Protein 5XA6 (pdb70)

Solvent-accessible surface area: 3453 Å² total; per-residue (Å²): 18,92,0,6,120,159,71,79,22,97,7,59,145,109,11,117,97,96,212,78,151,24,14,169,30,70,43,169,132,166,128,150,13,75,22,174,101,228

Radius of gyration: 8.79 Å; Cα contacts (8 Å, |Δi|>4): 79; chains: 1; bounding box: 15×24×13 Å

Structure (mmCIF, N/CA/C/O backbone):
data_5XA6
#
_entry.id   5XA6
#
loop_
_atom_site.group_PDB
_atom_site.id
_atom_site.type_symbol
_atom_site.label_atom_id
_atom_site.label_alt_id
_atom_site.label_comp_id
_atom_site.label_asym_id
_atom_site.label_entity_id
_atom_site.label_seq_id
_atom_site.pdbx_PDB_ins_code
_atom_site.Cartn_x
_atom_site.Cartn_y
_atom_site.Cartn_z
_atom_site.occupancy
_atom_site.B_iso_or_equiv
_atom_site.auth_seq_id
_atom_site.auth_comp_id
_atom_site.auth_asym_id
_atom_site.auth_atom_id
_atom_site.pdbx_PDB_model_num
ATOM 1 N N . GLY A 1 1 ? 19.633 18.721 -4.836 1.00 0.00 1 GLY A N 1
ATOM 2 C CA . GLY A 1 1 ? 20.300 18.449 -6.104 1.00 0.00 1 GLY A CA 1
ATOM 3 C C . GLY A 1 1 ? 19.602 17.322 -6.857 1.00 0.00 1 GLY A C 1
ATOM 4 O O . GLY A 1 1 ? 18.380 17.187 -6.799 1.00 0.00 1 GLY A O 1
ATOM 8 N N . PHE A 1 2 ? 20.387 16.514 -7.564 1.00 0.00 2 PHE A N 1
ATOM 9 C CA . PHE A 1 2 ? 19.834 15.399 -8.326 1.00 0.00 2 PHE A CA 1
ATOM 10 C C . PHE A 1 2 ? 18.569 14.872 -7.661 1.00 0.00 2 PHE A C 1
ATOM 11 O O . PHE A 1 2 ? 17.657 14.389 -8.332 1.00 0.00 2 PHE A O 1
ATOM 28 N N . GLY A 1 3 ? 18.522 14.970 -6.338 1.00 0.00 3 GLY A N 1
ATOM 29 C CA . GLY A 1 3 ? 17.366 14.502 -5.586 1.00 0.00 3 GLY A CA 1
ATOM 30 C C . GLY A 1 3 ? 17.197 15.308 -4.307 1.00 0.00 3 GLY A C 1
ATOM 31 O O . GLY A 1 3 ? 17.385 16.525 -4.298 1.00 0.00 3 GLY A O 1
ATOM 35 N N . CYS A 1 4 ? 16.846 14.622 -3.228 1.00 0.00 4 CYS A N 1
ATOM 36 C CA . CYS A 1 4 ? 16.660 15.281 -1.942 1.00 0.00 4 CYS A CA 1
ATOM 37 C C . CYS A 1 4 ? 17.581 16.492 -1.827 1.00 0.00 4 CYS A C 1
ATOM 38 O O . CYS A 1 4 ? 1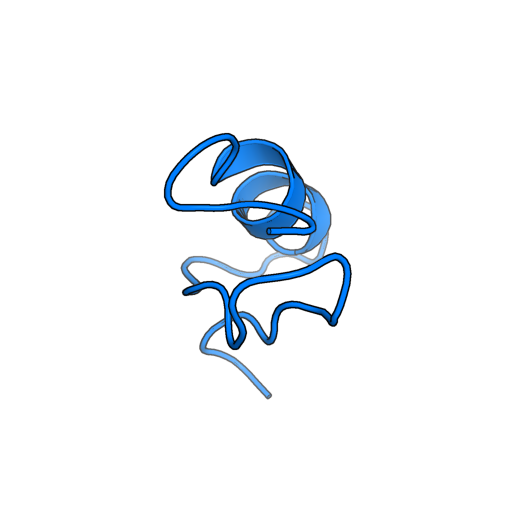8.626 16.553 -2.475 1.00 0.00 4 CYS A O 1
ATOM 45 N N . PRO A 1 5 ? 17.214 17.447 -1.016 1.00 0.00 5 PRO A N 1
ATOM 46 C CA . PRO A 1 5 ? 15.957 17.402 -0.220 1.00 0.00 5 PRO A CA 1
ATOM 47 C C . PRO A 1 5 ? 14.744 17.862 -1.027 1.00 0.00 5 PRO A C 1
ATOM 48 O O . PRO A 1 5 ? 13.704 18.199 -0.462 1.00 0.00 5 PRO A O 1
ATOM 59 N N . PHE A 1 6 ? 14.888 17.876 -2.348 1.00 0.00 6 PHE A N 1
ATOM 60 C CA . PHE A 1 6 ? 13.798 18.302 -3.219 1.00 0.00 6 PHE A CA 1
ATOM 61 C C . PHE A 1 6 ? 13.020 17.098 -3.741 1.00 0.00 6 PHE A C 1
ATOM 62 O O . PHE A 1 6 ? 11.790 17.106 -3.765 1.00 0.00 6 PHE A O 1
ATOM 79 N N . ASN A 1 7 ? 13.745 16.065 -4.161 1.00 0.00 7 ASN A N 1
ATOM 80 C CA . ASN A 1 7 ? 13.107 14.862 -4.681 1.00 0.00 7 ASN A CA 1
ATOM 81 C C . ASN A 1 7 ? 13.779 13.613 -4.118 1.00 0.00 7 ASN A C 1
ATOM 82 O O . ASN A 1 7 ? 14.510 12.917 -4.822 1.00 0.00 7 ASN A O 1
ATOM 93 N N . GLN A 1 8 ? 13.521 13.337 -2.844 1.00 0.00 8 GLN A N 1
ATOM 94 C CA . GLN A 1 8 ? 14.102 12.170 -2.188 1.00 0.00 8 GLN A CA 1
ATOM 95 C C . GLN A 1 8 ? 13.705 10.890 -2.914 1.00 0.00 8 GLN A C 1
ATOM 96 O O . GLN A 1 8 ? 14.514 9.975 -3.067 1.00 0.00 8 GLN A O 1
ATOM 110 N N . GLY A 1 9 ? 12.454 10.831 -3.355 1.00 0.00 9 GLY A N 1
ATOM 111 C CA . GLY A 1 9 ? 11.955 9.657 -4.061 1.00 0.00 9 GLY A CA 1
ATOM 112 C C . GLY A 1 9 ? 12.844 9.306 -5.247 1.00 0.00 9 GLY A C 1
ATOM 113 O O . GLY A 1 9 ? 13.131 8.138 -5.491 1.00 0.00 9 GLY A O 1
ATOM 117 N N . LYS A 1 10 ? 13.277 10.320 -5.984 1.00 0.00 10 LYS A N 1
ATOM 118 C CA . LYS A 1 10 ? 14.131 10.090 -7.143 1.00 0.00 10 LYS A CA 1
ATOM 119 C C . LYS A 1 10 ? 15.369 9.296 -6.743 1.00 0.00 10 LYS A C 1
ATOM 120 O O . LYS A 1 10 ? 15.904 8.520 -7.535 1.00 0.00 10 LYS A O 1
ATOM 139 N N . CYS A 1 11 ? 15.814 9.491 -5.507 1.00 0.00 11 CYS A N 1
ATOM 140 C CA . CYS A 1 11 ? 16.988 8.785 -5.010 1.00 0.00 11 CYS A CA 1
ATOM 141 C C . CYS A 1 11 ? 16.584 7.752 -3.963 1.00 0.00 11 CYS A C 1
ATOM 142 O O . CYS A 1 11 ? 17.367 6.866 -3.622 1.00 0.00 11 CYS A O 1
ATOM 149 N N . HIS A 1 12 ? 15.358 7.865 -3.458 1.00 0.00 12 HIS A N 1
ATOM 150 C CA . HIS A 1 12 ? 14.880 6.922 -2.456 1.00 0.00 12 HIS A CA 1
ATOM 151 C C . HIS A 1 12 ? 13.997 5.865 -3.106 1.00 0.00 12 HIS A C 1
ATOM 152 O O . HIS A 1 12 ? 13.742 4.812 -2.522 1.00 0.00 12 HIS A O 1
ATOM 167 N N . ARG A 1 13 ? 13.539 6.149 -4.321 1.00 0.00 13 ARG A N 1
ATOM 168 C CA . ARG A 1 13 ? 12.694 5.209 -5.043 1.00 0.00 13 ARG A CA 1
ATOM 169 C C . ARG A 1 13 ? 13.538 4.384 -6.007 1.00 0.00 13 ARG A C 1
ATOM 170 O O . ARG A 1 13 ? 13.285 3.196 -6.209 1.00 0.00 13 ARG A O 1
ATOM 191 N N . HIS A 1 14 ? 14.549 5.020 -6.593 1.00 0.00 14 HIS A N 1
ATOM 192 C CA . HIS A 1 14 ? 15.431 4.331 -7.526 1.00 0.00 14 HIS A CA 1
ATOM 193 C C . HIS A 1 14 ? 16.137 3.175 -6.825 1.00 0.00 14 HIS A C 1
ATOM 194 O O . HIS A 1 14 ? 16.145 2.049 -7.321 1.00 0.00 14 HIS A O 1
ATOM 209 N N . CYS A 1 15 ? 16.719 3.456 -5.662 1.00 0.00 15 CYS A N 1
ATOM 210 C CA . CYS A 1 15 ? 17.411 2.421 -4.903 1.00 0.00 15 CYS A CA 1
ATOM 211 C C . CYS A 1 15 ? 16.402 1.450 -4.299 1.00 0.00 15 CYS A C 1
ATOM 212 O O . CYS A 1 15 ? 16.566 0.234 -4.391 1.00 0.00 15 CYS A O 1
ATOM 219 N N . ARG A 1 16 ? 15.350 1.993 -3.692 1.00 0.00 16 ARG A N 1
ATOM 220 C CA . ARG A 1 16 ? 14.319 1.157 -3.088 1.00 0.00 16 ARG A CA 1
ATOM 221 C C . ARG A 1 16 ? 13.980 -0.009 -4.010 1.00 0.00 16 ARG A C 1
ATOM 222 O O . ARG A 1 16 ? 13.882 -1.154 -3.569 1.00 0.00 16 ARG A O 1
ATOM 243 N N . SER A 1 17 ? 13.807 0.290 -5.294 1.00 0.00 17 SER A N 1
ATOM 244 C CA . SER A 1 17 ? 13.486 -0.745 -6.269 1.00 0.00 17 SER A CA 1
ATOM 245 C C . SER A 1 17 ? 14.532 -1.852 -6.218 1.00 0.00 17 SER A C 1
ATOM 246 O O . SER A 1 17 ? 14.232 -3.019 -6.470 1.00 0.00 17 SER A O 1
ATOM 254 N N . ILE A 1 18 ? 15.761 -1.474 -5.882 1.00 0.00 18 ILE A N 1
ATOM 255 C CA . ILE A 1 18 ? 16.851 -2.436 -5.787 1.00 0.00 18 ILE A CA 1
ATOM 256 C C . ILE A 1 18 ? 16.773 -3.189 -4.463 1.00 0.00 18 ILE A C 1
ATOM 257 O O . ILE A 1 18 ? 17.757 -3.770 -4.006 1.00 0.00 18 ILE A O 1
ATOM 273 N N . ARG A 1 19 ? 15.593 -3.168 -3.851 1.00 0.00 19 ARG A N 1
ATOM 274 C CA . ARG A 1 19 ? 15.388 -3.845 -2.576 1.00 0.00 19 ARG A CA 1
ATOM 275 C C . ARG A 1 19 ? 16.003 -3.036 -1.439 1.00 0.00 19 ARG A C 1
ATOM 276 O O . ARG A 1 19 ? 15.985 -3.459 -0.283 1.00 0.00 19 ARG A O 1
ATOM 297 N N . ARG A 1 20 ? 16.544 -1.869 -1.776 1.00 0.00 20 ARG A N 1
ATOM 298 C CA . ARG A 1 20 ? 17.159 -1.006 -0.774 1.00 0.00 20 ARG A CA 1
ATOM 299 C C . ARG A 1 20 ? 16.101 -0.490 0.198 1.00 0.00 20 ARG A C 1
ATOM 300 O O . ARG A 1 20 ? 14.934 -0.871 0.110 1.00 0.00 20 ARG A O 1
ATOM 321 N N . ARG A 1 21 ? 16.509 0.371 1.128 1.00 0.00 21 ARG A N 1
ATOM 322 C CA . ARG A 1 21 ? 15.572 0.912 2.107 1.00 0.00 21 ARG A CA 1
ATOM 323 C C . ARG A 1 21 ? 16.189 2.078 2.871 1.00 0.00 21 ARG A C 1
ATOM 324 O O . ARG A 1 21 ? 16.575 1.937 4.032 1.00 0.00 21 ARG A O 1
ATOM 345 N N . GLY A 1 22 ? 16.271 3.232 2.219 1.00 0.00 22 GLY A N 1
ATOM 346 C CA . GLY A 1 22 ? 16.832 4.417 2.858 1.00 0.00 22 GLY A CA 1
ATOM 347 C C . GLY A 1 22 ? 17.944 5.029 2.016 1.00 0.00 22 GLY A C 1
ATOM 348 O O . GLY A 1 22 ? 18.569 4.349 1.202 1.00 0.00 22 GLY A O 1
ATOM 352 N N . GLY A 1 23 ? 18.186 6.320 2.221 1.00 0.00 23 GLY A N 1
ATOM 353 C CA . GLY A 1 23 ? 19.227 7.021 1.478 1.00 0.00 23 GLY A CA 1
ATOM 354 C C . GLY A 1 23 ? 19.241 8.504 1.825 1.00 0.00 23 GLY A C 1
ATOM 355 O O . GLY A 1 23 ? 18.388 8.987 2.570 1.00 0.00 23 GLY A O 1
ATOM 359 N N . TYR A 1 24 ? 20.216 9.221 1.280 1.00 0.00 24 TYR A N 1
ATOM 360 C CA . TYR A 1 24 ? 20.336 10.651 1.539 1.00 0.00 24 TYR A CA 1
ATOM 361 C C . TYR A 1 24 ? 21.219 11.315 0.488 1.00 0.00 24 TYR A C 1
ATOM 362 O O . TYR A 1 24 ? 22.400 10.993 0.361 1.00 0.00 24 TYR A O 1
ATOM 380 N N . CYS A 1 25 ? 20.637 12.243 -0.263 1.00 0.00 25 CYS A N 1
ATOM 381 C CA . CYS A 1 25 ? 21.379 12.948 -1.301 1.00 0.00 25 CYS A CA 1
ATOM 382 C C . CYS A 1 25 ? 22.762 13.345 -0.795 1.00 0.00 25 CYS A C 1
ATOM 383 O O . CYS A 1 25 ? 22.952 13.586 0.398 1.00 0.00 25 CYS A O 1
ATOM 390 N N . ASP A 1 26 ? 23.726 13.409 -1.708 1.00 0.00 26 ASP A N 1
ATOM 391 C CA . ASP A 1 26 ? 25.088 13.775 -1.339 1.00 0.00 26 ASP A CA 1
ATOM 392 C C . ASP A 1 26 ? 25.629 14.845 -2.281 1.00 0.00 26 ASP A C 1
ATOM 393 O O . ASP A 1 26 ? 26.455 14.563 -3.148 1.00 0.00 26 ASP A O 1
ATOM 402 N N . GLY A 1 27 ? 25.156 16.073 -2.104 1.00 0.00 27 GLY A N 1
ATOM 403 C CA . GLY A 1 27 ? 25.598 17.179 -2.944 1.00 0.00 27 GLY A CA 1
ATOM 404 C C . GLY A 1 27 ? 24.514 18.246 -3.051 1.00 0.00 27 GLY A C 1
ATOM 405 O O . GLY A 1 27 ? 23.384 18.043 -2.607 1.00 0.00 27 GLY A O 1
ATOM 409 N N . PHE A 1 28 ? 24.866 19.382 -3.642 1.00 0.00 28 PHE A N 1
ATOM 410 C CA . PHE A 1 28 ? 23.915 20.475 -3.802 1.00 0.00 28 PHE A CA 1
ATOM 411 C C . PHE A 1 28 ? 23.355 20.495 -5.222 1.00 0.00 28 PHE A C 1
ATOM 412 O O . PHE A 1 28 ? 22.165 20.738 -5.427 1.00 0.00 28 PHE A O 1
ATOM 429 N N . LEU A 1 29 ? 24.219 20.240 -6.198 1.00 0.00 29 LEU A N 1
ATOM 430 C CA . LEU A 1 29 ? 23.800 20.231 -7.595 1.00 0.00 29 LEU A CA 1
ATOM 431 C C . LEU A 1 29 ? 23.518 18.807 -8.062 1.00 0.00 29 LEU A C 1
ATOM 432 O O . LEU A 1 29 ? 23.484 17.875 -7.258 1.00 0.00 29 LEU A O 1
ATOM 448 N N . LYS A 1 30 ? 23.323 18.645 -9.366 1.00 0.00 30 LYS A N 1
ATOM 449 C CA . LYS A 1 30 ? 23.052 17.328 -9.927 1.00 0.00 30 LYS A CA 1
ATOM 450 C C . LYS A 1 30 ? 24.272 16.427 -9.770 1.00 0.00 30 LYS A C 1
ATOM 451 O O . LYS A 1 30 ? 24.892 16.028 -10.756 1.00 0.00 30 LYS A O 1
ATOM 470 N N . GLN A 1 31 ? 24.610 16.109 -8.524 1.00 0.00 31 GLN A N 1
ATOM 471 C CA . GLN A 1 31 ? 25.758 15.254 -8.251 1.00 0.00 31 GLN A CA 1
ATOM 472 C C . GLN A 1 31 ? 25.355 13.786 -8.332 1.00 0.00 31 GLN A C 1
ATOM 473 O O . GLN A 1 31 ? 25.513 13.145 -9.370 1.00 0.00 31 GLN A O 1
ATOM 487 N N . ARG A 1 32 ? 24.831 13.262 -7.229 1.00 0.00 32 ARG A N 1
ATOM 488 C CA . ARG A 1 32 ? 24.406 11.868 -7.184 1.00 0.00 32 ARG A CA 1
ATOM 489 C C . ARG A 1 32 ? 24.083 11.457 -5.753 1.00 0.00 32 ARG A C 1
ATOM 490 O O . ARG A 1 32 ? 24.564 12.068 -4.797 1.00 0.00 32 ARG A O 1
ATOM 511 N N . CYS A 1 33 ? 23.270 10.417 -5.612 1.00 0.00 33 CYS A N 1
ATOM 512 C CA . CYS A 1 33 ? 22.893 9.931 -4.291 1.00 0.00 33 CYS A CA 1
ATOM 513 C C . CYS A 1 33 ? 23.504 8.559 -4.032 1.00 0.00 33 CYS A C 1
ATOM 514 O O . CYS A 1 33 ? 23.859 7.837 -4.965 1.00 0.00 33 CYS A O 1
ATOM 521 N N . VAL A 1 34 ? 23.620 8.206 -2.758 1.00 0.00 34 VAL A N 1
ATOM 522 C CA . VAL A 1 34 ? 24.188 6.919 -2.378 1.00 0.00 34 VAL A CA 1
ATOM 523 C C . VAL A 1 34 ? 23.358 6.284 -1.269 1.00 0.00 34 VAL A C 1
ATOM 524 O O . VAL A 1 34 ? 23.699 6.389 -0.091 1.00 0.00 34 VAL A O 1
ATOM 537 N N . CYS A 1 35 ? 22.264 5.632 -1.647 1.00 0.00 35 CYS A N 1
ATOM 538 C CA . CYS A 1 35 ? 21.400 4.998 -0.665 1.00 0.00 35 CYS A CA 1
ATOM 539 C C . CYS A 1 35 ? 22.225 4.332 0.430 1.00 0.00 35 CYS A C 1
ATOM 540 O O . CYS A 1 35 ? 23.253 3.711 0.160 1.00 0.00 35 CYS A O 1
ATOM 547 N N . TYR A 1 36 ? 21.766 4.476 1.667 1.00 0.00 36 TYR A N 1
ATOM 548 C CA . TYR A 1 36 ? 22.461 3.897 2.810 1.00 0.00 36 TYR A CA 1
ATOM 549 C C . TYR A 1 36 ? 23.287 2.681 2.397 1.00 0.00 36 TYR A C 1
ATOM 550 O O . TYR A 1 36 ? 24.516 2.742 2.350 1.00 0.00 36 TYR A O 1
ATOM 568 N N . ARG A 1 37 ? 22.608 1.575 2.107 1.00 0.00 37 ARG A N 1
ATOM 569 C CA . ARG A 1 37 ? 23.295 0.351 1.711 1.00 0.00 37 ARG A CA 1
ATOM 570 C C . ARG A 1 37 ? 24.275 0.621 0.573 1.00 0.00 37 ARG A C 1
ATOM 571 O O . ARG A 1 37 ? 23.922 1.239 -0.431 1.00 0.00 37 ARG A O 1
ATOM 592 N N . LYS A 1 38 ? 25.507 0.151 0.740 1.00 0.00 38 LYS A N 1
ATOM 593 C CA . LYS A 1 38 ? 26.534 0.344 -0.277 1.00 0.00 38 LYS A CA 1
ATOM 594 C C . LYS A 1 38 ? 26.986 -0.999 -0.842 1.00 0.00 38 LYS A C 1
ATOM 595 O O . LYS A 1 38 ? 26.500 -1.441 -1.883 1.00 0.00 38 LYS A O 1
ATOM 614 N N . GLY A 1 1 ? 19.936 18.743 -4.550 1.00 0.00 1 GLY A N 2
ATOM 615 C CA . GLY A 1 1 ? 20.794 18.364 -5.668 1.00 0.00 1 GLY A CA 2
ATOM 616 C C . GLY A 1 1 ? 20.072 17.404 -6.606 1.00 0.00 1 GLY A C 2
ATOM 617 O O . GLY A 1 1 ? 18.843 17.382 -6.661 1.00 0.00 1 GLY A O 2
ATOM 621 N N . PHE A 1 2 ? 20.843 16.611 -7.342 1.00 0.00 2 PHE A N 2
ATOM 622 C CA . PHE A 1 2 ? 20.262 15.652 -8.274 1.00 0.00 2 PHE A CA 2
ATOM 623 C C . PHE A 1 2 ? 18.946 15.115 -7.734 1.00 0.00 2 PHE A C 2
ATOM 624 O O . PHE A 1 2 ? 17.997 14.891 -8.487 1.00 0.00 2 PHE A O 2
ATOM 641 N N . GLY A 1 3 ? 18.896 14.908 -6.425 1.00 0.00 3 GLY A N 2
ATOM 642 C CA . GLY A 1 3 ? 17.693 14.396 -5.790 1.00 0.00 3 GLY A CA 2
ATOM 643 C C . GLY A 1 3 ? 17.485 15.036 -4.424 1.00 0.00 3 GLY A C 2
ATOM 644 O O . GLY A 1 3 ? 17.746 16.224 -4.235 1.00 0.00 3 GLY A O 2
ATOM 648 N N . CYS A 1 4 ? 17.012 14.238 -3.476 1.00 0.00 4 CYS A N 2
ATOM 649 C CA . CYS A 1 4 ? 16.768 14.729 -2.127 1.00 0.00 4 CYS A CA 2
ATOM 650 C C . CYS A 1 4 ? 17.734 15.863 -1.788 1.00 0.00 4 CYS A C 2
ATOM 651 O O . CYS A 1 4 ? 18.856 15.905 -2.294 1.00 0.00 4 CYS A O 2
ATOM 658 N N . PRO A 1 5 ? 17.324 16.775 -0.942 1.00 0.00 5 PRO A N 2
ATOM 659 C CA . PRO A 1 5 ? 15.975 16.755 -0.312 1.00 0.00 5 PRO A CA 2
ATOM 660 C C . PRO A 1 5 ? 14.896 17.276 -1.257 1.00 0.00 5 PRO A C 2
ATOM 661 O O . PRO A 1 5 ? 13.766 17.539 -0.842 1.00 0.00 5 PRO A O 2
ATOM 672 N N . PHE A 1 6 ? 15.253 17.426 -2.528 1.00 0.00 6 PHE A N 2
ATOM 673 C CA . PHE A 1 6 ? 14.311 17.920 -3.523 1.00 0.00 6 PHE A CA 2
ATOM 674 C C . PHE A 1 6 ? 13.388 16.798 -3.991 1.00 0.00 6 PHE A C 2
ATOM 675 O O . PHE A 1 6 ? 12.261 16.668 -3.511 1.00 0.00 6 PHE A O 2
ATOM 692 N N . ASN A 1 7 ? 13.870 15.992 -4.932 1.00 0.00 7 ASN A N 2
ATOM 693 C CA . ASN A 1 7 ? 13.076 14.887 -5.458 1.00 0.00 7 ASN A CA 2
ATOM 694 C C . ASN A 1 7 ? 13.514 13.562 -4.841 1.00 0.00 7 ASN A C 2
ATOM 695 O O . ASN A 1 7 ? 14.018 12.679 -5.536 1.00 0.00 7 ASN A O 2
ATOM 706 N N . GLN A 1 8 ? 13.315 13.429 -3.535 1.00 0.00 8 GLN A N 2
ATOM 707 C CA . GLN A 1 8 ? 13.691 12.205 -2.836 1.00 0.00 8 GLN A CA 2
ATOM 708 C C . GLN A 1 8 ? 13.194 10.979 -3.596 1.00 0.00 8 GLN A C 2
ATOM 709 O O . GLN A 1 8 ? 13.856 9.942 -3.620 1.00 0.00 8 GLN A O 2
ATOM 723 N N . GLY A 1 9 ? 12.024 11.105 -4.213 1.00 0.00 9 GLY A N 2
ATOM 724 C CA . GLY A 1 9 ? 11.446 10.000 -4.971 1.00 0.00 9 GLY A CA 2
ATOM 725 C C . GLY A 1 9 ? 12.407 9.508 -6.046 1.00 0.00 9 GLY A C 2
ATOM 726 O O . GLY A 1 9 ? 12.558 8.307 -6.253 1.00 0.00 9 GLY A O 2
ATOM 730 N N . LYS A 1 10 ? 13.058 10.440 -6.728 1.00 0.00 10 LYS A N 2
ATOM 731 C CA . LYS A 1 10 ? 14.002 10.072 -7.775 1.00 0.00 10 LYS A CA 2
ATOM 732 C C . LYS A 1 10 ? 15.139 9.255 -7.181 1.00 0.00 10 LYS A C 2
ATOM 733 O O . LYS A 1 10 ? 15.774 8.454 -7.868 1.00 0.00 10 LYS A O 2
ATOM 752 N N . CYS A 1 11 ? 15.385 9.464 -5.896 1.00 0.00 11 CYS A N 2
ATOM 753 C CA . CYS A 1 11 ? 16.444 8.744 -5.203 1.00 0.00 11 CYS A CA 2
ATOM 754 C C . CYS A 1 11 ? 15.853 7.702 -4.262 1.00 0.00 11 CYS A C 2
ATOM 755 O O . CYS A 1 11 ? 16.557 6.810 -3.788 1.00 0.00 11 CYS A O 2
ATOM 762 N N . HIS A 1 12 ? 14.557 7.821 -3.990 1.00 0.00 12 HIS A N 2
ATOM 763 C CA . HIS A 1 12 ? 13.892 6.881 -3.098 1.00 0.00 12 HIS A CA 2
ATOM 764 C C . HIS A 1 12 ? 13.130 5.823 -3.890 1.00 0.00 12 HIS A C 2
ATOM 765 O O . HIS A 1 12 ? 13.059 4.666 -3.482 1.00 0.00 12 HIS A O 2
ATOM 780 N N . ARG A 1 13 ? 12.561 6.225 -5.021 1.00 0.00 13 ARG A N 2
ATOM 781 C CA . ARG A 1 13 ? 11.804 5.297 -5.856 1.00 0.00 13 ARG A CA 2
ATOM 782 C C . ARG A 1 13 ? 12.745 4.371 -6.621 1.00 0.00 13 ARG A C 2
ATOM 783 O O . ARG A 1 13 ? 12.444 3.195 -6.823 1.00 0.00 13 ARG A O 2
ATOM 804 N N . HIS A 1 14 ? 13.882 4.911 -7.046 1.00 0.00 14 HIS A N 2
ATOM 805 C CA . HIS A 1 14 ? 14.859 4.122 -7.790 1.00 0.00 14 HIS A CA 2
ATOM 806 C C . HIS A 1 14 ? 15.457 3.030 -6.911 1.00 0.00 14 HIS A C 2
ATOM 807 O O . HIS A 1 14 ? 15.388 1.847 -7.245 1.00 0.00 14 HIS A O 2
ATOM 822 N N . CYS A 1 15 ? 16.050 3.430 -5.793 1.00 0.00 15 CYS A N 2
ATOM 823 C CA . CYS A 1 15 ? 16.661 2.468 -4.886 1.00 0.00 15 CYS A CA 2
ATOM 824 C C . CYS A 1 15 ? 15.602 1.605 -4.212 1.00 0.00 15 CYS A C 2
ATOM 825 O O . CYS A 1 15 ? 15.773 0.393 -4.083 1.00 0.00 15 CYS A O 2
ATOM 832 N N . ARG A 1 16 ? 14.509 2.226 -3.783 1.00 0.00 16 ARG A N 2
ATOM 833 C CA . ARG A 1 16 ? 13.442 1.479 -3.127 1.00 0.00 16 ARG A CA 2
ATOM 834 C C . ARG A 1 16 ? 13.185 0.179 -3.874 1.00 0.00 16 ARG A C 2
ATOM 835 O O . ARG A 1 16 ? 12.996 -0.873 -3.263 1.00 0.00 16 ARG A O 2
ATOM 856 N N . SER A 1 17 ? 13.188 0.258 -5.201 1.00 0.00 17 SER A N 2
ATOM 857 C CA . SER A 1 17 ? 12.960 -0.923 -6.020 1.00 0.00 17 SER A CA 2
ATOM 858 C C . SER A 1 17 ? 14.098 -1.916 -5.829 1.00 0.00 17 SER A C 2
ATOM 859 O O . SER A 1 17 ? 13.918 -3.124 -5.986 1.00 0.00 17 SER A O 2
ATOM 867 N N . ILE A 1 18 ? 15.271 -1.396 -5.482 1.00 0.00 18 ILE A N 2
ATOM 868 C CA . ILE A 1 18 ? 16.437 -2.242 -5.260 1.00 0.00 18 ILE A CA 2
ATOM 869 C C . ILE A 1 18 ? 16.427 -2.792 -3.837 1.00 0.00 18 ILE A C 2
ATOM 870 O O . ILE A 1 18 ? 17.443 -2.767 -3.145 1.00 0.00 18 ILE A O 2
ATOM 886 N N . ARG A 1 19 ? 15.266 -3.285 -3.410 1.00 0.00 19 ARG A N 2
ATOM 887 C CA . ARG A 1 19 ? 15.118 -3.839 -2.067 1.00 0.00 19 ARG A CA 2
ATOM 888 C C . ARG A 1 19 ? 15.792 -2.947 -1.029 1.00 0.00 19 ARG A C 2
ATOM 889 O O . ARG A 1 19 ? 16.118 -3.395 0.070 1.00 0.00 19 ARG A O 2
ATOM 910 N N . ARG A 1 20 ? 16.001 -1.684 -1.384 1.00 0.00 20 ARG A N 2
ATOM 911 C CA . ARG A 1 20 ? 16.638 -0.742 -0.473 1.00 0.00 20 ARG A CA 2
ATOM 912 C C . ARG A 1 20 ? 15.594 -0.045 0.397 1.00 0.00 20 ARG A C 2
ATOM 913 O O . ARG A 1 20 ? 14.486 0.241 -0.054 1.00 0.00 20 ARG A O 2
ATOM 934 N N . ARG A 1 21 ? 15.956 0.215 1.651 1.00 0.00 21 ARG A N 2
ATOM 935 C CA . ARG A 1 21 ? 15.044 0.868 2.583 1.00 0.00 21 ARG A CA 2
ATOM 936 C C . ARG A 1 21 ? 15.459 2.314 2.834 1.00 0.00 21 ARG A C 2
ATOM 937 O O . ARG A 1 21 ? 15.032 3.227 2.128 1.00 0.00 21 ARG A O 2
ATOM 958 N N . GLY A 1 22 ? 16.290 2.512 3.853 1.00 0.00 22 GLY A N 2
ATOM 959 C CA . GLY A 1 22 ? 16.755 3.851 4.201 1.00 0.00 22 GLY A CA 2
ATOM 960 C C . GLY A 1 22 ? 17.709 4.394 3.146 1.00 0.00 22 GLY A C 2
ATOM 961 O O . GLY A 1 22 ? 18.395 3.631 2.465 1.00 0.00 22 GLY A O 2
ATOM 965 N N . GLY A 1 23 ? 17.749 5.717 3.014 1.00 0.00 23 GLY A N 2
ATOM 966 C CA . GLY A 1 23 ? 18.627 6.344 2.034 1.00 0.00 23 GLY A CA 2
ATOM 967 C C . GLY A 1 23 ? 18.527 7.866 2.086 1.00 0.00 23 GLY A C 2
ATOM 968 O O . GLY A 1 23 ? 17.747 8.421 2.860 1.00 0.00 23 GLY A O 2
ATOM 972 N N . TYR A 1 24 ? 19.323 8.536 1.255 1.00 0.00 24 TYR A N 2
ATOM 973 C CA . TYR A 1 24 ? 19.315 9.994 1.213 1.00 0.00 24 TYR A CA 2
ATOM 974 C C . TYR A 1 24 ? 20.425 10.510 0.303 1.00 0.00 24 TYR A C 2
ATOM 975 O O . TYR A 1 24 ? 21.462 9.867 0.143 1.00 0.00 24 TYR A O 2
ATOM 993 N N . CYS A 1 25 ? 20.198 11.676 -0.292 1.00 0.00 25 CYS A N 2
ATOM 994 C CA . CYS A 1 25 ? 21.182 12.276 -1.187 1.00 0.00 25 CYS A CA 2
ATOM 995 C C . CYS A 1 25 ? 22.486 12.552 -0.444 1.00 0.00 25 CYS A C 2
ATOM 996 O O . CYS A 1 25 ? 22.552 12.427 0.778 1.00 0.00 25 CYS A O 2
ATOM 1003 N N . ASP A 1 26 ? 23.522 12.929 -1.189 1.00 0.00 26 ASP A N 2
ATOM 1004 C CA . ASP A 1 26 ? 24.816 13.221 -0.583 1.00 0.00 26 ASP A CA 2
ATOM 1005 C C . ASP A 1 26 ? 25.550 14.294 -1.377 1.00 0.00 26 ASP A C 2
ATOM 1006 O O . ASP A 1 26 ? 26.151 14.013 -2.414 1.00 0.00 26 ASP A O 2
ATOM 1015 N N . GLY A 1 27 ? 25.494 15.526 -0.883 1.00 0.00 27 GLY A N 2
ATOM 1016 C CA . GLY A 1 27 ? 26.156 16.640 -1.553 1.00 0.00 27 GLY A CA 2
ATOM 1017 C C . GLY A 1 27 ? 25.316 17.909 -1.455 1.00 0.00 27 GLY A C 2
ATOM 1018 O O . GLY A 1 27 ? 24.654 18.152 -0.446 1.00 0.00 27 GLY A O 2
ATOM 1022 N N . PHE A 1 28 ? 25.349 18.714 -2.511 1.00 0.00 28 PHE A N 2
ATOM 1023 C CA . PHE A 1 28 ? 24.588 19.958 -2.535 1.00 0.00 28 PHE A CA 2
ATOM 1024 C C . PHE A 1 28 ? 24.002 20.201 -3.923 1.00 0.00 28 PHE A C 2
ATOM 1025 O O . PHE A 1 28 ? 22.872 20.672 -4.056 1.00 0.00 28 PHE A O 2
ATOM 1042 N N . LEU A 1 29 ? 24.776 19.877 -4.953 1.00 0.00 29 LEU A N 2
ATOM 1043 C CA . LEU A 1 29 ? 24.321 20.065 -6.325 1.00 0.00 29 LEU A CA 2
ATOM 1044 C C . LEU A 1 29 ? 24.053 18.718 -6.993 1.00 0.00 29 LEU A C 2
ATOM 1045 O O . LEU A 1 29 ? 23.920 17.697 -6.320 1.00 0.00 29 LEU A O 2
ATOM 1061 N N . LYS A 1 30 ? 23.974 18.727 -8.319 1.00 0.00 30 LYS A N 2
ATOM 1062 C CA . LYS A 1 30 ? 23.719 17.501 -9.066 1.00 0.00 30 LYS A CA 2
ATOM 1063 C C . LYS A 1 30 ? 24.885 16.529 -8.918 1.00 0.00 30 LYS A C 2
ATOM 1064 O O . LYS A 1 30 ? 25.663 16.331 -9.852 1.00 0.00 30 LYS A O 2
ATOM 1083 N N . GLN A 1 31 ? 24.997 15.923 -7.740 1.00 0.00 31 GLN A N 2
ATOM 1084 C CA . GLN A 1 31 ? 26.068 14.969 -7.481 1.00 0.00 31 GLN A CA 2
ATOM 1085 C C . GLN A 1 31 ? 25.584 13.550 -7.752 1.00 0.00 31 GLN A C 2
ATOM 1086 O O . GLN A 1 31 ? 25.716 13.040 -8.865 1.00 0.00 31 GLN A O 2
ATOM 1100 N N . ARG A 1 32 ? 25.020 12.921 -6.727 1.00 0.00 32 ARG A N 2
ATOM 1101 C CA . ARG A 1 32 ? 24.514 11.559 -6.856 1.00 0.00 32 ARG A CA 2
ATOM 1102 C C . ARG A 1 32 ? 23.929 11.086 -5.531 1.00 0.00 32 ARG A C 2
ATOM 1103 O O . ARG A 1 32 ? 24.276 11.603 -4.468 1.00 0.00 32 ARG A O 2
ATOM 1124 N N . CYS A 1 33 ? 23.040 10.104 -5.598 1.00 0.00 33 CYS A N 2
ATOM 1125 C CA . CYS A 1 33 ? 22.418 9.574 -4.393 1.00 0.00 33 CYS A CA 2
ATOM 1126 C C . CYS A 1 33 ? 23.074 8.261 -3.985 1.00 0.00 33 CYS A C 2
ATOM 1127 O O . CYS A 1 33 ? 23.617 7.539 -4.821 1.00 0.00 33 CYS A O 2
ATOM 1134 N N . VAL A 1 34 ? 23.026 7.963 -2.692 1.00 0.00 34 VAL A N 2
ATOM 1135 C CA . VAL A 1 34 ? 23.625 6.738 -2.180 1.00 0.00 34 VAL A CA 2
ATOM 1136 C C . VAL A 1 34 ? 22.748 6.143 -1.089 1.00 0.00 34 VAL A C 2
ATOM 1137 O O . VAL A 1 34 ? 23.086 6.195 0.093 1.00 0.00 34 VAL A O 2
ATOM 1150 N N . CYS A 1 35 ? 21.615 5.584 -1.494 1.00 0.00 35 CYS A N 2
ATOM 1151 C CA . CYS A 1 35 ? 20.691 4.989 -0.541 1.00 0.00 35 CYS A CA 2
ATOM 1152 C C . CYS A 1 35 ? 21.433 4.102 0.448 1.00 0.00 35 CYS A C 2
ATOM 1153 O O . CYS A 1 35 ? 21.825 2.984 0.120 1.00 0.00 35 CYS A O 2
ATOM 1160 N N . TYR A 1 36 ? 21.610 4.618 1.658 1.00 0.00 36 TYR A N 2
ATOM 1161 C CA . TYR A 1 36 ? 22.300 3.886 2.717 1.00 0.00 36 TYR A CA 2
ATOM 1162 C C . TYR A 1 36 ? 23.113 2.722 2.155 1.00 0.00 36 TYR A C 2
ATOM 1163 O O . TYR A 1 36 ? 24.335 2.813 2.028 1.00 0.00 36 TYR A O 2
ATOM 1181 N N . ARG A 1 37 ? 22.431 1.631 1.820 1.00 0.00 37 ARG A N 2
ATOM 1182 C CA . ARG A 1 37 ? 23.104 0.458 1.274 1.00 0.00 37 ARG A CA 2
ATOM 1183 C C . ARG A 1 37 ? 23.795 0.799 -0.042 1.00 0.00 37 ARG A C 2
ATOM 1184 O O . ARG A 1 37 ? 23.330 1.653 -0.796 1.00 0.00 37 ARG A O 2
ATOM 1205 N N . LYS A 1 38 ? 24.908 0.125 -0.312 1.00 0.00 38 LYS A N 2
ATOM 1206 C CA . LYS A 1 38 ? 25.653 0.366 -1.543 1.00 0.00 38 LYS A CA 2
ATOM 1207 C C . LYS A 1 38 ? 25.157 -0.550 -2.657 1.00 0.00 38 LYS A C 2
ATOM 1208 O O . LYS A 1 38 ? 24.812 -0.087 -3.745 1.00 0.00 38 LYS A O 2
ATOM 1227 N N . GLY A 1 1 ? 19.959 18.927 -5.399 1.00 0.00 1 GLY A N 3
ATOM 1228 C CA . GLY A 1 1 ? 20.920 18.222 -6.240 1.00 0.00 1 GLY A CA 3
ATOM 1229 C C . GLY A 1 1 ? 20.226 17.161 -7.087 1.00 0.00 1 GLY A C 3
ATOM 1230 O O . GLY A 1 1 ? 19.058 17.306 -7.446 1.00 0.00 1 GLY A O 3
ATOM 1234 N N . PHE A 1 2 ? 20.954 16.095 -7.400 1.00 0.00 2 PHE A N 3
ATOM 1235 C CA . PHE A 1 2 ? 20.396 15.016 -8.205 1.00 0.00 2 PHE A CA 3
ATOM 1236 C C . PHE A 1 2 ? 19.038 14.593 -7.659 1.00 0.00 2 PHE A C 3
ATOM 1237 O O . PHE A 1 2 ? 18.142 14.215 -8.414 1.00 0.00 2 PHE A O 3
ATOM 1254 N N . GLY A 1 3 ? 18.897 14.659 -6.341 1.00 0.00 3 GLY A N 3
ATOM 1255 C CA . GLY A 1 3 ? 17.649 14.280 -5.694 1.00 0.00 3 GLY A CA 3
ATOM 1256 C C . GLY A 1 3 ? 17.428 15.092 -4.427 1.00 0.00 3 GLY A C 3
ATOM 1257 O O . GLY A 1 3 ? 17.586 16.314 -4.423 1.00 0.00 3 GLY A O 3
ATOM 1261 N N . CYS A 1 4 ? 17.062 14.404 -3.358 1.00 0.00 4 CYS A N 3
ATOM 1262 C CA . CYS A 1 4 ? 16.820 15.060 -2.079 1.00 0.00 4 CYS A CA 3
ATOM 1263 C C . CYS A 1 4 ? 17.668 16.325 -1.957 1.00 0.00 4 CYS A C 3
ATOM 1264 O O . CYS A 1 4 ? 18.740 16.422 -2.555 1.00 0.00 4 CYS A O 3
ATOM 1271 N N . PRO A 1 5 ? 17.211 17.286 -1.197 1.00 0.00 5 PRO A N 3
ATOM 1272 C CA . PRO A 1 5 ? 15.921 17.202 -0.459 1.00 0.00 5 PRO A CA 3
ATOM 1273 C C . PRO A 1 5 ? 14.728 17.571 -1.338 1.00 0.00 5 PRO A C 3
ATOM 1274 O O . PRO A 1 5 ? 13.625 17.794 -0.840 1.00 0.00 5 PRO A O 3
ATOM 1285 N N . PHE A 1 6 ? 14.959 17.639 -2.643 1.00 0.00 6 PHE A N 3
ATOM 1286 C CA . PHE A 1 6 ? 13.899 17.990 -3.580 1.00 0.00 6 PHE A CA 3
ATOM 1287 C C . PHE A 1 6 ? 13.062 16.764 -3.936 1.00 0.00 6 PHE A C 3
ATOM 1288 O O . PHE A 1 6 ? 11.915 16.640 -3.506 1.00 0.00 6 PHE A O 3
ATOM 1305 N N . ASN A 1 7 ? 13.639 15.865 -4.726 1.00 0.00 7 ASN A N 3
ATOM 1306 C CA . ASN A 1 7 ? 12.930 14.658 -5.133 1.00 0.00 7 ASN A CA 3
ATOM 1307 C C . ASN A 1 7 ? 13.542 13.424 -4.479 1.00 0.00 7 ASN A C 3
ATOM 1308 O O . ASN A 1 7 ? 14.266 12.663 -5.122 1.00 0.00 7 ASN A O 3
ATOM 1319 N N . GLN A 1 8 ? 13.243 13.230 -3.200 1.00 0.00 8 GLN A N 3
ATOM 1320 C CA . GLN A 1 8 ? 13.766 12.081 -2.470 1.00 0.00 8 GLN A CA 3
ATOM 1321 C C . GLN A 1 8 ? 13.171 10.789 -3.015 1.00 0.00 8 GLN A C 3
ATOM 1322 O O . GLN A 1 8 ? 13.892 9.829 -3.290 1.00 0.00 8 GLN A O 3
ATOM 1336 N N . GLY A 1 9 ? 11.851 10.772 -3.174 1.00 0.00 9 GLY A N 3
ATOM 1337 C CA . GLY A 1 9 ? 11.171 9.592 -3.692 1.00 0.00 9 GLY A CA 3
ATOM 1338 C C . GLY A 1 9 ? 11.862 9.080 -4.947 1.00 0.00 9 GLY A C 3
ATOM 1339 O O . GLY A 1 9 ? 12.008 7.874 -5.140 1.00 0.00 9 GLY A O 3
ATOM 1343 N N . LYS A 1 10 ? 12.294 10.001 -5.801 1.00 0.00 10 LYS A N 3
ATOM 1344 C CA . LYS A 1 10 ? 12.977 9.617 -7.028 1.00 0.00 10 LYS A CA 3
ATOM 1345 C C . LYS A 1 10 ? 14.277 8.903 -6.685 1.00 0.00 10 LYS A C 3
ATOM 1346 O O . LYS A 1 10 ? 14.785 8.097 -7.466 1.00 0.00 10 LYS A O 3
ATOM 1365 N N . CYS A 1 11 ? 14.800 9.199 -5.501 1.00 0.00 11 CYS A N 3
ATOM 1366 C CA . CYS A 1 11 ? 16.032 8.577 -5.038 1.00 0.00 11 CYS A CA 3
ATOM 1367 C C . CYS A 1 11 ? 15.713 7.493 -4.016 1.00 0.00 11 CYS A C 3
ATOM 1368 O O . CYS A 1 11 ? 16.530 6.609 -3.757 1.00 0.00 11 CYS A O 3
ATOM 1375 N N . HIS A 1 12 ? 14.515 7.567 -3.441 1.00 0.00 12 HIS A N 3
ATOM 1376 C CA . HIS A 1 12 ? 14.097 6.583 -2.451 1.00 0.00 12 HIS A CA 3
ATOM 1377 C C . HIS A 1 12 ? 13.378 5.421 -3.127 1.00 0.00 12 HIS A C 3
ATOM 1378 O O . HIS A 1 12 ? 13.646 4.257 -2.834 1.00 0.00 12 HIS A O 3
ATOM 1393 N N . ARG A 1 13 ? 12.466 5.746 -4.039 1.00 0.00 13 ARG A N 3
ATOM 1394 C CA . ARG A 1 13 ? 11.716 4.721 -4.756 1.00 0.00 13 ARG A CA 3
ATOM 1395 C C . ARG A 1 13 ? 12.632 3.952 -5.702 1.00 0.00 13 ARG A C 3
ATOM 1396 O O . ARG A 1 13 ? 12.417 2.768 -5.965 1.00 0.00 13 ARG A O 3
ATOM 1417 N N . HIS A 1 14 ? 13.654 4.632 -6.212 1.00 0.00 14 HIS A N 3
ATOM 1418 C CA . HIS A 1 14 ? 14.597 4.000 -7.128 1.00 0.00 14 HIS A CA 3
ATOM 1419 C C . HIS A 1 14 ? 15.370 2.895 -6.423 1.00 0.00 14 HIS A C 3
ATOM 1420 O O . HIS A 1 14 ? 15.290 1.728 -6.808 1.00 0.00 14 HIS A O 3
ATOM 1435 N N . CYS A 1 15 ? 16.119 3.259 -5.386 1.00 0.00 15 CYS A N 3
ATOM 1436 C CA . CYS A 1 15 ? 16.892 2.273 -4.650 1.00 0.00 15 CYS A CA 3
ATOM 1437 C C . CYS A 1 15 ? 15.968 1.330 -3.892 1.00 0.00 15 CYS A C 3
ATOM 1438 O O . CYS A 1 15 ? 16.162 0.115 -3.907 1.00 0.00 15 CYS A O 3
ATOM 1445 N N . ARG A 1 16 ? 14.955 1.891 -3.238 1.00 0.00 16 ARG A N 3
ATOM 1446 C CA . ARG A 1 16 ? 14.010 1.070 -2.494 1.00 0.00 16 ARG A CA 3
ATOM 1447 C C . ARG A 1 16 ? 13.629 -0.149 -3.321 1.00 0.00 16 ARG A C 3
ATOM 1448 O O . ARG A 1 16 ? 13.487 -1.252 -2.795 1.00 0.00 16 ARG A O 3
ATOM 1469 N N . SER A 1 17 ? 13.482 0.058 -4.627 1.00 0.00 17 SER A N 3
ATOM 1470 C CA . SER A 1 17 ? 13.134 -1.031 -5.526 1.00 0.00 17 SER A CA 3
ATOM 1471 C C . SER A 1 17 ? 14.169 -2.143 -5.407 1.00 0.00 17 SER A C 3
ATOM 1472 O O . SER A 1 17 ? 13.832 -3.327 -5.426 1.00 0.00 17 SER A O 3
ATOM 1480 N N . ILE A 1 18 ? 15.431 -1.747 -5.274 1.00 0.00 18 ILE A N 3
ATOM 1481 C CA . ILE A 1 18 ? 16.516 -2.713 -5.139 1.00 0.00 18 ILE A CA 3
ATOM 1482 C C . ILE A 1 18 ? 16.559 -3.268 -3.717 1.00 0.00 18 ILE A C 3
ATOM 1483 O O . ILE A 1 18 ? 17.626 -3.605 -3.206 1.00 0.00 18 ILE A O 3
ATOM 1499 N N . ARG A 1 19 ? 15.389 -3.360 -3.089 1.00 0.00 19 ARG A N 3
ATOM 1500 C CA . ARG A 1 19 ? 15.295 -3.874 -1.727 1.00 0.00 19 ARG A CA 3
ATOM 1501 C C . ARG A 1 19 ? 15.830 -2.853 -0.727 1.00 0.00 19 ARG A C 3
ATOM 1502 O O . ARG A 1 19 ? 15.472 -2.877 0.451 1.00 0.00 19 ARG A O 3
ATOM 1523 N N . ARG A 1 20 ? 16.688 -1.957 -1.203 1.00 0.00 20 ARG A N 3
ATOM 1524 C CA . ARG A 1 20 ? 17.268 -0.932 -0.342 1.00 0.00 20 ARG A CA 3
ATOM 1525 C C . ARG A 1 20 ? 16.199 -0.322 0.561 1.00 0.00 20 ARG A C 3
ATOM 1526 O O . ARG A 1 20 ? 15.010 -0.364 0.245 1.00 0.00 20 ARG A O 3
ATOM 1547 N N . ARG A 1 21 ? 16.626 0.241 1.689 1.00 0.00 21 ARG A N 3
ATOM 1548 C CA . ARG A 1 21 ? 15.686 0.850 2.624 1.00 0.00 21 ARG A CA 3
ATOM 1549 C C . ARG A 1 21 ? 16.340 2.006 3.376 1.00 0.00 21 ARG A C 3
ATOM 1550 O O . ARG A 1 21 ? 16.524 1.941 4.591 1.00 0.00 21 ARG A O 3
ATOM 1571 N N . GLY A 1 22 ? 16.685 3.063 2.648 1.00 0.00 22 GLY A N 3
ATOM 1572 C CA . GLY A 1 22 ? 17.313 4.227 3.264 1.00 0.00 22 GLY A CA 3
ATOM 1573 C C . GLY A 1 22 ? 18.168 4.985 2.254 1.00 0.00 22 GLY A C 3
ATOM 1574 O O . GLY A 1 22 ? 18.465 4.476 1.173 1.00 0.00 22 GLY A O 3
ATOM 1578 N N . GLY A 1 23 ? 18.563 6.205 2.610 1.00 0.00 23 GLY A N 3
ATOM 1579 C CA . GLY A 1 23 ? 19.383 7.015 1.719 1.00 0.00 23 GLY A CA 3
ATOM 1580 C C . GLY A 1 23 ? 19.458 8.461 2.193 1.00 0.00 23 GLY A C 3
ATOM 1581 O O . GLY A 1 23 ? 18.861 8.826 3.204 1.00 0.00 23 GLY A O 3
ATOM 1585 N N . TYR A 1 24 ? 20.200 9.277 1.450 1.00 0.00 24 TYR A N 3
ATOM 1586 C CA . TYR A 1 24 ? 20.353 10.684 1.797 1.00 0.00 24 TYR A CA 3
ATOM 1587 C C . TYR A 1 24 ? 21.233 11.390 0.770 1.00 0.00 24 TYR A C 3
ATOM 1588 O O . TYR A 1 24 ? 22.459 11.396 0.888 1.00 0.00 24 TYR A O 3
ATOM 1606 N N . CYS A 1 25 ? 20.599 11.977 -0.239 1.00 0.00 25 CYS A N 3
ATOM 1607 C CA . CYS A 1 25 ? 21.329 12.678 -1.289 1.00 0.00 25 CYS A CA 3
ATOM 1608 C C . CYS A 1 25 ? 22.604 13.303 -0.739 1.00 0.00 25 CYS A C 3
ATOM 1609 O O . CYS A 1 25 ? 22.666 13.693 0.428 1.00 0.00 25 CYS A O 3
ATOM 1616 N N . ASP A 1 26 ? 23.619 13.397 -1.592 1.00 0.00 26 ASP A N 3
ATOM 1617 C CA . ASP A 1 26 ? 24.895 13.977 -1.191 1.00 0.00 26 ASP A CA 3
ATOM 1618 C C . ASP A 1 26 ? 24.920 15.473 -1.485 1.00 0.00 26 ASP A C 3
ATOM 1619 O O . ASP A 1 26 ? 23.903 16.156 -1.363 1.00 0.00 26 ASP A O 3
ATOM 1628 N N . GLY A 1 27 ? 26.087 15.975 -1.871 1.00 0.00 27 GLY A N 3
ATOM 1629 C CA . GLY A 1 27 ? 26.235 17.392 -2.180 1.00 0.00 27 GLY A CA 3
ATOM 1630 C C . GLY A 1 27 ? 24.916 17.985 -2.664 1.00 0.00 27 GLY A C 3
ATOM 1631 O O . GLY A 1 27 ? 24.117 17.303 -3.305 1.00 0.00 27 GLY A O 3
ATOM 1635 N N . PHE A 1 28 ? 24.695 19.258 -2.353 1.00 0.00 28 PHE A N 3
ATOM 1636 C CA . PHE A 1 28 ? 23.468 19.931 -2.764 1.00 0.00 28 PHE A CA 3
ATOM 1637 C C . PHE A 1 28 ? 23.369 19.987 -4.286 1.00 0.00 28 PHE A C 3
ATOM 1638 O O . PHE A 1 28 ? 22.279 19.904 -4.850 1.00 0.00 28 PHE A O 3
ATOM 1655 N N . LEU A 1 29 ? 24.515 20.130 -4.944 1.00 0.00 29 LEU A N 3
ATOM 1656 C CA . LEU A 1 29 ? 24.543 20.199 -6.401 1.00 0.00 29 LEU A CA 3
ATOM 1657 C C . LEU A 1 29 ? 24.108 18.873 -7.013 1.00 0.00 29 LEU A C 3
ATOM 1658 O O . LEU A 1 29 ? 24.069 17.846 -6.335 1.00 0.00 29 LEU A O 3
ATOM 1674 N N . LYS A 1 30 ? 23.783 18.904 -8.301 1.00 0.00 30 LYS A N 3
ATOM 1675 C CA . LYS A 1 30 ? 23.354 17.699 -9.000 1.00 0.00 30 LYS A CA 3
ATOM 1676 C C . LYS A 1 30 ? 24.442 16.632 -8.941 1.00 0.00 30 LYS A C 3
ATOM 1677 O O . LYS A 1 30 ? 25.057 16.303 -9.955 1.00 0.00 30 LYS A O 3
ATOM 1696 N N . GLN A 1 31 ? 24.674 16.094 -7.749 1.00 0.00 31 GLN A N 3
ATOM 1697 C CA . GLN A 1 31 ? 25.690 15.066 -7.573 1.00 0.00 31 GLN A CA 3
ATOM 1698 C C . GLN A 1 31 ? 25.121 13.691 -7.904 1.00 0.00 31 GLN A C 3
ATOM 1699 O O . GLN A 1 31 ? 25.271 13.199 -9.023 1.00 0.00 31 GLN A O 3
ATOM 1713 N N . ARG A 1 32 ? 24.465 13.080 -6.924 1.00 0.00 32 ARG A N 3
ATOM 1714 C CA . ARG A 1 32 ? 23.874 11.760 -7.118 1.00 0.00 32 ARG A CA 3
ATOM 1715 C C . ARG A 1 32 ? 23.253 11.255 -5.821 1.00 0.00 32 ARG A C 3
ATOM 1716 O O . ARG A 1 32 ? 23.319 11.920 -4.787 1.00 0.00 32 ARG A O 3
ATOM 1737 N N . CYS A 1 33 ? 22.655 10.070 -5.885 1.00 0.00 33 CYS A N 3
ATOM 1738 C CA . CYS A 1 33 ? 22.029 9.474 -4.712 1.00 0.00 33 CYS A CA 3
ATOM 1739 C C . CYS A 1 33 ? 22.690 8.139 -4.388 1.00 0.00 33 CYS A C 3
ATOM 1740 O O . CYS A 1 33 ? 22.871 7.298 -5.269 1.00 0.00 33 CYS A O 3
ATOM 1747 N N . VAL A 1 34 ? 23.054 7.949 -3.124 1.00 0.00 34 VAL A N 3
ATOM 1748 C CA . VAL A 1 34 ? 23.699 6.707 -2.712 1.00 0.00 34 VAL A CA 3
ATOM 1749 C C . VAL A 1 34 ? 22.969 6.087 -1.527 1.00 0.00 34 VAL A C 3
ATOM 1750 O O . VAL A 1 34 ? 23.479 6.074 -0.406 1.00 0.00 34 VAL A O 3
ATOM 1763 N N . CYS A 1 35 ? 21.777 5.572 -1.787 1.00 0.00 35 CYS A N 3
ATOM 1764 C CA . CYS A 1 35 ? 20.981 4.946 -0.741 1.00 0.00 35 CYS A CA 3
ATOM 1765 C C . CYS A 1 35 ? 21.879 4.343 0.333 1.00 0.00 35 CYS A C 3
ATOM 1766 O O . CYS A 1 35 ? 22.989 3.894 0.047 1.00 0.00 35 CYS A O 3
ATOM 1773 N N . TYR A 1 36 ? 21.392 4.334 1.570 1.00 0.00 36 TYR A N 3
ATOM 1774 C CA . TYR A 1 36 ? 22.162 3.778 2.677 1.00 0.00 36 TYR A CA 3
ATOM 1775 C C . TYR A 1 36 ? 22.960 2.565 2.208 1.00 0.00 36 TYR A C 3
ATOM 1776 O O . TYR A 1 36 ? 24.183 2.622 2.091 1.00 0.00 36 TYR A O 3
ATOM 1794 N N . ARG A 1 37 ? 22.255 1.472 1.935 1.00 0.00 37 ARG A N 3
ATOM 1795 C CA . ARG A 1 37 ? 22.906 0.253 1.471 1.00 0.00 37 ARG A CA 3
ATOM 1796 C C . ARG A 1 37 ? 23.072 0.285 -0.045 1.00 0.00 37 ARG A C 3
ATOM 1797 O O . ARG A 1 37 ? 22.146 0.641 -0.773 1.00 0.00 37 ARG A O 3
ATOM 1818 N N . LYS A 1 38 ? 24.259 -0.087 -0.514 1.00 0.00 38 LYS A N 3
ATOM 1819 C CA . LYS A 1 38 ? 24.531 -0.094 -1.947 1.00 0.00 38 LYS A CA 3
ATOM 1820 C C . LYS A 1 38 ? 23.503 -0.948 -2.683 1.00 0.00 38 LYS A C 3
ATOM 1821 O O . LYS A 1 38 ? 23.321 -0.812 -3.892 1.00 0.00 38 LYS A O 3
ATOM 1840 N N . GLY A 1 1 ? 22.041 16.396 -3.042 1.00 0.00 1 GLY A N 4
ATOM 1841 C CA . GLY A 1 1 ? 22.166 16.690 -4.465 1.00 0.00 1 GLY A CA 4
ATOM 1842 C C . GLY A 1 1 ? 21.549 15.580 -5.305 1.00 0.00 1 GLY A C 4
ATOM 1843 O O . GLY A 1 1 ? 21.419 14.444 -4.848 1.00 0.00 1 GLY A O 4
ATOM 1847 N N . PHE A 1 2 ? 21.171 15.916 -6.534 1.00 0.00 2 PHE A N 4
ATOM 1848 C CA . PHE A 1 2 ? 20.567 14.940 -7.436 1.00 0.00 2 PHE A CA 4
ATOM 1849 C C . PHE A 1 2 ? 19.236 14.444 -6.892 1.00 0.00 2 PHE A C 4
ATOM 1850 O O . PHE A 1 2 ? 18.338 14.088 -7.655 1.00 0.00 2 PHE A O 4
ATOM 1867 N N . GLY A 1 3 ? 19.114 14.416 -5.573 1.00 0.00 3 GLY A N 4
ATOM 1868 C CA . GLY A 1 3 ? 17.886 13.954 -4.948 1.00 0.00 3 GLY A CA 4
ATOM 1869 C C . GLY A 1 3 ? 17.489 14.850 -3.780 1.00 0.00 3 GLY A C 4
ATOM 1870 O O . GLY A 1 3 ? 17.641 16.070 -3.836 1.00 0.00 3 GLY A O 4
ATOM 1874 N N . CYS A 1 4 ? 16.970 14.230 -2.727 1.00 0.00 4 CYS A N 4
ATOM 1875 C CA . CYS A 1 4 ? 16.540 14.972 -1.546 1.00 0.00 4 CYS A CA 4
ATOM 1876 C C . CYS A 1 4 ? 17.450 16.168 -1.291 1.00 0.00 4 CYS A C 4
ATOM 1877 O O . CYS A 1 4 ? 18.575 16.228 -1.788 1.00 0.00 4 CYS A O 4
ATOM 1884 N N . PRO A 1 5 ? 16.975 17.115 -0.528 1.00 0.00 5 PRO A N 4
ATOM 1885 C CA . PRO A 1 5 ? 15.618 17.054 0.078 1.00 0.00 5 PRO A CA 4
ATOM 1886 C C . PRO A 1 5 ? 14.538 17.434 -0.929 1.00 0.00 5 PRO A C 4
ATOM 1887 O O . PRO A 1 5 ? 13.394 17.699 -0.562 1.00 0.00 5 PRO A O 4
ATOM 1898 N N . PHE A 1 6 ? 14.916 17.455 -2.203 1.00 0.00 6 PHE A N 4
ATOM 1899 C CA . PHE A 1 6 ? 13.981 17.801 -3.264 1.00 0.00 6 PHE A CA 4
ATOM 1900 C C . PHE A 1 6 ? 13.372 16.542 -3.873 1.00 0.00 6 PHE A C 4
ATOM 1901 O O . PHE A 1 6 ? 12.237 16.178 -3.566 1.00 0.00 6 PHE A O 4
ATOM 1918 N N . ASN A 1 7 ? 14.136 15.878 -4.735 1.00 0.00 7 ASN A N 4
ATOM 1919 C CA . ASN A 1 7 ? 13.662 14.658 -5.380 1.00 0.00 7 ASN A CA 4
ATOM 1920 C C . ASN A 1 7 ? 14.178 13.426 -4.639 1.00 0.00 7 ASN A C 4
ATOM 1921 O O . ASN A 1 7 ? 15.072 12.728 -5.118 1.00 0.00 7 ASN A O 4
ATOM 1932 N N . GLN A 1 8 ? 13.609 13.169 -3.466 1.00 0.00 8 GLN A N 4
ATOM 1933 C CA . GLN A 1 8 ? 14.015 12.023 -2.660 1.00 0.00 8 GLN A CA 4
ATOM 1934 C C . GLN A 1 8 ? 13.605 10.716 -3.329 1.00 0.00 8 GLN A C 4
ATOM 1935 O O . GLN A 1 8 ? 14.324 9.719 -3.259 1.00 0.00 8 GLN A O 4
ATOM 1949 N N . GLY A 1 9 ? 12.441 10.723 -3.967 1.00 0.00 9 GLY A N 4
ATOM 1950 C CA . GLY A 1 9 ? 11.941 9.528 -4.636 1.00 0.00 9 GLY A CA 4
ATOM 1951 C C . GLY A 1 9 ? 12.908 9.041 -5.709 1.00 0.00 9 GLY A C 4
ATOM 1952 O O . GLY A 1 9 ? 13.198 7.852 -5.795 1.00 0.00 9 GLY A O 4
ATOM 1956 N N . LYS A 1 10 ? 13.396 9.955 -6.536 1.00 0.00 10 LYS A N 4
ATOM 1957 C CA . LYS A 1 10 ? 14.318 9.574 -7.600 1.00 0.00 10 LYS A CA 4
ATOM 1958 C C . LYS A 1 10 ? 15.449 8.716 -7.045 1.00 0.00 10 LYS A C 4
ATOM 1959 O O . LYS A 1 10 ? 16.003 7.872 -7.751 1.00 0.00 10 LYS A O 4
ATOM 1978 N N . CYS A 1 11 ? 15.785 8.930 -5.779 1.00 0.00 11 CYS A N 4
ATOM 1979 C CA . CYS A 1 11 ? 16.849 8.163 -5.146 1.00 0.00 11 CYS A CA 4
ATOM 1980 C C . CYS A 1 11 ? 16.278 7.216 -4.095 1.00 0.00 11 CYS A C 4
ATOM 1981 O O . CYS A 1 11 ? 16.924 6.241 -3.713 1.00 0.00 11 CYS A O 4
ATOM 1988 N N . HIS A 1 12 ? 15.065 7.506 -3.630 1.00 0.00 12 HIS A N 4
ATOM 1989 C CA . HIS A 1 12 ? 14.430 6.663 -2.622 1.00 0.00 12 HIS A CA 4
ATOM 1990 C C . HIS A 1 12 ? 13.368 5.766 -3.251 1.00 0.00 12 HIS A C 4
ATOM 1991 O O . HIS A 1 12 ? 12.798 4.906 -2.582 1.00 0.00 12 HIS A O 4
ATOM 2006 N N . ARG A 1 13 ? 13.107 5.967 -4.539 1.00 0.00 13 ARG A N 4
ATOM 2007 C CA . ARG A 1 13 ? 12.112 5.163 -5.237 1.00 0.00 13 ARG A CA 4
ATOM 2008 C C . ARG A 1 13 ? 12.790 4.086 -6.077 1.00 0.00 13 ARG A C 4
ATOM 2009 O O . ARG A 1 13 ? 12.351 2.936 -6.101 1.00 0.00 13 ARG A O 4
ATOM 2030 N N . HIS A 1 14 ? 13.866 4.463 -6.761 1.00 0.00 14 HIS A N 4
ATOM 2031 C CA . HIS A 1 14 ? 14.595 3.512 -7.592 1.00 0.00 14 HIS A CA 4
ATOM 2032 C C . HIS A 1 14 ? 15.293 2.477 -6.716 1.00 0.00 14 HIS A C 4
ATOM 2033 O O . HIS A 1 14 ? 15.289 1.286 -7.025 1.00 0.00 14 HIS A O 4
ATOM 2048 N N . CYS A 1 15 ? 15.882 2.938 -5.616 1.00 0.00 15 CYS A N 4
ATOM 2049 C CA . CYS A 1 15 ? 16.566 2.034 -4.699 1.00 0.00 15 CYS A CA 4
ATOM 2050 C C . CYS A 1 15 ? 15.545 1.194 -3.940 1.00 0.00 15 CYS A C 4
ATOM 2051 O O . CYS A 1 15 ? 15.714 -0.015 -3.784 1.00 0.00 15 CYS A O 4
ATOM 2058 N N . ARG A 1 16 ? 14.477 1.841 -3.483 1.00 0.00 16 ARG A N 4
ATOM 2059 C CA . ARG A 1 16 ? 13.427 1.141 -2.752 1.00 0.00 16 ARG A CA 4
ATOM 2060 C C . ARG A 1 16 ? 13.111 -0.192 -3.424 1.00 0.00 16 ARG A C 4
ATOM 2061 O O . ARG A 1 16 ? 12.925 -1.208 -2.755 1.00 0.00 16 ARG A O 4
ATOM 2082 N N . SER A 1 17 ? 13.053 -0.176 -4.752 1.00 0.00 17 SER A N 4
ATOM 2083 C CA . SER A 1 17 ? 12.758 -1.388 -5.510 1.00 0.00 17 SER A CA 4
ATOM 2084 C C . SER A 1 17 ? 13.816 -2.457 -5.247 1.00 0.00 17 SER A C 4
ATOM 2085 O O . SER A 1 17 ? 13.502 -3.645 -5.170 1.00 0.00 17 SER A O 4
ATOM 2093 N N . ILE A 1 18 ? 15.066 -2.028 -5.111 1.00 0.00 18 ILE A N 4
ATOM 2094 C CA . ILE A 1 18 ? 16.159 -2.962 -4.858 1.00 0.00 18 ILE A CA 4
ATOM 2095 C C . ILE A 1 18 ? 16.122 -3.450 -3.413 1.00 0.00 18 ILE A C 4
ATOM 2096 O O . ILE A 1 18 ? 17.155 -3.791 -2.836 1.00 0.00 18 ILE A O 4
ATOM 2112 N N . ARG A 1 19 ? 14.925 -3.485 -2.837 1.00 0.00 19 ARG A N 4
ATOM 2113 C CA . ARG A 1 19 ? 14.760 -3.940 -1.463 1.00 0.00 19 ARG A CA 4
ATOM 2114 C C . ARG A 1 19 ? 15.382 -2.951 -0.479 1.00 0.00 19 ARG A C 4
ATOM 2115 O O . ARG A 1 19 ? 15.420 -3.203 0.725 1.00 0.00 19 ARG A O 4
ATOM 2136 N N . ARG A 1 20 ? 15.864 -1.826 -0.996 1.00 0.00 20 ARG A N 4
ATOM 2137 C CA . ARG A 1 20 ? 16.475 -0.812 -0.145 1.00 0.00 20 ARG A CA 4
ATOM 2138 C C . ARG A 1 20 ? 15.403 -0.082 0.660 1.00 0.00 20 ARG A C 4
ATOM 2139 O O . ARG A 1 20 ? 14.209 -0.265 0.423 1.00 0.00 20 ARG A O 4
ATOM 2160 N N . ARG A 1 21 ? 15.830 0.737 1.618 1.00 0.00 21 ARG A N 4
ATOM 2161 C CA . ARG A 1 21 ? 14.886 1.476 2.449 1.00 0.00 21 ARG A CA 4
ATOM 2162 C C . ARG A 1 21 ? 15.215 2.966 2.455 1.00 0.00 21 ARG A C 4
ATOM 2163 O 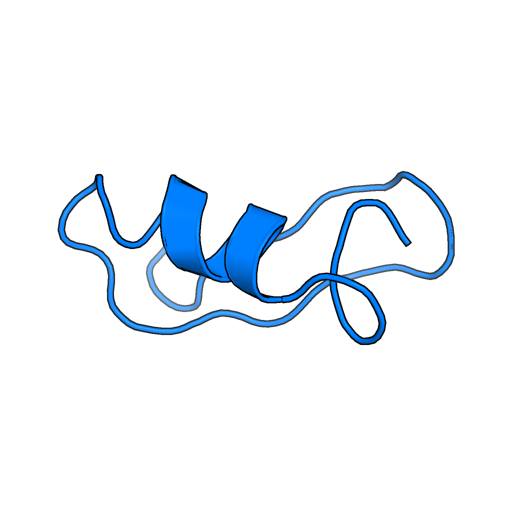O . ARG A 1 21 ? 14.759 3.717 1.592 1.00 0.00 21 ARG A O 4
ATOM 2184 N N . GLY A 1 22 ? 16.008 3.387 3.434 1.00 0.00 22 GLY A N 4
ATOM 2185 C CA . GLY A 1 22 ? 16.391 4.791 3.546 1.00 0.00 22 GLY A CA 4
ATOM 2186 C C . GLY A 1 22 ? 17.585 5.098 2.653 1.00 0.00 22 GLY A C 4
ATOM 2187 O O . GLY A 1 22 ? 18.077 4.224 1.937 1.00 0.00 22 GLY A O 4
ATOM 2191 N N . GLY A 1 23 ? 18.051 6.342 2.695 1.00 0.00 23 GLY A N 4
ATOM 2192 C CA . GLY A 1 23 ? 19.189 6.738 1.879 1.00 0.00 23 GLY A CA 4
ATOM 2193 C C . GLY A 1 23 ? 19.654 8.150 2.216 1.00 0.00 23 GLY A C 4
ATOM 2194 O O . GLY A 1 23 ? 19.058 8.827 3.055 1.00 0.00 23 GLY A O 4
ATOM 2198 N N . TYR A 1 24 ? 20.721 8.588 1.551 1.00 0.00 24 TYR A N 4
ATOM 2199 C CA . TYR A 1 24 ? 21.258 9.924 1.781 1.00 0.00 24 TYR A CA 4
ATOM 2200 C C . TYR A 1 24 ? 21.146 10.769 0.519 1.00 0.00 24 TYR A C 4
ATOM 2201 O O . TYR A 1 24 ? 20.584 10.330 -0.486 1.00 0.00 24 TYR A O 4
ATOM 2219 N N . CYS A 1 25 ? 21.673 11.987 0.579 1.00 0.00 25 CYS A N 4
ATOM 2220 C CA . CYS A 1 25 ? 21.617 12.890 -0.565 1.00 0.00 25 CYS A CA 4
ATOM 2221 C C . CYS A 1 25 ? 22.725 13.935 -0.484 1.00 0.00 25 CYS A C 4
ATOM 2222 O O . CYS A 1 25 ? 22.889 14.604 0.535 1.00 0.00 25 CYS A O 4
ATOM 2229 N N . ASP A 1 26 ? 23.485 14.064 -1.566 1.00 0.00 26 ASP A N 4
ATOM 2230 C CA . ASP A 1 26 ? 24.579 15.026 -1.611 1.00 0.00 26 ASP A CA 4
ATOM 2231 C C . ASP A 1 26 ? 24.086 16.425 -1.258 1.00 0.00 26 ASP A C 4
ATOM 2232 O O . ASP A 1 26 ? 22.994 16.592 -0.713 1.00 0.00 26 ASP A O 4
ATOM 2241 N N . GLY A 1 27 ? 24.902 17.426 -1.573 1.00 0.00 27 GLY A N 4
ATOM 2242 C CA . GLY A 1 27 ? 24.546 18.811 -1.287 1.00 0.00 27 GLY A CA 4
ATOM 2243 C C . GLY A 1 27 ? 23.494 19.319 -2.265 1.00 0.00 27 GLY A C 4
ATOM 2244 O O . GLY A 1 27 ? 22.759 18.535 -2.865 1.00 0.00 27 GLY A O 4
ATOM 2248 N N . PHE A 1 28 ? 23.425 20.637 -2.422 1.00 0.00 28 PHE A N 4
ATOM 2249 C CA . PHE A 1 28 ? 22.455 21.239 -3.330 1.00 0.00 28 PHE A CA 4
ATOM 2250 C C . PHE A 1 28 ? 22.779 20.876 -4.775 1.00 0.00 28 PHE A C 4
ATOM 2251 O O . PHE A 1 28 ? 21.899 20.474 -5.537 1.00 0.00 28 PHE A O 4
ATOM 2268 N N . LEU A 1 29 ? 24.045 21.025 -5.145 1.00 0.00 29 LEU A N 4
ATOM 2269 C CA . LEU A 1 29 ? 24.480 20.714 -6.503 1.00 0.00 29 LEU A CA 4
ATOM 2270 C C . LEU A 1 29 ? 24.160 19.265 -6.855 1.00 0.00 29 LEU A C 4
ATOM 2271 O O . LEU A 1 29 ? 24.297 18.369 -6.023 1.00 0.00 29 LEU A O 4
ATOM 2287 N N . LYS A 1 30 ? 23.742 19.041 -8.098 1.00 0.00 30 LYS A N 4
ATOM 2288 C CA . LYS A 1 30 ? 23.415 17.695 -8.551 1.00 0.00 30 LYS A CA 4
ATOM 2289 C C . LYS A 1 30 ? 24.674 16.837 -8.597 1.00 0.00 30 LYS A C 4
ATOM 2290 O O . LYS A 1 30 ? 25.155 16.478 -9.673 1.00 0.00 30 LYS A O 4
ATOM 2309 N N . GLN A 1 31 ? 25.207 16.519 -7.422 1.00 0.00 31 GLN A N 4
ATOM 2310 C CA . GLN A 1 31 ? 26.416 15.711 -7.334 1.00 0.00 31 GLN A CA 4
ATOM 2311 C C . GLN A 1 31 ? 26.098 14.232 -7.533 1.00 0.00 31 GLN A C 4
ATOM 2312 O O . GLN A 1 31 ? 26.349 13.674 -8.601 1.00 0.00 31 GLN A O 4
ATOM 2326 N N . ARG A 1 32 ? 25.547 13.604 -6.501 1.00 0.00 32 ARG A N 4
ATOM 2327 C CA . ARG A 1 32 ? 25.204 12.188 -6.581 1.00 0.00 32 ARG A CA 4
ATOM 2328 C C . ARG A 1 32 ? 24.492 11.733 -5.312 1.00 0.00 32 ARG A C 4
ATOM 2329 O O . ARG A 1 32 ? 24.671 12.317 -4.243 1.00 0.00 32 ARG A O 4
ATOM 2350 N N . CYS A 1 33 ? 23.688 10.684 -5.439 1.00 0.00 33 CYS A N 4
ATOM 2351 C CA . CYS A 1 33 ? 22.958 10.151 -4.296 1.00 0.00 33 CYS A CA 4
ATOM 2352 C C . CYS A 1 33 ? 23.223 8.657 -4.147 1.00 0.00 33 CYS A C 4
ATOM 2353 O O . CYS A 1 33 ? 23.296 7.928 -5.137 1.00 0.00 33 CYS A O 4
ATOM 2360 N N . VAL A 1 34 ? 23.365 8.206 -2.906 1.00 0.00 34 VAL A N 4
ATOM 2361 C CA . VAL A 1 34 ? 23.619 6.796 -2.642 1.00 0.00 34 VAL A CA 4
ATOM 2362 C C . VAL A 1 34 ? 22.737 6.307 -1.501 1.00 0.00 34 VAL A C 4
ATOM 2363 O O . VAL A 1 34 ? 22.895 6.735 -0.358 1.00 0.00 34 VAL A O 4
ATOM 2376 N N . CYS A 1 35 ? 21.801 5.416 -1.815 1.00 0.00 35 CYS A N 4
ATOM 2377 C CA . CYS A 1 35 ? 20.901 4.895 -0.797 1.00 0.00 35 CYS A CA 4
ATOM 2378 C C . CYS A 1 35 ? 21.651 4.015 0.198 1.00 0.00 35 CYS A C 4
ATOM 2379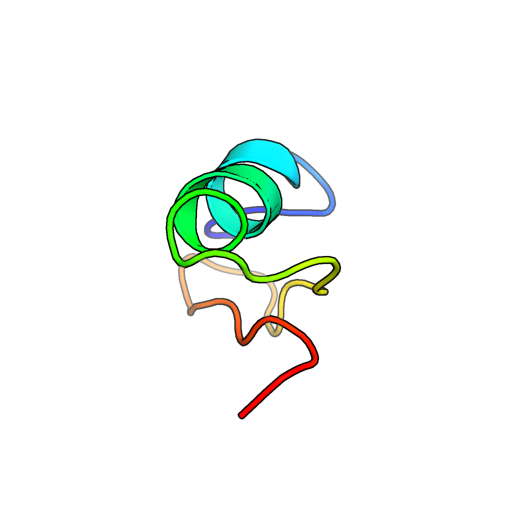 O O . CYS A 1 35 ? 21.988 2.870 -0.099 1.00 0.00 35 CYS A O 4
ATOM 2386 N N . TYR A 1 36 ? 21.899 4.574 1.380 1.00 0.00 36 TYR A N 4
ATOM 2387 C CA . TYR A 1 36 ? 22.605 3.866 2.449 1.00 0.00 36 TYR A CA 4
ATOM 2388 C C . TYR A 1 36 ? 23.278 2.596 1.935 1.00 0.00 36 TYR A C 4
ATOM 2389 O O . TYR A 1 36 ? 24.490 2.566 1.727 1.00 0.00 36 TYR A O 4
ATOM 2407 N N . ARG A 1 37 ? 22.484 1.548 1.739 1.00 0.00 37 ARG A N 4
ATOM 2408 C CA . ARG A 1 37 ? 23.014 0.279 1.256 1.00 0.00 37 ARG A CA 4
ATOM 2409 C C . ARG A 1 37 ? 23.883 0.492 0.019 1.00 0.00 37 ARG A C 4
ATOM 2410 O O . ARG A 1 37 ? 23.373 0.707 -1.080 1.00 0.00 37 ARG A O 4
ATOM 2431 N N . LYS A 1 38 ? 25.199 0.431 0.208 1.00 0.00 38 LYS A N 4
ATOM 2432 C CA . LYS A 1 38 ? 26.131 0.620 -0.900 1.00 0.00 38 LYS A CA 4
ATOM 2433 C C . LYS A 1 38 ? 26.507 -0.722 -1.518 1.00 0.00 38 LYS A C 4
ATOM 2434 O O . LYS A 1 38 ? 25.646 -1.569 -1.759 1.00 0.00 38 LYS A O 4
ATOM 2453 N N . GLY A 1 1 ? 22.978 16.301 -4.434 1.00 0.00 1 GLY A N 5
ATOM 2454 C CA . GLY A 1 1 ? 22.066 16.782 -5.465 1.00 0.00 1 GLY A CA 5
ATOM 2455 C C . GLY A 1 1 ? 21.480 15.621 -6.263 1.00 0.00 1 GLY A C 5
ATOM 2456 O O . GLY A 1 1 ? 21.557 14.466 -5.843 1.00 0.00 1 GLY A O 5
ATOM 2460 N N . PHE A 1 2 ? 20.896 15.939 -7.414 1.00 0.00 2 PHE A N 5
ATOM 2461 C CA . PHE A 1 2 ? 20.298 14.922 -8.273 1.00 0.00 2 PHE A CA 5
ATOM 2462 C C . PHE A 1 2 ? 19.086 14.291 -7.605 1.00 0.00 2 PHE A C 5
ATOM 2463 O O . PHE A 1 2 ? 18.184 13.792 -8.278 1.00 0.00 2 PHE A O 5
ATOM 2480 N N . GLY A 1 3 ? 19.068 14.316 -6.281 1.00 0.00 3 GLY A N 5
ATOM 2481 C CA . GLY A 1 3 ? 17.958 13.739 -5.541 1.00 0.00 3 GLY A CA 5
ATOM 2482 C C . GLY A 1 3 ? 17.657 14.552 -4.290 1.00 0.00 3 GLY A C 5
ATOM 2483 O O . GLY A 1 3 ? 17.743 15.780 -4.296 1.00 0.00 3 GLY A O 5
ATOM 2487 N N . CYS A 1 4 ? 17.304 13.854 -3.221 1.00 0.00 4 CYS A N 5
ATOM 2488 C CA . CYS A 1 4 ? 16.990 14.510 -1.961 1.00 0.00 4 CYS A CA 5
ATOM 2489 C C . CYS A 1 4 ? 17.818 15.783 -1.797 1.00 0.00 4 CYS A C 5
ATOM 2490 O O . CYS A 1 4 ? 18.941 15.868 -2.294 1.00 0.00 4 CYS A O 5
ATOM 2497 N N . PRO A 1 5 ? 17.294 16.764 -1.107 1.00 0.00 5 PRO A N 5
ATOM 2498 C CA . PRO A 1 5 ? 15.941 16.702 -0.489 1.00 0.00 5 PRO A CA 5
ATOM 2499 C C . PRO A 1 5 ? 14.844 17.022 -1.501 1.00 0.00 5 PRO A C 5
ATOM 2500 O O . PRO A 1 5 ? 13.655 16.920 -1.202 1.00 0.00 5 PRO A O 5
ATOM 2511 N N . PHE A 1 6 ? 15.262 17.417 -2.700 1.00 0.00 6 PHE A N 5
ATOM 2512 C CA . PHE A 1 6 ? 14.323 17.763 -3.761 1.00 0.00 6 PHE A CA 5
ATOM 2513 C C . PHE A 1 6 ? 13.317 16.640 -3.991 1.00 0.00 6 PHE A C 5
ATOM 2514 O O . PHE A 1 6 ? 12.250 16.614 -3.380 1.00 0.00 6 PHE A O 5
ATOM 2531 N N . ASN A 1 7 ? 13.661 15.719 -4.886 1.00 0.00 7 ASN A N 5
ATOM 2532 C CA . ASN A 1 7 ? 12.775 14.604 -5.198 1.00 0.00 7 ASN A CA 5
ATOM 2533 C C . ASN A 1 7 ? 13.252 13.326 -4.520 1.00 0.00 7 ASN A C 5
ATOM 2534 O O . ASN A 1 7 ? 13.480 12.310 -5.177 1.00 0.00 7 ASN A O 5
ATOM 2545 N N . GLN A 1 8 ? 13.394 13.385 -3.203 1.00 0.00 8 GLN A N 5
ATOM 2546 C CA . GLN A 1 8 ? 13.835 12.225 -2.441 1.00 0.00 8 GLN A CA 5
ATOM 2547 C C . GLN A 1 8 ? 13.288 10.944 -3.061 1.00 0.00 8 GLN A C 5
ATOM 2548 O O . GLN A 1 8 ? 13.919 9.889 -2.991 1.00 0.00 8 GLN A O 5
ATOM 2562 N N . GLY A 1 9 ? 12.108 11.045 -3.666 1.00 0.00 9 GLY A N 5
ATOM 2563 C CA . GLY A 1 9 ? 11.476 9.890 -4.295 1.00 0.00 9 GLY A CA 5
ATOM 2564 C C . GLY A 1 9 ? 12.312 9.363 -5.454 1.00 0.00 9 GLY A C 5
ATOM 2565 O O . GLY A 1 9 ? 12.548 8.163 -5.560 1.00 0.00 9 GLY A O 5
ATOM 2569 N N . LYS A 1 10 ? 12.755 10.257 -6.328 1.00 0.00 10 LYS A N 5
ATOM 2570 C CA . LYS A 1 10 ? 13.560 9.840 -7.469 1.00 0.00 10 LYS A CA 5
ATOM 2571 C C . LYS A 1 10 ? 14.695 8.936 -7.007 1.00 0.00 10 LYS A C 5
ATOM 2572 O O . LYS A 1 10 ? 15.193 8.109 -7.771 1.00 0.00 10 LYS A O 5
ATOM 2591 N N . CYS A 1 11 ? 15.094 9.091 -5.748 1.00 0.00 11 CYS A N 5
ATOM 2592 C CA . CYS A 1 11 ? 16.167 8.272 -5.196 1.00 0.00 11 CYS A CA 5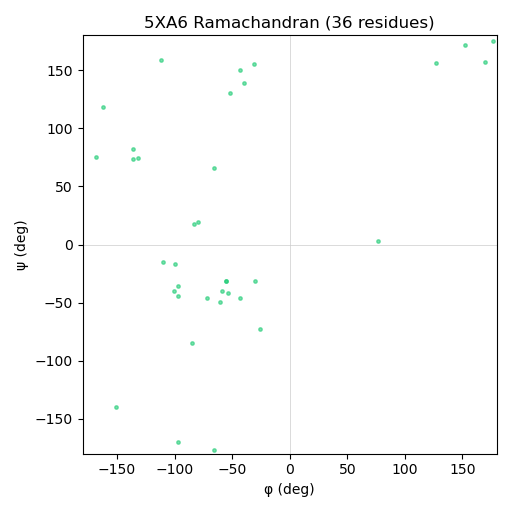
ATOM 2593 C C . CYS A 1 11 ? 15.625 7.326 -4.127 1.00 0.00 11 CYS A C 5
ATOM 2594 O O . CYS A 1 11 ? 16.227 6.292 -3.839 1.00 0.00 11 CYS A O 5
ATOM 2601 N N . HIS A 1 12 ? 14.483 7.681 -3.542 1.00 0.00 12 HIS A N 5
ATOM 2602 C CA . HIS A 1 12 ? 13.878 6.845 -2.510 1.00 0.00 12 HIS A CA 5
ATOM 2603 C C . HIS A 1 12 ? 12.764 5.984 -3.097 1.00 0.00 12 HIS A C 5
ATOM 2604 O O . HIS A 1 12 ? 12.219 5.113 -2.421 1.00 0.00 12 HIS A O 5
ATOM 2619 N N . ARG A 1 13 ? 12.437 6.228 -4.362 1.00 0.00 13 ARG A N 5
ATOM 2620 C CA . ARG A 1 13 ? 11.394 5.460 -5.030 1.00 0.00 13 ARG A CA 5
ATOM 2621 C C . ARG A 1 13 ? 12.023 4.387 -5.912 1.00 0.00 13 ARG A C 5
ATOM 2622 O O . ARG A 1 13 ? 11.537 3.257 -5.976 1.00 0.00 13 ARG A O 5
ATOM 2643 N N . HIS A 1 14 ? 13.112 4.748 -6.583 1.00 0.00 14 HIS A N 5
ATOM 2644 C CA . HIS A 1 14 ? 13.811 3.807 -7.452 1.00 0.00 14 HIS A CA 5
ATOM 2645 C C . HIS A 1 14 ? 14.506 2.736 -6.620 1.00 0.00 14 HIS A C 5
ATOM 2646 O O . HIS A 1 14 ? 14.535 1.565 -6.997 1.00 0.00 14 HIS A O 5
ATOM 2661 N N . CYS A 1 15 ? 15.061 3.145 -5.484 1.00 0.00 15 CYS A N 5
ATOM 2662 C CA . CYS A 1 15 ? 15.749 2.210 -4.604 1.00 0.00 15 CYS A CA 5
ATOM 2663 C C . CYS A 1 15 ? 14.740 1.417 -3.780 1.00 0.00 15 CYS A C 5
ATOM 2664 O O . CYS A 1 15 ? 14.912 0.220 -3.556 1.00 0.00 15 CYS A O 5
ATOM 2671 N N . ARG A 1 16 ? 13.684 2.092 -3.336 1.00 0.00 16 ARG A N 5
ATOM 2672 C CA . ARG A 1 16 ? 12.653 1.435 -2.544 1.00 0.00 16 ARG A CA 5
ATOM 2673 C C . ARG A 1 16 ? 12.257 0.111 -3.189 1.00 0.00 16 ARG A C 5
ATOM 2674 O O . ARG A 1 16 ? 11.837 -0.823 -2.507 1.00 0.00 16 ARG A O 5
ATOM 2695 N N . SER A 1 17 ? 12.401 0.039 -4.509 1.00 0.00 17 SER A N 5
ATOM 2696 C CA . SER A 1 17 ? 12.064 -1.178 -5.238 1.00 0.00 17 SER A CA 5
ATOM 2697 C C . SER A 1 17 ? 13.218 -2.170 -5.162 1.00 0.00 17 SER A C 5
ATOM 2698 O O . SER A 1 17 ? 13.020 -3.381 -5.268 1.00 0.00 17 SER A O 5
ATOM 2706 N N . ILE A 1 18 ? 14.423 -1.644 -4.975 1.00 0.00 18 ILE A N 5
ATOM 2707 C CA . ILE A 1 18 ? 15.611 -2.483 -4.882 1.00 0.00 18 ILE A CA 5
ATOM 2708 C C . ILE A 1 18 ? 15.777 -3.008 -3.460 1.00 0.00 18 ILE A C 5
ATOM 2709 O O . ILE A 1 18 ? 16.848 -2.895 -2.864 1.00 0.00 18 ILE A O 5
ATOM 2725 N N . ARG A 1 19 ? 14.703 -3.578 -2.927 1.00 0.00 19 ARG A N 5
ATOM 2726 C CA . ARG A 1 19 ? 14.717 -4.124 -1.573 1.00 0.00 19 ARG A CA 5
ATOM 2727 C C . ARG A 1 19 ? 15.392 -3.158 -0.603 1.00 0.00 19 ARG A C 5
ATOM 2728 O O . ARG A 1 19 ? 15.659 -3.508 0.547 1.00 0.00 19 ARG A O 5
ATOM 2749 N N . ARG A 1 20 ? 15.661 -1.944 -1.069 1.00 0.00 20 ARG A N 5
ATOM 2750 C CA . ARG A 1 20 ? 16.301 -0.941 -0.224 1.00 0.00 20 ARG A CA 5
ATOM 2751 C C . ARG A 1 20 ? 15.285 -0.334 0.740 1.00 0.00 20 ARG A C 5
ATOM 2752 O O . ARG A 1 20 ? 14.078 -0.398 0.503 1.00 0.00 20 ARG A O 5
ATOM 2773 N N . ARG A 1 21 ? 15.777 0.256 1.824 1.00 0.00 21 ARG A N 5
ATOM 2774 C CA . ARG A 1 21 ? 14.893 0.872 2.809 1.00 0.00 21 ARG A CA 5
ATOM 2775 C C . ARG A 1 21 ? 14.936 2.391 2.689 1.00 0.00 21 ARG A C 5
ATOM 2776 O O . ARG A 1 21 ? 14.153 2.988 1.950 1.00 0.00 21 ARG A O 5
ATOM 2797 N N . GLY A 1 22 ? 15.855 3.011 3.422 1.00 0.00 22 GLY A N 5
ATOM 2798 C CA . GLY A 1 22 ? 15.992 4.462 3.392 1.00 0.00 22 GLY A CA 5
ATOM 2799 C C . GLY A 1 22 ? 17.088 4.887 2.420 1.00 0.00 22 GLY A C 5
ATOM 2800 O O . GLY A 1 22 ? 17.536 4.093 1.592 1.00 0.00 22 GLY A O 5
ATOM 2804 N N . GLY A 1 23 ? 17.516 6.140 2.528 1.00 0.00 23 GLY A N 5
ATOM 2805 C CA . GLY A 1 23 ? 18.561 6.657 1.652 1.00 0.00 23 GLY A CA 5
ATOM 2806 C C . GLY A 1 23 ? 18.822 8.133 1.929 1.00 0.00 23 GLY A C 5
ATOM 2807 O O . GLY A 1 23 ? 18.170 8.737 2.782 1.00 0.00 23 GLY A O 5
ATOM 2811 N N . TYR A 1 24 ? 19.776 8.713 1.206 1.00 0.00 24 TYR A N 5
ATOM 2812 C CA . TYR A 1 24 ? 20.101 10.120 1.396 1.00 0.00 24 TYR A CA 5
ATOM 2813 C C . TYR A 1 24 ? 20.923 10.643 0.225 1.00 0.00 24 TYR A C 5
ATOM 2814 O O . TYR A 1 24 ? 21.443 9.869 -0.579 1.00 0.00 24 TYR A O 5
ATOM 2832 N N . CYS A 1 25 ? 21.033 11.963 0.131 1.00 0.00 25 CYS A N 5
ATOM 2833 C CA . CYS A 1 25 ? 21.787 12.579 -0.952 1.00 0.00 25 CYS A CA 5
ATOM 2834 C C . CYS A 1 25 ? 23.156 13.044 -0.466 1.00 0.00 25 CYS A C 5
ATOM 2835 O O . CYS A 1 25 ? 23.360 13.276 0.725 1.00 0.00 25 CYS A O 5
ATOM 2842 N N . ASP A 1 26 ? 24.086 13.181 -1.404 1.00 0.00 26 ASP A N 5
ATOM 2843 C CA . ASP A 1 26 ? 25.435 13.623 -1.074 1.00 0.00 26 ASP A CA 5
ATOM 2844 C C . ASP A 1 26 ? 25.917 14.651 -2.092 1.00 0.00 26 ASP A C 5
ATOM 2845 O O . ASP A 1 26 ? 26.286 14.303 -3.214 1.00 0.00 26 ASP A O 5
ATOM 2854 N N . GLY A 1 27 ? 25.902 15.918 -1.694 1.00 0.00 27 GLY A N 5
ATOM 2855 C CA . GLY A 1 27 ? 26.333 16.993 -2.580 1.00 0.00 27 GLY A CA 5
ATOM 2856 C C . GLY A 1 27 ? 25.373 18.174 -2.495 1.00 0.00 27 GLY A C 5
ATOM 2857 O O . GLY A 1 27 ? 24.844 18.480 -1.428 1.00 0.00 27 GLY A O 5
ATOM 2861 N N . PHE A 1 28 ? 25.150 18.830 -3.627 1.00 0.00 28 PHE A N 5
ATOM 2862 C CA . PHE A 1 28 ? 24.248 19.976 -3.669 1.00 0.00 28 PHE A CA 5
ATOM 2863 C C . PHE A 1 28 ? 23.848 20.293 -5.106 1.00 0.00 28 PHE A C 5
ATOM 2864 O O . PHE A 1 28 ? 22.691 20.605 -5.383 1.00 0.00 28 PHE A O 5
ATOM 2881 N N . LEU A 1 29 ? 24.813 20.211 -6.014 1.00 0.00 29 LEU A N 5
ATOM 2882 C CA . LEU A 1 29 ? 24.550 20.493 -7.421 1.00 0.00 29 LEU A CA 5
ATOM 2883 C C . LEU A 1 29 ? 24.566 19.206 -8.238 1.00 0.00 29 LEU A C 5
ATOM 2884 O O . LEU A 1 29 ? 25.620 18.772 -8.706 1.00 0.00 29 LEU A O 5
ATOM 2900 N N . LYS A 1 30 ? 23.395 18.601 -8.409 1.00 0.00 30 LYS A N 5
ATOM 2901 C CA . LYS A 1 30 ? 23.291 17.363 -9.174 1.00 0.00 30 LYS A CA 5
ATOM 2902 C C . LYS A 1 30 ? 24.593 16.576 -9.090 1.00 0.00 30 LYS A C 5
ATOM 2903 O O . LYS A 1 30 ? 25.303 16.423 -10.085 1.00 0.00 30 LYS A O 5
ATOM 2922 N N . GLN A 1 31 ? 24.905 16.083 -7.897 1.00 0.00 31 GLN A N 5
ATOM 2923 C CA . GLN A 1 31 ? 26.130 15.319 -7.696 1.00 0.00 31 GLN A CA 5
ATOM 2924 C C . GLN A 1 31 ? 25.873 13.827 -7.889 1.00 0.00 31 GLN A C 5
ATOM 2925 O O . GLN A 1 31 ? 26.106 13.286 -8.969 1.00 0.00 31 GLN A O 5
ATOM 2939 N N . ARG A 1 32 ? 25.397 13.165 -6.839 1.00 0.00 32 ARG A N 5
ATOM 2940 C CA . ARG A 1 32 ? 25.120 11.734 -6.920 1.00 0.00 32 ARG A CA 5
ATOM 2941 C C . ARG A 1 32 ? 24.379 11.250 -5.678 1.00 0.00 32 ARG A C 5
ATOM 2942 O O . ARG A 1 32 ? 24.750 11.580 -4.551 1.00 0.00 32 ARG A O 5
ATOM 2963 N N . CYS A 1 33 ? 23.336 10.455 -5.894 1.00 0.00 33 CYS A N 5
ATOM 2964 C CA . CYS A 1 33 ? 22.554 9.914 -4.789 1.00 0.00 33 CYS A CA 5
ATOM 2965 C C . CYS A 1 33 ? 22.896 8.444 -4.584 1.00 0.00 33 CYS A C 5
ATOM 2966 O O . CYS A 1 33 ? 23.279 7.751 -5.528 1.00 0.00 33 CYS A O 5
ATOM 2973 N N . VAL A 1 34 ? 22.763 7.970 -3.352 1.00 0.00 34 VAL A N 5
ATOM 2974 C CA . VAL A 1 34 ? 23.071 6.580 -3.051 1.00 0.00 34 VAL A CA 5
ATOM 2975 C C . VAL A 1 34 ? 22.300 6.119 -1.822 1.00 0.00 34 VAL A C 5
ATOM 2976 O O . VAL A 1 34 ? 22.689 6.401 -0.688 1.00 0.00 34 VAL A O 5
ATOM 2989 N N . CYS A 1 35 ? 21.198 5.416 -2.057 1.00 0.00 35 CYS A N 5
ATOM 2990 C CA . CYS A 1 35 ? 20.369 4.929 -0.964 1.00 0.00 35 CYS A CA 5
ATOM 2991 C C . CYS A 1 35 ? 21.182 4.079 0.004 1.00 0.00 35 CYS A C 5
ATOM 2992 O O . CYS A 1 35 ? 21.580 2.961 -0.321 1.00 0.00 35 CYS A O 5
ATOM 2999 N N . TYR A 1 36 ? 21.416 4.626 1.197 1.00 0.00 36 TYR A N 5
ATOM 3000 C CA . TYR A 1 36 ? 22.177 3.927 2.234 1.00 0.00 36 TYR A CA 5
ATOM 3001 C C . TYR A 1 36 ? 22.954 2.749 1.650 1.00 0.00 36 TYR A C 5
ATOM 3002 O O . TYR A 1 36 ? 24.158 2.842 1.414 1.00 0.00 36 TYR A O 5
ATOM 3020 N N . ARG A 1 37 ? 22.255 1.641 1.417 1.00 0.00 37 ARG A N 5
ATOM 3021 C CA . ARG A 1 37 ? 22.890 0.453 0.859 1.00 0.00 37 ARG A CA 5
ATOM 3022 C C . ARG A 1 37 ? 23.546 0.772 -0.480 1.00 0.00 37 ARG A C 5
ATOM 3023 O O . ARG A 1 37 ? 22.864 1.055 -1.464 1.00 0.00 37 ARG A O 5
ATOM 3044 N N . LYS A 1 38 ? 24.873 0.724 -0.509 1.00 0.00 38 LYS A N 5
ATOM 3045 C CA . LYS A 1 38 ? 25.610 1.009 -1.735 1.00 0.00 38 LYS A CA 5
ATOM 3046 C C . LYS A 1 38 ? 25.404 -0.107 -2.753 1.00 0.00 38 LYS A C 5
ATOM 3047 O O . LYS A 1 38 ? 25.556 0.101 -3.957 1.00 0.00 38 LYS A O 5
ATOM 3066 N N . GLY A 1 1 ? 21.083 18.288 -4.109 1.00 0.00 1 GLY A N 6
ATOM 3067 C CA . GLY A 1 1 ? 21.206 18.329 -5.562 1.00 0.00 1 GLY A CA 6
ATOM 3068 C C . GLY A 1 1 ? 20.820 16.989 -6.180 1.00 0.00 1 GLY A C 6
ATOM 3069 O O . GLY A 1 1 ? 20.746 15.974 -5.488 1.00 0.00 1 GLY A O 6
ATOM 3073 N N . PHE A 1 2 ? 20.574 16.993 -7.487 1.00 0.00 2 PHE A N 6
ATOM 3074 C CA . PHE A 1 2 ? 20.194 15.772 -8.189 1.00 0.00 2 PHE A CA 6
ATOM 3075 C C . PHE A 1 2 ? 18.915 15.194 -7.605 1.00 0.00 2 PHE A C 6
A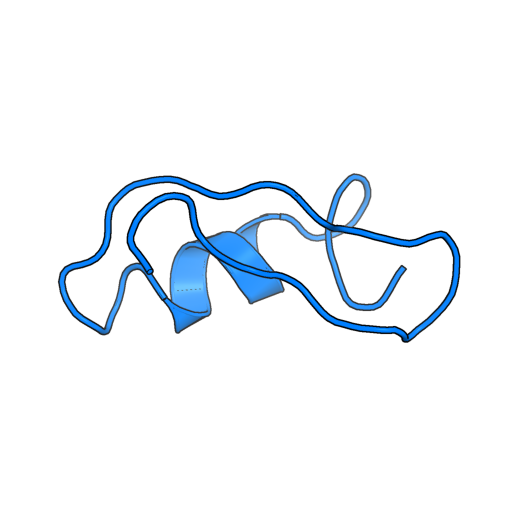TOM 3076 O O . PHE A 1 2 ? 17.870 15.188 -8.255 1.00 0.00 2 PHE A O 6
ATOM 3093 N N . GLY A 1 3 ? 19.005 14.709 -6.377 1.00 0.00 3 GLY A N 6
ATOM 3094 C CA . GLY A 1 3 ? 17.849 14.130 -5.715 1.00 0.00 3 GLY A CA 6
ATOM 3095 C C . GLY A 1 3 ? 17.554 14.852 -4.408 1.00 0.00 3 GLY A C 6
ATOM 3096 O O . GLY A 1 3 ? 17.695 16.072 -4.315 1.00 0.00 3 GLY A O 6
ATOM 3100 N N . CYS A 1 4 ? 17.143 14.093 -3.401 1.00 0.00 4 CYS A N 6
ATOM 3101 C CA . CYS A 1 4 ? 16.829 14.673 -2.101 1.00 0.00 4 CYS A CA 6
ATOM 3102 C C . CYS A 1 4 ? 17.704 15.897 -1.838 1.00 0.00 4 CYS A C 6
ATOM 3103 O O . CYS A 1 4 ? 18.829 15.983 -2.333 1.00 0.00 4 CYS A O 6
ATOM 3110 N N . PRO A 1 5 ? 17.215 16.838 -1.073 1.00 0.00 5 PRO A N 6
ATOM 3111 C CA . PRO A 1 5 ? 15.861 16.772 -0.456 1.00 0.00 5 PRO A CA 6
ATOM 3112 C C . PRO A 1 5 ? 14.768 17.210 -1.428 1.00 0.00 5 PRO A C 6
ATOM 3113 O O . PRO A 1 5 ? 13.612 17.382 -1.044 1.00 0.00 5 PRO A O 6
ATOM 3124 N N . PHE A 1 6 ? 15.149 17.395 -2.688 1.00 0.00 6 PHE A N 6
ATOM 3125 C CA . PHE A 1 6 ? 14.201 17.820 -3.712 1.00 0.00 6 PHE A CA 6
ATOM 3126 C C . PHE A 1 6 ? 13.508 16.614 -4.340 1.00 0.00 6 PHE A C 6
ATOM 3127 O O . PHE A 1 6 ? 12.328 16.366 -4.093 1.00 0.00 6 PHE A O 6
ATOM 3144 N N . ASN A 1 7 ? 14.249 15.872 -5.157 1.00 0.00 7 ASN A N 6
ATOM 3145 C CA . ASN A 1 7 ? 13.693 14.697 -5.819 1.00 0.00 7 ASN A CA 6
ATOM 3146 C C . ASN A 1 7 ? 14.119 13.420 -5.098 1.00 0.00 7 ASN A C 6
ATOM 3147 O O . ASN A 1 7 ? 14.849 12.595 -5.646 1.00 0.00 7 ASN A O 6
ATOM 3158 N N . GLN A 1 8 ? 13.652 13.263 -3.864 1.00 0.00 8 GLN A N 6
ATOM 3159 C CA . GLN A 1 8 ? 13.984 12.081 -3.074 1.00 0.00 8 GLN A CA 6
ATOM 3160 C C . GLN A 1 8 ? 13.496 10.819 -3.774 1.00 0.00 8 GLN A C 6
ATOM 3161 O O . GLN A 1 8 ? 14.126 9.766 -3.687 1.00 0.00 8 GLN A O 6
ATOM 3175 N N . GLY A 1 9 ? 12.370 10.935 -4.467 1.00 0.00 9 GLY A N 6
ATOM 3176 C CA . GLY A 1 9 ? 11.804 9.798 -5.179 1.00 0.00 9 GLY A CA 6
ATOM 3177 C C . GLY A 1 9 ? 12.798 9.233 -6.185 1.00 0.00 9 GLY A C 6
ATOM 3178 O O . GLY A 1 9 ? 12.960 8.021 -6.296 1.00 0.00 9 GLY A O 6
ATOM 3182 N N . LYS A 1 10 ? 13.462 10.114 -6.921 1.00 0.00 10 LYS A N 6
ATOM 3183 C CA . LYS A 1 10 ? 14.432 9.674 -7.915 1.00 0.00 10 LYS A CA 6
ATOM 3184 C C . LYS A 1 10 ? 15.513 8.821 -7.262 1.00 0.00 10 LYS A C 6
ATOM 3185 O O . LYS A 1 10 ? 16.117 7.965 -7.907 1.00 0.00 10 LYS A O 6
ATOM 3204 N N . CYS A 1 11 ? 15.747 9.058 -5.977 1.00 0.00 11 CYS A N 6
ATOM 3205 C CA . CYS A 1 11 ? 16.754 8.300 -5.247 1.00 0.00 11 CYS A CA 6
ATOM 3206 C C . CYS A 1 11 ? 16.097 7.380 -4.225 1.00 0.00 11 CYS A C 6
ATOM 3207 O O . CYS A 1 11 ? 16.747 6.493 -3.673 1.00 0.00 11 CYS A O 6
ATOM 3214 N N . HIS A 1 12 ? 14.808 7.593 -3.972 1.00 0.00 12 HIS A N 6
ATOM 3215 C CA . HIS A 1 12 ? 14.096 6.765 -3.006 1.00 0.00 12 HIS A CA 6
ATOM 3216 C C . HIS A 1 12 ? 13.229 5.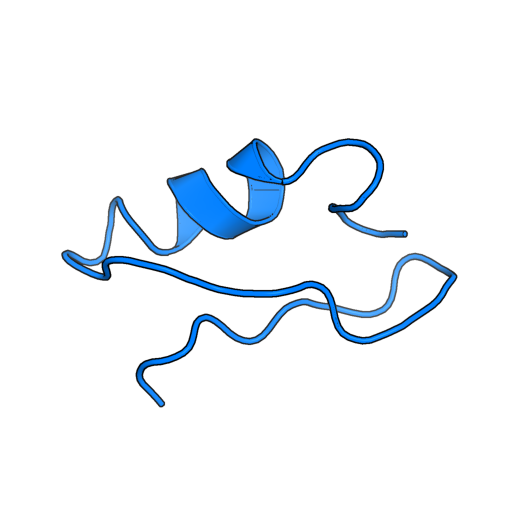722 -3.707 1.00 0.00 12 HIS A C 6
ATOM 3217 O O . HIS A 1 12 ? 12.946 4.667 -3.143 1.00 0.00 12 HIS A O 6
ATOM 3232 N N . ARG A 1 13 ? 12.807 6.017 -4.932 1.00 0.00 13 ARG A N 6
ATOM 3233 C CA . ARG A 1 13 ? 11.972 5.079 -5.678 1.00 0.00 13 ARG A CA 6
ATOM 3234 C C . ARG A 1 13 ? 12.833 4.078 -6.438 1.00 0.00 13 ARG A C 6
ATOM 3235 O O . ARG A 1 13 ? 12.481 2.906 -6.557 1.00 0.00 13 ARG A O 6
ATOM 3256 N N . HIS A 1 14 ? 13.957 4.554 -6.962 1.00 0.00 14 HIS A N 6
ATOM 3257 C CA . HIS A 1 14 ? 14.856 3.693 -7.721 1.00 0.00 14 HIS A CA 6
ATOM 3258 C C . HIS A 1 14 ? 15.433 2.586 -6.849 1.00 0.00 14 HIS A C 6
ATOM 3259 O O . HIS A 1 14 ? 15.383 1.412 -7.216 1.00 0.00 14 HIS A O 6
ATOM 3274 N N . CYS A 1 15 ? 15.990 2.954 -5.700 1.00 0.00 15 CYS A N 6
ATOM 3275 C CA . CYS A 1 15 ? 16.571 1.952 -4.817 1.00 0.00 15 CYS A CA 6
ATOM 3276 C C . CYS A 1 15 ? 15.487 1.190 -4.067 1.00 0.00 15 CYS A C 6
ATOM 3277 O O . CYS A 1 15 ? 15.578 -0.028 -3.909 1.00 0.00 15 CYS A O 6
ATOM 3284 N N . ARG A 1 16 ? 14.456 1.896 -3.615 1.00 0.00 16 ARG A N 6
ATOM 3285 C CA . ARG A 1 16 ? 13.375 1.233 -2.899 1.00 0.00 16 ARG A CA 6
ATOM 3286 C C . ARG A 1 16 ? 12.962 -0.023 -3.653 1.00 0.00 16 ARG A C 6
ATOM 3287 O O . ARG A 1 16 ? 12.522 -1.005 -3.055 1.00 0.00 16 ARG A O 6
ATOM 3308 N N . SER A 1 17 ? 13.128 0.013 -4.974 1.00 0.00 17 SER A N 6
ATOM 3309 C CA . SER A 1 17 ? 12.787 -1.132 -5.805 1.00 0.00 17 SER A CA 6
ATOM 3310 C C . SER A 1 17 ? 13.786 -2.257 -5.564 1.00 0.00 17 SER A C 6
ATOM 3311 O O . SER A 1 17 ? 13.433 -3.435 -5.596 1.00 0.00 17 SER A O 6
ATOM 3319 N N . ILE A 1 18 ? 15.037 -1.878 -5.315 1.00 0.00 18 ILE A N 6
ATOM 3320 C CA . ILE A 1 18 ? 16.087 -2.856 -5.060 1.00 0.00 18 ILE A CA 6
ATOM 3321 C C . ILE A 1 18 ? 16.034 -3.330 -3.610 1.00 0.00 18 ILE A C 6
ATOM 3322 O O . ILE A 1 18 ? 17.056 -3.388 -2.927 1.00 0.00 18 ILE A O 6
ATOM 3338 N N . ARG A 1 19 ? 14.834 -3.668 -3.151 1.00 0.00 19 ARG A N 6
ATOM 3339 C CA . ARG A 1 19 ? 14.648 -4.139 -1.783 1.00 0.00 19 ARG A CA 6
ATOM 3340 C C . ARG A 1 19 ? 15.442 -3.288 -0.795 1.00 0.00 19 ARG A C 6
ATOM 3341 O O . ARG A 1 19 ? 15.743 -3.728 0.315 1.00 0.00 19 ARG A O 6
ATOM 3362 N N . ARG A 1 20 ? 15.777 -2.068 -1.202 1.00 0.00 20 ARG A N 6
ATOM 3363 C CA . ARG A 1 20 ? 16.531 -1.167 -0.338 1.00 0.00 20 ARG A CA 6
ATOM 3364 C C . ARG A 1 20 ? 15.599 -0.476 0.654 1.00 0.00 20 ARG A C 6
ATOM 3365 O O . ARG A 1 20 ? 14.388 -0.420 0.440 1.00 0.00 20 ARG A O 6
ATOM 3386 N N . ARG A 1 21 ? 16.164 0.039 1.743 1.00 0.00 21 ARG A N 6
ATOM 3387 C CA . ARG A 1 21 ? 15.356 0.709 2.757 1.00 0.00 21 ARG A CA 6
ATOM 3388 C C . ARG A 1 21 ? 16.131 1.841 3.426 1.00 0.00 21 ARG A C 6
ATOM 3389 O O . ARG A 1 21 ? 16.398 1.791 4.627 1.00 0.00 21 ARG A O 6
ATOM 3410 N N . GLY A 1 22 ? 16.483 2.862 2.655 1.00 0.00 22 GLY A N 6
ATOM 3411 C CA . GLY A 1 22 ? 17.216 3.997 3.207 1.00 0.00 22 GLY A CA 6
ATOM 3412 C C . GLY A 1 22 ? 18.020 4.719 2.132 1.00 0.00 22 GLY A C 6
ATOM 3413 O O . GLY A 1 22 ? 18.221 4.197 1.035 1.00 0.00 22 GLY A O 6
ATOM 3417 N N . GLY A 1 23 ? 18.480 5.924 2.458 1.00 0.00 23 GLY A N 6
ATOM 3418 C CA . GLY A 1 23 ? 19.264 6.712 1.515 1.00 0.00 23 GLY A CA 6
ATOM 3419 C C . GLY A 1 23 ? 19.448 8.142 2.010 1.00 0.00 23 GLY A C 6
ATOM 3420 O O . GLY A 1 23 ? 18.922 8.522 3.056 1.00 0.00 23 GLY A O 6
ATOM 3424 N N . TYR A 1 24 ? 20.199 8.930 1.248 1.00 0.00 24 TYR A N 6
ATOM 3425 C CA . TYR A 1 24 ? 20.449 10.320 1.612 1.00 0.00 24 TYR A CA 6
ATOM 3426 C C . TYR A 1 24 ? 21.309 11.004 0.553 1.00 0.00 24 TYR A C 6
ATOM 3427 O O . TYR A 1 24 ? 22.375 10.507 0.188 1.00 0.00 24 TYR A O 6
ATOM 3445 N N . CYS A 1 25 ? 20.836 12.144 0.061 1.00 0.00 25 CYS A N 6
ATOM 3446 C CA . CYS A 1 25 ? 21.562 12.890 -0.961 1.00 0.00 25 CYS A CA 6
ATOM 3447 C C . CYS A 1 25 ? 22.842 13.493 -0.388 1.00 0.00 25 CYS A C 6
ATOM 3448 O O . CYS A 1 25 ? 22.892 13.871 0.782 1.00 0.00 25 CYS A O 6
ATOM 3455 N N . ASP A 1 26 ? 23.875 13.585 -1.221 1.00 0.00 26 ASP A N 6
ATOM 3456 C CA . ASP A 1 26 ? 25.147 14.150 -0.784 1.00 0.00 26 ASP A CA 6
ATOM 3457 C C . ASP A 1 26 ? 25.498 15.379 -1.616 1.00 0.00 26 ASP A C 6
ATOM 3458 O O . ASP A 1 26 ? 25.818 15.269 -2.799 1.00 0.00 26 ASP A O 6
ATOM 3467 N N . GLY A 1 27 ? 25.435 16.548 -0.989 1.00 0.00 27 GLY A N 6
ATOM 3468 C CA . GLY A 1 27 ? 25.745 17.793 -1.680 1.00 0.00 27 GLY A CA 6
ATOM 3469 C C . GLY A 1 27 ? 24.510 18.684 -1.772 1.00 0.00 27 GLY A C 6
ATOM 3470 O O . GLY A 1 27 ? 23.492 18.416 -1.135 1.00 0.00 27 GLY A O 6
ATOM 3474 N N . PHE A 1 28 ? 24.607 19.743 -2.566 1.00 0.00 28 PHE A N 6
ATOM 3475 C CA . PHE A 1 28 ? 23.490 20.666 -2.731 1.00 0.00 28 PHE A CA 6
ATOM 3476 C C . PHE A 1 28 ? 23.167 20.867 -4.208 1.00 0.00 28 PHE A C 6
ATOM 3477 O O . PHE A 1 28 ? 22.048 21.239 -4.563 1.00 0.00 28 PHE A O 6
ATOM 3494 N N . LEU A 1 29 ? 24.153 20.623 -5.066 1.00 0.00 29 LEU A N 6
ATOM 3495 C CA . LEU A 1 29 ? 23.958 20.785 -6.502 1.00 0.00 29 LEU A CA 6
ATOM 3496 C C . LEU A 1 29 ? 24.044 19.438 -7.214 1.00 0.00 29 LEU A C 6
ATOM 3497 O O . LEU A 1 29 ? 24.784 18.548 -6.794 1.00 0.00 29 LEU A O 6
ATOM 3513 N N . LYS A 1 30 ? 23.280 19.303 -8.293 1.00 0.00 30 LYS A N 6
ATOM 3514 C CA . LYS A 1 30 ? 23.263 18.068 -9.070 1.00 0.00 30 LYS A CA 6
ATOM 3515 C C . LYS A 1 30 ? 24.556 17.283 -8.882 1.00 0.00 30 LYS A C 6
ATOM 3516 O O . LYS A 1 30 ? 25.493 17.411 -9.672 1.00 0.00 30 LYS A O 6
ATOM 3535 N N . GLN A 1 31 ? 24.598 16.465 -7.836 1.00 0.00 31 GLN A N 6
ATOM 3536 C CA . GLN A 1 31 ? 25.781 15.655 -7.557 1.00 0.00 31 GLN A CA 6
ATOM 3537 C C . GLN A 1 31 ? 25.496 14.184 -7.840 1.00 0.00 31 GLN A C 6
ATOM 3538 O O . GLN A 1 31 ? 25.746 13.694 -8.940 1.00 0.00 31 GLN A O 6
ATOM 3552 N N . ARG A 1 32 ? 24.970 13.484 -6.838 1.00 0.00 32 ARG A N 6
ATOM 3553 C CA . ARG A 1 32 ? 24.655 12.069 -6.992 1.00 0.00 32 ARG A CA 6
ATOM 3554 C C . ARG A 1 32 ? 24.113 11.502 -5.684 1.00 0.00 32 ARG A C 6
ATOM 3555 O O . ARG A 1 32 ? 24.588 11.849 -4.602 1.00 0.00 32 ARG A O 6
ATOM 3576 N N . CYS A 1 33 ? 23.114 10.633 -5.789 1.00 0.00 33 CYS A N 6
ATOM 3577 C CA . CYS A 1 33 ? 22.511 10.028 -4.607 1.00 0.00 33 CYS A CA 6
ATOM 3578 C C . CYS A 1 33 ? 22.701 8.515 -4.626 1.00 0.00 33 CYS A C 6
ATOM 3579 O O . CYS A 1 33 ? 22.699 7.893 -5.688 1.00 0.00 33 CYS A O 6
ATOM 3586 N N . VAL A 1 34 ? 22.867 7.929 -3.446 1.00 0.00 34 VAL A N 6
ATOM 3587 C CA . VAL A 1 34 ? 23.057 6.489 -3.344 1.00 0.00 34 VAL A CA 6
ATOM 3588 C C . VAL A 1 34 ? 22.433 5.953 -2.062 1.00 0.00 34 VAL A C 6
ATOM 3589 O O . VAL A 1 34 ? 22.934 6.197 -0.964 1.00 0.00 34 VAL A O 6
ATOM 3602 N N . CYS A 1 35 ? 21.334 5.224 -2.212 1.00 0.00 35 CYS A N 6
ATOM 3603 C CA . CYS A 1 35 ? 20.639 4.657 -1.063 1.00 0.00 35 CYS A CA 6
ATOM 3604 C C . CYS A 1 35 ? 21.632 4.145 -0.024 1.00 0.00 35 CYS A C 6
ATOM 3605 O O . CYS A 1 35 ? 22.788 3.866 -0.340 1.00 0.00 35 CYS A O 6
ATOM 3612 N N . TYR A 1 36 ? 21.168 4.020 1.214 1.00 0.00 36 TYR A N 6
ATOM 3613 C CA . TYR A 1 36 ? 22.021 3.536 2.291 1.00 0.00 36 TYR A CA 6
ATOM 3614 C C . TYR A 1 36 ? 22.825 2.326 1.825 1.00 0.00 36 TYR A C 6
ATOM 3615 O O . TYR A 1 36 ? 24.004 2.444 1.492 1.00 0.00 36 TYR A O 6
ATOM 3633 N N . ARG A 1 37 ? 22.178 1.165 1.797 1.00 0.00 37 ARG A N 6
ATOM 3634 C CA . ARG A 1 37 ? 22.844 -0.056 1.364 1.00 0.00 37 ARG A CA 6
ATOM 3635 C C . ARG A 1 37 ? 23.421 0.120 -0.037 1.00 0.00 37 ARG A C 6
ATOM 3636 O O . ARG A 1 37 ? 22.949 0.955 -0.809 1.00 0.00 37 ARG A O 6
ATOM 3657 N N . LYS A 1 38 ? 24.440 -0.668 -0.360 1.00 0.00 38 LYS A N 6
ATOM 3658 C CA . LYS A 1 38 ? 25.067 -0.584 -1.674 1.00 0.00 38 LYS A CA 6
ATOM 3659 C C . LYS A 1 38 ? 24.600 -1.731 -2.565 1.00 0.00 38 LYS A C 6
ATOM 3660 O O . LYS A 1 38 ? 24.676 -2.898 -2.182 1.00 0.00 38 LYS A O 6
ATOM 3679 N N . GLY A 1 1 ? 22.508 17.227 -3.700 1.00 0.00 1 GLY A N 7
ATOM 3680 C CA . GLY A 1 1 ? 22.154 17.440 -5.099 1.00 0.00 1 GLY A CA 7
ATOM 3681 C C . GLY A 1 1 ? 21.327 16.279 -5.635 1.00 0.00 1 GLY A C 7
ATOM 3682 O O . GLY A 1 1 ? 20.805 15.470 -4.868 1.00 0.00 1 GLY A O 7
ATOM 3686 N N . PHE A 1 2 ? 21.208 16.203 -6.959 1.00 0.00 2 PHE A N 7
ATOM 3687 C CA . PHE A 1 2 ? 20.437 15.136 -7.584 1.00 0.00 2 PHE A CA 7
ATOM 3688 C C . PHE A 1 2 ? 18.950 15.341 -7.321 1.00 0.00 2 PHE A C 7
ATOM 3689 O O . PHE A 1 2 ? 18.171 15.569 -8.245 1.00 0.00 2 PHE A O 7
ATOM 3706 N N . GLY A 1 3 ? 18.567 15.264 -6.052 1.00 0.00 3 GLY A N 7
ATOM 3707 C CA . GLY A 1 3 ? 17.177 15.448 -5.668 1.00 0.00 3 GLY A CA 7
ATOM 3708 C C . GLY A 1 3 ? 17.076 15.759 -4.181 1.00 0.00 3 GLY A C 7
ATOM 3709 O O . GLY A 1 3 ? 17.951 16.415 -3.616 1.00 0.00 3 GLY A O 7
ATOM 3713 N N . CYS A 1 4 ? 16.012 15.281 -3.552 1.00 0.00 4 CYS A N 7
ATOM 3714 C CA . CYS A 1 4 ? 15.815 15.515 -2.126 1.00 0.00 4 CYS A CA 7
ATOM 3715 C C . CYS A 1 4 ? 15.875 17.012 -1.831 1.00 0.00 4 CYS A C 7
ATOM 3716 O O . CYS A 1 4 ? 16.559 17.758 -2.529 1.00 0.00 4 CYS A O 7
ATOM 3723 N N . PRO A 1 5 ? 15.163 17.467 -0.832 1.00 0.00 5 PRO A N 7
ATOM 3724 C CA . PRO A 1 5 ? 14.317 16.605 0.044 1.00 0.00 5 PRO A CA 7
ATOM 3725 C C . PRO A 1 5 ? 12.966 16.266 -0.584 1.00 0.00 5 PRO A C 7
ATOM 3726 O O . PRO A 1 5 ? 12.437 15.173 -0.387 1.00 0.00 5 PRO A O 7
ATOM 3737 N N . PHE A 1 6 ? 12.405 17.211 -1.330 1.00 0.00 6 PHE A N 7
ATOM 3738 C CA . PHE A 1 6 ? 11.110 16.993 -1.965 1.00 0.00 6 PHE A CA 7
ATOM 3739 C C . PHE A 1 6 ? 11.170 15.809 -2.925 1.00 0.00 6 PHE A C 7
ATOM 3740 O O . PHE A 1 6 ? 10.553 14.770 -2.683 1.00 0.00 6 PHE A O 7
ATOM 3757 N N . ASN A 1 7 ? 11.911 15.973 -4.015 1.00 0.00 7 ASN A N 7
ATOM 3758 C CA . ASN A 1 7 ? 12.038 14.910 -5.004 1.00 0.00 7 ASN A CA 7
ATOM 3759 C C . ASN A 1 7 ? 13.041 13.861 -4.539 1.00 0.00 7 ASN A C 7
ATOM 3760 O O . ASN A 1 7 ? 13.919 13.447 -5.297 1.00 0.00 7 ASN A O 7
ATOM 3771 N N . GLN A 1 8 ? 12.899 13.427 -3.292 1.00 0.00 8 GLN A N 7
ATOM 3772 C CA . GLN A 1 8 ? 13.794 12.418 -2.742 1.00 0.00 8 GLN A CA 7
ATOM 3773 C C . GLN A 1 8 ? 13.393 11.037 -3.239 1.00 0.00 8 GLN A C 7
ATOM 3774 O O . GLN A 1 8 ? 14.235 10.155 -3.396 1.00 0.00 8 GLN A O 7
ATOM 3788 N N . GLY A 1 9 ? 12.099 10.862 -3.490 1.00 0.00 9 GLY A N 7
ATOM 3789 C CA . GLY A 1 9 ? 11.591 9.586 -3.976 1.00 0.00 9 GLY A CA 7
ATOM 3790 C C . GLY A 1 9 ? 12.401 9.104 -5.172 1.00 0.00 9 GLY A C 7
ATOM 3791 O O . GLY A 1 9 ? 12.714 7.922 -5.284 1.00 0.00 9 GLY A O 7
ATOM 3795 N N . LYS A 1 10 ? 12.741 10.024 -6.063 1.00 0.00 10 LYS A N 7
ATOM 3796 C CA . LYS A 1 10 ? 13.519 9.668 -7.240 1.00 0.00 10 LYS A CA 7
ATOM 3797 C C . LYS A 1 10 ? 14.803 8.966 -6.819 1.00 0.00 10 LYS A C 7
ATOM 3798 O O . LYS A 1 10 ? 15.361 8.163 -7.565 1.00 0.00 10 LYS A O 7
ATOM 3817 N N . CYS A 1 11 ? 15.259 9.274 -5.609 1.00 0.00 11 CYS A N 7
ATOM 3818 C CA . CYS A 1 11 ? 16.475 8.668 -5.085 1.00 0.00 11 CYS A CA 7
ATOM 3819 C C . CYS A 1 11 ? 16.149 7.717 -3.939 1.00 0.00 11 CYS A C 7
ATOM 3820 O O . CYS A 1 11 ? 16.938 6.830 -3.617 1.00 0.00 11 CYS A O 7
ATOM 3827 N N . HIS A 1 12 ? 14.985 7.909 -3.322 1.00 0.00 12 HIS A N 7
ATOM 3828 C CA . HIS A 1 12 ? 14.580 7.059 -2.209 1.00 0.00 12 HIS A CA 7
ATOM 3829 C C . HIS A 1 12 ? 13.648 5.946 -2.677 1.00 0.00 12 HIS A C 7
ATOM 3830 O O . HIS A 1 12 ? 13.415 4.980 -1.951 1.00 0.00 12 HIS A O 7
ATOM 3845 N N . ARG A 1 13 ? 13.124 6.076 -3.891 1.00 0.00 13 ARG A N 7
ATOM 3846 C CA . ARG A 1 13 ? 12.231 5.058 -4.433 1.00 0.00 13 ARG A CA 7
ATOM 3847 C C . ARG A 1 13 ? 12.954 4.248 -5.501 1.00 0.00 13 ARG A C 7
ATOM 3848 O O . ARG A 1 13 ? 12.604 3.098 -5.768 1.00 0.00 13 ARG A O 7
ATOM 3869 N N . HIS A 1 14 ? 13.970 4.857 -6.103 1.00 0.00 14 HIS A N 7
ATOM 3870 C CA . HIS A 1 14 ? 14.747 4.187 -7.135 1.00 0.00 14 HIS A CA 7
ATOM 3871 C C . HIS A 1 14 ? 15.604 3.087 -6.518 1.00 0.00 14 HIS A C 7
ATOM 3872 O O . HIS A 1 14 ? 15.677 1.977 -7.044 1.00 0.00 14 HIS A O 7
ATOM 3887 N N . CYS A 1 15 ? 16.241 3.399 -5.393 1.00 0.00 15 CYS A N 7
ATOM 3888 C CA . CYS A 1 15 ? 17.080 2.423 -4.709 1.00 0.00 15 CYS A CA 7
ATOM 3889 C C . CYS A 1 15 ? 16.216 1.498 -3.860 1.00 0.00 15 CYS A C 7
ATOM 3890 O O . CYS A 1 15 ? 16.700 0.516 -3.301 1.00 0.00 15 CYS A O 7
ATOM 3897 N N . ARG A 1 16 ? 14.929 1.823 -3.772 1.00 0.00 16 ARG A N 7
ATOM 3898 C CA . ARG A 1 16 ? 13.999 1.020 -2.988 1.00 0.00 16 ARG A CA 7
ATOM 3899 C C . ARG A 1 16 ? 13.568 -0.222 -3.761 1.00 0.00 16 ARG A C 7
ATOM 3900 O O . ARG A 1 16 ? 13.283 -1.265 -3.171 1.00 0.00 16 ARG A O 7
ATOM 3921 N N . SER A 1 17 ? 13.516 -0.105 -5.085 1.00 0.00 17 SER A N 7
ATOM 3922 C CA . SER A 1 17 ? 13.112 -1.226 -5.925 1.00 0.00 17 SER A CA 7
ATOM 3923 C C . SER A 1 17 ? 14.241 -2.244 -6.057 1.00 0.00 17 SER A C 7
ATOM 3924 O O . SER A 1 17 ? 13.997 -3.429 -6.282 1.00 0.00 17 SER A O 7
ATOM 3932 N N . ILE A 1 18 ? 15.478 -1.777 -5.918 1.00 0.00 18 ILE A N 7
ATOM 3933 C CA . ILE A 1 18 ? 16.630 -2.664 -6.028 1.00 0.00 18 ILE A CA 7
ATOM 3934 C C . ILE A 1 18 ? 17.086 -3.129 -4.649 1.00 0.00 18 ILE A C 7
ATOM 3935 O O . ILE A 1 18 ? 18.266 -3.038 -4.310 1.00 0.00 18 ILE A O 7
ATOM 3951 N N . ARG A 1 19 ? 16.144 -3.632 -3.859 1.00 0.00 19 ARG A N 7
ATOM 3952 C CA . ARG A 1 19 ? 16.458 -4.115 -2.518 1.00 0.00 19 ARG A CA 7
ATOM 3953 C C . ARG A 1 19 ? 16.719 -2.950 -1.570 1.00 0.00 19 ARG A C 7
ATOM 3954 O O . ARG A 1 19 ? 16.058 -2.817 -0.540 1.00 0.00 19 ARG A O 7
ATOM 3975 N N . ARG A 1 20 ? 17.690 -2.113 -1.923 1.00 0.00 20 ARG A N 7
ATOM 3976 C CA . ARG A 1 20 ? 18.036 -0.960 -1.097 1.00 0.00 20 ARG A CA 7
ATOM 3977 C C . ARG A 1 20 ? 16.781 -0.342 -0.487 1.00 0.00 20 ARG A C 7
ATOM 3978 O O . ARG A 1 20 ? 15.662 -0.680 -0.870 1.00 0.00 20 ARG A O 7
ATOM 3999 N N . ARG A 1 21 ? 16.976 0.565 0.462 1.00 0.00 21 ARG A N 7
ATOM 4000 C CA . ARG A 1 21 ? 15.853 1.224 1.117 1.00 0.00 21 ARG A CA 7
ATOM 4001 C C . ARG A 1 21 ? 16.349 2.328 2.045 1.00 0.00 21 ARG A C 7
ATOM 4002 O O . ARG A 1 21 ? 16.400 2.156 3.262 1.00 0.00 21 ARG A O 7
ATOM 4023 N N . GLY A 1 22 ? 16.715 3.460 1.458 1.00 0.00 22 GLY A N 7
ATOM 4024 C CA . GLY A 1 22 ? 17.209 4.590 2.234 1.00 0.00 22 GLY A CA 7
ATOM 4025 C C . GLY A 1 22 ? 18.048 5.514 1.361 1.00 0.00 22 GLY A C 7
ATOM 4026 O O . GLY A 1 22 ? 18.277 5.226 0.186 1.00 0.00 22 GLY A O 7
ATOM 4030 N N . GLY A 1 23 ? 18.506 6.620 1.936 1.00 0.00 23 GLY A N 7
ATOM 4031 C CA . GLY A 1 23 ? 19.321 7.570 1.188 1.00 0.00 23 GLY A CA 7
ATOM 4032 C C . GLY A 1 23 ? 19.147 8.988 1.719 1.00 0.00 23 GLY A C 7
ATOM 4033 O O . GLY A 1 23 ? 18.429 9.218 2.693 1.00 0.00 23 GLY A O 7
ATOM 4037 N N . TYR A 1 24 ? 19.813 9.936 1.067 1.00 0.00 24 TYR A N 7
ATOM 4038 C CA . TYR A 1 24 ? 19.737 11.336 1.467 1.00 0.00 24 TYR A CA 7
ATOM 4039 C C . TYR A 1 24 ? 20.638 12.175 0.573 1.00 0.00 24 TYR A C 7
ATOM 4040 O O . TYR A 1 24 ? 21.465 12.950 1.055 1.00 0.00 24 TYR A O 7
ATOM 4058 N N . CYS A 1 25 ? 20.473 12.002 -0.732 1.00 0.00 25 CYS A N 7
ATOM 4059 C CA . CYS A 1 25 ? 21.278 12.731 -1.705 1.00 0.00 25 CYS A CA 7
ATOM 4060 C C . CYS A 1 25 ? 22.747 12.720 -1.289 1.00 0.00 25 CYS A C 7
ATOM 4061 O O . CYS A 1 25 ? 23.096 12.201 -0.227 1.00 0.00 25 CYS A O 7
ATOM 4068 N N . ASP A 1 26 ? 23.607 13.285 -2.129 1.00 0.00 26 ASP A N 7
ATOM 4069 C CA . ASP A 1 26 ? 25.035 13.321 -1.829 1.00 0.00 26 ASP A CA 7
ATOM 4070 C C . ASP A 1 26 ? 25.739 14.362 -2.693 1.00 0.00 26 ASP A C 7
ATOM 4071 O O . ASP A 1 26 ? 25.896 14.180 -3.901 1.00 0.00 26 ASP A O 7
ATOM 4080 N N . GLY A 1 27 ? 26.160 15.455 -2.064 1.00 0.00 27 GLY A N 7
ATOM 4081 C CA . GLY A 1 27 ? 26.846 16.520 -2.783 1.00 0.00 27 GLY A CA 7
ATOM 4082 C C . GLY A 1 27 ? 25.927 17.717 -2.989 1.00 0.00 27 GLY A C 7
ATOM 4083 O O . GLY A 1 27 ? 24.726 17.560 -3.211 1.00 0.00 27 GLY A O 7
ATOM 4087 N N . PHE A 1 28 ? 26.498 18.914 -2.915 1.00 0.00 28 PHE A N 7
ATOM 4088 C CA . PHE A 1 28 ? 25.721 20.133 -3.098 1.00 0.00 28 PHE A CA 7
ATOM 4089 C C . PHE A 1 28 ? 25.207 20.223 -4.532 1.00 0.00 28 PHE A C 7
ATOM 4090 O O . PHE A 1 28 ? 24.159 20.812 -4.792 1.00 0.00 28 PHE A O 7
ATOM 4107 N N . LEU A 1 29 ? 25.954 19.627 -5.457 1.00 0.00 29 LEU A N 7
ATOM 4108 C CA . LEU A 1 29 ? 25.569 19.637 -6.864 1.00 0.00 29 LEU A CA 7
ATOM 4109 C C . LEU A 1 29 ? 25.047 18.266 -7.282 1.00 0.00 29 LEU A C 7
ATOM 4110 O O . LEU A 1 29 ? 25.117 17.305 -6.516 1.00 0.00 29 LEU A O 7
ATOM 4126 N N . LYS A 1 30 ? 24.525 18.183 -8.502 1.00 0.00 30 LYS A N 7
ATOM 4127 C CA . LYS A 1 30 ? 23.996 16.924 -9.011 1.00 0.00 30 LYS A CA 7
ATOM 4128 C C . LYS A 1 30 ? 25.103 15.879 -9.121 1.00 0.00 30 LYS A C 7
ATOM 4129 O O . LYS A 1 30 ? 25.642 15.643 -10.202 1.00 0.00 30 LYS A O 7
ATOM 4148 N N . GLN A 1 31 ? 25.437 15.256 -7.996 1.00 0.00 31 GLN A N 7
ATOM 4149 C CA . GLN A 1 31 ? 26.478 14.234 -7.979 1.00 0.00 31 GLN A CA 7
ATOM 4150 C C . GLN A 1 31 ? 25.868 12.856 -8.207 1.00 0.00 31 GLN A C 7
ATOM 4151 O O . GLN A 1 31 ? 25.870 12.342 -9.326 1.00 0.00 31 GLN A O 7
ATOM 4165 N N . ARG A 1 32 ? 25.341 12.266 -7.139 1.00 0.00 32 ARG A N 7
ATOM 4166 C CA . ARG A 1 32 ? 24.724 10.950 -7.233 1.00 0.00 32 ARG A CA 7
ATOM 4167 C C . ARG A 1 32 ? 24.120 10.550 -5.894 1.00 0.00 32 ARG A C 7
ATOM 4168 O O . ARG A 1 32 ? 24.773 10.630 -4.855 1.00 0.00 32 ARG A O 7
ATOM 4189 N N . CYS A 1 33 ? 22.865 10.120 -5.930 1.00 0.00 33 CYS A N 7
ATOM 4190 C CA . CYS A 1 33 ? 22.173 9.707 -4.717 1.00 0.00 33 CYS A CA 7
ATOM 4191 C C . CYS A 1 33 ? 22.751 8.400 -4.190 1.00 0.00 33 CYS A C 7
ATOM 4192 O O . CYS A 1 33 ? 22.843 7.412 -4.919 1.00 0.00 33 CYS A O 7
ATOM 4199 N N . VAL A 1 34 ? 23.145 8.401 -2.922 1.00 0.00 34 VAL A N 7
ATOM 4200 C CA . VAL A 1 34 ? 23.719 7.209 -2.310 1.00 0.00 34 VAL A CA 7
ATOM 4201 C C . VAL A 1 34 ? 22.774 6.635 -1.263 1.00 0.00 34 VAL A C 7
ATOM 4202 O O . VAL A 1 34 ? 22.806 7.036 -0.100 1.00 0.00 34 VAL A O 7
ATOM 4215 N N . CYS A 1 35 ? 21.928 5.695 -1.679 1.00 0.00 35 CYS A N 7
ATOM 4216 C CA . CYS A 1 35 ? 20.981 5.084 -0.763 1.00 0.00 35 CYS A CA 7
ATOM 4217 C C . CYS A 1 35 ? 21.704 4.494 0.445 1.00 0.00 35 CYS A C 7
ATOM 4218 O O . CYS A 1 35 ? 22.706 3.791 0.300 1.00 0.00 35 CYS A O 7
ATOM 4225 N N . TYR A 1 36 ? 21.187 4.799 1.632 1.00 0.00 36 TYR A N 7
ATOM 4226 C CA . TYR A 1 36 ? 21.774 4.313 2.879 1.00 0.00 36 TYR A CA 7
ATOM 4227 C C . TYR A 1 36 ? 22.668 3.098 2.636 1.00 0.00 36 TYR A C 7
ATOM 4228 O O . TYR A 1 36 ? 23.853 3.116 2.967 1.00 0.00 36 TYR A O 7
ATOM 4246 N N . ARG A 1 37 ? 22.098 2.045 2.060 1.00 0.00 37 ARG A N 7
ATOM 4247 C CA . ARG A 1 37 ? 22.867 0.833 1.787 1.00 0.00 37 ARG A CA 7
ATOM 4248 C C . ARG A 1 37 ? 23.368 0.823 0.346 1.00 0.00 37 ARG A C 7
ATOM 4249 O O . ARG A 1 37 ? 22.606 0.555 -0.583 1.00 0.00 37 ARG A O 7
ATOM 4270 N N . LYS A 1 38 ? 24.653 1.110 0.168 1.00 0.00 38 LYS A N 7
ATOM 4271 C CA . LYS A 1 38 ? 25.244 1.124 -1.166 1.00 0.00 38 LYS A CA 7
ATOM 4272 C C . LYS A 1 38 ? 26.217 -0.039 -1.332 1.00 0.00 38 LYS A C 7
ATOM 4273 O O . LYS A 1 38 ? 26.602 -0.683 -0.357 1.00 0.00 38 LYS A O 7
ATOM 4292 N N . GLY A 1 1 ? 22.778 15.800 -3.836 1.00 0.00 1 GLY A N 8
ATOM 4293 C CA . GLY A 1 1 ? 23.178 15.541 -5.214 1.00 0.00 1 GLY A CA 8
ATOM 4294 C C . GLY A 1 1 ? 21.980 15.117 -6.056 1.00 0.00 1 GLY A C 8
ATOM 4295 O O . GLY A 1 1 ? 20.856 15.544 -5.801 1.00 0.00 1 GLY A O 8
ATOM 4299 N N . PHE A 1 2 ? 22.240 14.272 -7.056 1.00 0.00 2 PHE A N 8
ATOM 4300 C CA . PHE A 1 2 ? 21.190 13.776 -7.949 1.00 0.00 2 PHE A CA 8
ATOM 4301 C C . PHE A 1 2 ? 19.883 14.536 -7.751 1.00 0.00 2 PHE A C 8
ATOM 4302 O O . PHE A 1 2 ? 19.496 15.354 -8.585 1.00 0.00 2 PHE A O 8
ATOM 4319 N N . GLY A 1 3 ? 19.207 14.258 -6.642 1.00 0.00 3 GLY A N 8
ATOM 4320 C CA . GLY A 1 3 ? 17.942 14.920 -6.349 1.00 0.00 3 GLY A CA 8
ATOM 4321 C C . GLY A 1 3 ? 17.874 15.363 -4.893 1.00 0.00 3 GLY A C 8
ATOM 4322 O O . GLY A 1 3 ? 18.862 15.832 -4.326 1.00 0.00 3 GLY A O 8
ATOM 4326 N N . CYS A 1 4 ? 16.695 15.215 -4.301 1.00 0.00 4 CYS A N 8
ATOM 4327 C CA . CYS A 1 4 ? 16.480 15.601 -2.910 1.00 0.00 4 CYS A CA 8
ATOM 4328 C C . CYS A 1 4 ? 16.949 17.032 -2.659 1.00 0.00 4 CYS A C 8
ATOM 4329 O O . CYS A 1 4 ? 17.866 17.521 -3.319 1.00 0.00 4 CYS A O 8
ATOM 4336 N N . PRO A 1 5 ? 16.348 17.700 -1.708 1.00 0.00 5 PRO A N 8
ATOM 4337 C CA . PRO A 1 5 ? 15.235 17.136 -0.893 1.00 0.00 5 PRO A CA 8
ATOM 4338 C C . PRO A 1 5 ? 13.909 17.199 -1.642 1.00 0.00 5 PRO A C 8
ATOM 4339 O O . PRO A 1 5 ? 13.022 16.370 -1.436 1.00 0.00 5 PRO A O 8
ATOM 4350 N N . PHE A 1 6 ? 13.791 18.191 -2.518 1.00 0.00 6 PHE A N 8
ATOM 4351 C CA . PHE A 1 6 ? 12.579 18.371 -3.306 1.00 0.00 6 PHE A CA 8
ATOM 4352 C C . PHE A 1 6 ? 12.125 17.043 -3.907 1.00 0.00 6 PHE A C 8
ATOM 4353 O O . PHE A 1 6 ? 11.016 16.578 -3.642 1.00 0.00 6 PHE A O 8
ATOM 4370 N N . ASN A 1 7 ? 12.987 16.440 -4.719 1.00 0.00 7 ASN A N 8
ATOM 4371 C CA . ASN A 1 7 ? 12.665 15.166 -5.356 1.00 0.00 7 ASN A CA 8
ATOM 4372 C C . ASN A 1 7 ? 13.437 14.027 -4.699 1.00 0.00 7 ASN A C 8
ATOM 4373 O O . ASN A 1 7 ? 14.115 13.252 -5.372 1.00 0.00 7 ASN A O 8
ATOM 4384 N N . GLN A 1 8 ? 13.323 13.932 -3.380 1.00 0.00 8 GLN A N 8
ATOM 4385 C CA . GLN A 1 8 ? 14.008 12.885 -2.632 1.00 0.00 8 GLN A CA 8
ATOM 4386 C C . GLN A 1 8 ? 13.564 11.507 -3.104 1.00 0.00 8 GLN A C 8
ATOM 4387 O O . GLN A 1 8 ? 14.358 10.568 -3.145 1.00 0.00 8 GLN A O 8
ATOM 4401 N N . GLY A 1 9 ? 12.289 11.393 -3.454 1.00 0.00 9 GLY A N 8
ATOM 4402 C CA . GLY A 1 9 ? 11.748 10.123 -3.916 1.00 0.00 9 GLY A CA 8
ATOM 4403 C C . GLY A 1 9 ? 12.507 9.604 -5.130 1.00 0.00 9 GLY A C 8
ATOM 4404 O O . GLY A 1 9 ? 12.777 8.412 -5.232 1.00 0.00 9 GLY A O 8
ATOM 4408 N N . LYS A 1 10 ? 12.847 10.499 -6.050 1.00 0.00 10 LYS A N 8
ATOM 4409 C CA . LYS A 1 10 ? 13.572 10.088 -7.246 1.00 0.00 10 LYS A CA 8
ATOM 4410 C C . LYS A 1 10 ? 14.773 9.235 -6.862 1.00 0.00 10 LYS A C 8
ATOM 4411 O O . LYS A 1 10 ? 15.155 8.317 -7.588 1.00 0.00 10 LYS A O 8
ATOM 4430 N N . CYS A 1 11 ? 15.361 9.541 -5.713 1.00 0.00 11 CYS A N 8
ATOM 4431 C CA . CYS A 1 11 ? 16.515 8.791 -5.238 1.00 0.00 11 CYS A CA 8
ATOM 4432 C C . CYS A 1 11 ? 16.123 7.891 -4.073 1.00 0.00 11 CYS A C 8
ATOM 4433 O O . CYS A 1 11 ? 16.786 6.890 -3.803 1.00 0.00 11 CYS A O 8
ATOM 4440 N N . HIS A 1 12 ? 15.040 8.244 -3.387 1.00 0.00 12 HIS A N 8
ATOM 4441 C CA . HIS A 1 12 ? 14.581 7.443 -2.259 1.00 0.00 12 HIS A CA 8
ATOM 4442 C C . HIS A 1 12 ? 13.538 6.429 -2.712 1.00 0.00 12 HIS A C 8
ATOM 4443 O O . HIS A 1 12 ? 13.151 5.542 -1.951 1.00 0.00 12 HIS A O 8
ATOM 4458 N N . ARG A 1 13 ? 13.089 6.558 -3.956 1.00 0.00 13 ARG A N 8
ATOM 4459 C CA . ARG A 1 13 ? 12.098 5.640 -4.496 1.00 0.00 13 ARG A CA 8
ATOM 4460 C C . ARG A 1 13 ? 12.755 4.669 -5.472 1.00 0.00 13 ARG A C 8
ATOM 4461 O O . ARG A 1 13 ? 12.353 3.511 -5.577 1.00 0.00 13 ARG A O 8
ATOM 4482 N N . HIS A 1 14 ? 13.771 5.152 -6.184 1.00 0.00 14 HIS A N 8
ATOM 4483 C CA . HIS A 1 14 ? 14.479 4.317 -7.149 1.00 0.00 14 HIS A CA 8
ATOM 4484 C C . HIS A 1 14 ? 15.230 3.195 -6.441 1.00 0.00 14 HIS A C 8
ATOM 4485 O O . HIS A 1 14 ? 15.194 2.044 -6.877 1.00 0.00 14 HIS A O 8
ATOM 4500 N N . CYS A 1 15 ? 15.904 3.527 -5.345 1.00 0.00 15 CYS A N 8
ATOM 4501 C CA . CYS A 1 15 ? 16.643 2.519 -4.599 1.00 0.00 15 CYS A CA 8
ATOM 4502 C C . CYS A 1 15 ? 15.681 1.691 -3.755 1.00 0.00 15 CYS A C 8
ATOM 4503 O O . CYS A 1 15 ? 15.765 0.464 -3.729 1.00 0.00 15 CYS A O 8
ATOM 4510 N N . ARG A 1 16 ? 14.756 2.367 -3.080 1.00 0.00 16 ARG A N 8
ATOM 4511 C CA . ARG A 1 16 ? 13.777 1.671 -2.256 1.00 0.00 16 ARG A CA 8
ATOM 4512 C C . ARG A 1 16 ? 13.275 0.432 -2.988 1.00 0.00 16 ARG A C 8
ATOM 4513 O O . ARG A 1 16 ? 12.865 -0.548 -2.365 1.00 0.00 16 ARG A O 8
ATOM 4534 N N . SER A 1 17 ? 13.320 0.483 -4.316 1.00 0.00 17 SER A N 8
ATOM 4535 C CA . SER A 1 17 ? 12.877 -0.641 -5.131 1.00 0.00 17 SER A CA 8
ATOM 4536 C C . SER A 1 17 ? 13.884 -1.782 -5.050 1.00 0.00 17 SER A C 8
ATOM 4537 O O . SER A 1 17 ? 13.509 -2.943 -4.888 1.00 0.00 17 SER A O 8
ATOM 4545 N N . ILE A 1 18 ? 15.164 -1.441 -5.157 1.00 0.00 18 ILE A N 8
ATOM 4546 C CA . ILE A 1 18 ? 16.219 -2.445 -5.089 1.00 0.00 18 ILE A CA 8
ATOM 4547 C C . ILE A 1 18 ? 16.304 -3.029 -3.681 1.00 0.00 18 ILE A C 8
ATOM 4548 O O . ILE A 1 18 ? 17.394 -3.285 -3.169 1.00 0.00 18 ILE A O 8
ATOM 4564 N N . ARG A 1 19 ? 15.146 -3.234 -3.063 1.00 0.00 19 ARG A N 8
ATOM 4565 C CA . ARG A 1 19 ? 15.094 -3.785 -1.714 1.00 0.00 19 ARG A CA 8
ATOM 4566 C C . ARG A 1 19 ? 15.711 -2.812 -0.715 1.00 0.00 19 ARG A C 8
ATOM 4567 O O . ARG A 1 19 ? 15.544 -2.962 0.496 1.00 0.00 19 ARG A O 8
ATOM 4588 N N . ARG A 1 20 ? 16.424 -1.813 -1.227 1.00 0.00 20 ARG A N 8
ATOM 4589 C CA . ARG A 1 20 ? 17.056 -0.822 -0.361 1.00 0.00 20 ARG A CA 8
ATOM 4590 C C . ARG A 1 20 ? 16.025 -0.228 0.595 1.00 0.00 20 ARG A C 8
ATOM 4591 O O . ARG A 1 20 ? 14.847 -0.121 0.259 1.00 0.00 20 ARG A O 8
ATOM 4612 N N . ARG A 1 21 ? 16.472 0.146 1.792 1.00 0.00 21 ARG A N 8
ATOM 4613 C CA . ARG A 1 21 ? 15.565 0.715 2.783 1.00 0.00 21 ARG A CA 8
ATOM 4614 C C . ARG A 1 21 ? 16.198 1.911 3.486 1.00 0.00 21 ARG A C 8
ATOM 4615 O O . ARG A 1 21 ? 16.355 1.913 4.707 1.00 0.00 21 ARG A O 8
ATOM 4636 N N . GLY A 1 22 ? 16.553 2.931 2.711 1.00 0.00 22 GLY A N 8
ATOM 4637 C CA . GLY A 1 22 ? 17.160 4.131 3.279 1.00 0.00 22 GLY A CA 8
ATOM 4638 C C . GLY A 1 22 ? 18.032 4.841 2.250 1.00 0.00 22 GLY A C 8
ATOM 4639 O O . GLY A 1 22 ? 18.339 4.286 1.195 1.00 0.00 22 GLY A O 8
ATOM 4643 N N . GLY A 1 23 ? 18.429 6.071 2.563 1.00 0.00 23 GLY A N 8
ATOM 4644 C CA . GLY A 1 23 ? 19.268 6.842 1.654 1.00 0.00 23 GLY A CA 8
ATOM 4645 C C . GLY A 1 23 ? 19.340 8.305 2.074 1.00 0.00 23 GLY A C 8
ATOM 4646 O O . GLY A 1 23 ? 18.700 8.714 3.042 1.00 0.00 23 GLY A O 8
ATOM 4650 N N . TYR A 1 24 ? 20.125 9.091 1.340 1.00 0.00 24 TYR A N 8
ATOM 4651 C CA . TYR A 1 24 ? 20.266 10.506 1.654 1.00 0.00 24 TYR A CA 8
ATOM 4652 C C . TYR A 1 24 ? 21.179 11.200 0.649 1.00 0.00 24 TYR A C 8
ATOM 4653 O O . TYR A 1 24 ? 22.398 11.017 0.670 1.00 0.00 24 TYR A O 8
ATOM 4671 N N . CYS A 1 25 ? 20.581 12.001 -0.221 1.00 0.00 25 CYS A N 8
ATOM 4672 C CA . CYS A 1 25 ? 21.339 12.733 -1.228 1.00 0.00 25 CYS A CA 8
ATOM 4673 C C . CYS A 1 25 ? 22.707 13.132 -0.681 1.00 0.00 25 CYS A C 8
ATOM 4674 O O . CYS A 1 25 ? 22.860 13.365 0.517 1.00 0.00 25 CYS A O 8
ATOM 4681 N N . ASP A 1 26 ? 23.696 13.213 -1.565 1.00 0.00 26 ASP A N 8
ATOM 4682 C CA . ASP A 1 26 ? 25.041 13.590 -1.149 1.00 0.00 26 ASP A CA 8
ATOM 4683 C C . ASP A 1 26 ? 25.519 14.813 -1.925 1.00 0.00 26 ASP A C 8
ATOM 4684 O O . ASP A 1 26 ? 26.462 14.733 -2.712 1.00 0.00 26 ASP A O 8
ATOM 4693 N N . GLY A 1 27 ? 24.858 15.942 -1.697 1.00 0.00 27 GLY A N 8
ATOM 4694 C CA . GLY A 1 27 ? 25.217 17.180 -2.377 1.00 0.00 27 GLY A CA 8
ATOM 4695 C C . GLY A 1 27 ? 24.046 18.157 -2.367 1.00 0.00 27 GLY A C 8
ATOM 4696 O O . GLY A 1 27 ? 23.066 17.954 -1.651 1.00 0.00 27 GLY A O 8
ATOM 4700 N N . PHE A 1 28 ? 24.152 19.214 -3.163 1.00 0.00 28 PHE A N 8
ATOM 4701 C CA . PHE A 1 28 ? 23.090 20.212 -3.231 1.00 0.00 28 PHE A CA 8
ATOM 4702 C C . PHE A 1 28 ? 22.460 20.231 -4.620 1.00 0.00 28 PHE A C 8
ATOM 4703 O O . PHE A 1 28 ? 21.272 20.516 -4.771 1.00 0.00 28 PHE A O 8
ATOM 4720 N N . LEU A 1 29 ? 23.264 19.925 -5.632 1.00 0.00 29 LEU A N 8
ATOM 4721 C CA . LEU A 1 29 ? 22.776 19.909 -7.005 1.00 0.00 29 LEU A CA 8
ATOM 4722 C C . LEU A 1 29 ? 22.493 18.481 -7.455 1.00 0.00 29 LEU A C 8
ATOM 4723 O O . LEU A 1 29 ? 21.793 17.732 -6.773 1.00 0.00 29 LEU A O 8
ATOM 4739 N N . LYS A 1 30 ? 23.046 18.109 -8.603 1.00 0.00 30 LYS A N 8
ATOM 4740 C CA . LYS A 1 30 ? 22.850 16.766 -9.133 1.00 0.00 30 LYS A CA 8
ATOM 4741 C C . LYS A 1 30 ? 24.169 16.003 -9.148 1.00 0.00 30 LYS A C 8
ATOM 4742 O O . LYS A 1 30 ? 24.583 15.480 -10.181 1.00 0.00 30 LYS A O 8
ATOM 4761 N N . GLN A 1 31 ? 24.826 15.947 -7.994 1.00 0.00 31 GLN A N 8
ATOM 4762 C CA . GLN A 1 31 ? 26.101 15.249 -7.886 1.00 0.00 31 GLN A CA 8
ATOM 4763 C C . GLN A 1 31 ? 25.894 13.741 -8.003 1.00 0.00 31 GLN A C 8
ATOM 4764 O O . GLN A 1 31 ? 26.195 13.147 -9.038 1.00 0.00 31 GLN A O 8
ATOM 4778 N N . ARG A 1 32 ? 25.380 13.129 -6.941 1.00 0.00 32 ARG A N 8
ATOM 4779 C CA . ARG A 1 32 ? 25.140 11.691 -6.949 1.00 0.00 32 ARG A CA 8
ATOM 4780 C C . ARG A 1 32 ? 24.622 11.217 -5.596 1.00 0.00 32 ARG A C 8
ATOM 4781 O O . ARG A 1 32 ? 25.343 11.245 -4.598 1.00 0.00 32 ARG A O 8
ATOM 4802 N N . CYS A 1 33 ? 23.372 10.771 -5.574 1.00 0.00 33 CYS A N 8
ATOM 4803 C CA . CYS A 1 33 ? 22.768 10.279 -4.345 1.00 0.00 33 CYS A CA 8
ATOM 4804 C C . CYS A 1 33 ? 23.099 8.805 -4.162 1.00 0.00 33 CYS A C 8
ATOM 4805 O O . CYS A 1 33 ? 23.137 8.045 -5.131 1.00 0.00 33 CYS A O 8
ATOM 4812 N N . VAL A 1 34 ? 23.338 8.400 -2.922 1.00 0.00 34 VAL A N 8
ATOM 4813 C CA . VAL A 1 34 ? 23.665 7.010 -2.644 1.00 0.00 34 VAL A CA 8
ATOM 4814 C C . VAL A 1 34 ? 22.795 6.472 -1.519 1.00 0.00 34 VAL A C 8
ATOM 4815 O O . VAL A 1 34 ? 22.942 6.873 -0.363 1.00 0.00 34 VAL A O 8
ATOM 4828 N N . CYS A 1 35 ? 21.883 5.565 -1.856 1.00 0.00 35 CYS A N 8
ATOM 4829 C CA . CYS A 1 35 ? 21.000 4.995 -0.857 1.00 0.00 35 CYS A CA 8
ATOM 4830 C C . CYS A 1 35 ? 21.799 4.275 0.224 1.00 0.00 35 CYS A C 8
ATOM 4831 O O . CYS A 1 35 ? 22.901 3.785 -0.026 1.00 0.00 35 CYS A O 8
ATOM 4838 N N . TYR A 1 36 ? 21.234 4.218 1.425 1.00 0.00 36 TYR A N 8
ATOM 4839 C CA . TYR A 1 36 ? 21.899 3.559 2.543 1.00 0.00 36 TYR A CA 8
ATOM 4840 C C . TYR A 1 36 ? 22.773 2.410 2.052 1.00 0.00 36 TYR A C 8
ATOM 4841 O O . TYR A 1 36 ? 23.997 2.527 1.996 1.00 0.00 36 TYR A O 8
ATOM 4859 N N . ARG A 1 37 ? 22.137 1.296 1.698 1.00 0.00 37 ARG A N 8
ATOM 4860 C CA . ARG A 1 37 ? 22.869 0.131 1.215 1.00 0.00 37 ARG A CA 8
ATOM 4861 C C . ARG A 1 37 ? 23.161 0.261 -0.276 1.00 0.00 37 ARG A C 8
ATOM 4862 O O . ARG A 1 37 ? 22.503 1.025 -0.983 1.00 0.00 37 ARG A O 8
ATOM 4883 N N . LYS A 1 38 ? 24.151 -0.491 -0.746 1.00 0.00 38 LYS A N 8
ATOM 4884 C CA . LYS A 1 38 ? 24.524 -0.456 -2.154 1.00 0.00 38 LYS A CA 8
ATOM 4885 C C . LYS A 1 38 ? 23.301 -0.676 -3.038 1.00 0.00 38 LYS A C 8
ATOM 4886 O O . LYS A 1 38 ? 23.158 -0.042 -4.084 1.00 0.00 38 LYS A O 8
ATOM 4905 N N . GLY A 1 1 ? 19.545 18.558 -5.018 1.00 0.00 1 GLY A N 9
ATOM 4906 C CA . GLY A 1 1 ? 20.586 18.147 -5.953 1.00 0.00 1 GLY A CA 9
ATOM 4907 C C . GLY A 1 1 ? 20.071 17.075 -6.905 1.00 0.00 1 GLY A C 9
ATOM 4908 O O . GLY A 1 1 ? 18.884 17.038 -7.231 1.00 0.00 1 GLY A O 9
ATOM 4912 N N . PHE A 1 2 ? 20.971 16.203 -7.350 1.00 0.00 2 PHE A N 9
ATOM 4913 C CA . PHE A 1 2 ? 20.598 15.131 -8.267 1.00 0.00 2 PHE A CA 9
ATOM 4914 C C . PHE A 1 2 ? 19.274 14.509 -7.853 1.00 0.00 2 PHE A C 9
ATOM 4915 O O . PHE A 1 2 ? 18.505 14.043 -8.694 1.00 0.00 2 PHE A O 9
ATOM 4932 N N . GLY A 1 3 ? 19.015 14.502 -6.554 1.00 0.00 3 GLY A N 9
ATOM 4933 C CA . GLY A 1 3 ? 17.781 13.932 -6.040 1.00 0.00 3 GLY A CA 9
ATOM 4934 C C . GLY A 1 3 ? 17.232 14.765 -4.890 1.00 0.00 3 GLY A C 9
ATOM 4935 O O . GLY A 1 3 ? 17.299 15.994 -4.911 1.00 0.00 3 GLY A O 9
ATOM 4939 N N . CYS A 1 4 ? 16.687 14.086 -3.889 1.00 0.00 4 CYS A N 9
ATOM 4940 C CA . CYS A 1 4 ? 16.125 14.771 -2.732 1.00 0.00 4 CYS A CA 9
ATOM 4941 C C . CYS A 1 4 ? 16.935 16.025 -2.411 1.00 0.00 4 CYS A C 9
ATOM 4942 O O . CYS A 1 4 ? 18.081 16.163 -2.839 1.00 0.00 4 CYS A O 9
ATOM 4949 N N . PRO A 1 5 ? 16.355 16.933 -1.675 1.00 0.00 5 PRO A N 9
ATOM 4950 C CA . PRO A 1 5 ? 14.972 16.782 -1.1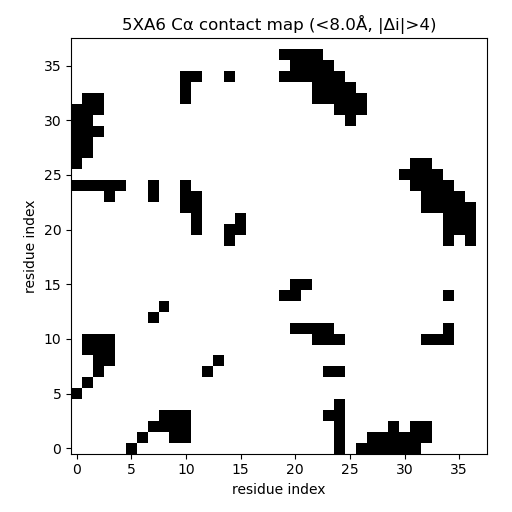50 1.00 0.00 5 PRO A CA 9
ATOM 4951 C C . PRO A 1 5 ? 13.918 17.074 -2.213 1.00 0.00 5 PRO A C 9
ATOM 4952 O O . PRO A 1 5 ? 12.745 16.744 -2.045 1.00 0.00 5 PRO A O 9
ATOM 4963 N N . PHE A 1 6 ? 14.344 17.698 -3.306 1.00 0.00 6 PHE A N 9
ATOM 4964 C CA . PHE A 1 6 ? 13.424 18.033 -4.385 1.00 0.00 6 PHE A CA 9
ATOM 4965 C C . PHE A 1 6 ? 12.618 16.804 -4.798 1.00 0.00 6 PHE A C 9
ATOM 4966 O O . PHE A 1 6 ? 11.413 16.732 -4.557 1.00 0.00 6 PHE A O 9
ATOM 4983 N N . ASN A 1 7 ? 13.292 15.838 -5.416 1.00 0.00 7 ASN A N 9
ATOM 4984 C CA . ASN A 1 7 ? 12.628 14.614 -5.852 1.00 0.00 7 ASN A CA 9
ATOM 4985 C C . ASN A 1 7 ? 13.170 13.414 -5.083 1.00 0.00 7 ASN A C 9
ATOM 4986 O O . ASN A 1 7 ? 13.925 12.606 -5.623 1.00 0.00 7 ASN A O 9
ATOM 4997 N N . GLN A 1 8 ? 12.780 13.307 -3.817 1.00 0.00 8 GLN A N 9
ATOM 4998 C CA . GLN A 1 8 ? 13.234 12.207 -2.975 1.00 0.00 8 GLN A CA 9
ATOM 4999 C C . GLN A 1 8 ? 12.777 10.866 -3.541 1.00 0.00 8 GLN A C 9
ATOM 5000 O O . GLN A 1 8 ? 13.498 9.870 -3.461 1.00 0.00 8 GLN A O 9
ATOM 5014 N N . GLY A 1 9 ? 11.576 10.845 -4.109 1.00 0.00 9 GLY A N 9
ATOM 5015 C CA . GLY A 1 9 ? 11.035 9.617 -4.680 1.00 0.00 9 GLY A CA 9
ATOM 5016 C C . GLY A 1 9 ? 11.955 9.060 -5.759 1.00 0.00 9 GLY A C 9
ATOM 5017 O O . GLY A 1 9 ? 12.214 7.860 -5.806 1.00 0.00 9 GLY A O 9
ATOM 5021 N N . LYS A 1 10 ? 12.446 9.935 -6.627 1.00 0.00 10 LYS A N 9
ATOM 5022 C CA . LYS A 1 10 ? 13.338 9.504 -7.697 1.00 0.00 10 LYS A CA 9
ATOM 5023 C C . LYS A 1 10 ? 14.549 8.785 -7.118 1.00 0.00 10 LYS A C 9
ATOM 5024 O O . LYS A 1 10 ? 15.123 7.901 -7.755 1.00 0.00 10 LYS A O 9
ATOM 5043 N N . CYS A 1 11 ? 14.929 9.169 -5.905 1.00 0.00 11 CYS A N 9
ATOM 5044 C CA . CYS A 1 11 ? 16.071 8.555 -5.244 1.00 0.00 11 CYS A CA 9
ATOM 5045 C C . CYS A 1 11 ? 15.608 7.608 -4.143 1.00 0.00 11 CYS A C 9
ATOM 5046 O O . CYS A 1 11 ? 16.372 6.760 -3.683 1.00 0.00 11 CYS A O 9
ATOM 5053 N N . HIS A 1 12 ? 14.355 7.752 -3.723 1.00 0.00 12 HIS A N 9
ATOM 5054 C CA . HIS A 1 12 ? 13.821 6.891 -2.676 1.00 0.00 12 HIS A CA 9
ATOM 5055 C C . HIS A 1 12 ? 13.107 5.692 -3.286 1.00 0.00 12 HIS A C 9
ATOM 5056 O O . HIS A 1 12 ? 13.054 4.620 -2.687 1.00 0.00 12 HIS A O 9
ATOM 5071 N N . ARG A 1 13 ? 12.569 5.878 -4.483 1.00 0.00 13 ARG A N 9
ATOM 5072 C CA . ARG A 1 13 ? 11.869 4.800 -5.169 1.00 0.00 13 ARG A CA 9
ATOM 5073 C C . ARG A 1 13 ? 12.857 3.957 -5.968 1.00 0.00 13 ARG A C 9
ATOM 5074 O O . ARG A 1 13 ? 12.669 2.752 -6.137 1.00 0.00 13 ARG A O 9
ATOM 5095 N N . HIS A 1 14 ? 13.909 4.603 -6.457 1.00 0.00 14 HIS A N 9
ATOM 5096 C CA . HIS A 1 14 ? 14.924 3.910 -7.241 1.00 0.00 14 HIS A CA 9
ATOM 5097 C C . HIS A 1 14 ? 15.593 2.808 -6.427 1.00 0.00 14 HIS A C 9
ATOM 5098 O O . HIS A 1 14 ? 15.607 1.649 -6.841 1.00 0.00 14 HIS A O 9
ATOM 5113 N N . CYS A 1 15 ? 16.148 3.162 -5.269 1.00 0.00 15 CYS A N 9
ATOM 5114 C CA . CYS A 1 15 ? 16.808 2.159 -4.439 1.00 0.00 15 CYS A CA 9
ATOM 5115 C C . CYS A 1 15 ? 15.782 1.311 -3.704 1.00 0.00 15 CYS A C 9
ATOM 5116 O O . CYS A 1 15 ? 15.935 0.093 -3.598 1.00 0.00 15 CYS A O 9
ATOM 5123 N N . ARG A 1 16 ? 14.737 1.951 -3.192 1.00 0.00 16 ARG A N 9
ATOM 5124 C CA . ARG A 1 16 ? 13.710 1.216 -2.468 1.00 0.00 16 ARG A CA 9
ATOM 5125 C C . ARG A 1 16 ? 13.219 0.047 -3.308 1.00 0.00 16 ARG A C 9
ATOM 5126 O O . ARG A 1 16 ? 12.728 -0.950 -2.777 1.00 0.00 16 ARG A O 9
ATOM 5147 N N . SER A 1 17 ? 13.364 0.175 -4.622 1.00 0.00 17 SER A N 9
ATOM 5148 C CA . SER A 1 17 ? 12.941 -0.880 -5.531 1.00 0.00 17 SER A CA 9
ATOM 5149 C C . SER A 1 17 ? 13.881 -2.073 -5.418 1.00 0.00 17 SER A C 9
ATOM 5150 O O . SER A 1 17 ? 13.462 -3.223 -5.546 1.00 0.00 17 SER A O 9
ATOM 5158 N N . ILE A 1 18 ? 15.156 -1.786 -5.179 1.00 0.00 18 ILE A N 9
ATOM 5159 C CA . ILE A 1 18 ? 16.155 -2.839 -5.051 1.00 0.00 18 ILE A CA 9
ATOM 5160 C C . ILE A 1 18 ? 16.269 -3.313 -3.602 1.00 0.00 18 ILE A C 9
ATOM 5161 O O . ILE A 1 18 ? 17.370 -3.460 -3.073 1.00 0.00 18 ILE A O 9
ATOM 5177 N N . ARG A 1 19 ? 15.123 -3.563 -2.971 1.00 0.00 19 ARG A N 9
ATOM 5178 C CA . ARG A 1 19 ? 15.105 -4.034 -1.588 1.00 0.00 19 ARG A CA 9
ATOM 5179 C C . ARG A 1 19 ? 15.538 -2.934 -0.624 1.00 0.00 19 ARG A C 9
ATOM 5180 O O . ARG A 1 19 ? 14.978 -2.790 0.463 1.00 0.00 19 ARG A O 9
ATOM 5201 N N . ARG A 1 20 ? 16.543 -2.169 -1.027 1.00 0.00 20 ARG A N 9
ATOM 5202 C CA . ARG A 1 20 ? 17.060 -1.090 -0.196 1.00 0.00 20 ARG A CA 9
ATOM 5203 C C . ARG A 1 20 ? 15.922 -0.302 0.452 1.00 0.00 20 ARG A C 9
ATOM 5204 O O . ARG A 1 20 ? 14.757 -0.468 0.096 1.00 0.00 20 ARG A O 9
ATOM 5225 N N . ARG A 1 21 ? 16.273 0.553 1.413 1.00 0.00 21 ARG A N 9
ATOM 5226 C CA . ARG A 1 21 ? 15.275 1.361 2.110 1.00 0.00 21 ARG A CA 9
ATOM 5227 C C . ARG A 1 21 ? 15.784 2.782 2.336 1.00 0.00 21 ARG A C 9
ATOM 5228 O O . ARG A 1 21 ? 15.595 3.662 1.497 1.00 0.00 21 ARG A O 9
ATOM 5249 N N . GLY A 1 22 ? 16.427 2.998 3.482 1.00 0.00 22 GLY A N 9
ATOM 5250 C CA . GLY A 1 22 ? 16.957 4.315 3.820 1.00 0.00 22 GLY A CA 9
ATOM 5251 C C . GLY A 1 22 ? 17.900 4.820 2.735 1.00 0.00 22 GLY A C 9
ATOM 5252 O O . GLY A 1 22 ? 18.210 4.100 1.786 1.00 0.00 22 GLY A O 9
ATOM 5256 N N . GLY A 1 23 ? 18.352 6.061 2.878 1.00 0.00 23 GLY A N 9
ATOM 5257 C CA . GLY A 1 23 ? 19.256 6.640 1.895 1.00 0.00 23 GLY A CA 9
ATOM 5258 C C . GLY A 1 23 ? 19.470 8.127 2.139 1.00 0.00 23 GLY A C 9
ATOM 5259 O O . GLY A 1 23 ? 18.841 8.723 3.014 1.00 0.00 23 GLY A O 9
ATOM 5263 N N . TYR A 1 24 ? 20.357 8.720 1.348 1.00 0.00 24 TYR A N 9
ATOM 5264 C CA . TYR A 1 24 ? 20.649 10.144 1.468 1.00 0.00 24 TYR A CA 9
ATOM 5265 C C . TYR A 1 24 ? 20.749 10.771 0.083 1.00 0.00 24 TYR A C 9
ATOM 5266 O O . TYR A 1 24 ? 20.550 10.097 -0.928 1.00 0.00 24 TYR A O 9
ATOM 5284 N N . CYS A 1 25 ? 21.055 12.062 0.040 1.00 0.00 25 CYS A N 9
ATOM 5285 C CA . CYS A 1 25 ? 21.172 12.760 -1.234 1.00 0.00 25 CYS A CA 9
ATOM 5286 C C . CYS A 1 25 ? 21.961 14.052 -1.070 1.00 0.00 25 CYS A C 9
ATOM 5287 O O . CYS A 1 25 ? 21.759 14.798 -0.111 1.00 0.00 25 CYS A O 9
ATOM 5294 N N . ASP A 1 26 ? 22.859 14.315 -2.014 1.00 0.00 26 ASP A N 9
ATOM 5295 C CA . ASP A 1 26 ? 23.671 15.524 -1.962 1.00 0.00 26 ASP A CA 9
ATOM 5296 C C . ASP A 1 26 ? 22.882 16.717 -2.491 1.00 0.00 26 ASP A C 9
ATOM 5297 O O . ASP A 1 26 ? 23.177 17.240 -3.564 1.00 0.00 26 ASP A O 9
ATOM 5306 N N . GLY A 1 27 ? 21.880 17.140 -1.728 1.00 0.00 27 GLY A N 9
ATOM 5307 C CA . GLY A 1 27 ? 21.056 18.273 -2.131 1.00 0.00 27 GLY A CA 9
ATOM 5308 C C . GLY A 1 27 ? 21.922 19.495 -2.422 1.00 0.00 27 GLY A C 9
ATOM 5309 O O . GLY A 1 27 ? 23.074 19.564 -1.995 1.00 0.00 27 GLY A O 9
ATOM 5313 N N . PHE A 1 28 ? 21.359 20.454 -3.150 1.00 0.00 28 PHE A N 9
ATOM 5314 C CA . PHE A 1 28 ? 22.092 21.667 -3.491 1.00 0.00 28 PHE A CA 9
ATOM 5315 C C . PHE A 1 28 ? 23.174 21.367 -4.524 1.00 0.00 28 PHE A C 9
ATOM 5316 O O . PHE A 1 28 ? 23.628 22.259 -5.239 1.00 0.00 28 PHE A O 9
ATOM 5333 N N . LEU A 1 29 ? 23.582 20.104 -4.594 1.00 0.00 29 LEU A N 9
ATOM 5334 C CA . LEU A 1 29 ? 24.614 19.695 -5.542 1.00 0.00 29 LEU A CA 9
ATOM 5335 C C . LEU A 1 29 ? 24.098 18.587 -6.456 1.00 0.00 29 LEU A C 9
ATOM 5336 O O . LEU A 1 29 ? 23.812 17.478 -6.003 1.00 0.00 29 LEU A O 9
ATOM 5352 N N . LYS A 1 30 ? 23.986 18.896 -7.744 1.00 0.00 30 LYS A N 9
ATOM 5353 C CA . LYS A 1 30 ? 23.508 17.918 -8.715 1.00 0.00 30 LYS A CA 9
ATOM 5354 C C . LYS A 1 30 ? 24.557 16.836 -8.945 1.00 0.00 30 LYS A C 9
ATOM 5355 O O . LYS A 1 30 ? 25.085 16.693 -10.048 1.00 0.00 30 LYS A O 9
ATOM 5374 N N . GLN A 1 31 ? 24.857 16.078 -7.895 1.00 0.00 31 GLN A N 9
ATOM 5375 C CA . GLN A 1 31 ? 25.847 15.012 -7.992 1.00 0.00 31 GLN A CA 9
ATOM 5376 C C . GLN A 1 31 ? 25.171 13.666 -8.224 1.00 0.00 31 GLN A C 9
ATOM 5377 O O . GLN A 1 31 ? 25.012 13.230 -9.365 1.00 0.00 31 GLN A O 9
ATOM 5391 N N . ARG A 1 32 ? 24.779 13.009 -7.137 1.00 0.00 32 ARG A N 9
ATOM 5392 C CA . ARG A 1 32 ? 24.126 11.708 -7.242 1.00 0.00 32 ARG A CA 9
ATOM 5393 C C . ARG A 1 32 ? 23.787 11.160 -5.859 1.00 0.00 32 ARG A C 9
ATOM 5394 O O . ARG A 1 32 ? 24.559 11.316 -4.914 1.00 0.00 32 ARG A O 9
ATOM 5415 N N . CYS A 1 33 ? 22.634 10.510 -5.752 1.00 0.00 33 CYS A N 9
ATOM 5416 C CA . CYS A 1 33 ? 22.209 9.931 -4.481 1.00 0.00 33 CYS A CA 9
ATOM 5417 C C . CYS A 1 33 ? 22.567 8.449 -4.439 1.00 0.00 33 CYS A C 9
ATOM 5418 O O . CYS A 1 33 ? 22.493 7.757 -5.453 1.00 0.00 33 CYS A O 9
ATOM 5425 N N . VAL A 1 34 ? 22.959 7.970 -3.263 1.00 0.00 34 VAL A N 9
ATOM 5426 C CA . VAL A 1 34 ? 23.332 6.566 -3.108 1.00 0.00 34 VAL A CA 9
ATOM 5427 C C . VAL A 1 34 ? 22.798 6.016 -1.794 1.00 0.00 34 VAL A C 9
ATOM 5428 O O . VAL A 1 34 ? 23.430 6.152 -0.747 1.00 0.00 34 VAL A O 9
ATOM 5441 N N . CYS A 1 35 ? 21.628 5.399 -1.859 1.00 0.00 35 CYS A N 9
ATOM 5442 C CA . CYS A 1 35 ? 21.008 4.833 -0.673 1.00 0.00 35 CYS A CA 9
ATOM 5443 C C . CYS A 1 35 ? 22.063 4.297 0.286 1.00 0.00 35 CYS A C 9
ATOM 5444 O O . CYS A 1 35 ? 23.190 3.998 -0.115 1.00 0.00 35 CYS A O 9
ATOM 5451 N N . TYR A 1 36 ? 21.690 4.176 1.555 1.00 0.00 36 TYR A N 9
ATOM 5452 C CA . TYR A 1 36 ? 22.609 3.673 2.567 1.00 0.00 36 TYR A CA 9
ATOM 5453 C C . TYR A 1 36 ? 23.275 2.389 2.086 1.00 0.00 36 TYR A C 9
ATOM 5454 O O . TYR A 1 36 ? 24.448 2.388 1.714 1.00 0.00 36 TYR A O 9
ATOM 5472 N N . ARG A 1 37 ? 22.517 1.299 2.090 1.00 0.00 37 ARG A N 9
ATOM 5473 C CA . ARG A 1 37 ? 23.040 0.014 1.646 1.00 0.00 37 ARG A CA 9
ATOM 5474 C C . ARG A 1 37 ? 23.734 0.164 0.296 1.00 0.00 37 ARG A C 9
ATOM 5475 O O . ARG A 1 37 ? 23.121 0.584 -0.684 1.00 0.00 37 ARG A O 9
ATOM 5496 N N . LYS A 1 38 ? 25.016 -0.181 0.253 1.00 0.00 38 LYS A N 9
ATOM 5497 C CA . LYS A 1 38 ? 25.781 -0.077 -0.984 1.00 0.00 38 LYS A CA 9
ATOM 5498 C C . LYS A 1 38 ? 25.325 -1.130 -1.988 1.00 0.00 38 LYS A C 9
ATOM 5499 O O . LYS A 1 38 ? 25.924 -2.200 -2.096 1.00 0.00 38 LYS A O 9
ATOM 5518 N N . GLY A 1 1 ? 21.595 18.409 -4.848 1.00 0.00 1 GLY A N 10
ATOM 5519 C CA . GLY A 1 1 ? 20.723 18.323 -6.013 1.00 0.00 1 GLY A CA 10
ATOM 5520 C C . GLY A 1 1 ? 20.553 16.876 -6.461 1.00 0.00 1 GLY A C 10
ATOM 5521 O O . GLY A 1 1 ? 20.789 15.945 -5.690 1.00 0.00 1 GLY A O 10
ATOM 5525 N N . PHE A 1 2 ? 20.143 16.694 -7.710 1.00 0.00 2 PHE A N 10
ATOM 5526 C CA . PHE A 1 2 ? 19.946 15.354 -8.251 1.00 0.00 2 PHE A CA 10
ATOM 5527 C C . PHE A 1 2 ? 18.784 14.663 -7.548 1.00 0.00 2 PHE A C 10
ATOM 5528 O O . PHE A 1 2 ? 18.036 13.902 -8.163 1.00 0.00 2 PHE A O 10
ATOM 5545 N N . GLY A 1 3 ? 18.642 14.928 -6.256 1.00 0.00 3 GLY A N 10
ATOM 5546 C CA . GLY A 1 3 ? 17.571 14.324 -5.475 1.00 0.00 3 GLY A CA 10
ATOM 5547 C C . GLY A 1 3 ? 17.254 15.158 -4.243 1.00 0.00 3 GLY A C 10
ATOM 5548 O O . GLY A 1 3 ? 17.204 16.386 -4.304 1.00 0.00 3 GLY A O 10
ATOM 5552 N N . CYS A 1 4 ? 17.037 14.477 -3.127 1.00 0.00 4 CYS A N 10
ATOM 5553 C CA . CYS A 1 4 ? 16.720 15.154 -1.875 1.00 0.00 4 CYS A CA 10
ATOM 5554 C C . CYS A 1 4 ? 17.388 16.527 -1.821 1.00 0.00 4 CYS A C 10
ATOM 5555 O O . CYS A 1 4 ? 18.402 16.761 -2.476 1.00 0.00 4 CYS A O 10
ATOM 5562 N N . PRO A 1 5 ? 16.832 17.435 -1.064 1.00 0.00 5 PRO A N 10
ATOM 5563 C CA . PRO A 1 5 ? 15.604 17.189 -0.264 1.00 0.00 5 PRO A CA 10
ATOM 5564 C C . PRO A 1 5 ? 14.343 17.416 -1.093 1.00 0.00 5 PRO A C 10
ATOM 5565 O O . PRO A 1 5 ? 13.225 17.318 -0.587 1.00 0.00 5 PRO A O 10
ATOM 5576 N N . PHE A 1 6 ? 14.541 17.728 -2.371 1.00 0.00 6 PHE A N 10
ATOM 5577 C CA . PHE A 1 6 ? 13.424 17.981 -3.276 1.00 0.00 6 PHE A CA 10
ATOM 5578 C C . PHE A 1 6 ? 12.775 16.673 -3.723 1.00 0.00 6 PHE A C 10
ATOM 5579 O O . PHE A 1 6 ? 11.765 16.247 -3.163 1.00 0.00 6 PHE A O 10
ATOM 5596 N N . ASN A 1 7 ? 13.357 16.043 -4.740 1.00 0.00 7 ASN A N 10
ATOM 5597 C CA . ASN A 1 7 ? 12.821 14.789 -5.257 1.00 0.00 7 ASN A CA 10
ATOM 5598 C C . ASN A 1 7 ? 13.496 13.596 -4.592 1.00 0.00 7 ASN A C 10
ATOM 5599 O O . ASN A 1 7 ? 14.175 12.808 -5.249 1.00 0.00 7 ASN A O 10
ATOM 5610 N N . GLN A 1 8 ? 13.303 13.472 -3.285 1.00 0.00 8 GLN A N 10
ATOM 5611 C CA . GLN A 1 8 ? 13.896 12.372 -2.536 1.00 0.00 8 GLN A CA 10
ATOM 5612 C C . GLN A 1 8 ? 13.485 11.029 -3.133 1.00 0.00 8 GLN A C 10
ATOM 5613 O O . GLN A 1 8 ? 14.232 10.055 -3.061 1.00 0.00 8 GLN A O 10
ATOM 5627 N N . GLY A 1 9 ? 12.293 10.984 -3.719 1.00 0.00 9 GLY A N 10
ATOM 5628 C CA . GLY A 1 9 ? 11.796 9.752 -4.323 1.00 0.00 9 GLY A CA 10
ATOM 5629 C C . GLY A 1 9 ? 12.720 9.270 -5.432 1.00 0.00 9 GLY A C 10
ATOM 5630 O O . GLY A 1 9 ? 13.010 8.081 -5.537 1.00 0.00 9 GLY A O 10
ATOM 5634 N N . LYS A 1 10 ? 13.181 10.198 -6.261 1.00 0.00 10 LYS A N 10
ATOM 5635 C CA . LYS A 1 10 ? 14.076 9.846 -7.354 1.00 0.00 10 LYS A CA 10
ATOM 5636 C C . LYS A 1 10 ? 15.308 9.139 -6.810 1.00 0.00 10 LYS A C 10
ATOM 5637 O O . LYS A 1 10 ? 15.986 8.402 -7.527 1.00 0.00 10 LYS A O 10
ATOM 5656 N N . CYS A 1 11 ? 15.590 9.373 -5.536 1.00 0.00 11 CYS A N 10
ATOM 5657 C CA . CYS A 1 11 ? 16.744 8.757 -4.893 1.00 0.00 11 CYS A CA 10
ATOM 5658 C C . CYS A 1 11 ? 16.301 7.718 -3.867 1.00 0.00 11 CYS A C 10
ATOM 5659 O O . CYS A 1 11 ? 17.048 6.794 -3.548 1.00 0.00 11 CYS A O 10
ATOM 5666 N N . HIS A 1 12 ? 15.082 7.870 -3.355 1.00 0.00 12 HIS A N 10
ATOM 5667 C CA . HIS A 1 12 ? 14.564 6.928 -2.370 1.00 0.00 12 HIS A CA 10
ATOM 5668 C C . HIS A 1 12 ? 13.801 5.808 -3.068 1.00 0.00 12 HIS A C 10
ATOM 5669 O O . HIS A 1 12 ? 13.618 4.725 -2.514 1.00 0.00 12 HIS A O 10
ATOM 5684 N N . ARG A 1 13 ? 13.371 6.080 -4.296 1.00 0.00 13 ARG A N 10
ATOM 5685 C CA . ARG A 1 13 ? 12.641 5.091 -5.078 1.00 0.00 13 ARG A CA 10
ATOM 5686 C C . ARG A 1 13 ? 13.608 4.299 -5.950 1.00 0.00 13 ARG A C 10
ATOM 5687 O O . ARG A 1 13 ? 13.383 3.122 -6.236 1.00 0.00 13 ARG A O 10
ATOM 5708 N N . HIS A 1 14 ? 14.687 4.955 -6.363 1.00 0.00 14 HIS A N 10
ATOM 5709 C CA . HIS A 1 14 ? 15.692 4.309 -7.198 1.00 0.00 14 HIS A CA 10
ATOM 5710 C C . HIS A 1 14 ? 16.339 3.153 -6.448 1.00 0.00 14 HIS A C 10
ATOM 5711 O O . HIS A 1 14 ? 16.360 2.021 -6.933 1.00 0.00 14 HIS A O 10
ATOM 5726 N N . CYS A 1 15 ? 16.865 3.438 -5.260 1.00 0.00 15 CYS A N 10
ATOM 5727 C CA . CYS A 1 15 ? 17.504 2.402 -4.463 1.00 0.00 15 CYS A CA 10
ATOM 5728 C C . CYS A 1 15 ? 16.463 1.415 -3.955 1.00 0.00 15 CYS A C 10
ATOM 5729 O O . CYS A 1 15 ? 16.690 0.205 -3.950 1.00 0.00 15 CYS A O 10
ATOM 5736 N N . ARG A 1 16 ? 15.314 1.935 -3.540 1.00 0.00 16 ARG A N 10
ATOM 5737 C CA . ARG A 1 16 ? 14.246 1.080 -3.046 1.00 0.00 16 ARG A CA 10
ATOM 5738 C C . ARG A 1 16 ? 14.085 -0.131 -3.957 1.00 0.00 16 ARG A C 10
ATOM 5739 O O . ARG A 1 16 ? 13.838 -1.243 -3.492 1.00 0.00 16 ARG A O 10
ATOM 5760 N N . SER A 1 17 ? 14.235 0.096 -5.259 1.00 0.00 17 SER A N 10
ATOM 5761 C CA . SER A 1 17 ? 14.114 -0.983 -6.230 1.00 0.00 17 SER A CA 10
ATOM 5762 C C . SER A 1 17 ? 15.169 -2.050 -5.963 1.00 0.00 17 SER A C 10
ATOM 5763 O O . SER A 1 17 ? 14.874 -3.245 -5.960 1.00 0.00 17 SER A O 10
ATOM 5771 N N . ILE A 1 18 ? 16.400 -1.607 -5.732 1.00 0.00 18 ILE A N 10
ATOM 5772 C CA . ILE A 1 18 ? 17.493 -2.530 -5.456 1.00 0.00 18 ILE A CA 10
ATOM 5773 C C . ILE A 1 18 ? 17.288 -3.206 -4.104 1.00 0.00 18 ILE A C 10
ATOM 5774 O O . ILE A 1 18 ? 18.206 -3.816 -3.557 1.00 0.00 18 ILE A O 10
ATOM 5790 N N . ARG A 1 19 ? 16.074 -3.092 -3.573 1.00 0.00 19 ARG A N 10
ATOM 5791 C CA . ARG A 1 19 ? 15.754 -3.695 -2.286 1.00 0.00 19 ARG A CA 10
ATOM 5792 C C . ARG A 1 19 ? 16.328 -2.864 -1.140 1.00 0.00 19 ARG A C 10
ATOM 5793 O O . ARG A 1 19 ? 16.573 -3.380 -0.050 1.00 0.00 19 ARG A O 10
ATOM 5814 N N . ARG A 1 20 ? 16.533 -1.573 -1.391 1.00 0.00 20 ARG A N 10
ATOM 5815 C CA . ARG A 1 20 ? 17.072 -0.679 -0.369 1.00 0.00 20 ARG A CA 10
ATOM 5816 C C . ARG A 1 20 ? 15.935 0.038 0.356 1.00 0.00 20 ARG A C 10
ATOM 5817 O O . ARG A 1 20 ? 14.770 -0.098 -0.019 1.00 0.00 20 ARG A O 10
ATOM 5838 N N . ARG A 1 21 ? 16.274 0.795 1.396 1.00 0.00 21 ARG A N 10
ATOM 5839 C CA . ARG A 1 21 ? 15.259 1.516 2.159 1.00 0.00 21 ARG A CA 10
ATOM 5840 C C . ARG A 1 21 ? 15.667 2.969 2.384 1.00 0.00 21 ARG A C 10
ATOM 5841 O O . ARG A 1 21 ? 15.372 3.842 1.567 1.00 0.00 21 ARG A O 10
ATOM 5862 N N . GLY A 1 22 ? 16.335 3.220 3.505 1.00 0.00 22 GLY A N 10
ATOM 5863 C CA . GLY A 1 22 ? 16.772 4.571 3.843 1.00 0.00 22 GLY A CA 10
ATOM 5864 C C . GLY A 1 22 ? 17.718 5.132 2.787 1.00 0.00 22 GLY A C 10
ATOM 5865 O O . GLY A 1 22 ? 18.251 4.392 1.961 1.00 0.00 22 GLY A O 10
ATOM 5869 N N . GLY A 1 23 ? 17.921 6.447 2.824 1.00 0.00 23 GLY A N 10
ATOM 5870 C CA . GLY A 1 23 ? 18.807 7.104 1.869 1.00 0.00 23 GLY A CA 10
ATOM 5871 C C . GLY A 1 23 ? 18.703 8.622 1.974 1.00 0.00 23 GLY A C 10
ATOM 5872 O O . GLY A 1 23 ? 17.874 9.149 2.716 1.00 0.00 23 GLY A O 10
ATOM 5876 N N . TYR A 1 24 ? 19.551 9.319 1.224 1.00 0.00 24 TYR A N 10
ATOM 5877 C CA . TYR A 1 24 ? 19.552 10.779 1.235 1.00 0.00 24 TYR A CA 10
ATOM 5878 C C . TYR A 1 24 ? 20.410 11.317 0.097 1.00 0.00 24 TYR A C 10
ATOM 5879 O O . TYR A 1 24 ? 21.352 10.661 -0.346 1.00 0.00 24 TYR A O 10
ATOM 5897 N N . CYS A 1 25 ? 20.084 12.516 -0.376 1.00 0.00 25 CYS A N 10
ATOM 5898 C CA . CYS A 1 25 ? 20.845 13.118 -1.462 1.00 0.00 25 CYS A CA 10
ATOM 5899 C C . CYS A 1 25 ? 22.191 13.616 -0.946 1.00 0.00 25 CYS A C 10
ATOM 5900 O O . CYS A 1 25 ? 22.319 13.988 0.221 1.00 0.00 25 CYS A O 10
ATOM 5907 N N . ASP A 1 26 ? 23.199 13.611 -1.815 1.00 0.00 26 ASP A N 10
ATOM 5908 C CA . ASP A 1 26 ? 24.530 14.054 -1.421 1.00 0.00 26 ASP A CA 10
ATOM 5909 C C . ASP A 1 26 ? 25.073 15.076 -2.411 1.00 0.00 26 ASP A C 10
ATOM 5910 O O . ASP A 1 26 ? 25.679 14.717 -3.422 1.00 0.00 26 ASP A O 10
ATOM 5919 N N . GLY A 1 27 ? 24.851 16.349 -2.111 1.00 0.00 27 GLY A N 10
ATOM 5920 C CA . GLY A 1 27 ? 25.320 17.422 -2.978 1.00 0.00 27 GLY A CA 10
ATOM 5921 C C . GLY A 1 27 ? 24.226 18.460 -3.194 1.00 0.00 27 GLY A C 10
ATOM 5922 O O . GLY A 1 27 ? 23.038 18.161 -3.064 1.00 0.00 27 GLY A O 10
ATOM 5926 N N . PHE A 1 28 ? 24.632 19.679 -3.525 1.00 0.00 28 PHE A N 10
ATOM 5927 C CA . PHE A 1 28 ? 23.675 20.754 -3.756 1.00 0.00 28 PHE A CA 10
ATOM 5928 C C . PHE A 1 28 ? 23.396 20.898 -5.248 1.00 0.00 28 PHE A C 10
ATOM 5929 O O . PHE A 1 28 ? 22.364 21.438 -5.649 1.00 0.00 28 PHE A O 10
ATOM 5946 N N . LEU A 1 29 ? 24.322 20.406 -6.063 1.00 0.00 29 LEU A N 10
ATOM 5947 C CA . LEU A 1 29 ? 24.172 20.475 -7.511 1.00 0.00 29 LEU A CA 10
ATOM 5948 C C . LEU A 1 29 ? 23.959 19.081 -8.090 1.00 0.00 29 LEU A C 10
ATOM 5949 O O . LEU A 1 29 ? 24.672 18.142 -7.737 1.00 0.00 29 LEU A O 10
ATOM 5965 N N . LYS A 1 30 ? 22.976 18.956 -8.976 1.00 0.00 30 LYS A N 10
ATOM 5966 C CA . LYS A 1 30 ? 22.674 17.670 -9.601 1.00 0.00 30 LYS A CA 10
ATOM 5967 C C . LYS A 1 30 ? 23.905 16.769 -9.611 1.00 0.00 30 LYS A C 10
ATOM 5968 O O . LYS A 1 30 ? 24.621 16.692 -10.609 1.00 0.00 30 LYS A O 10
ATOM 5987 N N . GLN A 1 31 ? 24.145 16.092 -8.492 1.00 0.00 31 GLN A N 10
ATOM 5988 C CA . GLN A 1 31 ? 25.295 15.200 -8.381 1.00 0.00 31 GLN A CA 10
ATOM 5989 C C . GLN A 1 31 ? 24.856 13.744 -8.473 1.00 0.00 31 GLN A C 10
ATOM 5990 O O . GLN A 1 31 ? 24.849 13.153 -9.553 1.00 0.00 31 GLN A O 10
ATOM 6004 N N . ARG A 1 32 ? 24.492 13.171 -7.331 1.00 0.00 32 ARG A N 10
ATOM 6005 C CA . ARG A 1 32 ? 24.056 11.783 -7.289 1.00 0.00 32 ARG A CA 10
ATOM 6006 C C . ARG A 1 32 ? 23.487 11.457 -5.915 1.00 0.00 32 ARG A C 10
ATOM 6007 O O . ARG A 1 32 ? 23.380 12.330 -5.055 1.00 0.00 32 ARG A O 10
ATOM 6028 N N . CYS A 1 33 ? 23.120 10.198 -5.715 1.00 0.00 33 CYS A N 10
ATOM 6029 C CA . CYS A 1 33 ? 22.560 9.780 -4.438 1.00 0.00 33 CYS A CA 10
ATOM 6030 C C . CYS A 1 33 ? 23.204 8.485 -3.958 1.00 0.00 33 CYS A C 10
ATOM 6031 O O . CYS A 1 33 ? 23.652 7.666 -4.761 1.00 0.00 33 CYS A O 10
ATOM 6038 N N . VAL A 1 34 ? 23.243 8.309 -2.643 1.00 0.00 34 VAL A N 10
ATOM 6039 C CA . VAL A 1 34 ? 23.833 7.110 -2.060 1.00 0.00 34 VAL A CA 10
ATOM 6040 C C . VAL A 1 34 ? 22.981 6.609 -0.899 1.00 0.00 34 VAL A C 10
ATOM 6041 O O . VAL A 1 34 ? 23.209 6.976 0.254 1.00 0.00 34 VAL A O 10
ATOM 6054 N N . CYS A 1 35 ? 21.999 5.771 -1.213 1.00 0.00 35 CYS A N 10
ATOM 6055 C CA . CYS A 1 35 ? 21.119 5.227 -0.190 1.00 0.00 35 CYS A CA 10
ATOM 6056 C C . CYS A 1 35 ? 21.925 4.761 1.017 1.00 0.00 35 CYS A C 10
ATOM 6057 O O . CYS A 1 35 ? 23.090 4.381 0.890 1.00 0.00 35 CYS A O 10
ATOM 6064 N N . TYR A 1 36 ? 21.300 4.793 2.189 1.00 0.00 36 TYR A N 10
ATOM 6065 C CA . TYR A 1 36 ? 21.972 4.373 3.412 1.00 0.00 36 TYR A CA 10
ATOM 6066 C C . TYR A 1 36 ? 22.939 3.227 3.129 1.00 0.00 36 TYR A C 10
ATOM 6067 O O . TYR A 1 36 ? 24.147 3.361 3.320 1.00 0.00 36 TYR A O 10
ATOM 6085 N N . ARG A 1 37 ? 22.399 2.102 2.674 1.00 0.00 37 ARG A N 10
ATOM 6086 C CA . ARG A 1 37 ? 23.223 0.938 2.370 1.00 0.00 37 ARG A CA 10
ATOM 6087 C C . ARG A 1 37 ? 24.264 1.276 1.307 1.00 0.00 37 ARG A C 10
ATOM 6088 O O . ARG A 1 37 ? 25.241 1.973 1.582 1.00 0.00 37 ARG A O 10
ATOM 6109 N N . LYS A 1 38 ? 24.049 0.778 0.094 1.00 0.00 38 LYS A N 10
ATOM 6110 C CA . LYS A 1 38 ? 24.978 1.034 -1.001 1.00 0.00 38 LYS A CA 10
ATOM 6111 C C . LYS A 1 38 ? 24.876 2.484 -1.461 1.00 0.00 38 LYS A C 10
ATOM 6112 O O . LYS A 1 38 ? 23.852 3.138 -1.264 1.00 0.00 38 LYS A O 10
ATOM 6131 N N . GLY A 1 1 ? 22.124 16.938 -4.017 1.00 0.00 1 GLY A N 11
ATOM 6132 C CA . GLY A 1 1 ? 22.133 17.332 -5.420 1.00 0.00 1 GLY A CA 11
ATOM 6133 C C . GLY A 1 1 ? 21.190 16.458 -6.239 1.00 0.00 1 GLY A C 11
ATOM 6134 O O . GLY A 1 1 ? 20.567 15.536 -5.713 1.00 0.00 1 GLY A O 11
ATOM 6138 N N . PHE A 1 2 ? 21.090 16.754 -7.531 1.00 0.00 2 PHE A N 11
ATOM 6139 C CA . PHE A 1 2 ? 20.221 15.989 -8.414 1.00 0.00 2 PHE A CA 11
ATOM 6140 C C . PHE A 1 2 ? 18.774 16.124 -7.971 1.00 0.00 2 PHE A C 11
ATOM 6141 O O . PHE A 1 2 ? 17.957 16.733 -8.660 1.00 0.00 2 PHE A O 11
ATOM 6158 N N . GLY A 1 3 ? 18.465 15.555 -6.815 1.00 0.00 3 GLY A N 11
ATOM 6159 C CA . GLY A 1 3 ? 17.117 15.620 -6.287 1.00 0.00 3 GLY A CA 11
ATOM 6160 C C . GLY A 1 3 ? 17.135 16.002 -4.817 1.00 0.00 3 GLY A C 11
ATOM 6161 O O . GLY A 1 3 ? 18.006 16.749 -4.371 1.00 0.00 3 GLY A O 11
ATOM 6165 N N . CYS A 1 4 ? 16.171 15.479 -4.072 1.00 0.00 4 CYS A N 11
ATOM 6166 C CA . CYS A 1 4 ? 16.065 15.759 -2.642 1.00 0.00 4 CYS A CA 11
ATOM 6167 C C . CYS A 1 4 ? 16.123 17.267 -2.371 1.00 0.00 4 CYS A C 11
ATOM 6168 O O . CYS A 1 4 ? 16.794 18.009 -3.086 1.00 0.00 4 CYS A O 11
ATOM 6175 N N . PRO A 1 5 ? 15.448 17.728 -1.348 1.00 0.00 5 PRO A N 11
ATOM 6176 C CA . PRO A 1 5 ? 14.623 16.874 -0.451 1.00 0.00 5 PRO A CA 11
ATOM 6177 C C . PRO A 1 5 ? 13.260 16.576 -1.067 1.00 0.00 5 PRO A C 11
ATOM 6178 O O . PRO A 1 5 ? 12.668 15.525 -0.824 1.00 0.00 5 PRO A O 11
ATOM 6189 N N . PHE A 1 6 ? 12.774 17.518 -1.871 1.00 0.00 6 PHE A N 11
ATOM 6190 C CA . PHE A 1 6 ? 11.485 17.367 -2.531 1.00 0.00 6 PHE A CA 11
ATOM 6191 C C . PHE A 1 6 ? 11.485 16.139 -3.434 1.00 0.00 6 PHE A C 11
ATOM 6192 O O . PHE A 1 6 ? 10.590 15.298 -3.358 1.00 0.00 6 PHE A O 11
ATOM 6209 N N . ASN A 1 7 ? 12.495 16.047 -4.294 1.00 0.00 7 ASN A N 11
ATOM 6210 C CA . ASN A 1 7 ? 12.602 14.923 -5.215 1.00 0.00 7 ASN A CA 11
ATOM 6211 C C . ASN A 1 7 ? 13.392 13.780 -4.588 1.00 0.00 7 ASN A C 11
ATOM 6212 O O . ASN A 1 7 ? 14.156 13.092 -5.265 1.00 0.00 7 ASN A O 11
ATOM 6223 N N . GLN A 1 8 ? 13.192 13.578 -3.292 1.00 0.00 8 GLN A N 11
ATOM 6224 C CA . GLN A 1 8 ? 13.880 12.509 -2.577 1.00 0.00 8 GLN A CA 11
ATOM 6225 C C . GLN A 1 8 ? 13.430 11.155 -3.100 1.00 0.00 8 GLN A C 11
ATOM 6226 O O . GLN A 1 8 ? 14.235 10.236 -3.248 1.00 0.00 8 GLN A O 11
ATOM 6240 N N . GLY A 1 9 ? 12.139 11.041 -3.382 1.00 0.00 9 GLY A N 11
ATOM 6241 C CA . GLY A 1 9 ? 11.588 9.795 -3.894 1.00 0.00 9 GLY A CA 11
ATOM 6242 C C . GLY A 1 9 ? 12.341 9.338 -5.134 1.00 0.00 9 GLY A C 11
ATOM 6243 O O . GLY A 1 9 ? 12.500 8.142 -5.367 1.00 0.00 9 GLY A O 11
ATOM 6247 N N . LYS A 1 10 ? 12.801 10.296 -5.932 1.00 0.00 10 LYS A N 11
ATOM 6248 C CA . LYS A 1 10 ? 13.532 9.967 -7.149 1.00 0.00 10 LYS A CA 11
ATOM 6249 C C . LYS A 1 10 ? 14.798 9.200 -6.810 1.00 0.00 10 LYS A C 11
ATOM 6250 O O . LYS A 1 10 ? 15.211 8.308 -7.547 1.00 0.00 10 LYS A O 11
ATOM 6269 N N . CYS A 1 11 ? 15.406 9.549 -5.689 1.00 0.00 11 CYS A N 11
ATOM 6270 C CA . CYS A 1 11 ? 16.619 8.877 -5.266 1.00 0.00 11 CYS A CA 11
ATOM 6271 C C . CYS A 1 11 ? 16.336 7.998 -4.057 1.00 0.00 11 CYS A C 11
ATOM 6272 O O . CYS A 1 11 ? 17.192 7.223 -3.628 1.00 0.00 11 CYS A O 11
ATOM 6279 N N . HIS A 1 12 ? 15.124 8.107 -3.515 1.00 0.00 12 HIS A N 11
ATOM 6280 C CA . HIS A 1 12 ? 14.755 7.295 -2.366 1.00 0.00 12 HIS A CA 11
ATOM 6281 C C . HIS A 1 12 ? 13.862 6.135 -2.797 1.00 0.00 12 HIS A C 11
ATOM 6282 O O . HIS A 1 12 ? 13.851 5.084 -2.159 1.00 0.00 12 HIS A O 11
ATOM 6297 N N . ARG A 1 13 ? 13.120 6.325 -3.887 1.00 0.00 13 ARG A N 11
ATOM 6298 C CA . ARG A 1 13 ? 12.247 5.272 -4.385 1.00 0.00 13 ARG A CA 11
ATOM 6299 C C . ARG A 1 13 ? 13.023 4.359 -5.327 1.00 0.00 13 ARG A C 11
ATOM 6300 O O . ARG A 1 13 ? 12.778 3.154 -5.388 1.00 0.00 13 ARG A O 11
ATOM 6321 N N . HIS A 1 14 ? 13.966 4.946 -6.057 1.00 0.00 14 HIS A N 11
ATOM 6322 C CA . HIS A 1 14 ? 14.783 4.186 -6.992 1.00 0.00 14 HIS A CA 11
ATOM 6323 C C . HIS A 1 14 ? 15.540 3.079 -6.268 1.00 0.00 14 HIS A C 11
ATOM 6324 O O . HIS A 1 14 ? 15.420 1.905 -6.618 1.00 0.00 14 HIS A O 11
ATOM 6339 N N . CYS A 1 15 ? 16.318 3.454 -5.258 1.00 0.00 15 CYS A N 11
ATOM 6340 C CA . CYS A 1 15 ? 17.080 2.469 -4.501 1.00 0.00 15 CYS A CA 11
ATOM 6341 C C . CYS A 1 15 ? 16.135 1.513 -3.780 1.00 0.00 15 CYS A C 11
ATOM 6342 O O . CYS A 1 15 ? 16.286 0.294 -3.869 1.00 0.00 15 CYS A O 11
ATOM 6349 N N . ARG A 1 16 ? 15.153 2.072 -3.077 1.00 0.00 16 ARG A N 11
ATOM 6350 C CA . ARG A 1 16 ? 14.188 1.254 -2.352 1.00 0.00 16 ARG A CA 11
ATOM 6351 C C . ARG A 1 16 ? 13.895 -0.030 -3.121 1.00 0.00 16 ARG A C 11
ATOM 6352 O O . ARG A 1 16 ? 13.866 -1.117 -2.544 1.00 0.00 16 ARG A O 11
ATOM 6373 N N . SER A 1 17 ? 13.682 0.103 -4.427 1.00 0.00 17 SER A N 11
ATOM 6374 C CA . SER A 1 17 ? 13.397 -1.055 -5.263 1.00 0.00 17 SER A CA 11
ATOM 6375 C C . SER A 1 17 ? 14.529 -2.073 -5.162 1.00 0.00 17 SER A C 11
ATOM 6376 O O . SER A 1 17 ? 14.290 -3.274 -5.041 1.00 0.00 17 SER A O 11
ATOM 6384 N N . ILE A 1 18 ? 15.763 -1.581 -5.210 1.00 0.00 18 ILE A N 11
ATOM 6385 C CA . ILE A 1 18 ? 16.928 -2.453 -5.121 1.00 0.00 18 ILE A CA 11
ATOM 6386 C C . ILE A 1 18 ? 17.041 -3.053 -3.723 1.00 0.00 18 ILE A C 11
ATOM 6387 O O . ILE A 1 18 ? 18.140 -3.207 -3.190 1.00 0.00 18 ILE A O 11
ATOM 6403 N N . ARG A 1 19 ? 15.898 -3.391 -3.135 1.00 0.00 19 ARG A N 11
ATOM 6404 C CA . ARG A 1 19 ? 15.878 -3.976 -1.800 1.00 0.00 19 ARG A CA 11
ATOM 6405 C C . ARG A 1 19 ? 16.504 -3.025 -0.782 1.00 0.00 19 ARG A C 11
ATOM 6406 O O . ARG A 1 19 ? 16.953 -3.451 0.282 1.00 0.00 19 ARG A O 11
ATOM 6427 N N . ARG A 1 20 ? 16.528 -1.737 -1.113 1.00 0.00 20 ARG A N 11
ATOM 6428 C CA . ARG A 1 20 ? 17.098 -0.739 -0.215 1.00 0.00 20 ARG A CA 11
ATOM 6429 C C . ARG A 1 20 ? 16.009 -0.133 0.665 1.00 0.00 20 ARG A C 11
ATOM 6430 O O . ARG A 1 20 ? 14.820 -0.305 0.399 1.00 0.00 20 ARG A O 11
ATOM 6451 N N . ARG A 1 21 ? 16.420 0.572 1.716 1.00 0.00 21 ARG A N 11
ATOM 6452 C CA . ARG A 1 21 ? 15.459 1.189 2.626 1.00 0.00 21 ARG A CA 11
ATOM 6453 C C . ARG A 1 21 ? 16.084 2.374 3.357 1.00 0.00 21 ARG A C 11
ATOM 6454 O O . ARG A 1 21 ? 16.310 2.320 4.566 1.00 0.00 21 ARG A O 11
ATOM 6475 N N . GLY A 1 22 ? 16.355 3.444 2.617 1.00 0.00 22 GLY A N 11
ATOM 6476 C CA . GLY A 1 22 ? 16.948 4.638 3.210 1.00 0.00 22 GLY A CA 11
ATOM 6477 C C . GLY A 1 22 ? 17.973 5.263 2.273 1.00 0.00 22 GLY A C 11
ATOM 6478 O O . GLY A 1 22 ? 18.589 4.571 1.463 1.00 0.00 22 GLY A O 11
ATOM 6482 N N . GLY A 1 23 ? 18.153 6.577 2.386 1.00 0.00 23 GLY A N 11
ATOM 6483 C CA . GLY A 1 23 ? 19.110 7.279 1.540 1.00 0.00 23 GLY A CA 11
ATOM 6484 C C . GLY A 1 23 ? 19.031 8.785 1.745 1.00 0.00 23 GLY A C 11
ATOM 6485 O O . GLY A 1 23 ? 18.186 9.276 2.494 1.00 0.00 23 GLY A O 11
ATOM 6489 N N . TYR A 1 24 ? 19.915 9.517 1.071 1.00 0.00 24 TYR A N 11
ATOM 6490 C CA . TYR A 1 24 ? 19.933 10.969 1.189 1.00 0.00 24 TYR A CA 11
ATOM 6491 C C . TYR A 1 24 ? 20.864 11.580 0.147 1.00 0.00 24 TYR A C 11
ATOM 6492 O O . TYR A 1 24 ? 21.925 11.030 -0.151 1.00 0.00 24 TYR A O 11
ATOM 6510 N N . CYS A 1 25 ? 20.461 12.721 -0.400 1.00 0.00 25 CYS A N 11
ATOM 6511 C CA . CYS A 1 25 ? 21.269 13.401 -1.404 1.00 0.00 25 CYS A CA 11
ATOM 6512 C C . CYS A 1 25 ? 22.665 13.680 -0.860 1.00 0.00 25 CYS A C 11
ATOM 6513 O O . CYS A 1 25 ? 22.826 14.054 0.302 1.00 0.00 25 CYS A O 11
ATOM 6520 N N . ASP A 1 26 ? 23.672 13.495 -1.704 1.00 0.00 26 ASP A N 11
ATOM 6521 C CA . ASP A 1 26 ? 25.048 13.731 -1.293 1.00 0.00 26 ASP A CA 11
ATOM 6522 C C . ASP A 1 26 ? 25.729 14.705 -2.245 1.00 0.00 26 ASP A C 11
ATOM 6523 O O . ASP A 1 26 ? 26.328 14.300 -3.241 1.00 0.00 26 ASP A O 11
ATOM 6532 N N . GLY A 1 27 ? 25.630 15.993 -1.933 1.00 0.00 27 GLY A N 11
ATOM 6533 C CA . GLY A 1 27 ? 26.237 17.020 -2.768 1.00 0.00 27 GLY A CA 11
ATOM 6534 C C . GLY A 1 27 ? 25.273 18.178 -2.995 1.00 0.00 27 GLY A C 11
ATOM 6535 O O . GLY A 1 27 ? 24.175 18.203 -2.439 1.00 0.00 27 GLY A O 11
ATOM 6539 N N . PHE A 1 28 ? 25.692 19.135 -3.815 1.00 0.00 28 PHE A N 11
ATOM 6540 C CA . PHE A 1 28 ? 24.857 20.294 -4.109 1.00 0.00 28 PHE A CA 11
ATOM 6541 C C . PHE A 1 28 ? 24.686 20.462 -5.615 1.00 0.00 28 PHE A C 11
ATOM 6542 O O . PHE A 1 28 ? 23.624 20.871 -6.085 1.00 0.00 28 PHE A O 11
ATOM 6559 N N . LEU A 1 29 ? 25.736 20.144 -6.366 1.00 0.00 29 LEU A N 11
ATOM 6560 C CA . LEU A 1 29 ? 25.684 20.268 -7.819 1.00 0.00 29 LEU A CA 11
ATOM 6561 C C . LEU A 1 29 ? 25.471 18.908 -8.473 1.00 0.00 29 LEU A C 11
ATOM 6562 O O . LEU A 1 29 ? 26.408 18.301 -8.991 1.00 0.00 29 LEU A O 11
ATOM 6578 N N . LYS A 1 30 ? 24.228 18.442 -8.450 1.00 0.00 30 LYS A N 11
ATOM 6579 C CA . LYS A 1 30 ? 23.889 17.157 -9.049 1.00 0.00 30 LYS A CA 11
ATOM 6580 C C . LYS A 1 30 ? 25.086 16.218 -9.053 1.00 0.00 30 LYS A C 11
ATOM 6581 O O . LYS A 1 30 ? 25.675 15.949 -10.099 1.00 0.00 30 LYS A O 11
ATOM 6600 N N . GLN A 1 31 ? 25.432 15.714 -7.877 1.00 0.00 31 GLN A N 11
ATOM 6601 C CA . GLN A 1 31 ? 26.554 14.792 -7.753 1.00 0.00 31 GLN A CA 11
ATOM 6602 C C . GLN A 1 31 ? 26.087 13.353 -7.965 1.00 0.00 31 GLN A C 11
ATOM 6603 O O . GLN A 1 31 ? 26.349 12.753 -9.008 1.00 0.00 31 GLN A O 11
ATOM 6617 N N . ARG A 1 32 ? 25.394 12.810 -6.967 1.00 0.00 32 ARG A N 11
ATOM 6618 C CA . ARG A 1 32 ? 24.890 11.444 -7.042 1.00 0.00 32 ARG A CA 11
ATOM 6619 C C . ARG A 1 32 ? 24.357 11.003 -5.684 1.00 0.00 32 ARG A C 11
ATOM 6620 O O . ARG A 1 32 ? 25.096 10.968 -4.699 1.00 0.00 32 ARG A O 11
ATOM 6641 N N . CYS A 1 33 ? 23.075 10.660 -5.634 1.00 0.00 33 CYS A N 11
ATOM 6642 C CA . CYS A 1 33 ? 22.471 10.215 -4.385 1.00 0.00 33 CYS A CA 11
ATOM 6643 C C . CYS A 1 33 ? 22.962 8.814 -4.044 1.00 0.00 33 CYS A C 11
ATOM 6644 O O . CYS A 1 33 ? 22.972 7.925 -4.895 1.00 0.00 33 CYS A O 11
ATOM 6651 N N . VAL A 1 34 ? 23.379 8.625 -2.800 1.00 0.00 34 VAL A N 11
ATOM 6652 C CA . VAL A 1 34 ? 23.883 7.329 -2.369 1.00 0.00 34 VAL A CA 11
ATOM 6653 C C . VAL A 1 34 ? 23.025 6.767 -1.239 1.00 0.00 34 VAL A C 11
ATOM 6654 O O . VAL A 1 34 ? 23.160 7.176 -0.087 1.00 0.00 34 VAL A O 11
ATOM 6667 N N . CYS A 1 35 ? 22.137 5.834 -1.575 1.00 0.00 35 CYS A N 11
ATOM 6668 C CA . CYS A 1 35 ? 21.266 5.240 -0.572 1.00 0.00 35 CYS A CA 11
ATOM 6669 C C . CYS A 1 35 ? 22.079 4.523 0.502 1.00 0.00 35 CYS A C 11
ATOM 6670 O O . CYS A 1 35 ? 23.066 3.850 0.206 1.00 0.00 35 CYS A O 11
ATOM 6677 N N . TYR A 1 36 ? 21.646 4.682 1.751 1.00 0.00 36 TYR A N 11
ATOM 6678 C CA . TYR A 1 36 ? 22.323 4.061 2.889 1.00 0.00 36 TYR A CA 11
ATOM 6679 C C . TYR A 1 36 ? 23.182 2.878 2.451 1.00 0.00 36 TYR A C 11
ATOM 6680 O O . TYR A 1 36 ? 24.404 2.992 2.354 1.00 0.00 36 TYR A O 11
ATOM 6698 N N . ARG A 1 37 ? 22.542 1.741 2.197 1.00 0.00 37 ARG A N 11
ATOM 6699 C CA . ARG A 1 37 ? 23.268 0.546 1.781 1.00 0.00 37 ARG A CA 11
ATOM 6700 C C . ARG A 1 37 ? 24.011 0.798 0.473 1.00 0.00 37 ARG A C 11
ATOM 6701 O O . ARG A 1 37 ? 24.848 1.697 0.386 1.00 0.00 37 ARG A O 11
ATOM 6722 N N . LYS A 1 38 ? 23.702 -0.006 -0.539 1.00 0.00 38 LYS A N 11
ATOM 6723 C CA . LYS A 1 38 ? 24.348 0.136 -1.838 1.00 0.00 38 LYS A CA 11
ATOM 6724 C C . LYS A 1 38 ? 23.756 1.313 -2.607 1.00 0.00 38 LYS A C 11
ATOM 6725 O O . LYS A 1 38 ? 24.431 1.931 -3.430 1.00 0.00 38 LYS A O 11
ATOM 6744 N N . GLY A 1 1 ? 21.602 19.096 -4.689 1.00 0.00 1 GLY A N 12
ATOM 6745 C CA . GLY A 1 1 ? 22.341 18.348 -5.698 1.00 0.00 1 GLY A CA 12
ATOM 6746 C C . GLY A 1 1 ? 21.393 17.735 -6.722 1.00 0.00 1 GLY A C 12
ATOM 6747 O O . GLY A 1 1 ? 20.367 18.325 -7.062 1.00 0.00 1 GLY A O 12
ATOM 6751 N N . PHE A 1 2 ? 21.741 16.549 -7.209 1.00 0.00 2 PHE A N 12
ATOM 6752 C CA . PHE A 1 2 ? 20.908 15.867 -8.193 1.00 0.00 2 PHE A CA 12
ATOM 6753 C C . PHE A 1 2 ? 19.438 16.185 -7.955 1.00 0.00 2 PHE A C 12
ATOM 6754 O O . PHE A 1 2 ? 18.761 16.742 -8.819 1.00 0.00 2 PHE A O 12
ATOM 6771 N N . GLY A 1 3 ? 18.953 15.825 -6.775 1.00 0.00 3 GLY A N 12
ATOM 6772 C CA . GLY A 1 3 ? 17.563 16.072 -6.422 1.00 0.00 3 GLY A CA 12
ATOM 6773 C C . GLY A 1 3 ? 17.457 16.543 -4.981 1.00 0.00 3 GLY A C 12
ATOM 6774 O O . GLY A 1 3 ? 18.275 17.337 -4.519 1.00 0.00 3 GLY A O 12
ATOM 6778 N N . CYS A 1 4 ? 16.456 16.036 -4.270 1.00 0.00 4 CYS A N 12
ATOM 6779 C CA . CYS A 1 4 ? 16.266 16.408 -2.872 1.00 0.00 4 CYS A CA 12
ATOM 6780 C C . CYS A 1 4 ? 16.312 17.927 -2.711 1.00 0.00 4 CYS A C 12
ATOM 6781 O O . CYS A 1 4 ? 16.769 18.640 -3.604 1.00 0.00 4 CYS A O 12
ATOM 6788 N N . PRO A 1 5 ? 15.843 18.431 -1.601 1.00 0.00 5 PRO A N 12
ATOM 6789 C CA . PRO A 1 5 ? 15.284 17.600 -0.501 1.00 0.00 5 PRO A CA 12
ATOM 6790 C C . PRO A 1 5 ? 13.857 17.152 -0.797 1.00 0.00 5 PRO A C 12
ATOM 6791 O O . PRO A 1 5 ? 13.311 16.284 -0.113 1.00 0.00 5 PRO A O 12
ATOM 6802 N N . PHE A 1 6 ? 13.260 17.749 -1.823 1.00 0.00 6 PHE A N 12
ATOM 6803 C CA . PHE A 1 6 ? 11.897 17.407 -2.208 1.00 0.00 6 PHE A CA 12
ATOM 6804 C C . PHE A 1 6 ? 11.897 16.214 -3.158 1.00 0.00 6 PHE A C 12
ATOM 6805 O O . PHE A 1 6 ? 11.187 15.233 -2.938 1.00 0.00 6 PHE A O 12
ATOM 6822 N N . ASN A 1 7 ? 12.697 16.308 -4.214 1.00 0.00 7 ASN A N 12
ATOM 6823 C CA . ASN A 1 7 ? 12.781 15.232 -5.194 1.00 0.00 7 ASN A CA 12
ATOM 6824 C C . ASN A 1 7 ? 13.530 14.036 -4.618 1.00 0.00 7 ASN A C 12
ATOM 6825 O O . ASN A 1 7 ? 14.312 13.388 -5.312 1.00 0.00 7 ASN A O 12
ATOM 6836 N N . GLN A 1 8 ? 13.282 13.746 -3.345 1.00 0.00 8 GLN A N 12
ATOM 6837 C CA . GLN A 1 8 ? 13.938 12.620 -2.688 1.00 0.00 8 GLN A CA 12
ATOM 6838 C C . GLN A 1 8 ? 13.316 11.306 -3.144 1.00 0.00 8 GLN A C 12
ATOM 6839 O O . GLN A 1 8 ? 13.962 10.258 -3.115 1.00 0.00 8 GLN A O 12
ATOM 6853 N N . GLY A 1 9 ? 12.060 11.369 -3.575 1.00 0.00 9 GLY A N 12
ATOM 6854 C CA . GLY A 1 9 ? 11.367 10.175 -4.045 1.00 0.00 9 GLY A CA 12
ATOM 6855 C C . GLY A 1 9 ? 12.165 9.498 -5.152 1.00 0.00 9 GLY A C 12
ATOM 6856 O O . GLY A 1 9 ? 12.623 8.366 -4.997 1.00 0.00 9 GLY A O 12
ATOM 6860 N N . LYS A 1 10 ? 12.335 10.202 -6.269 1.00 0.00 10 LYS A N 12
ATOM 6861 C CA . LYS A 1 10 ? 13.090 9.658 -7.390 1.00 0.00 10 LYS A CA 12
ATOM 6862 C C . LYS A 1 10 ? 14.368 9.006 -6.882 1.00 0.00 10 LYS A C 12
ATOM 6863 O O . LYS A 1 10 ? 14.898 8.082 -7.499 1.00 0.00 10 LYS A O 12
ATOM 6882 N N . CYS A 1 11 ? 14.847 9.488 -5.741 1.00 0.00 11 CYS A N 12
ATOM 6883 C CA . CYS A 1 11 ? 16.055 8.945 -5.136 1.00 0.00 11 CYS A CA 12
ATOM 6884 C C . CYS A 1 11 ? 15.689 7.831 -4.166 1.00 0.00 11 CYS A C 12
ATOM 6885 O O . CYS A 1 11 ? 16.425 6.857 -4.015 1.00 0.00 11 CYS A O 12
ATOM 6892 N N . HIS A 1 12 ? 14.537 7.976 -3.522 1.00 0.00 12 HIS A N 12
ATOM 6893 C CA . HIS A 1 12 ? 14.072 6.968 -2.580 1.00 0.00 12 HIS A CA 12
ATOM 6894 C C . HIS A 1 12 ? 13.516 5.765 -3.335 1.00 0.00 12 HIS A C 12
ATOM 6895 O O . HIS A 1 12 ? 13.928 4.630 -3.105 1.00 0.00 12 HIS A O 12
ATOM 6910 N N . ARG A 1 13 ? 12.578 6.025 -4.242 1.00 0.00 13 ARG A N 12
ATOM 6911 C CA . ARG A 1 13 ? 11.971 4.956 -5.027 1.00 0.00 13 ARG A CA 12
ATOM 6912 C C . ARG A 1 13 ? 13.030 4.207 -5.829 1.00 0.00 13 ARG A C 12
ATOM 6913 O O . ARG A 1 13 ? 13.027 2.978 -5.887 1.00 0.00 13 ARG A O 12
ATOM 6934 N N . HIS A 1 14 ? 13.930 4.959 -6.450 1.00 0.00 14 HIS A N 12
ATOM 6935 C CA . HIS A 1 14 ? 14.987 4.359 -7.253 1.00 0.00 14 HIS A CA 12
ATOM 6936 C C . HIS A 1 14 ? 15.697 3.255 -6.481 1.00 0.00 14 HIS A C 12
ATOM 6937 O O . HIS A 1 14 ? 15.669 2.093 -6.887 1.00 0.00 14 HIS A O 12
ATOM 6952 N N . CYS A 1 15 ? 16.338 3.610 -5.373 1.00 0.00 15 CYS A N 12
ATOM 6953 C CA . CYS A 1 15 ? 17.043 2.609 -4.587 1.00 0.00 15 CYS A CA 12
ATOM 6954 C C . CYS A 1 15 ? 16.067 1.726 -3.824 1.00 0.00 15 CYS A C 12
ATOM 6955 O O . CYS A 1 15 ? 16.263 0.514 -3.732 1.00 0.00 15 CYS A O 12
ATOM 6962 N N . ARG A 1 16 ? 15.011 2.324 -3.284 1.00 0.00 16 ARG A N 12
ATOM 6963 C CA . ARG A 1 16 ? 14.026 1.546 -2.548 1.00 0.00 16 ARG A CA 12
ATOM 6964 C C . ARG A 1 16 ? 13.524 0.407 -3.427 1.00 0.00 16 ARG A C 12
ATOM 6965 O O . ARG A 1 16 ? 12.959 -0.571 -2.937 1.00 0.00 16 ARG A O 12
ATOM 6986 N N . SER A 1 17 ? 13.749 0.541 -4.731 1.00 0.00 17 SER A N 12
ATOM 6987 C CA . SER A 1 17 ? 13.331 -0.484 -5.678 1.00 0.00 17 SER A CA 12
ATOM 6988 C C . SER A 1 17 ? 14.294 -1.663 -5.637 1.00 0.00 17 SER A C 12
ATOM 6989 O O . SER A 1 17 ? 13.891 -2.816 -5.800 1.00 0.00 17 SER A O 12
ATOM 6997 N N . ILE A 1 18 ? 15.569 -1.362 -5.416 1.00 0.00 18 ILE A N 12
ATOM 6998 C CA . ILE A 1 18 ? 16.592 -2.400 -5.351 1.00 0.00 18 ILE A CA 12
ATOM 6999 C C . ILE A 1 18 ? 16.652 -3.008 -3.952 1.00 0.00 18 ILE A C 12
ATOM 7000 O O . ILE A 1 18 ? 17.732 -3.169 -3.382 1.00 0.00 18 ILE A O 12
ATOM 7016 N N . ARG A 1 19 ? 15.489 -3.344 -3.405 1.00 0.00 19 ARG A N 12
ATOM 7017 C CA . ARG A 1 19 ? 15.422 -3.937 -2.074 1.00 0.00 19 ARG A CA 12
ATOM 7018 C C . ARG A 1 19 ? 15.848 -2.924 -1.016 1.00 0.00 19 ARG A C 12
ATOM 7019 O O . ARG A 1 19 ? 15.314 -2.906 0.093 1.00 0.00 19 ARG A O 12
ATOM 7040 N N . ARG A 1 20 ? 16.807 -2.078 -1.374 1.00 0.00 20 ARG A N 12
ATOM 7041 C CA . ARG A 1 20 ? 17.300 -1.053 -0.458 1.00 0.00 20 ARG A CA 12
ATOM 7042 C C . ARG A 1 20 ? 16.132 -0.324 0.206 1.00 0.00 20 ARG A C 12
ATOM 7043 O O . ARG A 1 20 ? 14.988 -0.446 -0.229 1.00 0.00 20 ARG A O 12
ATOM 7064 N N . ARG A 1 21 ? 16.425 0.435 1.263 1.00 0.00 21 ARG A N 12
ATOM 7065 C CA . ARG A 1 21 ? 15.384 1.177 1.971 1.00 0.00 21 ARG A CA 12
ATOM 7066 C C . ARG A 1 21 ? 15.881 2.568 2.355 1.00 0.00 21 ARG A C 12
ATOM 7067 O O . ARG A 1 21 ? 15.769 3.515 1.577 1.00 0.00 21 ARG A O 12
ATOM 7088 N N . GLY A 1 22 ? 16.428 2.682 3.561 1.00 0.00 22 GLY A N 12
ATOM 7089 C CA . GLY A 1 22 ? 16.938 3.961 4.045 1.00 0.00 22 GLY A CA 12
ATOM 7090 C C . GLY A 1 22 ? 17.920 4.568 3.051 1.00 0.00 22 GLY A C 12
ATOM 7091 O O . GLY A 1 22 ? 18.594 3.848 2.315 1.00 0.00 22 GLY A O 12
ATOM 7095 N N . GLY A 1 23 ? 17.998 5.895 3.032 1.00 0.00 23 GLY A N 12
ATOM 7096 C CA . GLY A 1 23 ? 18.907 6.571 2.117 1.00 0.00 23 GLY A CA 12
ATOM 7097 C C . GLY A 1 23 ? 18.828 8.087 2.252 1.00 0.00 23 GLY A C 12
ATOM 7098 O O . GLY A 1 23 ? 17.973 8.619 2.959 1.00 0.00 23 GLY A O 12
ATOM 7102 N N . TYR A 1 24 ? 19.731 8.769 1.555 1.00 0.00 24 TYR A N 12
ATOM 7103 C CA . TYR A 1 24 ? 19.780 10.226 1.574 1.00 0.00 24 TYR A CA 12
ATOM 7104 C C . TYR A 1 24 ? 20.555 10.731 0.363 1.00 0.00 24 TYR A C 12
ATOM 7105 O O . TYR A 1 24 ? 20.963 9.944 -0.493 1.00 0.00 24 TYR A O 12
ATOM 7123 N N . CYS A 1 25 ? 20.747 12.040 0.286 1.00 0.00 25 CYS A N 12
ATOM 7124 C CA . CYS A 1 25 ? 21.467 12.626 -0.840 1.00 0.00 25 CYS A CA 12
ATOM 7125 C C . CYS A 1 25 ? 22.883 13.033 -0.448 1.00 0.00 25 CYS A C 12
ATOM 7126 O O . CYS A 1 25 ? 23.178 13.252 0.728 1.00 0.00 25 CYS A O 12
ATOM 7133 N N . ASP A 1 26 ? 23.756 13.133 -1.449 1.00 0.00 26 ASP A N 12
ATOM 7134 C CA . ASP A 1 26 ? 25.143 13.516 -1.215 1.00 0.00 26 ASP A CA 12
ATOM 7135 C C . ASP A 1 26 ? 25.602 14.522 -2.267 1.00 0.00 26 ASP A C 12
ATOM 7136 O O . ASP A 1 26 ? 25.059 14.570 -3.371 1.00 0.00 26 ASP A O 12
ATOM 7145 N N . GLY A 1 27 ? 26.607 15.319 -1.921 1.00 0.00 27 GLY A N 12
ATOM 7146 C CA . GLY A 1 27 ? 27.130 16.316 -2.846 1.00 0.00 27 GLY A CA 12
ATOM 7147 C C . GLY A 1 27 ? 26.172 17.493 -2.984 1.00 0.00 27 GLY A C 12
ATOM 7148 O O . GLY A 1 27 ? 24.967 17.355 -2.774 1.00 0.00 27 GLY A O 12
ATOM 7152 N N . PHE A 1 28 ? 26.717 18.654 -3.338 1.00 0.00 28 PHE A N 12
ATOM 7153 C CA . PHE A 1 28 ? 25.905 19.853 -3.501 1.00 0.00 28 PHE A CA 12
ATOM 7154 C C . PHE A 1 28 ? 25.513 20.040 -4.964 1.00 0.00 28 PHE A C 12
ATOM 7155 O O . PHE A 1 28 ? 24.479 20.636 -5.268 1.00 0.00 28 PHE A O 12
ATOM 7172 N N . LEU A 1 29 ? 26.342 19.525 -5.865 1.00 0.00 29 LEU A N 12
ATOM 7173 C CA . LEU A 1 29 ? 26.071 19.640 -7.294 1.00 0.00 29 LEU A CA 12
ATOM 7174 C C . LEU A 1 29 ? 25.292 18.426 -7.792 1.00 0.00 29 LEU A C 12
ATOM 7175 O O . LEU A 1 29 ? 24.981 17.519 -7.022 1.00 0.00 29 LEU A O 12
ATOM 7191 N N . LYS A 1 30 ? 24.983 18.418 -9.084 1.00 0.00 30 LYS A N 12
ATOM 7192 C CA . LYS A 1 30 ? 24.241 17.310 -9.675 1.00 0.00 30 LYS A CA 12
ATOM 7193 C C . LYS A 1 30 ? 25.037 16.013 -9.564 1.00 0.00 30 LYS A C 12
ATOM 7194 O O . LYS A 1 30 ? 25.666 15.575 -10.527 1.00 0.00 30 LYS A O 12
ATOM 7213 N N . GLN A 1 31 ? 25.007 15.404 -8.382 1.00 0.00 31 GLN A N 12
ATOM 7214 C CA . GLN A 1 31 ? 25.731 14.159 -8.156 1.00 0.00 31 GLN A CA 12
ATOM 7215 C C . GLN A 1 31 ? 24.774 12.970 -8.189 1.00 0.00 31 GLN A C 12
ATOM 7216 O O . GLN A 1 31 ? 24.532 12.386 -9.244 1.00 0.00 31 GLN A O 12
ATOM 7230 N N . ARG A 1 32 ? 24.233 12.621 -7.027 1.00 0.00 32 ARG A N 12
ATOM 7231 C CA . ARG A 1 32 ? 23.300 11.499 -6.933 1.00 0.00 32 ARG A CA 12
ATOM 7232 C C . ARG A 1 32 ? 23.300 10.921 -5.521 1.00 0.00 32 ARG A C 12
ATOM 7233 O O . ARG A 1 32 ? 24.332 10.892 -4.852 1.00 0.00 32 ARG A O 12
ATOM 7254 N N . CYS A 1 33 ? 22.136 10.458 -5.077 1.00 0.00 33 CYS A N 12
ATOM 7255 C CA . CYS A 1 33 ? 22.017 9.880 -3.745 1.00 0.00 33 CYS A CA 12
ATOM 7256 C C . CYS A 1 33 ? 22.681 8.508 -3.697 1.00 0.00 33 CYS A C 12
ATOM 7257 O O . CYS A 1 33 ? 22.783 7.819 -4.712 1.00 0.00 33 CYS A O 12
ATOM 7264 N N . VAL A 1 34 ? 23.126 8.119 -2.508 1.00 0.00 34 VAL A N 12
ATOM 7265 C CA . VAL A 1 34 ? 23.775 6.829 -2.328 1.00 0.00 34 VAL A CA 12
ATOM 7266 C C . VAL A 1 34 ? 23.091 6.049 -1.212 1.00 0.00 34 VAL A C 12
ATOM 7267 O O . VAL A 1 34 ? 23.688 5.792 -0.167 1.00 0.00 34 VAL A O 12
ATOM 7280 N N . CYS A 1 35 ? 21.835 5.689 -1.446 1.00 0.00 35 CYS A N 12
ATOM 7281 C CA . CYS A 1 35 ? 21.054 4.944 -0.465 1.00 0.00 35 CYS A CA 12
ATOM 7282 C C . CYS A 1 35 ? 21.957 4.240 0.539 1.00 0.00 35 CYS A C 12
ATOM 7283 O O . CYS A 1 35 ? 23.009 3.711 0.181 1.00 0.00 35 CYS A O 12
ATOM 7290 N N . TYR A 1 36 ? 21.540 4.247 1.798 1.00 0.00 36 TYR A N 12
ATOM 7291 C CA . TYR A 1 36 ? 22.318 3.617 2.855 1.00 0.00 36 TYR A CA 12
ATOM 7292 C C . TYR A 1 36 ? 23.042 2.381 2.334 1.00 0.00 36 TYR A C 12
ATOM 7293 O O . TYR A 1 36 ? 24.142 2.478 1.790 1.00 0.00 36 TYR A O 12
ATOM 7311 N N . ARG A 1 37 ? 22.422 1.219 2.508 1.00 0.00 37 ARG A N 12
ATOM 7312 C CA . ARG A 1 37 ? 23.024 -0.028 2.055 1.00 0.00 37 ARG A CA 12
ATOM 7313 C C . ARG A 1 37 ? 23.768 0.183 0.741 1.00 0.00 37 ARG A C 12
ATOM 7314 O O . ARG A 1 37 ? 23.166 0.182 -0.332 1.00 0.00 37 ARG A O 12
ATOM 7335 N N . LYS A 1 38 ? 25.080 0.365 0.836 1.00 0.00 38 LYS A N 12
ATOM 7336 C CA . LYS A 1 38 ? 25.900 0.576 -0.351 1.00 0.00 38 LYS A CA 12
ATOM 7337 C C . LYS A 1 38 ? 25.912 -0.675 -1.225 1.00 0.00 38 LYS A C 12
ATOM 7338 O O . LYS A 1 38 ? 26.327 -1.748 -0.787 1.00 0.00 38 LYS A O 12
ATOM 7357 N N . GLY A 1 1 ? 22.115 16.965 -4.058 1.00 0.00 1 GLY A N 13
ATOM 7358 C CA . GLY A 1 1 ? 22.121 17.133 -5.507 1.00 0.00 1 GLY A CA 13
ATOM 7359 C C . GLY A 1 1 ? 21.548 15.903 -6.198 1.00 0.00 1 GLY A C 13
ATOM 7360 O O . GLY A 1 1 ? 21.606 14.795 -5.665 1.00 0.00 1 GLY A O 13
ATOM 7364 N N . PHE A 1 2 ? 20.993 16.105 -7.385 1.00 0.00 2 PHE A N 13
ATOM 7365 C CA . PHE A 1 2 ? 20.409 15.004 -8.137 1.00 0.00 2 PHE A CA 13
ATOM 7366 C C . PHE A 1 2 ? 19.166 14.483 -7.431 1.00 0.00 2 PHE A C 13
ATOM 7367 O O . PHE A 1 2 ? 18.288 13.888 -8.057 1.00 0.00 2 PHE A O 13
ATOM 7384 N N . GLY A 1 3 ? 19.100 14.706 -6.126 1.00 0.00 3 GLY A N 13
ATOM 7385 C CA . GLY A 1 3 ? 17.960 14.250 -5.348 1.00 0.00 3 GLY A CA 13
ATOM 7386 C C . GLY A 1 3 ? 17.664 15.197 -4.196 1.00 0.00 3 GLY A C 13
ATOM 7387 O O . GLY A 1 3 ? 17.634 16.416 -4.362 1.00 0.00 3 GLY A O 13
ATOM 7391 N N . CYS A 1 4 ? 17.436 14.613 -3.033 1.00 0.00 4 CYS A N 13
ATOM 7392 C CA . CYS A 1 4 ? 17.127 15.383 -1.835 1.00 0.00 4 CYS A CA 13
ATOM 7393 C C . CYS A 1 4 ? 17.816 16.750 -1.856 1.00 0.00 4 CYS A C 13
ATOM 7394 O O . CYS A 1 4 ? 18.876 16.914 -2.452 1.00 0.00 4 CYS A O 13
ATOM 7401 N N . PRO A 1 5 ? 17.229 17.734 -1.219 1.00 0.00 5 PRO A N 13
ATOM 7402 C CA . PRO A 1 5 ? 15.943 17.597 -0.488 1.00 0.00 5 PRO A CA 13
ATOM 7403 C C . PRO A 1 5 ? 14.759 17.822 -1.420 1.00 0.00 5 PRO A C 13
ATOM 7404 O O . PRO A 1 5 ? 13.600 17.743 -1.013 1.00 0.00 5 PRO A O 13
ATOM 7415 N N . PHE A 1 6 ? 15.075 18.123 -2.677 1.00 0.00 6 PHE A N 13
ATOM 7416 C CA . PHE A 1 6 ? 14.055 18.385 -3.685 1.00 0.00 6 PHE A CA 13
ATOM 7417 C C . PHE A 1 6 ? 13.348 17.100 -4.108 1.00 0.00 6 PHE A C 13
ATOM 7418 O O . PHE A 1 6 ? 12.190 16.877 -3.758 1.00 0.00 6 PHE A O 13
ATOM 7435 N N . ASN A 1 7 ? 14.045 16.265 -4.875 1.00 0.00 7 ASN A N 13
ATOM 7436 C CA . ASN A 1 7 ? 13.458 15.014 -5.347 1.00 0.00 7 ASN A CA 13
ATOM 7437 C C . ASN A 1 7 ? 14.080 13.817 -4.635 1.00 0.00 7 ASN A C 13
ATOM 7438 O O . ASN A 1 7 ? 14.840 13.054 -5.232 1.00 0.00 7 ASN A O 13
ATOM 7449 N N . GLN A 1 8 ? 13.746 13.655 -3.360 1.00 0.00 8 GLN A N 13
ATOM 7450 C CA . GLN A 1 8 ? 14.274 12.543 -2.578 1.00 0.00 8 GLN A CA 13
ATOM 7451 C C . GLN A 1 8 ? 13.688 11.225 -3.070 1.00 0.00 8 GLN A C 13
ATOM 7452 O O . GLN A 1 8 ? 14.301 10.168 -2.924 1.00 0.00 8 GLN A O 13
ATOM 7466 N N . GLY A 1 9 ? 12.499 11.297 -3.657 1.00 0.00 9 GLY A N 13
ATOM 7467 C CA . GLY A 1 9 ? 11.839 10.104 -4.171 1.00 0.00 9 GLY A CA 13
ATOM 7468 C C . GLY A 1 9 ? 12.605 9.527 -5.354 1.00 0.00 9 GLY A C 13
ATOM 7469 O O . GLY A 1 9 ? 12.858 8.327 -5.415 1.00 0.00 9 GLY A O 13
ATOM 7473 N N . LYS A 1 10 ? 12.978 10.385 -6.293 1.00 0.00 10 LYS A N 13
ATOM 7474 C CA . LYS A 1 10 ? 13.719 9.932 -7.462 1.00 0.00 10 LYS A CA 13
ATOM 7475 C C . LYS A 1 10 ? 14.935 9.127 -7.024 1.00 0.00 10 LYS A C 13
ATOM 7476 O O . LYS A 1 10 ? 15.455 8.303 -7.778 1.00 0.00 10 LYS A O 13
ATOM 7495 N N . CYS A 1 11 ? 15.380 9.370 -5.797 1.00 0.00 11 CYS A N 13
ATOM 7496 C CA . CYS A 1 11 ? 16.536 8.665 -5.259 1.00 0.00 11 CYS A CA 13
ATOM 7497 C C . CYS A 1 11 ? 16.110 7.657 -4.196 1.00 0.00 11 CYS A C 13
ATOM 7498 O O . CYS A 1 11 ? 16.786 6.654 -3.977 1.00 0.00 11 CYS A O 13
ATOM 7505 N N . HIS A 1 12 ? 14.986 7.926 -3.535 1.00 0.00 12 HIS A N 13
ATOM 7506 C CA . HIS A 1 12 ? 14.497 7.024 -2.497 1.00 0.00 12 HIS A CA 13
ATOM 7507 C C . HIS A 1 12 ? 13.569 5.971 -3.096 1.00 0.00 12 HIS A C 13
ATOM 7508 O O . HIS A 1 12 ? 13.361 4.907 -2.510 1.00 0.00 12 HIS A O 13
ATOM 7523 N N . ARG A 1 13 ? 13.021 6.272 -4.267 1.00 0.00 13 ARG A N 13
ATOM 7524 C CA . ARG A 1 13 ? 12.124 5.344 -4.944 1.00 0.00 13 ARG A CA 13
ATOM 7525 C C . ARG A 1 13 ? 12.910 4.466 -5.911 1.00 0.00 13 ARG A C 13
ATOM 7526 O O . ARG A 1 13 ? 12.545 3.319 -6.165 1.00 0.00 13 ARG A O 13
ATOM 7547 N N . HIS A 1 14 ? 13.996 5.018 -6.447 1.00 0.00 14 HIS A N 13
ATOM 7548 C CA . HIS A 1 14 ? 14.836 4.282 -7.385 1.00 0.00 14 HIS A CA 13
ATOM 7549 C C . HIS A 1 14 ? 15.501 3.099 -6.689 1.00 0.00 14 HIS A C 13
ATOM 7550 O O . HIS A 1 14 ? 15.396 1.961 -7.145 1.00 0.00 14 HIS A O 13
ATOM 7565 N N . CYS A 1 15 ? 16.184 3.373 -5.580 1.00 0.00 15 CYS A N 13
ATOM 7566 C CA . CYS A 1 15 ? 16.854 2.316 -4.835 1.00 0.00 15 CYS A CA 13
ATOM 7567 C C . CYS A 1 15 ? 15.825 1.418 -4.159 1.00 0.00 15 CYS A C 13
ATOM 7568 O O . CYS A 1 15 ? 15.955 0.194 -4.166 1.00 0.00 15 CYS A O 13
ATOM 7575 N N . ARG A 1 16 ? 14.798 2.033 -3.583 1.00 0.00 16 ARG A N 13
ATOM 7576 C CA . ARG A 1 16 ? 13.747 1.277 -2.914 1.00 0.00 16 ARG A CA 13
ATOM 7577 C C . ARG A 1 16 ? 13.388 0.040 -3.730 1.00 0.00 16 ARG A C 13
ATOM 7578 O O . ARG A 1 16 ? 13.177 -1.040 -3.178 1.00 0.00 16 ARG A O 13
ATOM 7599 N N . SER A 1 17 ? 13.323 0.205 -5.048 1.00 0.00 17 SER A N 13
ATOM 7600 C CA . SER A 1 17 ? 12.992 -0.908 -5.931 1.00 0.00 17 SER A CA 13
A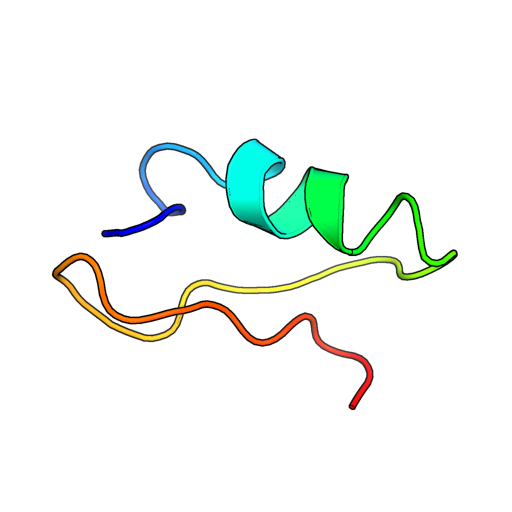TOM 7601 C C . SER A 1 17 ? 14.045 -2.005 -5.822 1.00 0.00 17 SER A C 13
ATOM 7602 O O . SER A 1 17 ? 13.720 -3.192 -5.801 1.00 0.00 17 SER A O 13
ATOM 7610 N N . ILE A 1 18 ? 15.309 -1.601 -5.748 1.00 0.00 18 ILE A N 13
ATOM 7611 C CA . ILE A 1 18 ? 16.402 -2.561 -5.638 1.00 0.00 18 ILE A CA 13
ATOM 7612 C C . ILE A 1 18 ? 16.413 -3.195 -4.250 1.00 0.00 18 ILE A C 13
ATOM 7613 O O . ILE A 1 18 ? 17.449 -3.659 -3.775 1.00 0.00 18 ILE A O 13
ATOM 7629 N N . ARG A 1 19 ? 15.248 -3.216 -3.608 1.00 0.00 19 ARG A N 13
ATOM 7630 C CA . ARG A 1 19 ? 15.119 -3.801 -2.280 1.00 0.00 19 ARG A CA 13
ATOM 7631 C C . ARG A 1 19 ? 15.828 -2.950 -1.227 1.00 0.00 19 ARG A C 13
ATOM 7632 O O . ARG A 1 19 ? 16.130 -3.431 -0.134 1.00 0.00 19 ARG A O 13
ATOM 7653 N N . ARG A 1 20 ? 16.087 -1.687 -1.554 1.00 0.00 20 ARG A N 13
ATOM 7654 C CA . ARG A 1 20 ? 16.755 -0.794 -0.613 1.00 0.00 20 ARG A CA 13
ATOM 7655 C C . ARG A 1 20 ? 15.735 -0.137 0.315 1.00 0.00 20 ARG A C 13
ATOM 7656 O O . ARG A 1 20 ? 14.539 -0.124 0.023 1.00 0.00 20 ARG A O 13
ATOM 7677 N N . ARG A 1 21 ? 16.213 0.399 1.435 1.00 0.00 21 ARG A N 13
ATOM 7678 C CA . ARG A 1 21 ? 15.327 1.047 2.398 1.00 0.00 21 ARG A CA 13
ATOM 7679 C C . ARG A 1 21 ? 16.068 2.135 3.173 1.00 0.00 21 ARG A C 13
ATOM 7680 O O . ARG A 1 21 ? 16.264 2.020 4.384 1.00 0.00 21 ARG A O 13
ATOM 7701 N N . GLY A 1 22 ? 16.472 3.187 2.472 1.00 0.00 22 GLY A N 13
ATOM 7702 C CA . GLY A 1 22 ? 17.187 4.288 3.110 1.00 0.00 22 GLY A CA 13
ATOM 7703 C C . GLY A 1 22 ? 18.095 4.999 2.114 1.00 0.00 22 GLY A C 13
ATOM 7704 O O . GLY A 1 22 ? 18.593 4.388 1.168 1.00 0.00 22 GLY A O 13
ATOM 7708 N N . GLY A 1 23 ? 18.309 6.292 2.332 1.00 0.00 23 GLY A N 13
ATOM 7709 C CA . GLY A 1 23 ? 19.163 7.070 1.442 1.00 0.00 23 GLY A CA 13
ATOM 7710 C C . GLY A 1 23 ? 19.246 8.524 1.889 1.00 0.00 23 GLY A C 13
ATOM 7711 O O . GLY A 1 23 ? 18.567 8.939 2.827 1.00 0.00 23 GLY A O 13
ATOM 7715 N N . TYR A 1 24 ? 20.084 9.293 1.202 1.00 0.00 24 TYR A N 13
ATOM 7716 C CA . TYR A 1 24 ? 20.255 10.704 1.525 1.00 0.00 24 TYR A CA 13
ATOM 7717 C C . TYR A 1 24 ? 21.138 11.383 0.486 1.00 0.00 24 TYR A C 13
ATOM 7718 O O . TYR A 1 24 ? 22.365 11.316 0.563 1.00 0.00 24 TYR A O 13
ATOM 7736 N N . CYS A 1 25 ? 20.507 12.031 -0.486 1.00 0.00 25 CYS A N 13
ATOM 7737 C CA . CYS A 1 25 ? 21.246 12.713 -1.539 1.00 0.00 25 CYS A CA 13
ATOM 7738 C C . CYS A 1 25 ? 22.473 13.418 -0.964 1.00 0.00 25 CYS A C 13
ATOM 7739 O O . CYS A 1 25 ? 22.414 13.997 0.120 1.00 0.00 25 CYS A O 13
ATOM 7746 N N . ASP A 1 26 ? 23.587 13.354 -1.694 1.00 0.00 26 ASP A N 13
ATOM 7747 C CA . ASP A 1 26 ? 24.825 13.982 -1.239 1.00 0.00 26 ASP A CA 13
ATOM 7748 C C . ASP A 1 26 ? 25.058 15.309 -1.952 1.00 0.00 26 ASP A C 13
ATOM 7749 O O . ASP A 1 26 ? 24.601 15.512 -3.077 1.00 0.00 26 ASP A O 13
ATOM 7758 N N . GLY A 1 27 ? 25.779 16.210 -1.289 1.00 0.00 27 GLY A N 13
ATOM 7759 C CA . GLY A 1 27 ? 26.070 17.516 -1.869 1.00 0.00 27 GLY A CA 13
ATOM 7760 C C . GLY A 1 27 ? 24.791 18.319 -2.060 1.00 0.00 27 GLY A C 13
ATOM 7761 O O . GLY A 1 27 ? 23.782 18.064 -1.403 1.00 0.00 27 GLY A O 13
ATOM 7765 N N . PHE A 1 28 ? 24.835 19.290 -2.963 1.00 0.00 28 PHE A N 13
ATOM 7766 C CA . PHE A 1 28 ? 23.667 20.123 -3.228 1.00 0.00 28 PHE A CA 13
ATOM 7767 C C . PHE A 1 28 ? 23.366 20.159 -4.723 1.00 0.00 28 PHE A C 13
ATOM 7768 O O . PHE A 1 28 ? 22.207 20.234 -5.130 1.00 0.00 28 PHE A O 13
ATOM 7785 N N . LEU A 1 29 ? 24.419 20.104 -5.534 1.00 0.00 29 LEU A N 13
ATOM 7786 C CA . LEU A 1 29 ? 24.259 20.133 -6.984 1.00 0.00 29 LEU A CA 13
ATOM 7787 C C . LEU A 1 29 ? 24.301 18.721 -7.560 1.00 0.00 29 LEU A C 13
ATOM 7788 O O . LEU A 1 29 ? 25.008 17.855 -7.047 1.00 0.00 29 LEU A O 13
ATOM 7804 N N . LYS A 1 30 ? 23.540 18.501 -8.629 1.00 0.00 30 LYS A N 13
ATOM 7805 C CA . LYS A 1 30 ? 23.493 17.194 -9.273 1.00 0.00 30 LYS A CA 13
ATOM 7806 C C . LYS A 1 30 ? 24.818 16.460 -9.100 1.00 0.00 30 LYS A C 13
ATOM 7807 O O . LYS A 1 30 ? 25.680 16.497 -9.978 1.00 0.00 30 LYS A O 13
ATOM 7826 N N . GLN A 1 31 ? 24.973 15.793 -7.961 1.00 0.00 31 GLN A N 13
ATOM 7827 C CA . GLN A 1 31 ? 26.198 15.053 -7.680 1.00 0.00 31 GLN A CA 13
ATOM 7828 C C . GLN A 1 31 ? 26.013 13.573 -7.996 1.00 0.00 31 GLN A C 13
ATOM 7829 O O . GLN A 1 31 ? 26.360 13.112 -9.083 1.00 0.00 31 GLN A O 13
ATOM 7843 N N . ARG A 1 32 ? 25.464 12.833 -7.038 1.00 0.00 32 ARG A N 13
ATOM 7844 C CA . ARG A 1 32 ? 25.240 11.405 -7.229 1.00 0.00 32 ARG A CA 13
ATOM 7845 C C . ARG A 1 32 ? 24.534 10.805 -6.018 1.00 0.00 32 ARG A C 13
ATOM 7846 O O . ARG A 1 32 ? 25.096 10.744 -4.925 1.00 0.00 32 ARG A O 13
ATOM 7867 N N . CYS A 1 33 ? 23.298 10.363 -6.223 1.00 0.00 33 CYS A N 13
ATOM 7868 C CA . CYS A 1 33 ? 22.519 9.767 -5.144 1.00 0.00 33 CYS A CA 13
ATOM 7869 C C . CYS A 1 33 ? 23.118 8.428 -4.729 1.00 0.00 33 CYS A C 13
ATOM 7870 O O . CYS A 1 33 ? 23.670 7.702 -5.556 1.00 0.00 33 CYS A O 13
ATOM 7877 N N . VAL A 1 34 ? 23.006 8.105 -3.444 1.00 0.00 34 VAL A N 13
ATOM 7878 C CA . VAL A 1 34 ? 23.543 6.849 -2.934 1.00 0.00 34 VAL A CA 13
ATOM 7879 C C . VAL A 1 34 ? 22.725 6.362 -1.743 1.00 0.00 34 VAL A C 13
ATOM 7880 O O . VAL A 1 34 ? 23.001 6.725 -0.601 1.00 0.00 34 VAL A O 13
ATOM 7893 N N . CYS A 1 35 ? 21.716 5.539 -2.015 1.00 0.00 35 CYS A N 13
ATOM 7894 C CA . CYS A 1 35 ? 20.868 5.016 -0.954 1.00 0.00 35 CYS A CA 13
ATOM 7895 C C . CYS A 1 35 ? 21.711 4.564 0.234 1.00 0.00 35 CYS A C 13
ATOM 7896 O O . CYS A 1 35 ? 22.887 4.231 0.082 1.00 0.00 35 CYS A O 13
ATOM 7903 N N . TYR A 1 36 ? 21.106 4.561 1.418 1.00 0.00 36 TYR A N 13
ATOM 7904 C CA . TYR A 1 36 ? 21.813 4.156 2.628 1.00 0.00 36 TYR A CA 13
ATOM 7905 C C . TYR A 1 36 ? 22.736 2.975 2.348 1.00 0.00 36 TYR A C 13
ATOM 7906 O O . TYR A 1 36 ? 23.958 3.123 2.326 1.00 0.00 36 TYR A O 13
ATOM 7924 N N . ARG A 1 37 ? 22.146 1.802 2.138 1.00 0.00 37 ARG A N 13
ATOM 7925 C CA . ARG A 1 37 ? 22.930 0.603 1.867 1.00 0.00 37 ARG A CA 13
ATOM 7926 C C . ARG A 1 37 ? 23.840 0.810 0.660 1.00 0.00 37 ARG A C 13
ATOM 7927 O O . ARG A 1 37 ? 23.370 0.974 -0.465 1.00 0.00 37 ARG A O 13
ATOM 7948 N N . LYS A 1 38 ? 25.147 0.800 0.907 1.00 0.00 38 LYS A N 13
ATOM 7949 C CA . LYS A 1 38 ? 26.121 0.987 -0.163 1.00 0.00 38 LYS A CA 13
ATOM 7950 C C . LYS A 1 38 ? 25.728 0.175 -1.394 1.00 0.00 38 LYS A C 13
ATOM 7951 O O . LYS A 1 38 ? 25.264 0.727 -2.391 1.00 0.00 38 LYS A O 13
ATOM 7970 N N . GLY A 1 1 ? 21.269 18.707 -4.123 1.00 0.00 1 GLY A N 14
ATOM 7971 C CA . GLY A 1 1 ? 21.230 18.942 -5.561 1.00 0.00 1 GLY A CA 14
ATOM 7972 C C . GLY A 1 1 ? 20.713 17.713 -6.301 1.00 0.00 1 GLY A C 14
ATOM 7973 O O . GLY A 1 1 ? 20.536 16.648 -5.709 1.00 0.00 1 GLY A O 14
ATOM 7977 N N . PHE A 1 2 ? 20.475 17.869 -7.599 1.00 0.00 2 PHE A N 14
ATOM 7978 C CA . PHE A 1 2 ? 19.981 16.765 -8.414 1.00 0.00 2 PHE A CA 14
ATOM 7979 C C . PHE A 1 2 ? 18.639 16.274 -7.896 1.00 0.00 2 PHE A C 14
ATOM 7980 O O . PHE A 1 2 ? 17.611 16.433 -8.553 1.00 0.00 2 PHE A O 14
ATOM 7997 N N . GLY A 1 3 ? 18.658 15.669 -6.717 1.00 0.00 3 GLY A N 14
ATOM 7998 C CA . GLY A 1 3 ? 17.440 15.149 -6.120 1.00 0.00 3 GLY A CA 14
ATOM 7999 C C . GLY A 1 3 ? 17.251 15.676 -4.706 1.00 0.00 3 GLY A C 14
ATOM 8000 O O . GLY A 1 3 ? 17.398 16.872 -4.451 1.00 0.00 3 GLY A O 14
ATOM 8004 N N . CYS A 1 4 ? 16.918 14.773 -3.795 1.00 0.00 4 CYS A N 14
ATOM 8005 C CA . CYS A 1 4 ? 16.701 15.139 -2.400 1.00 0.00 4 CYS A CA 14
ATOM 8006 C C . CYS A 1 4 ? 17.477 16.410 -2.046 1.00 0.00 4 CYS A C 14
ATOM 8007 O O . CYS A 1 4 ? 18.556 16.655 -2.584 1.00 0.00 4 CYS A O 14
ATOM 8014 N N . PRO A 1 5 ? 16.953 17.214 -1.154 1.00 0.00 5 PRO A N 14
ATOM 8015 C CA . PRO A 1 5 ? 15.648 16.954 -0.479 1.00 0.00 5 PRO A CA 14
ATOM 8016 C C . PRO A 1 5 ? 14.457 17.302 -1.370 1.00 0.00 5 PRO A C 14
ATOM 8017 O O . PRO A 1 5 ? 13.316 17.341 -0.912 1.00 0.00 5 PRO A O 14
ATOM 8028 N N . PHE A 1 6 ? 14.734 17.561 -2.645 1.00 0.00 6 PHE A N 14
ATOM 8029 C CA . PHE A 1 6 ? 13.680 17.912 -3.591 1.00 0.00 6 PHE A CA 14
ATOM 8030 C C . PHE A 1 6 ? 12.846 16.687 -3.954 1.00 0.00 6 PHE A C 14
ATOM 8031 O O . PHE A 1 6 ? 11.795 16.442 -3.362 1.00 0.00 6 PHE A O 14
ATOM 8048 N N . ASN A 1 7 ? 13.319 15.925 -4.936 1.00 0.00 7 ASN A N 14
ATOM 8049 C CA . ASN A 1 7 ? 12.604 14.731 -5.374 1.00 0.00 7 ASN A CA 14
ATOM 8050 C C . ASN A 1 7 ? 13.210 13.477 -4.750 1.00 0.00 7 ASN A C 14
ATOM 8051 O O . ASN A 1 7 ? 13.705 12.598 -5.455 1.00 0.00 7 ASN A O 14
ATOM 8062 N N . GLN A 1 8 ? 13.161 13.400 -3.424 1.00 0.00 8 GLN A N 14
ATOM 8063 C CA . GLN A 1 8 ? 13.702 12.247 -2.715 1.00 0.00 8 GLN A CA 14
ATOM 8064 C C . GLN A 1 8 ? 13.051 10.963 -3.213 1.00 0.00 8 GLN A C 14
ATOM 8065 O O . GLN A 1 8 ? 13.677 9.904 -3.231 1.00 0.00 8 GLN A O 14
ATOM 8079 N N . GLY A 1 9 ? 11.789 11.068 -3.614 1.00 0.00 9 GLY A N 14
ATOM 8080 C CA . GLY A 1 9 ? 11.057 9.910 -4.110 1.00 0.00 9 GLY A CA 14
ATOM 8081 C C . GLY A 1 9 ? 11.781 9.274 -5.289 1.00 0.00 9 GLY A C 14
ATOM 8082 O O . GLY A 1 9 ? 11.936 8.056 -5.348 1.00 0.00 9 GLY A O 14
ATOM 8086 N N . LYS A 1 10 ? 12.227 10.100 -6.225 1.00 0.00 10 LYS A N 14
ATOM 8087 C CA . LYS A 1 10 ? 12.937 9.590 -7.387 1.00 0.00 10 LYS A CA 14
ATOM 8088 C C . LYS A 1 10 ? 14.200 8.858 -6.948 1.00 0.00 10 LYS A C 14
ATOM 8089 O O . LYS A 1 10 ? 14.677 7.956 -7.636 1.00 0.00 10 LYS A O 14
ATOM 8108 N N . CYS A 1 11 ? 14.723 9.244 -5.788 1.00 0.00 11 CYS A N 14
ATOM 8109 C CA . CYS A 1 11 ? 15.920 8.609 -5.249 1.00 0.00 11 CYS A CA 14
ATOM 8110 C C . CYS A 1 11 ? 15.538 7.632 -4.143 1.00 0.00 11 CYS A C 14
ATOM 8111 O O . CYS A 1 11 ? 16.335 6.780 -3.754 1.00 0.00 11 CYS A O 14
ATOM 8118 N N . HIS A 1 12 ? 14.313 7.764 -3.637 1.00 0.00 12 HIS A N 14
ATOM 8119 C CA . HIS A 1 12 ? 13.844 6.883 -2.573 1.00 0.00 12 HIS A CA 14
ATOM 8120 C C . HIS A 1 12 ? 13.036 5.722 -3.142 1.00 0.00 12 HIS A C 14
ATOM 8121 O O . HIS A 1 12 ? 13.218 4.574 -2.741 1.00 0.00 12 HIS A O 14
ATOM 8136 N N . ARG A 1 13 ? 12.141 6.029 -4.076 1.00 0.00 13 ARG A N 14
ATOM 8137 C CA . ARG A 1 13 ? 11.309 5.000 -4.689 1.00 0.00 13 ARG A CA 14
ATOM 8138 C C . ARG A 1 13 ? 12.167 4.005 -5.463 1.00 0.00 13 ARG A C 14
ATOM 8139 O O . ARG A 1 13 ? 11.910 2.802 -5.438 1.00 0.00 13 ARG A O 14
ATOM 8160 N N . HIS A 1 14 ? 13.191 4.509 -6.141 1.00 0.00 14 HIS A N 14
ATOM 8161 C CA . HIS A 1 14 ? 14.077 3.642 -6.906 1.00 0.00 14 HIS A CA 14
ATOM 8162 C C . HIS A 1 14 ? 14.804 2.680 -5.973 1.00 0.00 14 HIS A C 14
ATOM 8163 O O . HIS A 1 14 ? 14.646 1.463 -6.069 1.00 0.00 14 HIS A O 14
ATOM 8178 N N . CYS A 1 15 ? 15.601 3.236 -5.064 1.00 0.00 15 CYS A N 14
ATOM 8179 C CA . CYS A 1 15 ? 16.345 2.426 -4.115 1.00 0.00 15 CYS A CA 14
ATOM 8180 C C . CYS A 1 15 ? 15.399 1.569 -3.275 1.00 0.00 15 CYS A C 14
ATOM 8181 O O . CYS A 1 15 ? 15.601 0.362 -3.146 1.00 0.00 15 CYS A O 14
ATOM 8188 N N . ARG A 1 16 ? 14.359 2.184 -2.722 1.00 0.00 16 ARG A N 14
ATOM 8189 C CA . ARG A 1 16 ? 13.396 1.439 -1.915 1.00 0.00 16 ARG A CA 14
ATOM 8190 C C . ARG A 1 16 ? 12.896 0.215 -2.678 1.00 0.00 16 ARG A C 14
ATOM 8191 O O . ARG A 1 16 ? 12.545 -0.802 -2.079 1.00 0.00 16 ARG A O 14
ATOM 8212 N N . SER A 1 17 ? 12.866 0.322 -4.004 1.00 0.00 17 SER A N 14
ATOM 8213 C CA . SER A 1 17 ? 12.405 -0.780 -4.842 1.00 0.00 17 SER A CA 14
ATOM 8214 C C . SER A 1 17 ? 13.479 -1.859 -4.955 1.00 0.00 17 SER A C 14
ATOM 8215 O O . SER A 1 17 ? 13.171 -3.039 -5.122 1.00 0.00 17 SER A O 14
ATOM 8223 N N . ILE A 1 18 ? 14.739 -1.447 -4.867 1.00 0.00 18 ILE A N 14
ATOM 8224 C CA . ILE A 1 18 ? 15.849 -2.388 -4.962 1.00 0.00 18 ILE A CA 14
ATOM 8225 C C . ILE A 1 18 ? 16.129 -3.029 -3.607 1.00 0.00 18 ILE A C 14
ATOM 8226 O O . ILE A 1 18 ? 17.284 -3.218 -3.226 1.00 0.00 18 ILE A O 14
ATOM 8242 N N . ARG A 1 19 ? 15.065 -3.363 -2.885 1.00 0.00 19 ARG A N 14
ATOM 8243 C CA . ARG A 1 19 ? 15.208 -3.987 -1.573 1.00 0.00 19 ARG A CA 14
ATOM 8244 C C . ARG A 1 19 ? 15.610 -2.954 -0.524 1.00 0.00 19 ARG A C 14
ATOM 8245 O O . ARG A 1 19 ? 15.041 -2.912 0.567 1.00 0.00 19 ARG A O 14
ATOM 8266 N N . ARG A 1 20 ? 16.589 -2.119 -0.859 1.00 0.00 20 ARG A N 14
ATOM 8267 C CA . ARG A 1 20 ? 17.051 -1.093 0.063 1.00 0.00 20 ARG A CA 14
ATOM 8268 C C . ARG A 1 20 ? 15.886 -0.555 0.891 1.00 0.00 20 ARG A C 14
ATOM 8269 O O . ARG A 1 20 ? 14.760 -0.463 0.405 1.00 0.00 20 ARG A O 14
ATOM 8290 N N . ARG A 1 21 ? 16.164 -0.198 2.141 1.00 0.00 21 ARG A N 14
ATOM 8291 C CA . ARG A 1 21 ? 15.126 0.333 3.020 1.00 0.00 21 ARG A CA 14
ATOM 8292 C C . ARG A 1 21 ? 15.085 1.856 2.942 1.00 0.00 21 ARG A C 14
ATOM 8293 O O . ARG A 1 21 ? 14.051 2.442 2.621 1.00 0.00 21 ARG A O 14
ATOM 8314 N N . GLY A 1 22 ? 16.214 2.491 3.238 1.00 0.00 22 GLY A N 14
ATOM 8315 C CA . GLY A 1 22 ? 16.291 3.947 3.201 1.00 0.00 22 GLY A CA 14
ATOM 8316 C C . GLY A 1 22 ? 17.460 4.410 2.339 1.00 0.00 22 GLY A C 14
ATOM 8317 O O . GLY A 1 22 ? 18.325 3.617 1.968 1.00 0.00 22 GLY A O 14
ATOM 8321 N N . GLY A 1 23 ? 17.478 5.702 2.024 1.00 0.00 23 GLY A N 14
ATOM 8322 C CA . GLY A 1 23 ? 18.546 6.264 1.207 1.00 0.00 23 GLY A CA 14
ATOM 8323 C C . GLY A 1 23 ? 18.668 7.767 1.434 1.00 0.00 23 GLY A C 14
ATOM 8324 O O . GLY A 1 23 ? 17.948 8.340 2.253 1.00 0.00 23 GLY A O 14
ATOM 8328 N N . TYR A 1 24 ? 19.583 8.402 0.710 1.00 0.00 24 TYR A N 14
ATOM 8329 C CA . TYR A 1 24 ? 19.786 9.838 0.851 1.00 0.00 24 TYR A CA 14
ATOM 8330 C C . TYR A 1 24 ? 20.540 10.401 -0.351 1.00 0.00 24 TYR A C 14
ATOM 8331 O O . TYR A 1 24 ? 20.983 9.655 -1.225 1.00 0.00 24 TYR A O 14
ATOM 8349 N N . CYS A 1 25 ? 20.682 11.722 -0.384 1.00 0.00 25 CYS A N 14
ATOM 8350 C CA . CYS A 1 25 ? 21.383 12.381 -1.480 1.00 0.00 25 CYS A CA 14
ATOM 8351 C C . CYS A 1 25 ? 22.864 12.534 -1.145 1.00 0.00 25 CYS A C 14
ATOM 8352 O O . CYS A 1 25 ? 23.297 12.197 -0.042 1.00 0.00 25 CYS A O 14
ATOM 8359 N N . ASP A 1 26 ? 23.637 13.043 -2.099 1.00 0.00 26 ASP A N 14
ATOM 8360 C CA . ASP A 1 26 ? 25.068 13.230 -1.886 1.00 0.00 26 ASP A CA 14
ATOM 8361 C C . ASP A 1 26 ? 25.577 14.436 -2.669 1.00 0.00 26 ASP A C 14
ATOM 8362 O O . ASP A 1 26 ? 25.958 14.317 -3.834 1.00 0.00 26 ASP A O 14
ATOM 8371 N N . GLY A 1 27 ? 25.582 15.596 -2.020 1.00 0.00 27 GLY A N 14
ATOM 8372 C CA . GLY A 1 27 ? 26.051 16.817 -2.666 1.00 0.00 27 GLY A CA 14
ATOM 8373 C C . GLY A 1 27 ? 24.941 17.860 -2.732 1.00 0.00 27 GLY A C 14
ATOM 8374 O O . GLY A 1 27 ? 23.768 17.521 -2.887 1.00 0.00 27 GLY A O 14
ATOM 8378 N N . PHE A 1 28 ? 25.318 19.129 -2.616 1.00 0.00 28 PHE A N 14
ATOM 8379 C CA . PHE A 1 28 ? 24.344 20.213 -2.668 1.00 0.00 28 PHE A CA 14
ATOM 8380 C C . PHE A 1 28 ? 23.998 20.548 -4.114 1.00 0.00 28 PHE A C 14
ATOM 8381 O O . PHE A 1 28 ? 22.869 20.932 -4.422 1.00 0.00 28 PHE A O 14
ATOM 8398 N N . LEU A 1 29 ? 24.978 20.395 -4.999 1.00 0.00 29 LEU A N 14
ATOM 8399 C CA . LEU A 1 29 ? 24.770 20.681 -6.414 1.00 0.00 29 LEU A CA 14
ATOM 8400 C C . LEU A 1 29 ? 24.322 19.425 -7.154 1.00 0.00 29 LEU A C 14
ATOM 8401 O O . LEU A 1 29 ? 24.483 18.310 -6.660 1.00 0.00 29 LEU A O 14
ATOM 8417 N N . LYS A 1 30 ? 23.758 19.615 -8.344 1.00 0.00 30 LYS A N 14
ATOM 8418 C CA . LYS A 1 30 ? 23.292 18.490 -9.146 1.00 0.00 30 LYS A CA 14
ATOM 8419 C C . LYS A 1 30 ? 24.401 17.459 -9.315 1.00 0.00 30 LYS A C 14
ATOM 8420 O O . LYS A 1 30 ? 25.094 17.442 -10.332 1.00 0.00 30 LYS A O 14
ATOM 8439 N N . GLN A 1 31 ? 24.566 16.606 -8.310 1.00 0.00 31 GLN A N 14
ATOM 8440 C CA . GLN A 1 31 ? 25.600 15.579 -8.360 1.00 0.00 31 GLN A CA 14
ATOM 8441 C C . GLN A 1 31 ? 24.990 14.196 -8.586 1.00 0.00 31 GLN A C 14
ATOM 8442 O O . GLN A 1 31 ? 24.947 13.712 -9.716 1.00 0.00 31 GLN A O 14
ATOM 8456 N N . ARG A 1 32 ? 24.520 13.560 -7.514 1.00 0.00 32 ARG A N 14
ATOM 8457 C CA . ARG A 1 32 ? 23.922 12.232 -7.643 1.00 0.00 32 ARG A CA 14
ATOM 8458 C C . ARG A 1 32 ? 23.371 11.736 -6.308 1.00 0.00 32 ARG A C 14
ATOM 8459 O O . ARG A 1 32 ? 23.628 12.326 -5.259 1.00 0.00 32 ARG A O 14
ATOM 8480 N N . CYS A 1 33 ? 22.616 10.639 -6.362 1.00 0.00 33 CYS A N 14
ATOM 8481 C CA . CYS A 1 33 ? 22.030 10.053 -5.160 1.00 0.00 33 CYS A CA 14
ATOM 8482 C C . CYS A 1 33 ? 22.818 8.816 -4.735 1.00 0.00 33 CYS A C 14
ATOM 8483 O O . CYS A 1 33 ? 23.572 8.250 -5.527 1.00 0.00 33 CYS A O 14
ATOM 8490 N N . VAL A 1 34 ? 22.636 8.398 -3.484 1.00 0.00 34 VAL A N 14
ATOM 8491 C CA . VAL A 1 34 ? 23.336 7.223 -2.971 1.00 0.00 34 VAL A CA 14
ATOM 8492 C C . VAL A 1 34 ? 22.548 6.577 -1.831 1.00 0.00 34 VAL A C 14
ATOM 8493 O O . VAL A 1 34 ? 22.766 6.889 -0.661 1.00 0.00 34 VAL A O 14
ATOM 8506 N N . CYS A 1 35 ? 21.635 5.671 -2.180 1.00 0.00 35 CYS A N 14
ATOM 8507 C CA . CYS A 1 35 ? 20.829 4.989 -1.170 1.00 0.00 35 CYS A CA 14
ATOM 8508 C C . CYS A 1 35 ? 21.713 4.087 -0.309 1.00 0.00 35 CYS A C 14
ATOM 8509 O O . CYS A 1 35 ? 22.835 3.757 -0.691 1.00 0.00 35 CYS A O 14
ATOM 8516 N N . TYR A 1 36 ? 21.207 3.707 0.862 1.00 0.00 36 TYR A N 14
ATOM 8517 C CA . TYR A 1 36 ? 21.971 2.859 1.777 1.00 0.00 36 TYR A CA 14
ATOM 8518 C C . TYR A 1 36 ? 22.466 1.595 1.078 1.00 0.00 36 TYR A C 14
ATOM 8519 O O . TYR A 1 36 ? 22.780 1.617 -0.111 1.00 0.00 36 TYR A O 14
ATOM 8537 N N . ARG A 1 37 ? 22.530 0.498 1.837 1.00 0.00 37 ARG A N 14
ATOM 8538 C CA . ARG A 1 37 ? 22.989 -0.785 1.312 1.00 0.00 37 ARG A CA 14
ATOM 8539 C C . ARG A 1 37 ? 23.669 -0.621 -0.042 1.00 0.00 37 ARG A C 14
ATOM 8540 O O . ARG A 1 37 ? 23.264 -1.233 -1.031 1.00 0.00 37 ARG A O 14
ATOM 8561 N N . LYS A 1 38 ? 24.708 0.208 -0.077 1.00 0.00 38 LYS A N 14
ATOM 8562 C CA . LYS A 1 38 ? 25.443 0.448 -1.314 1.00 0.00 38 LYS A CA 14
ATOM 8563 C C . LYS A 1 38 ? 25.510 -0.825 -2.150 1.00 0.00 38 LYS A C 14
ATOM 8564 O O . LYS A 1 38 ? 26.032 -1.846 -1.702 1.00 0.00 38 LYS A O 14
ATOM 8583 N N . GLY A 1 1 ? 22.489 17.379 -3.665 1.00 0.00 1 GLY A N 15
ATOM 8584 C CA . GLY A 1 1 ? 22.473 17.686 -5.091 1.00 0.00 1 GLY A CA 15
ATOM 8585 C C . GLY A 1 1 ? 21.564 16.722 -5.845 1.00 0.00 1 GLY A C 15
ATOM 8586 O O . GLY A 1 1 ? 20.791 15.981 -5.238 1.00 0.00 1 GLY A O 15
ATOM 8590 N N . PHE A 1 2 ? 21.662 16.736 -7.170 1.00 0.00 2 PHE A N 15
ATOM 8591 C CA . PHE A 1 2 ? 20.842 15.858 -7.993 1.00 0.00 2 PHE A CA 15
ATOM 8592 C C . PHE A 1 2 ? 19.364 16.089 -7.708 1.00 0.00 2 PHE A C 15
ATOM 8593 O O . PHE A 1 2 ? 18.635 16.626 -8.540 1.00 0.00 2 PHE A O 15
ATOM 8610 N N . GLY A 1 3 ? 18.933 15.675 -6.524 1.00 0.00 3 GLY A N 15
ATOM 8611 C CA . GLY A 1 3 ? 17.541 15.834 -6.129 1.00 0.00 3 GLY A CA 15
ATOM 8612 C C . GLY A 1 3 ? 17.429 16.038 -4.625 1.00 0.00 3 GLY A C 15
ATOM 8613 O O . GLY A 1 3 ? 18.272 16.691 -4.011 1.00 0.00 3 GLY A O 15
ATOM 8617 N N . CYS A 1 4 ? 16.384 15.466 -4.040 1.00 0.00 4 CYS A N 15
ATOM 8618 C CA . CYS A 1 4 ? 16.156 15.581 -2.604 1.00 0.00 4 CYS A CA 15
ATOM 8619 C C . CYS A 1 4 ? 16.191 17.046 -2.166 1.00 0.00 4 CYS A C 15
ATOM 8620 O O . CYS A 1 4 ? 16.914 17.857 -2.741 1.00 0.00 4 CYS A O 15
ATOM 8627 N N . PRO A 1 5 ? 15.423 17.401 -1.166 1.00 0.00 5 PRO A N 15
ATOM 8628 C CA . PRO A 1 5 ? 14.530 16.463 -0.437 1.00 0.00 5 PRO A CA 15
ATOM 8629 C C . PRO A 1 5 ? 13.230 16.219 -1.194 1.00 0.00 5 PRO A C 15
ATOM 8630 O O . PRO A 1 5 ? 12.533 15.233 -0.955 1.00 0.00 5 PRO A O 15
ATOM 8641 N N . PHE A 1 6 ? 12.906 17.131 -2.105 1.00 0.00 6 PHE A N 15
ATOM 8642 C CA . PHE A 1 6 ? 11.684 17.010 -2.889 1.00 0.00 6 PHE A CA 15
ATOM 8643 C C . PHE A 1 6 ? 11.777 15.823 -3.839 1.00 0.00 6 PHE A C 15
ATOM 8644 O O . PHE A 1 6 ? 11.038 14.848 -3.705 1.00 0.00 6 PHE A O 15
ATOM 8661 N N . ASN A 1 7 ? 12.688 15.914 -4.800 1.00 0.00 7 ASN A N 15
ATOM 8662 C CA . ASN A 1 7 ? 12.865 14.841 -5.770 1.00 0.00 7 ASN A CA 15
ATOM 8663 C C . ASN A 1 7 ? 13.564 13.645 -5.134 1.00 0.00 7 ASN A C 15
ATOM 8664 O O . ASN A 1 7 ? 14.383 12.983 -5.770 1.00 0.00 7 ASN A O 15
ATOM 8675 N N . GLN A 1 8 ? 13.228 13.369 -3.880 1.00 0.00 8 GLN A N 15
ATOM 8676 C CA . GLN A 1 8 ? 13.824 12.243 -3.171 1.00 0.00 8 GLN A CA 15
ATOM 8677 C C . GLN A 1 8 ? 13.156 10.941 -3.599 1.00 0.00 8 GLN A C 15
ATOM 8678 O O . GLN A 1 8 ? 13.776 9.878 -3.583 1.00 0.00 8 GLN A O 15
ATOM 8692 N N . GLY A 1 9 ? 11.891 11.037 -3.992 1.00 0.00 9 GLY A N 15
ATOM 8693 C CA . GLY A 1 9 ? 11.147 9.866 -4.433 1.00 0.00 9 GLY A CA 15
ATOM 8694 C C . GLY A 1 9 ? 11.879 9.156 -5.562 1.00 0.00 9 GLY A C 15
ATOM 8695 O O . GLY A 1 9 ? 12.014 7.933 -5.558 1.00 0.00 9 GLY A O 15
ATOM 8699 N N . LYS A 1 10 ? 12.349 9.931 -6.531 1.00 0.00 10 LYS A N 15
ATOM 8700 C CA . LYS A 1 10 ? 13.066 9.356 -7.660 1.00 0.00 10 LYS A CA 15
ATOM 8701 C C . LYS A 1 10 ? 14.343 8.677 -7.178 1.00 0.00 10 LYS A C 15
ATOM 8702 O O . LYS A 1 10 ? 14.760 7.660 -7.727 1.00 0.00 10 LYS A O 15
ATOM 8721 N N . CYS A 1 11 ? 14.951 9.237 -6.135 1.00 0.00 11 CYS A N 15
ATOM 8722 C CA . CYS A 1 11 ? 16.168 8.655 -5.581 1.00 0.00 11 CYS A CA 15
ATOM 8723 C C . CYS A 1 11 ? 15.819 7.713 -4.435 1.00 0.00 11 CYS A C 15
ATOM 8724 O O . CYS A 1 11 ? 16.670 6.959 -3.964 1.00 0.00 11 CYS A O 15
ATOM 8731 N N . HIS A 1 12 ? 14.561 7.748 -3.994 1.00 0.00 12 HIS A N 15
ATOM 8732 C CA . HIS A 1 12 ? 14.129 6.870 -2.910 1.00 0.00 12 HIS A CA 15
ATOM 8733 C C . HIS A 1 12 ? 13.410 5.647 -3.472 1.00 0.00 12 HIS A C 15
ATOM 8734 O O . HIS A 1 12 ? 13.764 4.510 -3.159 1.00 0.00 12 HIS A O 15
ATOM 8749 N N . ARG A 1 13 ? 12.403 5.890 -4.306 1.00 0.00 13 ARG A N 15
ATOM 8750 C CA . ARG A 1 13 ? 11.646 4.800 -4.910 1.00 0.00 13 ARG A CA 15
ATOM 8751 C C . ARG A 1 13 ? 12.544 3.971 -5.821 1.00 0.00 13 ARG A C 15
ATOM 8752 O O . ARG A 1 13 ? 12.398 2.753 -5.911 1.00 0.00 13 ARG A O 15
ATOM 8773 N N . HIS A 1 14 ? 13.471 4.644 -6.498 1.00 0.00 14 HIS A N 15
ATOM 8774 C CA . HIS A 1 14 ? 14.386 3.961 -7.403 1.00 0.00 14 HIS A CA 15
ATOM 8775 C C . HIS A 1 14 ? 15.137 2.851 -6.680 1.00 0.00 14 HIS A C 15
ATOM 8776 O O . HIS A 1 14 ? 14.988 1.677 -7.017 1.00 0.00 14 HIS A O 15
ATOM 8791 N N . CYS A 1 15 ? 15.944 3.215 -5.689 1.00 0.00 15 CYS A N 15
ATOM 8792 C CA . CYS A 1 15 ? 16.692 2.203 -4.957 1.00 0.00 15 CYS A CA 15
ATOM 8793 C C . CYS A 1 15 ? 15.743 1.270 -4.212 1.00 0.00 15 CYS A C 15
ATOM 8794 O O . CYS A 1 15 ? 15.969 0.062 -4.154 1.00 0.00 15 CYS A O 15
ATOM 8801 N N . ARG A 1 16 ? 14.679 1.831 -3.647 1.00 0.00 16 ARG A N 15
ATOM 8802 C CA . ARG A 1 16 ? 13.711 1.021 -2.919 1.00 0.00 16 ARG A CA 15
ATOM 8803 C C . ARG A 1 16 ? 13.419 -0.258 -3.693 1.00 0.00 16 ARG A C 15
ATOM 8804 O O . ARG A 1 16 ? 13.375 -1.347 -3.122 1.00 0.00 16 ARG A O 15
ATOM 8825 N N . SER A 1 17 ? 13.230 -0.116 -5.002 1.00 0.00 17 SER A N 15
ATOM 8826 C CA . SER A 1 17 ? 12.955 -1.267 -5.850 1.00 0.00 17 SER A CA 15
ATOM 8827 C C . SER A 1 17 ? 14.011 -2.341 -5.623 1.00 0.00 17 SER A C 15
ATOM 8828 O O . SER A 1 17 ? 13.693 -3.523 -5.492 1.00 0.00 17 SER A O 15
ATOM 8836 N N . ILE A 1 18 ? 15.270 -1.917 -5.574 1.00 0.00 18 ILE A N 15
ATOM 8837 C CA . ILE A 1 18 ? 16.372 -2.852 -5.357 1.00 0.00 18 ILE A CA 15
ATOM 8838 C C . ILE A 1 18 ? 16.323 -3.419 -3.941 1.00 0.00 18 ILE A C 15
ATOM 8839 O O . ILE A 1 18 ? 17.289 -4.021 -3.470 1.00 0.00 18 ILE A O 15
ATOM 8855 N N . ARG A 1 19 ? 15.193 -3.226 -3.270 1.00 0.00 19 ARG A N 15
ATOM 8856 C CA . ARG A 1 19 ? 15.026 -3.727 -1.911 1.00 0.00 19 ARG A CA 15
ATOM 8857 C C . ARG A 1 19 ? 15.700 -2.797 -0.905 1.00 0.00 19 ARG A C 15
ATOM 8858 O O . ARG A 1 19 ? 15.617 -3.013 0.303 1.00 0.00 19 ARG A O 15
ATOM 8879 N N . ARG A 1 20 ? 16.368 -1.766 -1.411 1.00 0.00 20 ARG A N 15
ATOM 8880 C CA . ARG A 1 20 ? 17.050 -0.815 -0.542 1.00 0.00 20 ARG A CA 15
ATOM 8881 C C . ARG A 1 20 ? 16.047 -0.088 0.348 1.00 0.00 20 ARG A C 15
ATOM 8882 O O . ARG A 1 20 ? 14.857 -0.031 0.041 1.00 0.00 20 ARG A O 15
ATOM 8903 N N . ARG A 1 21 ? 16.536 0.465 1.456 1.00 0.00 21 ARG A N 15
ATOM 8904 C CA . ARG A 1 21 ? 15.672 1.184 2.386 1.00 0.00 21 ARG A CA 15
ATOM 8905 C C . ARG A 1 21 ? 16.449 2.293 3.091 1.00 0.00 21 ARG A C 15
ATOM 8906 O O . ARG A 1 21 ? 16.655 2.245 4.305 1.00 0.00 21 ARG A O 15
ATOM 8927 N N . GLY A 1 22 ? 16.876 3.290 2.326 1.00 0.00 22 GLY A N 15
ATOM 8928 C CA . GLY A 1 22 ? 17.628 4.404 2.892 1.00 0.00 22 GLY A CA 15
ATOM 8929 C C . GLY A 1 22 ? 18.279 5.239 1.796 1.00 0.00 22 GLY A C 15
ATOM 8930 O O . GLY A 1 22 ? 18.131 4.948 0.609 1.00 0.00 22 GLY A O 15
ATOM 8934 N N . GLY A 1 23 ? 19.001 6.279 2.202 1.00 0.00 23 GLY A N 15
ATOM 8935 C CA . GLY A 1 23 ? 19.671 7.149 1.242 1.00 0.00 23 GLY A CA 15
ATOM 8936 C C . GLY A 1 23 ? 19.958 8.516 1.848 1.00 0.00 23 GLY A C 15
ATOM 8937 O O . GLY A 1 23 ? 19.541 8.809 2.969 1.00 0.00 23 GLY A O 15
ATOM 8941 N N . TYR A 1 24 ? 20.670 9.352 1.097 1.00 0.00 24 TYR A N 15
ATOM 8942 C CA . TYR A 1 24 ? 21.005 10.690 1.571 1.00 0.00 24 TYR A CA 15
ATOM 8943 C C . TYR A 1 24 ? 21.862 11.428 0.547 1.00 0.00 24 TYR A C 15
ATOM 8944 O O . TYR A 1 24 ? 23.059 11.167 0.423 1.00 0.00 24 TYR A O 15
ATOM 8962 N N . CYS A 1 25 ? 21.244 12.353 -0.184 1.00 0.00 25 CYS A N 15
ATOM 8963 C CA . CYS A 1 25 ? 21.968 13.123 -1.188 1.00 0.00 25 CYS A CA 15
ATOM 8964 C C . CYS A 1 25 ? 23.289 13.615 -0.615 1.00 0.00 25 CYS A C 15
ATOM 8965 O O . CYS A 1 25 ? 23.339 14.109 0.511 1.00 0.00 25 CYS A O 15
ATOM 8972 N N . ASP A 1 26 ? 24.359 13.473 -1.386 1.00 0.00 26 ASP A N 15
ATOM 8973 C CA . ASP A 1 26 ? 25.670 13.904 -0.926 1.00 0.00 26 ASP A CA 15
ATOM 8974 C C . ASP A 1 26 ? 26.205 15.032 -1.801 1.00 0.00 26 ASP A C 15
ATOM 8975 O O . ASP A 1 26 ? 26.183 14.943 -3.030 1.00 0.00 26 ASP A O 15
ATOM 8984 N N . GLY A 1 27 ? 26.681 16.092 -1.158 1.00 0.00 27 GLY A N 15
ATOM 8985 C CA . GLY A 1 27 ? 27.218 17.238 -1.881 1.00 0.00 27 GLY A CA 15
ATOM 8986 C C . GLY A 1 27 ? 26.219 18.389 -1.889 1.00 0.00 27 GLY A C 15
ATOM 8987 O O . GLY A 1 27 ? 25.404 18.524 -0.976 1.00 0.00 27 GLY A O 15
ATOM 8991 N N . PHE A 1 28 ? 26.287 19.216 -2.925 1.00 0.00 28 PHE A N 15
ATOM 8992 C CA . PHE A 1 28 ? 25.384 20.353 -3.043 1.00 0.00 28 PHE A CA 15
ATOM 8993 C C . PHE A 1 28 ? 24.739 20.384 -4.425 1.00 0.00 28 PHE A C 15
ATOM 8994 O O . PHE A 1 28 ? 23.533 20.601 -4.552 1.00 0.00 28 PHE A O 15
ATOM 9011 N N . LEU A 1 29 ? 25.546 20.168 -5.458 1.00 0.00 29 LEU A N 15
ATOM 9012 C CA . LEU A 1 29 ? 25.037 20.174 -6.825 1.00 0.00 29 LEU A CA 15
ATOM 9013 C C . LEU A 1 29 ? 25.020 18.761 -7.400 1.00 0.00 29 LEU A C 15
ATOM 9014 O O . LEU A 1 29 ? 25.362 17.798 -6.714 1.00 0.00 29 LEU A O 15
ATOM 9030 N N . LYS A 1 30 ? 24.615 18.647 -8.660 1.00 0.00 30 LYS A N 15
ATOM 9031 C CA . LYS A 1 30 ? 24.551 17.348 -9.320 1.00 0.00 30 LYS A CA 15
ATOM 9032 C C . LYS A 1 30 ? 25.805 16.533 -9.024 1.00 0.00 30 LYS A C 15
ATOM 9033 O O . LYS A 1 30 ? 26.727 16.478 -9.836 1.00 0.00 30 LYS A O 15
ATOM 9052 N N . GLN A 1 31 ? 25.830 15.900 -7.856 1.00 0.00 31 GLN A N 15
ATOM 9053 C CA . GLN A 1 31 ? 26.977 15.089 -7.469 1.00 0.00 31 GLN A CA 15
ATOM 9054 C C . GLN A 1 31 ? 26.683 13.610 -7.698 1.00 0.00 31 GLN A C 15
ATOM 9055 O O . GLN A 1 31 ? 27.191 13.014 -8.648 1.00 0.00 31 GLN A O 15
ATOM 9069 N N . ARG A 1 32 ? 25.859 13.017 -6.835 1.00 0.00 32 ARG A N 15
ATOM 9070 C CA . ARG A 1 32 ? 25.520 11.605 -6.986 1.00 0.00 32 ARG A CA 15
ATOM 9071 C C . ARG A 1 32 ? 24.611 11.119 -5.857 1.00 0.00 32 ARG A C 15
ATOM 9072 O O . ARG A 1 32 ? 25.059 10.916 -4.728 1.00 0.00 32 ARG A O 15
ATOM 9093 N N . CYS A 1 33 ? 23.331 10.915 -6.179 1.00 0.00 33 CYS A N 15
ATOM 9094 C CA . CYS A 1 33 ? 22.368 10.429 -5.192 1.00 0.00 33 CYS A CA 15
ATOM 9095 C C . CYS A 1 33 ? 22.384 8.907 -5.163 1.00 0.00 33 CYS A C 15
ATOM 9096 O O . CYS A 1 33 ? 22.193 8.259 -6.192 1.00 0.00 33 CYS A O 15
ATOM 9103 N N . VAL A 1 34 ? 22.612 8.338 -3.987 1.00 0.00 34 VAL A N 15
ATOM 9104 C CA . VAL A 1 34 ? 22.647 6.888 -3.863 1.00 0.00 34 VAL A CA 15
ATOM 9105 C C . VAL A 1 34 ? 22.109 6.450 -2.508 1.00 0.00 34 VAL A C 15
ATOM 9106 O O . VAL A 1 34 ? 22.546 6.932 -1.465 1.00 0.00 34 VAL A O 15
ATOM 9119 N N . CYS A 1 35 ? 21.153 5.530 -2.540 1.00 0.00 35 CYS A N 15
ATOM 9120 C CA . CYS A 1 35 ? 20.548 5.022 -1.316 1.00 0.00 35 CYS A CA 15
ATOM 9121 C C . CYS A 1 35 ? 21.615 4.701 -0.276 1.00 0.00 35 CYS A C 15
ATOM 9122 O O . CYS A 1 35 ? 22.803 4.631 -0.590 1.00 0.00 35 CYS A O 15
ATOM 9129 N N . TYR A 1 36 ? 21.181 4.510 0.965 1.00 0.00 36 TYR A N 15
ATOM 9130 C CA . TYR A 1 36 ? 22.105 4.198 2.049 1.00 0.00 36 TYR A CA 15
ATOM 9131 C C . TYR A 1 36 ? 22.863 2.905 1.755 1.00 0.00 36 TYR A C 15
ATOM 9132 O O . TYR A 1 36 ? 24.055 2.932 1.450 1.00 0.00 36 TYR A O 15
ATOM 9150 N N . ARG A 1 37 ? 22.165 1.775 1.845 1.00 0.00 37 ARG A N 15
ATOM 9151 C CA . ARG A 1 37 ? 22.791 0.482 1.583 1.00 0.00 37 ARG A CA 15
ATOM 9152 C C . ARG A 1 37 ? 23.112 0.334 0.100 1.00 0.00 37 ARG A C 15
ATOM 9153 O O . ARG A 1 37 ? 22.225 0.429 -0.749 1.00 0.00 37 ARG A O 15
ATOM 9174 N N . LYS A 1 38 ? 24.385 0.101 -0.204 1.00 0.00 38 LYS A N 15
ATOM 9175 C CA . LYS A 1 38 ? 24.812 -0.060 -1.588 1.00 0.00 38 LYS A CA 15
ATOM 9176 C C . LYS A 1 38 ? 24.484 -1.462 -2.092 1.00 0.00 38 LYS A C 15
ATOM 9177 O O . LYS A 1 38 ? 24.775 -2.455 -1.424 1.00 0.00 38 LYS A O 15
ATOM 9196 N N . GLY A 1 1 ? 20.944 19.450 -4.610 1.00 0.00 1 GLY A N 16
ATOM 9197 C CA . GLY A 1 1 ? 21.874 18.747 -5.485 1.00 0.00 1 GLY A CA 16
ATOM 9198 C C . GLY A 1 1 ? 21.126 17.850 -6.464 1.00 0.00 1 GLY A C 16
ATOM 9199 O O . GLY A 1 1 ? 20.024 18.176 -6.901 1.00 0.00 1 GLY A O 16
ATOM 9203 N N . PHE A 1 2 ? 21.734 16.718 -6.803 1.00 0.00 2 PHE A N 16
ATOM 9204 C CA . PHE A 1 2 ? 21.115 15.780 -7.732 1.00 0.00 2 PHE A CA 16
ATOM 9205 C C . PHE A 1 2 ? 19.599 15.799 -7.577 1.00 0.00 2 PHE A C 16
ATOM 9206 O O . PHE A 1 2 ? 18.872 16.133 -8.513 1.00 0.00 2 PHE A O 16
ATOM 9223 N N . GLY A 1 3 ? 19.128 15.438 -6.388 1.00 0.00 3 GLY A N 16
ATOM 9224 C CA . GLY A 1 3 ? 17.702 15.414 -6.115 1.00 0.00 3 GLY A CA 16
ATOM 9225 C C . GLY A 1 3 ? 17.435 15.757 -4.655 1.00 0.00 3 GLY A C 16
ATOM 9226 O O . GLY A 1 3 ? 18.174 16.531 -4.050 1.00 0.00 3 GLY A O 16
ATOM 9230 N N . CYS A 1 4 ? 16.382 15.168 -4.100 1.00 0.00 4 CYS A N 16
ATOM 9231 C CA . CYS A 1 4 ? 16.018 15.408 -2.706 1.00 0.00 4 CYS A CA 16
ATOM 9232 C C . CYS A 1 4 ? 15.956 16.914 -2.422 1.00 0.00 4 CYS A C 16
ATOM 9233 O O . CYS A 1 4 ? 16.644 17.702 -3.068 1.00 0.00 4 CYS A O 16
ATOM 9240 N N . PRO A 1 5 ? 15.142 17.332 -1.484 1.00 0.00 5 PRO A N 16
ATOM 9241 C CA . PRO A 1 5 ? 14.281 16.428 -0.669 1.00 0.00 5 PRO A CA 16
ATOM 9242 C C . PRO A 1 5 ? 12.980 16.045 -1.375 1.00 0.00 5 PRO A C 16
ATOM 9243 O O . PRO A 1 5 ? 12.563 14.889 -1.339 1.00 0.00 5 PRO A O 16
ATOM 9254 N N . PHE A 1 6 ? 12.335 17.019 -2.005 1.00 0.00 6 PHE A N 16
ATOM 9255 C CA . PHE A 1 6 ? 11.079 16.757 -2.699 1.00 0.00 6 PHE A CA 16
ATOM 9256 C C . PHE A 1 6 ? 11.238 15.618 -3.702 1.00 0.00 6 PHE A C 16
ATOM 9257 O O . PHE A 1 6 ? 10.356 14.770 -3.835 1.00 0.00 6 PHE A O 16
ATOM 9274 N N . ASN A 1 7 ? 12.362 15.606 -4.411 1.00 0.00 7 ASN A N 16
ATOM 9275 C CA . ASN A 1 7 ? 12.611 14.566 -5.404 1.00 0.00 7 ASN A CA 16
ATOM 9276 C C . ASN A 1 7 ? 13.466 13.444 -4.822 1.00 0.00 7 ASN A C 16
ATOM 9277 O O . ASN A 1 7 ? 14.378 12.944 -5.480 1.00 0.00 7 ASN A O 16
ATOM 9288 N N . GLN A 1 8 ? 13.161 13.044 -3.591 1.00 0.00 8 GLN A N 16
ATOM 9289 C CA . GLN A 1 8 ? 13.909 11.969 -2.944 1.00 0.00 8 GLN A CA 16
ATOM 9290 C C . GLN A 1 8 ? 13.346 10.616 -3.348 1.00 0.00 8 GLN A C 16
ATOM 9291 O O . GLN A 1 8 ? 14.077 9.630 -3.435 1.00 0.00 8 GLN A O 16
ATOM 9305 N N . GLY A 1 9 ? 12.043 10.576 -3.598 1.00 0.00 9 GLY A N 16
ATOM 9306 C CA . GLY A 1 9 ? 11.395 9.337 -3.995 1.00 0.00 9 GLY A CA 16
ATOM 9307 C C . GLY A 1 9 ? 12.089 8.734 -5.207 1.00 0.00 9 GLY A C 16
ATOM 9308 O O . GLY A 1 9 ? 12.513 7.582 -5.180 1.00 0.00 9 GLY A O 16
ATOM 9312 N N . LYS A 1 10 ? 12.210 9.515 -6.273 1.00 0.00 10 LYS A N 16
ATOM 9313 C CA . LYS A 1 10 ? 12.863 9.017 -7.471 1.00 0.00 10 LYS A CA 16
ATOM 9314 C C . LYS A 1 10 ? 14.152 8.300 -7.090 1.00 0.00 10 LYS A C 16
ATOM 9315 O O . LYS A 1 10 ? 14.515 7.291 -7.694 1.00 0.00 10 LYS A O 16
ATOM 9334 N N . CYS A 1 11 ? 14.832 8.816 -6.064 1.00 0.00 11 CYS A N 16
ATOM 9335 C CA . CYS A 1 11 ? 16.066 8.195 -5.595 1.00 0.00 11 CYS A CA 16
ATOM 9336 C C . CYS A 1 11 ? 15.740 7.080 -4.609 1.00 0.00 11 CYS A C 16
ATOM 9337 O O . CYS A 1 11 ? 16.430 6.061 -4.565 1.00 0.00 11 CYS A O 16
ATOM 9344 N N . HIS A 1 12 ? 14.681 7.268 -3.824 1.00 0.00 12 HIS A N 16
ATOM 9345 C CA . HIS A 1 12 ? 14.285 6.251 -2.857 1.00 0.00 12 HIS A CA 16
ATOM 9346 C C . HIS A 1 12 ? 13.557 5.109 -3.557 1.00 0.00 12 HIS A C 16
ATOM 9347 O O . HIS A 1 12 ? 13.947 3.949 -3.440 1.00 0.00 12 HIS A O 16
ATOM 9362 N N . ARG A 1 13 ? 12.503 5.441 -4.294 1.00 0.00 13 ARG A N 16
ATOM 9363 C CA . ARG A 1 13 ? 11.744 4.427 -5.012 1.00 0.00 13 ARG A CA 16
ATOM 9364 C C . ARG A 1 13 ? 12.662 3.658 -5.954 1.00 0.00 13 ARG A C 16
ATOM 9365 O O . ARG A 1 13 ? 12.417 2.493 -6.268 1.00 0.00 13 ARG A O 16
ATOM 9386 N N . HIS A 1 14 ? 13.724 4.320 -6.397 1.00 0.00 14 HIS A N 16
ATOM 9387 C CA . HIS A 1 14 ? 14.680 3.693 -7.299 1.00 0.00 14 HIS A CA 16
ATOM 9388 C C . HIS A 1 14 ? 15.467 2.615 -6.566 1.00 0.00 14 HIS A C 16
ATOM 9389 O O . HIS A 1 14 ? 15.446 1.447 -6.957 1.00 0.00 14 HIS A O 16
ATOM 9404 N N . CYS A 1 15 ? 16.151 3.004 -5.495 1.00 0.00 15 CYS A N 16
ATOM 9405 C CA . CYS A 1 15 ? 16.925 2.043 -4.720 1.00 0.00 15 CYS A CA 16
ATOM 9406 C C . CYS A 1 15 ? 15.995 1.141 -3.916 1.00 0.00 15 CYS A C 16
ATOM 9407 O O . CYS A 1 15 ? 16.203 -0.070 -3.842 1.00 0.00 15 CYS A O 16
ATOM 9414 N N . ARG A 1 16 ? 14.968 1.736 -3.321 1.00 0.00 16 ARG A N 16
ATOM 9415 C CA . ARG A 1 16 ? 14.013 0.968 -2.532 1.00 0.00 16 ARG A CA 16
ATOM 9416 C C . ARG A 1 16 ? 13.554 -0.258 -3.314 1.00 0.00 16 ARG A C 16
ATOM 9417 O O . ARG A 1 16 ? 13.414 -1.346 -2.755 1.00 0.00 16 ARG A O 16
ATOM 9438 N N . SER A 1 17 ? 13.334 -0.077 -4.613 1.00 0.00 17 SER A N 16
ATOM 9439 C CA . SER A 1 17 ? 12.903 -1.181 -5.461 1.00 0.00 17 SER A CA 16
ATOM 9440 C C . SER A 1 17 ? 13.874 -2.345 -5.321 1.00 0.00 17 SER A C 16
ATOM 9441 O O . SER A 1 17 ? 13.470 -3.508 -5.302 1.00 0.00 17 SER A O 16
ATOM 9449 N N . ILE A 1 18 ? 15.158 -2.019 -5.214 1.00 0.00 18 ILE A N 16
ATOM 9450 C CA . ILE A 1 18 ? 16.188 -3.039 -5.064 1.00 0.00 18 ILE A CA 16
ATOM 9451 C C . ILE A 1 18 ? 16.170 -3.605 -3.646 1.00 0.00 18 ILE A C 16
ATOM 9452 O O . ILE A 1 18 ? 17.088 -4.316 -3.245 1.00 0.00 18 ILE A O 16
ATOM 9468 N N . ARG A 1 19 ? 15.114 -3.272 -2.903 1.00 0.00 19 ARG A N 16
ATOM 9469 C CA . ARG A 1 19 ? 14.953 -3.733 -1.523 1.00 0.00 19 ARG A CA 16
ATOM 9470 C C . ARG A 1 19 ? 15.552 -2.724 -0.546 1.00 0.00 19 ARG A C 16
ATOM 9471 O O . ARG A 1 19 ? 15.202 -2.705 0.634 1.00 0.00 19 ARG A O 16
ATOM 9492 N N . ARG A 1 20 ? 16.455 -1.888 -1.047 1.00 0.00 20 ARG A N 16
ATOM 9493 C CA . ARG A 1 20 ? 17.096 -0.880 -0.210 1.00 0.00 20 ARG A CA 16
ATOM 9494 C C . ARG A 1 20 ? 16.060 -0.165 0.656 1.00 0.00 20 ARG A C 16
ATOM 9495 O O . ARG A 1 20 ? 14.864 -0.216 0.375 1.00 0.00 20 ARG A O 16
ATOM 9516 N N . ARG A 1 21 ? 16.528 0.501 1.711 1.00 0.00 21 ARG A N 16
ATOM 9517 C CA . ARG A 1 21 ? 15.626 1.219 2.606 1.00 0.00 21 ARG A CA 16
ATOM 9518 C C . ARG A 1 21 ? 16.371 2.327 3.351 1.00 0.00 21 ARG A C 16
ATOM 9519 O O . ARG A 1 21 ? 16.572 2.247 4.562 1.00 0.00 21 ARG A O 16
ATOM 9540 N N . GLY A 1 22 ? 16.773 3.362 2.618 1.00 0.00 22 GLY A N 16
ATOM 9541 C CA . GLY A 1 22 ? 17.490 4.484 3.219 1.00 0.00 22 GLY A CA 16
ATOM 9542 C C . GLY A 1 22 ? 18.381 5.177 2.191 1.00 0.00 22 GLY A C 16
ATOM 9543 O O . GLY A 1 22 ? 18.710 4.597 1.157 1.00 0.00 22 GLY A O 16
ATOM 9547 N N . GLY A 1 23 ? 18.764 6.419 2.477 1.00 0.00 23 GLY A N 16
ATOM 9548 C CA . GLY A 1 23 ? 19.614 7.171 1.556 1.00 0.00 23 GLY A CA 16
ATOM 9549 C C . GLY A 1 23 ? 19.969 8.542 2.124 1.00 0.00 23 GLY A C 16
ATOM 9550 O O . GLY A 1 23 ? 19.653 8.851 3.273 1.00 0.00 23 GLY A O 16
ATOM 9554 N N . TYR A 1 24 ? 20.639 9.354 1.306 1.00 0.00 24 TYR A N 16
ATOM 9555 C CA . TYR A 1 24 ? 21.055 10.693 1.726 1.00 0.00 24 TYR A CA 16
ATOM 9556 C C . TYR A 1 24 ? 21.809 11.393 0.592 1.00 0.00 24 TYR A C 16
ATOM 9557 O O . TYR A 1 24 ? 22.948 11.038 0.288 1.00 0.00 24 TYR A O 16
ATOM 9575 N N . CYS A 1 25 ? 21.172 12.384 -0.038 1.00 0.00 25 CYS A N 16
ATOM 9576 C CA . CYS A 1 25 ? 21.817 13.102 -1.137 1.00 0.00 25 CYS A CA 16
ATOM 9577 C C . CYS A 1 25 ? 23.206 13.571 -0.715 1.00 0.00 25 CYS A C 16
ATOM 9578 O O . CYS A 1 25 ? 23.399 14.034 0.410 1.00 0.00 25 CYS A O 16
ATOM 9585 N N . ASP A 1 26 ? 24.176 13.438 -1.618 1.00 0.00 26 ASP A N 16
ATOM 9586 C CA . ASP A 1 26 ? 25.545 13.843 -1.314 1.00 0.00 26 ASP A CA 16
ATOM 9587 C C . ASP A 1 26 ? 25.979 14.995 -2.214 1.00 0.00 26 ASP A C 16
ATOM 9588 O O . ASP A 1 26 ? 25.612 15.049 -3.388 1.00 0.00 26 ASP A O 16
ATOM 9597 N N . GLY A 1 27 ? 26.761 15.912 -1.655 1.00 0.00 27 GLY A N 16
ATOM 9598 C CA . GLY A 1 27 ? 27.242 17.061 -2.416 1.00 0.00 27 GLY A CA 16
ATOM 9599 C C . GLY A 1 27 ? 26.168 18.139 -2.515 1.00 0.00 27 GLY A C 16
ATOM 9600 O O . GLY A 1 27 ? 25.005 17.904 -2.187 1.00 0.00 27 GLY A O 16
ATOM 9604 N N . PHE A 1 28 ? 26.569 19.323 -2.970 1.00 0.00 28 PHE A N 16
ATOM 9605 C CA . PHE A 1 28 ? 25.636 20.435 -3.112 1.00 0.00 28 PHE A CA 16
ATOM 9606 C C . PHE A 1 28 ? 25.118 20.518 -4.545 1.00 0.00 28 PHE A C 16
ATOM 9607 O O . PHE A 1 28 ? 23.922 20.704 -4.771 1.00 0.00 28 PHE A O 16
ATOM 9624 N N . LEU A 1 29 ? 26.025 20.382 -5.507 1.00 0.00 29 LEU A N 16
ATOM 9625 C CA . LEU A 1 29 ? 25.649 20.446 -6.916 1.00 0.00 29 LEU A CA 16
ATOM 9626 C C . LEU A 1 29 ? 25.151 19.089 -7.407 1.00 0.00 29 LEU A C 16
ATOM 9627 O O . LEU A 1 29 ? 25.443 18.056 -6.806 1.00 0.00 29 LEU A O 16
ATOM 9643 N N . LYS A 1 30 ? 24.399 19.102 -8.505 1.00 0.00 30 LYS A N 16
ATOM 9644 C CA . LYS A 1 30 ? 23.868 17.868 -9.071 1.00 0.00 30 LYS A CA 16
ATOM 9645 C C . LYS A 1 30 ? 24.958 16.808 -9.152 1.00 0.00 30 LYS A C 16
ATOM 9646 O O . LYS A 1 30 ? 25.577 16.617 -10.199 1.00 0.00 30 LYS A O 16
ATOM 9665 N N . GLN A 1 31 ? 25.194 16.123 -8.040 1.00 0.00 31 GLN A N 16
ATOM 9666 C CA . GLN A 1 31 ? 26.218 15.088 -7.999 1.00 0.00 31 GLN A CA 16
ATOM 9667 C C . GLN A 1 31 ? 25.612 13.713 -8.270 1.00 0.00 31 GLN A C 16
ATOM 9668 O O . GLN A 1 31 ? 25.751 13.173 -9.368 1.00 0.00 31 GLN A O 16
ATOM 9682 N N . ARG A 1 32 ? 24.941 13.149 -7.268 1.00 0.00 32 ARG A N 16
ATOM 9683 C CA . ARG A 1 32 ? 24.323 11.835 -7.428 1.00 0.00 32 ARG A CA 16
ATOM 9684 C C . ARG A 1 32 ? 23.786 11.321 -6.091 1.00 0.00 32 ARG A C 16
ATOM 9685 O O . ARG A 1 32 ? 24.495 11.321 -5.085 1.00 0.00 32 ARG A O 16
ATOM 9706 N N . CYS A 1 33 ? 22.525 10.885 -6.090 1.00 0.00 33 CYS A N 16
ATOM 9707 C CA . CYS A 1 33 ? 21.899 10.372 -4.872 1.00 0.00 33 CYS A CA 16
ATOM 9708 C C . CYS A 1 33 ? 22.167 8.879 -4.716 1.00 0.00 33 CYS A C 16
ATOM 9709 O O . CYS A 1 33 ? 21.960 8.098 -5.644 1.00 0.00 33 CYS A O 16
ATOM 9716 N N . VAL A 1 34 ? 22.636 8.496 -3.536 1.00 0.00 34 VAL A N 16
ATOM 9717 C CA . VAL A 1 34 ? 22.942 7.097 -3.260 1.00 0.00 34 VAL A CA 16
ATOM 9718 C C . VAL A 1 34 ? 22.242 6.634 -1.990 1.00 0.00 34 VAL A C 16
ATOM 9719 O O . VAL A 1 34 ? 22.377 7.252 -0.933 1.00 0.00 34 VAL A O 16
ATOM 9732 N N . CYS A 1 35 ? 21.492 5.545 -2.107 1.00 0.00 35 CYS A N 16
ATOM 9733 C CA . CYS A 1 35 ? 20.765 5.000 -0.969 1.00 0.00 35 CYS A CA 16
ATOM 9734 C C . CYS A 1 35 ? 21.729 4.581 0.139 1.00 0.00 35 CYS A C 16
ATOM 9735 O O . CYS A 1 35 ? 22.922 4.390 -0.101 1.00 0.00 35 CYS A O 16
ATOM 9742 N N . TYR A 1 36 ? 21.203 4.446 1.351 1.00 0.00 36 TYR A N 16
ATOM 9743 C CA . TYR A 1 36 ? 22.023 4.055 2.494 1.00 0.00 36 TYR A CA 16
ATOM 9744 C C . TYR A 1 36 ? 22.818 2.785 2.190 1.00 0.00 36 TYR A C 16
ATOM 9745 O O . TYR A 1 36 ? 24.018 2.847 1.922 1.00 0.00 36 TYR A O 16
ATOM 9763 N N . ARG A 1 37 ? 22.149 1.635 2.239 1.00 0.00 37 ARG A N 16
ATOM 9764 C CA . ARG A 1 37 ? 22.820 0.366 1.968 1.00 0.00 37 ARG A CA 16
ATOM 9765 C C . ARG A 1 37 ? 23.286 0.300 0.518 1.00 0.00 37 ARG A C 16
ATOM 9766 O O . ARG A 1 37 ? 22.607 -0.272 -0.336 1.00 0.00 37 ARG A O 16
ATOM 9787 N N . LYS A 1 38 ? 24.449 0.883 0.246 1.00 0.00 38 LYS A N 16
ATOM 9788 C CA . LYS A 1 38 ? 24.996 0.880 -1.106 1.00 0.00 38 LYS A CA 16
ATOM 9789 C C . LYS A 1 38 ? 25.397 -0.533 -1.520 1.00 0.00 38 LYS A C 16
ATOM 9790 O O . LYS A 1 38 ? 24.566 -1.439 -1.550 1.00 0.00 38 LYS A O 16
ATOM 9809 N N . GLY A 1 1 ? 21.045 16.040 -3.396 1.00 0.00 1 GLY A N 17
ATOM 9810 C CA . GLY A 1 1 ? 21.572 16.275 -4.736 1.00 0.00 1 GLY A CA 17
ATOM 9811 C C . GLY A 1 1 ? 20.472 16.161 -5.782 1.00 0.00 1 GLY A C 17
ATOM 9812 O O . GLY A 1 1 ? 19.315 16.486 -5.517 1.00 0.00 1 GLY A O 17
ATOM 9816 N N . PHE A 1 2 ? 20.841 15.702 -6.973 1.00 0.00 2 PHE A N 17
ATOM 9817 C CA . PHE A 1 2 ? 19.872 15.556 -8.054 1.00 0.00 2 PHE A CA 17
ATOM 9818 C C . PHE A 1 2 ? 18.503 15.229 -7.497 1.00 0.00 2 PHE A C 17
ATOM 9819 O O . PHE A 1 2 ? 17.478 15.585 -8.077 1.00 0.00 2 PHE A O 17
ATOM 9836 N N . GLY A 1 3 ? 18.496 14.542 -6.374 1.00 0.00 3 GLY A N 17
ATOM 9837 C CA . GLY A 1 3 ? 17.248 14.160 -5.745 1.00 0.00 3 GLY A CA 17
ATOM 9838 C C . GLY A 1 3 ? 17.094 14.824 -4.389 1.00 0.00 3 GLY A C 17
ATOM 9839 O O . GLY A 1 3 ? 17.360 16.014 -4.238 1.00 0.00 3 GLY A O 17
ATOM 9843 N N . CYS A 1 4 ? 16.654 14.047 -3.413 1.00 0.00 4 CYS A N 17
ATOM 9844 C CA . CYS A 1 4 ? 16.454 14.561 -2.063 1.00 0.00 4 CYS A CA 17
ATOM 9845 C C . CYS A 1 4 ? 17.327 15.795 -1.820 1.00 0.00 4 CYS A C 17
ATOM 9846 O O . CYS A 1 4 ? 18.470 15.847 -2.275 1.00 0.00 4 CYS A O 17
ATOM 9853 N N . PRO A 1 5 ? 16.821 16.784 -1.120 1.00 0.00 5 PRO A N 17
ATOM 9854 C CA . PRO A 1 5 ? 15.443 16.774 -0.547 1.00 0.00 5 PRO A CA 17
ATOM 9855 C C . PRO A 1 5 ? 14.401 17.085 -1.618 1.00 0.00 5 PRO A C 17
ATOM 9856 O O . PRO A 1 5 ? 13.232 17.327 -1.316 1.00 0.00 5 PRO A O 17
ATOM 9867 N N . PHE A 1 6 ? 14.847 17.086 -2.872 1.00 0.00 6 PHE A N 17
ATOM 9868 C CA . PHE A 1 6 ? 13.964 17.382 -3.994 1.00 0.00 6 PHE A CA 17
ATOM 9869 C C . PHE A 1 6 ? 13.298 16.108 -4.521 1.00 0.00 6 PHE A C 17
ATOM 9870 O O . PHE A 1 6 ? 12.146 15.822 -4.195 1.00 0.00 6 PHE A O 17
ATOM 9887 N N . ASN A 1 7 ? 14.027 15.352 -5.340 1.00 0.00 7 ASN A N 17
ATOM 9888 C CA . ASN A 1 7 ? 13.490 14.115 -5.910 1.00 0.00 7 ASN A CA 17
ATOM 9889 C C . ASN A 1 7 ? 14.005 12.898 -5.146 1.00 0.00 7 ASN A C 17
ATOM 9890 O O . ASN A 1 7 ? 14.913 12.206 -5.604 1.00 0.00 7 ASN A O 17
ATOM 9901 N N . GLN A 1 8 ? 13.414 12.641 -3.984 1.00 0.00 8 GLN A N 17
ATOM 9902 C CA . GLN A 1 8 ? 13.820 11.501 -3.168 1.00 0.00 8 GLN A CA 17
ATOM 9903 C C . GLN A 1 8 ? 13.492 10.193 -3.880 1.00 0.00 8 GLN A C 17
ATOM 9904 O O . GLN A 1 8 ? 14.113 9.162 -3.624 1.00 0.00 8 GLN A O 17
ATOM 9918 N N . GLY A 1 9 ? 12.516 10.245 -4.781 1.00 0.00 9 GLY A N 17
ATOM 9919 C CA . GLY A 1 9 ? 12.118 9.059 -5.528 1.00 0.00 9 GLY A CA 17
ATOM 9920 C C . GLY A 1 9 ? 13.233 8.603 -6.461 1.00 0.00 9 GLY A C 17
ATOM 9921 O O . GLY A 1 9 ? 13.520 7.413 -6.564 1.00 0.00 9 GLY A O 17
ATOM 9925 N N . LYS A 1 10 ? 13.861 9.553 -7.141 1.00 0.00 10 LYS A N 17
ATOM 9926 C CA . LYS A 1 10 ? 14.944 9.220 -8.060 1.00 0.00 10 LYS A CA 17
ATOM 9927 C C . LYS A 1 10 ? 15.999 8.382 -7.351 1.00 0.00 10 LYS A C 17
ATOM 9928 O O . LYS A 1 10 ? 16.687 7.574 -7.974 1.00 0.00 10 LYS A O 17
ATOM 9947 N N . CYS A 1 11 ? 16.117 8.578 -6.044 1.00 0.00 11 CYS A N 17
ATOM 9948 C CA . CYS A 1 11 ? 17.091 7.828 -5.262 1.00 0.00 11 CYS A CA 17
ATOM 9949 C C . CYS A 1 11 ? 16.389 6.866 -4.313 1.00 0.00 11 CYS A C 17
ATOM 9950 O O . CYS A 1 11 ? 17.009 5.954 -3.769 1.00 0.00 11 CYS A O 17
ATOM 9957 N N . HIS A 1 12 ? 15.092 7.077 -4.116 1.00 0.00 12 HIS A N 17
ATOM 9958 C CA . HIS A 1 12 ? 14.323 6.221 -3.226 1.00 0.00 12 HIS A CA 17
ATOM 9959 C C . HIS A 1 12 ? 13.455 5.248 -4.021 1.00 0.00 12 HIS A C 17
ATOM 9960 O O . HIS A 1 12 ? 12.878 4.319 -3.455 1.00 0.00 12 HIS A O 17
ATOM 9975 N N . ARG A 1 13 ? 13.367 5.459 -5.330 1.00 0.00 13 ARG A N 17
ATOM 9976 C CA . ARG A 1 13 ? 12.566 4.581 -6.176 1.00 0.00 13 ARG A CA 17
ATOM 9977 C C . ARG A 1 13 ? 13.445 3.530 -6.847 1.00 0.00 13 ARG A C 17
ATOM 9978 O O . ARG A 1 13 ? 13.090 2.351 -6.896 1.00 0.00 13 ARG A O 17
ATOM 9999 N N . HIS A 1 14 ? 14.590 3.960 -7.368 1.00 0.00 14 HIS A N 17
ATOM 10000 C CA . HIS A 1 14 ? 15.503 3.041 -8.041 1.00 0.00 14 HIS A CA 17
ATOM 10001 C C . HIS A 1 14 ? 16.120 2.046 -7.064 1.00 0.00 14 HIS A C 17
ATOM 10002 O O . HIS A 1 14 ? 16.211 0.856 -7.365 1.00 0.00 14 HIS A O 17
ATOM 10017 N N . CYS A 1 15 ? 16.553 2.522 -5.900 1.00 0.00 15 CYS A N 17
ATOM 10018 C CA . CYS A 1 15 ? 17.161 1.624 -4.927 1.00 0.00 15 CYS A CA 17
ATOM 10019 C C . CYS A 1 15 ? 16.099 0.817 -4.196 1.00 0.00 15 CYS A C 17
ATOM 10020 O O . CYS A 1 15 ? 16.255 -0.389 -4.001 1.00 0.00 15 CYS A O 17
ATOM 10027 N N . ARG A 1 16 ? 15.017 1.475 -3.798 1.00 0.00 16 ARG A N 17
ATOM 10028 C CA . ARG A 1 16 ? 13.951 0.774 -3.100 1.00 0.00 16 ARG A CA 17
ATOM 10029 C C . ARG A 1 16 ? 13.732 -0.586 -3.748 1.00 0.00 16 ARG A C 17
ATOM 10030 O O . ARG A 1 16 ? 13.424 -1.568 -3.071 1.00 0.00 16 ARG A O 17
ATOM 10051 N N . SER A 1 17 ? 13.911 -0.636 -5.066 1.00 0.00 17 SER A N 17
ATOM 10052 C CA . SER A 1 17 ? 13.748 -1.881 -5.802 1.00 0.00 17 SER A CA 17
ATOM 10053 C C . SER A 1 17 ? 14.796 -2.888 -5.346 1.00 0.00 17 SER A C 17
ATOM 10054 O O . SER A 1 17 ? 14.486 -4.052 -5.093 1.00 0.00 17 SER A O 17
ATOM 10062 N N . ILE A 1 18 ? 16.035 -2.423 -5.233 1.00 0.00 18 ILE A N 17
ATOM 10063 C CA . ILE A 1 18 ? 17.126 -3.284 -4.792 1.00 0.00 18 ILE A CA 17
ATOM 10064 C C . ILE A 1 18 ? 16.935 -3.672 -3.330 1.00 0.00 18 ILE A C 17
ATOM 10065 O O . ILE A 1 18 ? 17.903 -3.911 -2.608 1.00 0.00 18 ILE A O 17
ATOM 10081 N N . ARG A 1 19 ? 15.677 -3.728 -2.900 1.00 0.00 19 ARG A N 17
ATOM 10082 C CA . ARG A 1 19 ? 15.361 -4.083 -1.523 1.00 0.00 19 ARG A CA 17
ATOM 10083 C C . ARG A 1 19 ? 16.092 -3.161 -0.551 1.00 0.00 19 ARG A C 17
ATOM 10084 O O . ARG A 1 19 ? 16.276 -3.498 0.619 1.00 0.00 19 ARG A O 17
ATOM 10105 N N . ARG A 1 20 ? 16.502 -1.996 -1.043 1.00 0.00 20 ARG A N 17
ATOM 10106 C CA . ARG A 1 20 ? 17.208 -1.030 -0.208 1.00 0.00 20 ARG A CA 17
ATOM 10107 C C . ARG A 1 20 ? 16.225 -0.262 0.666 1.00 0.00 20 ARG A C 17
ATOM 10108 O O . ARG A 1 20 ? 15.037 -0.179 0.352 1.00 0.00 20 ARG A O 17
ATOM 10129 N N . ARG A 1 21 ? 16.718 0.286 1.773 1.00 0.00 21 ARG A N 17
ATOM 10130 C CA . ARG A 1 21 ? 15.856 1.030 2.684 1.00 0.00 21 ARG A CA 17
ATOM 10131 C C . ARG A 1 21 ? 15.894 2.527 2.396 1.00 0.00 21 ARG A C 17
ATOM 10132 O O . ARG A 1 21 ? 15.052 3.046 1.664 1.00 0.00 21 ARG A O 17
ATOM 10153 N N . GLY A 1 22 ? 16.862 3.223 2.986 1.00 0.00 22 GLY A N 17
ATOM 10154 C CA . GLY A 1 22 ? 16.971 4.665 2.789 1.00 0.00 22 GLY A CA 17
ATOM 10155 C C . GLY A 1 22 ? 18.378 5.075 2.377 1.00 0.00 22 GLY A C 17
ATOM 10156 O O . GLY A 1 22 ? 19.120 4.291 1.783 1.00 0.00 22 GLY A O 17
ATOM 10160 N N . GLY A 1 23 ? 18.735 6.317 2.694 1.00 0.00 23 GLY A N 17
ATOM 10161 C CA . GLY A 1 23 ? 20.051 6.840 2.354 1.00 0.00 23 GLY A CA 17
ATOM 10162 C C . GLY A 1 23 ? 20.114 8.343 2.561 1.00 0.00 23 GLY A C 17
ATOM 10163 O O . GLY A 1 23 ? 19.228 8.941 3.172 1.00 0.00 23 GLY A O 17
ATOM 10167 N N . TYR A 1 24 ? 21.169 8.943 2.039 1.00 0.00 24 TYR A N 17
ATOM 10168 C CA . TYR A 1 24 ? 21.358 10.383 2.157 1.00 0.00 24 TYR A CA 17
ATOM 10169 C C . TYR A 1 24 ? 21.421 11.019 0.771 1.00 0.00 24 TYR A C 17
ATOM 10170 O O . TYR A 1 24 ? 21.407 10.317 -0.240 1.00 0.00 24 TYR A O 17
ATOM 10188 N N . CYS A 1 25 ? 21.480 12.346 0.723 1.00 0.00 25 CYS A N 17
ATOM 10189 C CA . CYS A 1 25 ? 21.530 13.038 -0.558 1.00 0.00 25 CYS A CA 17
ATOM 10190 C C . CYS A 1 25 ? 22.289 14.357 -0.440 1.00 0.00 25 CYS A C 17
ATOM 10191 O O . CYS A 1 25 ? 22.054 15.142 0.477 1.00 0.00 25 CYS A O 17
ATOM 10198 N N . ASP A 1 26 ? 23.204 14.590 -1.377 1.00 0.00 26 ASP A N 17
ATOM 10199 C CA . ASP A 1 26 ? 24.000 15.813 -1.374 1.00 0.00 26 ASP A CA 17
ATOM 10200 C C . ASP A 1 26 ? 23.281 16.927 -2.122 1.00 0.00 26 ASP A C 17
ATOM 10201 O O . ASP A 1 26 ? 23.582 17.197 -3.283 1.00 0.00 26 ASP A O 17
ATOM 10210 N N . GLY A 1 27 ? 22.339 17.578 -1.448 1.00 0.00 27 GLY A N 17
ATOM 10211 C CA . GLY A 1 27 ? 21.596 18.668 -2.067 1.00 0.00 27 GLY A CA 17
ATOM 10212 C C . GLY A 1 27 ? 22.511 19.865 -2.301 1.00 0.00 27 GLY A C 17
ATOM 10213 O O . GLY A 1 27 ? 23.686 19.830 -1.945 1.00 0.00 27 GLY A O 17
ATOM 10217 N N . PHE A 1 28 ? 21.967 20.919 -2.899 1.00 0.00 28 PHE A N 17
ATOM 10218 C CA . PHE A 1 28 ? 22.753 22.120 -3.169 1.00 0.00 28 PHE A CA 17
ATOM 10219 C C . PHE A 1 28 ? 23.762 21.871 -4.288 1.00 0.00 28 PHE A C 17
ATOM 10220 O O . PHE A 1 28 ? 24.205 22.806 -4.953 1.00 0.00 28 PHE A O 17
ATOM 10237 N N . LEU A 1 29 ? 24.122 20.608 -4.489 1.00 0.00 29 LEU A N 17
ATOM 10238 C CA . LEU A 1 29 ? 25.082 20.257 -5.529 1.00 0.00 29 LEU A CA 17
ATOM 10239 C C . LEU A 1 29 ? 24.418 19.419 -6.615 1.00 0.00 29 LEU A C 17
ATOM 10240 O O . LEU A 1 29 ? 25.086 18.911 -7.514 1.00 0.00 29 LEU A O 17
ATOM 10256 N N . LYS A 1 30 ? 23.101 19.278 -6.523 1.00 0.00 30 LYS A N 17
ATOM 10257 C CA . LYS A 1 30 ? 22.359 18.494 -7.503 1.00 0.00 30 LYS A CA 17
ATOM 10258 C C . LYS A 1 30 ? 23.239 17.389 -8.073 1.00 0.00 30 LYS A C 17
ATOM 10259 O O . LYS A 1 30 ? 23.215 17.118 -9.273 1.00 0.00 30 LYS A O 17
ATOM 10278 N N . GLN A 1 31 ? 24.018 16.755 -7.203 1.00 0.00 31 GLN A N 17
ATOM 10279 C CA . GLN A 1 31 ? 24.905 15.682 -7.632 1.00 0.00 31 GLN A CA 17
ATOM 10280 C C . GLN A 1 31 ? 24.118 14.393 -7.850 1.00 0.00 31 GLN A C 17
ATOM 10281 O O . GLN A 1 31 ? 23.784 14.045 -8.982 1.00 0.00 31 GLN A O 17
ATOM 10295 N N . ARG A 1 32 ? 23.828 13.693 -6.758 1.00 0.00 32 ARG A N 17
ATOM 10296 C CA . ARG A 1 32 ? 23.081 12.442 -6.838 1.00 0.00 32 ARG A CA 17
ATOM 10297 C C . ARG A 1 32 ? 23.133 11.706 -5.502 1.00 0.00 32 ARG A C 17
ATOM 10298 O O . ARG A 1 32 ? 24.194 11.593 -4.888 1.00 0.00 32 ARG A O 17
ATOM 10319 N N . CYS A 1 33 ? 21.985 11.208 -5.056 1.00 0.00 33 CYS A N 17
ATOM 10320 C CA . CYS A 1 33 ? 21.921 10.485 -3.791 1.00 0.00 33 CYS A CA 17
ATOM 10321 C C . CYS A 1 33 ? 22.288 9.019 -3.993 1.00 0.00 33 CYS A C 17
ATOM 10322 O O . CYS A 1 33 ? 22.362 8.537 -5.124 1.00 0.00 33 CYS A O 17
ATOM 10329 N N . VAL A 1 34 ? 22.519 8.316 -2.890 1.00 0.00 34 VAL A N 17
ATOM 10330 C CA . VAL A 1 34 ? 22.879 6.906 -2.958 1.00 0.00 34 VAL A CA 17
ATOM 10331 C C . VAL A 1 34 ? 22.359 6.157 -1.735 1.00 0.00 34 VAL A C 17
ATOM 10332 O O . VAL A 1 34 ? 22.950 6.216 -0.657 1.00 0.00 34 VAL A O 17
ATOM 10345 N N . CYS A 1 35 ? 21.247 5.453 -1.916 1.00 0.00 35 CYS A N 17
ATOM 10346 C CA . CYS A 1 35 ? 20.644 4.692 -0.829 1.00 0.00 35 CYS A CA 17
ATOM 10347 C C . CYS A 1 35 ? 21.708 4.206 0.149 1.00 0.00 35 CYS A C 17
ATOM 10348 O O . CYS A 1 35 ? 22.731 3.653 -0.254 1.00 0.00 35 CYS A O 17
ATOM 10355 N N . TYR A 1 36 ? 21.456 4.414 1.438 1.00 0.00 36 TYR A N 17
ATOM 10356 C CA . TYR A 1 36 ? 22.394 3.992 2.471 1.00 0.00 36 TYR A CA 17
ATOM 10357 C C . TYR A 1 36 ? 23.221 2.804 1.992 1.00 0.00 36 TYR A C 17
ATOM 10358 O O . TYR A 1 36 ? 24.445 2.884 1.899 1.00 0.00 36 TYR A O 17
ATOM 10376 N N . ARG A 1 37 ? 22.542 1.704 1.686 1.00 0.00 37 ARG A N 17
ATOM 10377 C CA . ARG A 1 37 ? 23.225 0.506 1.214 1.00 0.00 37 ARG A CA 17
ATOM 10378 C C . ARG A 1 37 ? 23.411 0.559 -0.298 1.00 0.00 37 ARG A C 17
ATOM 10379 O O . ARG A 1 37 ? 22.440 0.515 -1.053 1.00 0.00 37 ARG A O 17
ATOM 10400 N N . LYS A 1 38 ? 24.663 0.651 -0.736 1.00 0.00 38 LYS A N 17
ATOM 10401 C CA . LYS A 1 38 ? 24.956 0.707 -2.163 1.00 0.00 38 LYS A CA 17
ATOM 10402 C C . LYS A 1 38 ? 24.420 -0.533 -2.867 1.00 0.00 38 LYS A C 17
ATOM 10403 O O . LYS A 1 38 ? 23.843 -1.418 -2.232 1.00 0.00 38 LYS A O 17
ATOM 10422 N N . GLY A 1 1 ? 22.088 17.149 -4.270 1.00 0.00 1 GLY A N 18
ATOM 10423 C CA . GLY A 1 1 ? 21.368 17.272 -5.533 1.00 0.00 1 GLY A CA 18
ATOM 10424 C C . GLY A 1 1 ? 21.129 15.904 -6.157 1.00 0.00 1 GLY A C 18
ATOM 10425 O O . GLY A 1 1 ? 21.488 14.876 -5.583 1.00 0.00 1 GLY A O 18
ATOM 10429 N N . PHE A 1 2 ? 20.520 15.899 -7.336 1.00 0.00 2 PHE A N 18
ATOM 10430 C CA . PHE A 1 2 ? 20.236 14.652 -8.033 1.00 0.00 2 PHE A CA 18
ATOM 10431 C C . PHE A 1 2 ? 19.194 13.841 -7.277 1.00 0.00 2 PHE A C 18
ATOM 10432 O O . PHE A 1 2 ? 18.478 13.031 -7.862 1.00 0.00 2 PHE A O 18
ATOM 10449 N N . GLY A 1 3 ? 19.119 14.064 -5.974 1.00 0.00 3 GLY A N 18
ATOM 10450 C CA . GLY A 1 3 ? 18.163 13.348 -5.141 1.00 0.00 3 GLY A CA 18
ATOM 10451 C C . GLY A 1 3 ? 17.673 14.235 -4.012 1.00 0.00 3 GLY A C 18
ATOM 10452 O O . GLY A 1 3 ? 17.394 15.416 -4.217 1.00 0.00 3 GLY A O 18
ATOM 10456 N N . CYS A 1 4 ? 17.569 13.670 -2.822 1.00 0.00 4 CYS A N 18
ATOM 10457 C CA . CYS A 1 4 ? 17.112 14.444 -1.681 1.00 0.00 4 CYS A CA 18
ATOM 10458 C C . CYS A 1 4 ? 17.822 15.802 -1.660 1.00 0.00 4 CYS A C 18
ATOM 10459 O O . CYS A 1 4 ? 18.929 15.943 -2.181 1.00 0.00 4 CYS A O 18
ATOM 10466 N N . PRO A 1 5 ? 17.215 16.794 -1.064 1.00 0.00 5 PRO A N 18
ATOM 10467 C CA . PRO A 1 5 ? 15.884 16.681 -0.423 1.00 0.00 5 PRO A CA 18
ATOM 10468 C C . PRO A 1 5 ? 14.782 17.000 -1.422 1.00 0.00 5 PRO A C 18
ATOM 10469 O O . PRO A 1 5 ? 13.600 16.757 -1.175 1.00 0.00 5 PRO A O 18
ATOM 10480 N N . PHE A 1 6 ? 15.199 17.552 -2.557 1.00 0.00 6 PHE A N 18
ATOM 10481 C CA . PHE A 1 6 ? 14.271 17.919 -3.617 1.00 0.00 6 PHE A CA 18
ATOM 10482 C C . PHE A 1 6 ? 13.561 16.686 -4.165 1.00 0.00 6 PHE A C 18
ATOM 10483 O O . PHE A 1 6 ? 12.380 16.466 -3.899 1.00 0.00 6 PHE A O 18
ATOM 10500 N N . ASN A 1 7 ? 14.290 15.887 -4.942 1.00 0.00 7 ASN A N 18
ATOM 10501 C CA . ASN A 1 7 ? 13.722 14.681 -5.536 1.00 0.00 7 ASN A CA 18
ATOM 10502 C C . ASN A 1 7 ? 14.294 13.425 -4.881 1.00 0.00 7 ASN A C 18
ATOM 10503 O O . ASN A 1 7 ? 15.060 12.687 -5.498 1.00 0.00 7 ASN A O 18
ATOM 10514 N N . GLN A 1 8 ? 13.913 13.186 -3.629 1.00 0.00 8 GLN A N 18
ATOM 10515 C CA . GLN A 1 8 ? 14.393 12.012 -2.906 1.00 0.00 8 GLN A CA 18
ATOM 10516 C C . GLN A 1 8 ? 13.823 10.735 -3.518 1.00 0.00 8 GLN A C 18
ATOM 10517 O O . GLN A 1 8 ? 14.553 9.778 -3.770 1.00 0.00 8 GLN A O 18
ATOM 10531 N N . GLY A 1 9 ? 12.514 10.729 -3.754 1.00 0.00 9 GLY A N 18
ATOM 10532 C CA . GLY A 1 9 ? 11.857 9.565 -4.337 1.00 0.00 9 GLY A CA 18
ATOM 10533 C C . GLY A 1 9 ? 12.635 9.041 -5.538 1.00 0.00 9 GLY A C 18
ATOM 10534 O O . GLY A 1 9 ? 12.807 7.835 -5.697 1.00 0.00 9 GLY A O 18
ATOM 10538 N N . LYS A 1 10 ? 13.103 9.953 -6.382 1.00 0.00 10 LYS A N 18
ATOM 10539 C CA . LYS A 1 10 ? 13.865 9.558 -7.559 1.00 0.00 10 LYS A CA 18
ATOM 10540 C C . LYS A 1 10 ? 15.063 8.717 -7.144 1.00 0.00 10 LYS A C 18
ATOM 10541 O O . LYS A 1 10 ? 15.584 7.923 -7.929 1.00 0.00 10 LYS A O 18
ATOM 10560 N N . CYS A 1 11 ? 15.491 8.896 -5.901 1.00 0.00 11 CYS A N 18
ATOM 10561 C CA . CYS A 1 11 ? 16.625 8.143 -5.381 1.00 0.00 11 CYS A CA 18
ATOM 10562 C C . CYS A 1 11 ? 16.164 7.147 -4.322 1.00 0.00 11 CYS A C 18
ATOM 10563 O O . CYS A 1 11 ? 16.841 6.156 -4.055 1.00 0.00 11 CYS A O 18
ATOM 10570 N N . HIS A 1 12 ? 15.005 7.412 -3.727 1.00 0.00 12 HIS A N 18
ATOM 10571 C CA . HIS A 1 12 ? 14.468 6.521 -2.707 1.00 0.00 12 HIS A CA 18
ATOM 10572 C C . HIS A 1 12 ? 13.620 5.437 -3.359 1.00 0.00 12 HIS A C 18
ATOM 10573 O O . HIS A 1 12 ? 13.446 4.352 -2.807 1.00 0.00 12 HIS A O 18
ATOM 10588 N N . ARG A 1 13 ? 13.103 5.738 -4.546 1.00 0.00 13 ARG A N 18
ATOM 10589 C CA . ARG A 1 13 ? 12.283 4.782 -5.279 1.00 0.00 13 ARG A CA 18
ATOM 10590 C C . ARG A 1 13 ? 13.169 3.898 -6.150 1.00 0.00 13 ARG A C 18
ATOM 10591 O O . ARG A 1 13 ? 12.921 2.701 -6.295 1.00 0.00 13 ARG A O 18
ATOM 10612 N N . HIS A 1 14 ? 14.207 4.499 -6.722 1.00 0.00 14 HIS A N 18
ATOM 10613 C CA . HIS A 1 14 ? 15.135 3.763 -7.573 1.00 0.00 14 HIS A CA 18
ATOM 10614 C C . HIS A 1 14 ? 15.766 2.610 -6.801 1.00 0.00 14 HIS A C 18
ATOM 10615 O O . HIS A 1 14 ? 15.698 1.457 -7.226 1.00 0.00 14 HIS A O 18
ATOM 10630 N N . CYS A 1 15 ? 16.379 2.929 -5.665 1.00 0.00 15 CYS A N 18
ATOM 10631 C CA . CYS A 1 15 ? 17.017 1.907 -4.847 1.00 0.00 15 CYS A CA 18
ATOM 10632 C C . CYS A 1 15 ? 15.972 0.982 -4.242 1.00 0.00 15 CYS A C 18
ATOM 10633 O O . CYS A 1 15 ? 16.144 -0.237 -4.229 1.00 0.00 15 CYS A O 18
ATOM 10640 N N . ARG A 1 16 ? 14.881 1.562 -3.751 1.00 0.00 16 ARG A N 18
ATOM 10641 C CA . ARG A 1 16 ? 13.817 0.765 -3.159 1.00 0.00 16 ARG A CA 18
ATOM 10642 C C . ARG A 1 16 ? 13.574 -0.480 -4.000 1.00 0.00 16 ARG A C 18
ATOM 10643 O O . ARG A 1 16 ? 13.463 -1.586 -3.472 1.00 0.00 16 ARG A O 18
ATOM 10664 N N . SER A 1 17 ? 13.503 -0.295 -5.317 1.00 0.00 17 SER A N 18
ATOM 10665 C CA . SER A 1 17 ? 13.286 -1.418 -6.217 1.00 0.00 17 SER A CA 18
ATOM 10666 C C . SER A 1 17 ? 14.357 -2.471 -5.979 1.00 0.00 17 SER A C 18
ATOM 10667 O O . SER A 1 17 ? 14.098 -3.671 -6.070 1.00 0.00 17 SER A O 18
ATOM 10675 N N . ILE A 1 18 ? 15.561 -2.009 -5.657 1.00 0.00 18 ILE A N 18
ATOM 10676 C CA . ILE A 1 18 ? 16.667 -2.919 -5.387 1.00 0.00 18 ILE A CA 18
ATOM 10677 C C . ILE A 1 18 ? 16.522 -3.508 -3.988 1.00 0.00 18 ILE A C 18
ATOM 10678 O O . ILE A 1 18 ? 17.475 -4.044 -3.424 1.00 0.00 18 ILE A O 18
ATOM 10694 N N . ARG A 1 19 ? 15.314 -3.402 -3.436 1.00 0.00 19 ARG A N 18
ATOM 10695 C CA . ARG A 1 19 ? 15.041 -3.925 -2.103 1.00 0.00 19 ARG A CA 18
ATOM 10696 C C . ARG A 1 19 ? 15.711 -3.067 -1.035 1.00 0.00 19 ARG A C 18
ATOM 10697 O O . ARG A 1 19 ? 15.972 -3.532 0.075 1.00 0.00 19 ARG A O 18
ATOM 10718 N N . ARG A 1 20 ? 15.982 -1.811 -1.376 1.00 0.00 20 ARG A N 18
ATOM 10719 C CA . ARG A 1 20 ? 16.617 -0.894 -0.439 1.00 0.00 20 ARG A CA 18
ATOM 10720 C C . ARG A 1 20 ? 15.563 -0.154 0.378 1.00 0.00 20 ARG A C 18
ATOM 10721 O O . ARG A 1 20 ? 14.406 -0.050 -0.032 1.00 0.00 20 ARG A O 18
ATOM 10742 N N . ARG A 1 21 ? 15.967 0.355 1.538 1.00 0.00 21 ARG A N 18
ATOM 10743 C CA . ARG A 1 21 ? 15.044 1.076 2.405 1.00 0.00 21 ARG A CA 18
ATOM 10744 C C . ARG A 1 21 ? 15.464 2.536 2.562 1.00 0.00 21 ARG A C 18
ATOM 10745 O O . ARG A 1 21 ? 14.985 3.409 1.840 1.00 0.00 21 ARG A O 18
ATOM 10766 N N . GLY A 1 22 ? 16.354 2.792 3.518 1.00 0.00 22 GLY A N 18
ATOM 10767 C CA . GLY A 1 22 ? 16.822 4.149 3.772 1.00 0.00 22 GLY A CA 18
ATOM 10768 C C . GLY A 1 22 ? 17.780 4.621 2.686 1.00 0.00 22 GLY A C 18
ATOM 10769 O O . GLY A 1 22 ? 18.348 3.817 1.946 1.00 0.00 22 GLY A O 18
ATOM 10773 N N . GLY A 1 23 ? 17.958 5.935 2.601 1.00 0.00 23 GLY A N 18
ATOM 10774 C CA . GLY A 1 23 ? 18.855 6.511 1.609 1.00 0.00 23 GLY A CA 18
ATOM 10775 C C . GLY A 1 23 ? 19.179 7.958 1.953 1.00 0.00 23 GLY A C 18
ATOM 10776 O O . GLY A 1 23 ? 18.644 8.509 2.914 1.00 0.00 23 GLY A O 18
ATOM 10780 N N . TYR A 1 24 ? 20.059 8.571 1.170 1.00 0.00 24 TYR A N 18
ATOM 10781 C CA . TYR A 1 24 ? 20.437 9.955 1.424 1.00 0.00 24 TYR A CA 18
ATOM 10782 C C . TYR A 1 24 ? 20.974 10.634 0.169 1.00 0.00 24 TYR A C 18
ATOM 10783 O O . TYR A 1 24 ? 21.556 9.995 -0.710 1.00 0.00 24 TYR A O 18
ATOM 10801 N N . CYS A 1 25 ? 20.774 11.943 0.113 1.00 0.00 25 CYS A N 18
ATOM 10802 C CA . CYS A 1 25 ? 21.228 12.755 -1.009 1.00 0.00 25 CYS A CA 18
ATOM 10803 C C . CYS A 1 25 ? 22.725 13.034 -0.892 1.00 0.00 25 CYS A C 18
ATOM 10804 O O . CYS A 1 25 ? 23.312 12.875 0.179 1.00 0.00 25 CYS A O 18
ATOM 10811 N N . ASP A 1 26 ? 23.340 13.456 -1.995 1.00 0.00 26 ASP A N 18
ATOM 10812 C CA . ASP A 1 26 ? 24.767 13.759 -1.987 1.00 0.00 26 ASP A CA 18
ATOM 10813 C C . ASP A 1 26 ? 25.064 14.933 -2.915 1.00 0.00 26 ASP A C 18
ATOM 10814 O O . ASP A 1 26 ? 24.992 14.807 -4.138 1.00 0.00 26 ASP A O 18
ATOM 10823 N N . GLY A 1 27 ? 25.385 16.078 -2.319 1.00 0.00 27 GLY A N 18
ATOM 10824 C CA . GLY A 1 27 ? 25.680 17.279 -3.090 1.00 0.00 27 GLY A CA 18
ATOM 10825 C C . GLY A 1 27 ? 24.632 18.356 -2.833 1.00 0.00 27 GLY A C 18
ATOM 10826 O O . GLY A 1 27 ? 24.079 18.445 -1.737 1.00 0.00 27 GLY A O 18
ATOM 10830 N N . PHE A 1 28 ? 24.362 19.174 -3.847 1.00 0.00 28 PHE A N 18
ATOM 10831 C CA . PHE A 1 28 ? 23.379 20.243 -3.710 1.00 0.00 28 PHE A CA 18
ATOM 10832 C C . PHE A 1 28 ? 22.783 20.608 -5.066 1.00 0.00 28 PHE A C 18
ATOM 10833 O O . PHE A 1 28 ? 21.592 20.901 -5.172 1.00 0.00 28 PHE A O 18
ATOM 10850 N N . LEU A 1 29 ? 23.619 20.593 -6.100 1.00 0.00 29 LEU A N 18
ATOM 10851 C CA . LEU A 1 29 ? 23.160 20.929 -7.443 1.00 0.00 29 LEU A CA 18
ATOM 10852 C C . LEU A 1 29 ? 23.273 19.720 -8.368 1.00 0.00 29 LEU A C 18
ATOM 10853 O O . LEU A 1 29 ? 24.343 19.430 -8.902 1.00 0.00 29 LEU A O 18
ATOM 10869 N N . LYS A 1 30 ? 22.158 19.024 -8.552 1.00 0.00 30 LYS A N 18
ATOM 10870 C CA . LYS A 1 30 ? 22.131 17.849 -9.417 1.00 0.00 30 LYS A CA 18
ATOM 10871 C C . LYS A 1 30 ? 23.499 17.174 -9.468 1.00 0.00 30 LYS A C 18
ATOM 10872 O O . LYS A 1 30 ? 24.094 17.038 -10.538 1.00 0.00 30 LYS A O 18
ATOM 10891 N N . GLN A 1 31 ? 23.989 16.743 -8.308 1.00 0.00 31 GLN A N 18
ATOM 10892 C CA . GLN A 1 31 ? 25.284 16.073 -8.238 1.00 0.00 31 GLN A CA 18
ATOM 10893 C C . GLN A 1 31 ? 25.106 14.560 -8.324 1.00 0.00 31 GLN A C 18
ATOM 10894 O O . GLN A 1 31 ? 25.379 13.954 -9.359 1.00 0.00 31 GLN A O 18
ATOM 10908 N N . ARG A 1 32 ? 24.644 13.954 -7.230 1.00 0.00 32 ARG A N 18
ATOM 10909 C CA . ARG A 1 32 ? 24.434 12.510 -7.203 1.00 0.00 32 ARG A CA 18
ATOM 10910 C C . ARG A 1 32 ? 23.956 12.058 -5.825 1.00 0.00 32 ARG A C 18
ATOM 10911 O O . ARG A 1 32 ? 24.217 12.717 -4.819 1.00 0.00 32 ARG A O 18
ATOM 10932 N N . CYS A 1 33 ? 23.249 10.932 -5.796 1.00 0.00 33 CYS A N 18
ATOM 10933 C CA . CYS A 1 33 ? 22.725 10.390 -4.547 1.00 0.00 33 CYS A CA 18
ATOM 10934 C C . CYS A 1 33 ? 22.998 8.888 -4.465 1.00 0.00 33 CYS A C 18
ATOM 10935 O O . CYS A 1 33 ? 23.333 8.256 -5.466 1.00 0.00 33 CYS A O 18
ATOM 10942 N N . VAL A 1 34 ? 22.848 8.322 -3.270 1.00 0.00 34 VAL A N 18
ATOM 10943 C CA . VAL A 1 34 ? 23.076 6.890 -3.078 1.00 0.00 34 VAL A CA 18
ATOM 10944 C C . VAL A 1 34 ? 22.355 6.395 -1.828 1.00 0.00 34 VAL A C 18
ATOM 10945 O O . VAL A 1 34 ? 22.604 6.877 -0.722 1.00 0.00 34 VAL A O 18
ATOM 10958 N N . CYS A 1 35 ? 21.458 5.434 -2.012 1.00 0.00 35 CYS A N 18
ATOM 10959 C CA . CYS A 1 35 ? 20.704 4.884 -0.893 1.00 0.00 35 CYS A CA 18
ATOM 10960 C C . CYS A 1 35 ? 21.638 4.491 0.249 1.00 0.00 35 CYS A C 18
ATOM 10961 O O . CYS A 1 35 ? 22.860 4.541 0.107 1.00 0.00 35 CYS A O 18
ATOM 10968 N N . TYR A 1 36 ? 21.055 4.100 1.379 1.00 0.00 36 TYR A N 18
ATOM 10969 C CA . TYR A 1 36 ? 21.847 3.698 2.538 1.00 0.00 36 TYR A CA 18
ATOM 10970 C C . TYR A 1 36 ? 22.572 2.382 2.264 1.00 0.00 36 TYR A C 18
ATOM 10971 O O . TYR A 1 36 ? 23.774 2.369 1.996 1.00 0.00 36 TYR A O 18
ATOM 10989 N N . ARG A 1 37 ? 21.833 1.278 2.331 1.00 0.00 37 ARG A N 18
ATOM 10990 C CA . ARG A 1 37 ? 22.417 -0.039 2.088 1.00 0.00 37 ARG A CA 18
ATOM 10991 C C . ARG A 1 37 ? 22.958 -0.132 0.663 1.00 0.00 37 ARG A C 18
ATOM 10992 O O . ARG A 1 37 ? 22.260 0.194 -0.297 1.00 0.00 37 ARG A O 18
ATOM 11013 N N . LYS A 1 38 ? 24.205 -0.577 0.534 1.00 0.00 38 LYS A N 18
ATOM 11014 C CA . LYS A 1 38 ? 24.826 -0.707 -0.780 1.00 0.00 38 LYS A CA 18
ATOM 11015 C C . LYS A 1 38 ? 24.144 -1.806 -1.588 1.00 0.00 38 LYS A C 18
ATOM 11016 O O . LYS A 1 38 ? 23.379 -2.606 -1.047 1.00 0.00 38 LYS A O 18
ATOM 11035 N N . GLY A 1 1 ? 22.715 16.891 -4.854 1.00 0.00 1 GLY A N 19
ATOM 11036 C CA . GLY A 1 1 ? 22.948 16.359 -6.192 1.00 0.00 1 GLY A CA 19
ATOM 11037 C C . GLY A 1 1 ? 21.630 16.121 -6.920 1.00 0.00 1 GLY A C 19
ATOM 11038 O O . GLY A 1 1 ? 20.694 16.909 -6.790 1.00 0.00 1 GLY A O 19
ATOM 11042 N N . PHE A 1 2 ? 21.569 15.031 -7.684 1.00 0.00 2 PHE A N 19
ATOM 11043 C CA . PHE A 1 2 ? 20.359 14.688 -8.432 1.00 0.00 2 PHE A CA 19
ATOM 11044 C C . PHE A 1 2 ? 19.142 15.380 -7.831 1.00 0.00 2 PHE A C 19
ATOM 11045 O O . PHE A 1 2 ? 18.490 16.192 -8.488 1.00 0.00 2 PHE A O 19
ATOM 11062 N N . GLY A 1 3 ? 18.837 15.051 -6.583 1.00 0.00 3 GLY A N 19
ATOM 11063 C CA . GLY A 1 3 ? 17.691 15.648 -5.912 1.00 0.00 3 GLY A CA 19
ATOM 11064 C C . GLY A 1 3 ? 17.977 15.887 -4.436 1.00 0.00 3 GLY A C 19
ATOM 11065 O O . GLY A 1 3 ? 19.079 16.283 -4.057 1.00 0.00 3 GLY A O 19
ATOM 11069 N N . CYS A 1 4 ? 16.969 15.642 -3.612 1.00 0.00 4 CYS A N 19
ATOM 11070 C CA . CYS A 1 4 ? 17.096 15.827 -2.173 1.00 0.00 4 CYS A CA 19
ATOM 11071 C C . CYS A 1 4 ? 17.600 17.231 -1.840 1.00 0.00 4 CYS A C 19
ATOM 11072 O O . CYS A 1 4 ? 18.387 17.809 -2.591 1.00 0.00 4 CYS A O 19
ATOM 11079 N N . PRO A 1 5 ? 17.188 17.774 -0.723 1.00 0.00 5 PRO A N 19
ATOM 11080 C CA . PRO A 1 5 ? 16.238 17.116 0.217 1.00 0.00 5 PRO A CA 19
ATOM 11081 C C . PRO A 1 5 ? 14.800 17.246 -0.275 1.00 0.00 5 PRO A C 19
ATOM 11082 O O . PRO A 1 5 ? 13.877 16.653 0.286 1.00 0.00 5 PRO A O 19
ATOM 11093 N N . PHE A 1 6 ? 14.627 18.041 -1.326 1.00 0.00 6 PHE A N 19
ATOM 11094 C CA . PHE A 1 6 ? 13.309 18.275 -1.901 1.00 0.00 6 PHE A CA 19
ATOM 11095 C C . PHE A 1 6 ? 12.850 17.082 -2.733 1.00 0.00 6 PHE A C 19
ATOM 11096 O O . PHE A 1 6 ? 11.812 16.482 -2.453 1.00 0.00 6 PHE A O 19
ATOM 11113 N N . ASN A 1 7 ? 13.616 16.753 -3.768 1.00 0.00 7 ASN A N 19
ATOM 11114 C CA . ASN A 1 7 ? 13.260 15.640 -4.644 1.00 0.00 7 ASN A CA 19
ATOM 11115 C C . ASN A 1 7 ? 13.936 14.345 -4.204 1.00 0.00 7 ASN A C 19
ATOM 11116 O O . ASN A 1 7 ? 14.579 13.670 -5.008 1.00 0.00 7 ASN A O 19
ATOM 11127 N N . GLN A 1 8 ? 13.779 13.994 -2.933 1.00 0.00 8 GLN A N 19
ATOM 11128 C CA . GLN A 1 8 ? 14.375 12.766 -2.417 1.00 0.00 8 GLN A CA 19
ATOM 11129 C C . GLN A 1 8 ? 13.658 11.549 -2.989 1.00 0.00 8 GLN A C 19
ATOM 11130 O O . GLN A 1 8 ? 14.267 10.502 -3.207 1.00 0.00 8 GLN A O 19
ATOM 11144 N N . GLY A 1 9 ? 12.359 11.695 -3.229 1.00 0.00 9 GLY A N 19
ATOM 11145 C CA . GLY A 1 9 ? 11.563 10.602 -3.773 1.00 0.00 9 GLY A CA 19
ATOM 11146 C C . GLY A 1 9 ? 12.213 10.012 -5.018 1.00 0.00 9 GLY A C 19
ATOM 11147 O O . GLY A 1 9 ? 12.268 8.795 -5.180 1.00 0.00 9 GLY A O 19
ATOM 11151 N N . LYS A 1 10 ? 12.707 10.874 -5.898 1.00 0.00 10 LYS A N 19
ATOM 11152 C CA . LYS A 1 10 ? 13.349 10.400 -7.117 1.00 0.00 10 LYS A CA 19
ATOM 11153 C C . LYS A 1 10 ? 14.557 9.548 -6.763 1.00 0.00 10 LYS A C 19
ATOM 11154 O O . LYS A 1 10 ? 14.928 8.634 -7.500 1.00 0.00 10 LYS A O 19
ATOM 11173 N N . CYS A 1 11 ? 15.159 9.852 -5.621 1.00 0.00 11 CYS A N 19
ATOM 11174 C CA . CYS A 1 11 ? 16.320 9.108 -5.161 1.00 0.00 11 CYS A CA 19
ATOM 11175 C C . CYS A 1 11 ? 15.906 8.088 -4.108 1.00 0.00 11 CYS A C 19
ATOM 11176 O O . CYS A 1 11 ? 16.646 7.149 -3.814 1.00 0.00 11 CYS A O 19
ATOM 11183 N N . HIS A 1 12 ? 14.717 8.278 -3.542 1.00 0.00 12 HIS A N 19
ATOM 11184 C CA . HIS A 1 12 ? 14.218 7.364 -2.524 1.00 0.00 12 HIS A CA 19
ATOM 11185 C C . HIS A 1 12 ? 13.403 6.242 -3.162 1.00 0.00 12 HIS A C 19
ATOM 11186 O O . HIS A 1 12 ? 13.570 5.071 -2.825 1.00 0.00 12 HIS A O 19
ATOM 11201 N N . ARG A 1 13 ? 12.518 6.612 -4.084 1.00 0.00 13 ARG A N 19
ATOM 11202 C CA . ARG A 1 13 ? 11.678 5.630 -4.759 1.00 0.00 13 ARG A CA 19
ATOM 11203 C C . ARG A 1 13 ? 12.530 4.631 -5.536 1.00 0.00 13 ARG A C 19
ATOM 11204 O O . ARG A 1 13 ? 12.321 3.421 -5.445 1.00 0.00 13 ARG A O 19
ATOM 11225 N N . HIS A 1 14 ? 13.491 5.141 -6.301 1.00 0.00 14 HIS A N 19
ATOM 11226 C CA . HIS A 1 14 ? 14.362 4.271 -7.084 1.00 0.00 14 HIS A CA 19
ATOM 11227 C C . HIS A 1 14 ? 15.129 3.320 -6.169 1.00 0.00 14 HIS A C 19
ATOM 11228 O O . HIS A 1 14 ? 15.023 2.101 -6.297 1.00 0.00 14 HIS A O 19
ATOM 11243 N N . CYS A 1 15 ? 15.895 3.889 -5.247 1.00 0.00 15 CYS A N 19
ATOM 11244 C CA . CYS A 1 15 ? 16.674 3.089 -4.311 1.00 0.00 15 CYS A CA 19
ATOM 11245 C C . CYS A 1 15 ? 15.784 2.075 -3.597 1.00 0.00 15 CYS A C 19
ATOM 11246 O O . CYS A 1 15 ? 16.067 0.878 -3.598 1.00 0.00 15 CYS A O 19
ATOM 11253 N N . ARG A 1 16 ? 14.711 2.562 -2.987 1.00 0.00 16 ARG A N 19
ATOM 11254 C CA . ARG A 1 16 ? 13.791 1.689 -2.268 1.00 0.00 16 ARG A CA 19
ATOM 11255 C C . ARG A 1 16 ? 13.257 0.592 -3.185 1.00 0.00 16 ARG A C 19
ATOM 11256 O O . ARG A 1 16 ? 12.702 -0.403 -2.718 1.00 0.00 16 ARG A O 19
ATOM 11277 N N . SER A 1 17 ? 13.425 0.778 -4.489 1.00 0.00 17 SER A N 19
ATOM 11278 C CA . SER A 1 17 ? 12.953 -0.205 -5.455 1.00 0.00 17 SER A CA 19
ATOM 11279 C C . SER A 1 17 ? 14.041 -1.234 -5.746 1.00 0.00 17 SER A C 19
ATOM 11280 O O . SER A 1 17 ? 13.793 -2.243 -6.408 1.00 0.00 17 SER A O 19
ATOM 11288 N N . ILE A 1 18 ? 15.244 -0.974 -5.246 1.00 0.00 18 ILE A N 19
ATOM 11289 C CA . ILE A 1 18 ? 16.362 -1.886 -5.458 1.00 0.00 18 ILE A CA 19
ATOM 11290 C C . ILE A 1 18 ? 16.684 -2.651 -4.178 1.00 0.00 18 ILE A C 19
ATOM 11291 O O . ILE A 1 18 ? 17.842 -2.736 -3.770 1.00 0.00 18 ILE A O 19
ATOM 11307 N N . ARG A 1 19 ? 15.652 -3.210 -3.554 1.00 0.00 19 ARG A N 19
ATOM 11308 C CA . ARG A 1 19 ? 15.826 -3.975 -2.326 1.00 0.00 19 ARG A CA 19
ATOM 11309 C C . ARG A 1 19 ? 16.386 -3.102 -1.204 1.00 0.00 19 ARG A C 19
ATOM 11310 O O . ARG A 1 19 ? 16.171 -3.385 -0.025 1.00 0.00 19 ARG A O 19
ATOM 11331 N N . ARG A 1 20 ? 17.103 -2.043 -1.572 1.00 0.00 20 ARG A N 19
ATOM 11332 C CA . ARG A 1 20 ? 17.681 -1.143 -0.582 1.00 0.00 20 ARG A CA 19
ATOM 11333 C C . ARG A 1 20 ? 16.642 -0.755 0.466 1.00 0.00 20 ARG A C 19
ATOM 11334 O O . ARG A 1 20 ? 15.563 -1.343 0.533 1.00 0.00 20 ARG A O 19
ATOM 11355 N N . ARG A 1 21 ? 16.975 0.238 1.282 1.00 0.00 21 ARG A N 19
ATOM 11356 C CA . ARG A 1 21 ? 16.065 0.692 2.320 1.00 0.00 21 ARG A CA 19
ATOM 11357 C C . ARG A 1 21 ? 16.132 2.206 2.460 1.00 0.00 21 ARG A C 19
ATOM 11358 O O . ARG A 1 21 ? 15.212 2.922 2.063 1.00 0.00 21 ARG A O 19
ATOM 11379 N N . GLY A 1 22 ? 17.236 2.686 3.022 1.00 0.00 22 GLY A N 19
ATOM 11380 C CA . GLY A 1 22 ? 17.432 4.117 3.207 1.00 0.00 22 GLY A CA 19
ATOM 11381 C C . GLY A 1 22 ? 18.576 4.614 2.332 1.00 0.00 22 GLY A C 19
ATOM 11382 O O . GLY A 1 22 ? 19.343 3.819 1.790 1.00 0.00 22 GLY A O 19
ATOM 11386 N N . GLY A 1 23 ? 18.687 5.930 2.197 1.00 0.00 23 GLY A N 19
ATOM 11387 C CA . GLY A 1 23 ? 19.744 6.511 1.380 1.00 0.00 23 GLY A CA 19
ATOM 11388 C C . GLY A 1 23 ? 19.925 7.989 1.695 1.00 0.00 23 GLY A C 19
ATOM 11389 O O . GLY A 1 23 ? 19.257 8.531 2.575 1.00 0.00 23 GLY A O 19
ATOM 11393 N N . TYR A 1 24 ? 20.833 8.640 0.973 1.00 0.00 24 TYR A N 19
ATOM 11394 C CA . TYR A 1 24 ? 21.083 10.055 1.200 1.00 0.00 24 TYR A CA 19
ATOM 11395 C C . TYR A 1 24 ? 21.649 10.718 -0.050 1.00 0.00 24 TYR A C 19
ATOM 11396 O O . TYR A 1 24 ? 22.074 10.047 -0.989 1.00 0.00 24 TYR A O 19
ATOM 11414 N N . CYS A 1 25 ? 21.646 12.044 -0.045 1.00 0.00 25 CYS A N 19
ATOM 11415 C CA . CYS A 1 25 ? 22.154 12.816 -1.170 1.00 0.00 25 CYS A CA 19
ATOM 11416 C C . CYS A 1 25 ? 23.564 13.315 -0.873 1.00 0.00 25 CYS A C 19
ATOM 11417 O O . CYS A 1 25 ? 23.941 13.472 0.289 1.00 0.00 25 CYS A O 19
ATOM 11424 N N . ASP A 1 26 ? 24.348 13.560 -1.920 1.00 0.00 26 ASP A N 19
ATOM 11425 C CA . ASP A 1 26 ? 25.712 14.035 -1.732 1.00 0.00 26 ASP A CA 19
ATOM 11426 C C . ASP A 1 26 ? 26.070 15.083 -2.779 1.00 0.00 26 ASP A C 19
ATOM 11427 O O . ASP A 1 26 ? 26.681 14.775 -3.803 1.00 0.00 26 ASP A O 19
ATOM 11436 N N . GLY A 1 27 ? 25.685 16.326 -2.512 1.00 0.00 27 GLY A N 19
ATOM 11437 C CA . GLY A 1 27 ? 25.967 17.421 -3.432 1.00 0.00 27 GLY A CA 19
ATOM 11438 C C . GLY A 1 27 ? 24.770 18.357 -3.542 1.00 0.00 27 GLY A C 19
ATOM 11439 O O . GLY A 1 27 ? 23.946 18.435 -2.631 1.00 0.00 27 GLY A O 19
ATOM 11443 N N . PHE A 1 28 ? 24.681 19.064 -4.661 1.00 0.00 28 PHE A N 19
ATOM 11444 C CA . PHE A 1 28 ? 23.580 19.993 -4.877 1.00 0.00 28 PHE A CA 19
ATOM 11445 C C . PHE A 1 28 ? 23.312 20.170 -6.367 1.00 0.00 28 PHE A C 19
ATOM 11446 O O . PHE A 1 28 ? 22.163 20.313 -6.788 1.00 0.00 28 PHE A O 19
ATOM 11463 N N . LEU A 1 29 ? 24.377 20.164 -7.163 1.00 0.00 29 LEU A N 19
ATOM 11464 C CA . LEU A 1 29 ? 24.239 20.328 -8.604 1.00 0.00 29 LEU A CA 19
ATOM 11465 C C . LEU A 1 29 ? 24.271 18.978 -9.310 1.00 0.00 29 LEU A C 19
ATOM 11466 O O . LEU A 1 29 ? 25.304 18.564 -9.838 1.00 0.00 29 LEU A O 19
ATOM 11482 N N . LYS A 1 30 ? 23.129 18.297 -9.320 1.00 0.00 30 LYS A N 19
ATOM 11483 C CA . LYS A 1 30 ? 23.028 16.995 -9.970 1.00 0.00 30 LYS A CA 19
ATOM 11484 C C . LYS A 1 30 ? 24.366 16.263 -9.926 1.00 0.00 30 LYS A C 19
ATOM 11485 O O . LYS A 1 30 ? 25.048 16.135 -10.941 1.00 0.00 30 LYS A O 19
ATOM 11504 N N . GLN A 1 31 ? 24.732 15.780 -8.743 1.00 0.00 31 GLN A N 19
ATOM 11505 C CA . GLN A 1 31 ? 25.988 15.058 -8.580 1.00 0.00 31 GLN A CA 19
ATOM 11506 C C . GLN A 1 31 ? 25.755 13.553 -8.657 1.00 0.00 31 GLN A C 19
ATOM 11507 O O . GLN A 1 31 ? 25.972 12.938 -9.701 1.00 0.00 31 GLN A O 19
ATOM 11521 N N . ARG A 1 32 ? 25.310 12.961 -7.551 1.00 0.00 32 ARG A N 19
ATOM 11522 C CA . ARG A 1 32 ? 25.054 11.526 -7.526 1.00 0.00 32 ARG A CA 19
ATOM 11523 C C . ARG A 1 32 ? 24.416 11.112 -6.207 1.00 0.00 32 ARG A C 19
ATOM 11524 O O . ARG A 1 32 ? 24.887 11.490 -5.134 1.00 0.00 32 ARG A O 19
ATOM 11545 N N . CYS A 1 33 ? 23.349 10.327 -6.293 1.00 0.00 33 CYS A N 19
ATOM 11546 C CA . CYS A 1 33 ? 22.661 9.860 -5.095 1.00 0.00 33 CYS A CA 19
ATOM 11547 C C . CYS A 1 33 ? 23.174 8.480 -4.702 1.00 0.00 33 CYS A C 19
ATOM 11548 O O . CYS A 1 33 ? 23.237 7.571 -5.530 1.00 0.00 33 CYS A O 19
ATOM 11555 N N . VAL A 1 34 ? 23.539 8.327 -3.434 1.00 0.00 34 VAL A N 19
ATOM 11556 C CA . VAL A 1 34 ? 24.044 7.051 -2.950 1.00 0.00 34 VAL A CA 19
ATOM 11557 C C . VAL A 1 34 ? 23.122 6.500 -1.874 1.00 0.00 34 VAL A C 19
ATOM 11558 O O . VAL A 1 34 ? 23.075 7.016 -0.757 1.00 0.00 34 VAL A O 19
ATOM 11571 N N . CYS A 1 35 ? 22.378 5.456 -2.219 1.00 0.00 35 CYS A N 19
ATOM 11572 C CA . CYS A 1 35 ? 21.450 4.858 -1.271 1.00 0.00 35 CYS A CA 19
ATOM 11573 C C . CYS A 1 35 ? 21.998 3.560 -0.700 1.00 0.00 35 CYS A C 19
ATOM 11574 O O . CYS A 1 35 ? 22.966 2.998 -1.211 1.00 0.00 35 CYS A O 19
ATOM 11581 N N . TYR A 1 36 ? 21.362 3.090 0.367 1.00 0.00 36 TYR A N 19
ATOM 11582 C CA . TYR A 1 36 ? 21.780 1.853 1.012 1.00 0.00 36 TYR A CA 19
ATOM 11583 C C . TYR A 1 36 ? 20.568 1.084 1.523 1.00 0.00 36 TYR A C 19
ATOM 11584 O O . TYR A 1 36 ? 19.425 1.460 1.259 1.00 0.00 36 TYR A O 19
ATOM 11602 N N . ARG A 1 37 ? 20.822 0.008 2.260 1.00 0.00 37 ARG A N 19
ATOM 11603 C CA . ARG A 1 37 ? 19.739 -0.800 2.805 1.00 0.00 37 ARG A CA 19
ATOM 11604 C C . ARG A 1 37 ? 19.725 -0.708 4.328 1.00 0.00 37 ARG A C 19
ATOM 11605 O O . ARG A 1 37 ? 19.934 -1.704 5.021 1.00 0.00 37 ARG A O 19
ATOM 11626 N N . LYS A 1 38 ? 19.481 0.492 4.843 1.00 0.00 38 LYS A N 19
ATOM 11627 C CA . LYS A 1 38 ? 19.443 0.698 6.286 1.00 0.00 38 LYS A CA 19
ATOM 11628 C C . LYS A 1 38 ? 18.991 -0.575 6.995 1.00 0.00 38 LYS A C 19
ATOM 11629 O O . LYS A 1 38 ? 19.759 -1.196 7.728 1.00 0.00 38 LYS A O 19
ATOM 11648 N N . GLY A 1 1 ? 23.419 14.372 -4.102 1.00 0.00 1 GLY A N 20
ATOM 11649 C CA . GLY A 1 1 ? 23.162 15.039 -5.372 1.00 0.00 1 GLY A CA 20
ATOM 11650 C C . GLY A 1 1 ? 21.970 14.414 -6.081 1.00 0.00 1 GLY A C 20
ATOM 11651 O O . GLY A 1 1 ? 21.005 13.997 -5.442 1.00 0.00 1 GLY A O 20
ATOM 11655 N N . PHE A 1 2 ? 22.039 14.357 -7.407 1.00 0.00 2 PHE A N 20
ATOM 11656 C CA . PHE A 1 2 ? 20.950 13.785 -8.185 1.00 0.00 2 PHE A CA 20
ATOM 11657 C C . PHE A 1 2 ? 19.671 14.567 -7.920 1.00 0.00 2 PHE A C 20
ATOM 11658 O O . PHE A 1 2 ? 19.182 15.299 -8.777 1.00 0.00 2 PHE A O 20
ATOM 11675 N N . GLY A 1 3 ? 19.153 14.411 -6.710 1.00 0.00 3 GLY A N 20
ATOM 11676 C CA . GLY A 1 3 ? 17.944 15.107 -6.293 1.00 0.00 3 GLY A CA 20
ATOM 11677 C C . GLY A 1 3 ? 18.087 15.522 -4.836 1.00 0.00 3 GLY A C 20
ATOM 11678 O O . GLY A 1 3 ? 19.181 15.874 -4.391 1.00 0.00 3 GLY A O 20
ATOM 11682 N N . CYS A 1 4 ? 17.000 15.454 -4.087 1.00 0.00 4 CYS A N 20
ATOM 11683 C CA . CYS A 1 4 ? 17.055 15.799 -2.672 1.00 0.00 4 CYS A CA 20
ATOM 11684 C C . CYS A 1 4 ? 17.536 17.240 -2.477 1.00 0.00 4 CYS A C 20
ATOM 11685 O O . CYS A 1 4 ? 18.382 17.720 -3.231 1.00 0.00 4 CYS A O 20
ATOM 11692 N N . PRO A 1 5 ? 17.027 17.932 -1.484 1.00 0.00 5 PRO A N 20
ATOM 11693 C CA . PRO A 1 5 ? 16.000 17.403 -0.540 1.00 0.00 5 PRO A CA 20
ATOM 11694 C C . PRO A 1 5 ? 14.593 17.508 -1.122 1.00 0.00 5 PRO A C 20
ATOM 11695 O O . PRO A 1 5 ? 13.630 16.995 -0.554 1.00 0.00 5 PRO A O 20
ATOM 11706 N N . PHE A 1 6 ? 14.488 18.196 -2.254 1.00 0.00 6 PHE A N 20
ATOM 11707 C CA . PHE A 1 6 ? 13.201 18.391 -2.910 1.00 0.00 6 PHE A CA 20
ATOM 11708 C C . PHE A 1 6 ? 12.693 17.090 -3.527 1.00 0.00 6 PHE A C 20
ATOM 11709 O O . PHE A 1 6 ? 11.750 16.481 -3.020 1.00 0.00 6 PHE A O 20
ATOM 11726 N N . ASN A 1 7 ? 13.313 16.675 -4.627 1.00 0.00 7 ASN A N 20
ATOM 11727 C CA . ASN A 1 7 ? 12.899 15.450 -5.306 1.00 0.00 7 ASN A CA 20
ATOM 11728 C C . ASN A 1 7 ? 13.563 14.227 -4.680 1.00 0.00 7 ASN A C 20
ATOM 11729 O O . ASN A 1 7 ? 13.987 13.312 -5.386 1.00 0.00 7 ASN A O 20
ATOM 11740 N N . GLN A 1 8 ? 13.640 14.210 -3.352 1.00 0.00 8 GLN A N 20
ATOM 11741 C CA . GLN A 1 8 ? 14.244 13.082 -2.652 1.00 0.00 8 GLN A CA 20
ATOM 11742 C C . GLN A 1 8 ? 13.640 11.777 -3.154 1.00 0.00 8 GLN A C 20
ATOM 11743 O O . GLN A 1 8 ? 14.319 10.753 -3.216 1.00 0.00 8 GLN A O 20
ATOM 11757 N N . GLY A 1 9 ? 12.365 11.823 -3.522 1.00 0.00 9 GLY A N 20
ATOM 11758 C CA . GLY A 1 9 ? 11.694 10.636 -4.029 1.00 0.00 9 GLY A CA 20
ATOM 11759 C C . GLY A 1 9 ? 12.454 10.073 -5.223 1.00 0.00 9 GLY A C 20
ATOM 11760 O O . GLY A 1 9 ? 12.473 8.863 -5.445 1.00 0.00 9 GLY A O 20
ATOM 11764 N N . LYS A 1 10 ? 13.090 10.961 -5.983 1.00 0.00 10 LYS A N 20
ATOM 11765 C CA . LYS A 1 10 ? 13.862 10.540 -7.145 1.00 0.00 10 LYS A CA 20
ATOM 11766 C C . LYS A 1 10 ? 15.047 9.700 -6.689 1.00 0.00 10 LYS A C 20
ATOM 11767 O O . LYS A 1 10 ? 15.564 8.871 -7.438 1.00 0.00 10 LYS A O 20
ATOM 11786 N N . CYS A 1 11 ? 15.457 9.917 -5.443 1.00 0.00 11 CYS A N 20
ATOM 11787 C CA . CYS A 1 11 ? 16.569 9.172 -4.867 1.00 0.00 11 CYS A CA 20
ATOM 11788 C C . CYS A 1 11 ? 16.036 8.154 -3.870 1.00 0.00 11 CYS A C 20
ATOM 11789 O O . CYS A 1 11 ? 16.701 7.167 -3.558 1.00 0.00 11 CYS A O 20
ATOM 11796 N N . HIS A 1 12 ? 14.822 8.399 -3.381 1.00 0.00 12 HIS A N 20
ATOM 11797 C CA . HIS A 1 12 ? 14.199 7.488 -2.428 1.00 0.00 12 HIS A CA 20
ATOM 11798 C C . HIS A 1 12 ? 13.520 6.338 -3.164 1.00 0.00 12 HIS A C 20
ATOM 11799 O O . HIS A 1 12 ? 13.561 5.192 -2.716 1.00 0.00 12 HIS A O 20
ATOM 11814 N N . ARG A 1 13 ? 12.902 6.653 -4.298 1.00 0.00 13 ARG A N 20
ATOM 11815 C CA . ARG A 1 13 ? 12.222 5.640 -5.096 1.00 0.00 13 ARG A CA 20
ATOM 11816 C C . ARG A 1 13 ? 13.226 4.884 -5.962 1.00 0.00 13 ARG A C 20
ATOM 11817 O O . ARG A 1 13 ? 13.045 3.701 -6.253 1.00 0.00 13 ARG A O 20
ATOM 11838 N N . HIS A 1 14 ? 14.287 5.576 -6.369 1.00 0.00 14 HIS A N 20
ATOM 11839 C CA . HIS A 1 14 ? 15.316 4.960 -7.198 1.00 0.00 14 HIS A CA 20
ATOM 11840 C C . HIS A 1 14 ? 15.891 3.732 -6.503 1.00 0.00 14 HIS A C 20
ATOM 11841 O O . HIS A 1 14 ? 15.957 2.650 -7.086 1.00 0.00 14 HIS A O 20
ATOM 11856 N N . CYS A 1 15 ? 16.302 3.903 -5.251 1.00 0.00 15 CYS A N 20
ATOM 11857 C CA . CYS A 1 15 ? 16.862 2.792 -4.492 1.00 0.00 15 CYS A CA 20
ATOM 11858 C C . CYS A 1 15 ? 15.760 1.818 -4.083 1.00 0.00 15 CYS A C 20
ATOM 11859 O O . CYS A 1 15 ? 15.938 0.602 -4.152 1.00 0.00 15 CYS A O 20
ATOM 11866 N N . ARG A 1 16 ? 14.618 2.359 -3.667 1.00 0.00 16 ARG A N 20
ATOM 11867 C CA . ARG A 1 16 ? 13.495 1.522 -3.261 1.00 0.00 16 ARG A CA 20
ATOM 11868 C C . ARG A 1 16 ? 13.201 0.483 -4.337 1.00 0.00 16 ARG A C 20
ATOM 11869 O O . ARG A 1 16 ? 12.788 -0.638 -4.039 1.00 0.00 16 ARG A O 20
ATOM 11890 N N . SER A 1 17 ? 13.424 0.864 -5.592 1.00 0.00 17 SER A N 20
ATOM 11891 C CA . SER A 1 17 ? 13.187 -0.042 -6.707 1.00 0.00 17 SER A CA 20
ATOM 11892 C C . SER A 1 17 ? 14.124 -1.242 -6.620 1.00 0.00 17 SER A C 20
ATOM 11893 O O . SER A 1 17 ? 13.762 -2.356 -6.999 1.00 0.00 17 SER A O 20
ATOM 11901 N N . ILE A 1 18 ? 15.331 -1.005 -6.116 1.00 0.00 18 ILE A N 20
ATOM 11902 C CA . ILE A 1 18 ? 16.315 -2.073 -5.982 1.00 0.00 18 ILE A CA 20
ATOM 11903 C C . ILE A 1 18 ? 16.059 -2.886 -4.716 1.00 0.00 18 ILE A C 20
ATOM 11904 O O . ILE A 1 18 ? 16.857 -3.747 -4.355 1.00 0.00 18 ILE A O 20
ATOM 11920 N N . ARG A 1 19 ? 14.934 -2.602 -4.057 1.00 0.00 19 ARG A N 20
ATOM 11921 C CA . ARG A 1 19 ? 14.553 -3.303 -2.830 1.00 0.00 19 ARG A CA 20
ATOM 11922 C C . ARG A 1 19 ? 15.099 -2.589 -1.596 1.00 0.00 19 ARG A C 20
ATOM 11923 O O . ARG A 1 19 ? 14.930 -3.063 -0.472 1.00 0.00 19 ARG A O 20
ATOM 11944 N N . ARG A 1 20 ? 15.753 -1.453 -1.808 1.00 0.00 20 ARG A N 20
ATOM 11945 C CA . ARG A 1 20 ? 16.312 -0.697 -0.695 1.00 0.00 20 ARG A CA 20
ATOM 11946 C C . ARG A 1 20 ? 15.201 -0.025 0.106 1.00 0.00 20 ARG A C 20
ATOM 11947 O O . ARG A 1 20 ? 14.044 -0.008 -0.313 1.00 0.00 20 ARG A O 20
ATOM 11968 N N . ARG A 1 21 ? 15.560 0.523 1.262 1.00 0.00 21 ARG A N 20
ATOM 11969 C CA . ARG A 1 21 ? 14.583 1.190 2.115 1.00 0.00 21 ARG A CA 20
ATOM 11970 C C . ARG A 1 21 ? 14.908 2.672 2.250 1.00 0.00 21 ARG A C 20
ATOM 11971 O O . ARG A 1 21 ? 14.372 3.506 1.521 1.00 0.00 21 ARG A O 20
ATOM 11992 N N . GLY A 1 22 ? 15.789 2.992 3.193 1.00 0.00 22 GLY A N 20
ATOM 11993 C CA . GLY A 1 22 ? 16.177 4.377 3.420 1.00 0.00 22 GLY A CA 20
ATOM 11994 C C . GLY A 1 22 ? 17.387 4.751 2.574 1.00 0.00 22 GLY A C 20
ATOM 11995 O O . GLY A 1 22 ? 17.965 3.908 1.889 1.00 0.00 22 GLY A O 20
ATOM 11999 N N . GLY A 1 23 ? 17.763 6.022 2.629 1.00 0.00 23 GLY A N 20
ATOM 12000 C CA . GLY A 1 23 ? 18.906 6.503 1.864 1.00 0.00 23 GLY A CA 20
ATOM 12001 C C . GLY A 1 23 ? 19.048 8.013 2.005 1.00 0.00 23 GLY A C 20
ATOM 12002 O O . GLY A 1 23 ? 18.274 8.653 2.718 1.00 0.00 23 GLY A O 20
ATOM 12006 N N . TYR A 1 24 ? 20.039 8.578 1.327 1.00 0.00 24 TYR A N 20
ATOM 12007 C CA . TYR A 1 24 ? 20.261 10.016 1.397 1.00 0.00 24 TYR A CA 20
ATOM 12008 C C . TYR A 1 24 ? 20.884 10.538 0.107 1.00 0.00 24 TYR A C 20
ATOM 12009 O O . TYR A 1 24 ? 21.096 9.786 -0.844 1.00 0.00 24 TYR A O 20
ATOM 12027 N N . CYS A 1 25 ? 21.159 11.836 0.080 1.00 0.00 25 CYS A N 20
ATOM 12028 C CA . CYS A 1 25 ? 21.739 12.462 -1.100 1.00 0.00 25 CYS A CA 20
ATOM 12029 C C . CYS A 1 25 ? 23.046 13.173 -0.748 1.00 0.00 25 CYS A C 20
ATOM 12030 O O . CYS A 1 25 ? 23.159 13.785 0.314 1.00 0.00 25 CYS A O 20
ATOM 12037 N N . ASP A 1 26 ? 24.039 13.075 -1.637 1.00 0.00 26 ASP A N 20
ATOM 12038 C CA . ASP A 1 26 ? 25.334 13.704 -1.387 1.00 0.00 26 ASP A CA 20
ATOM 12039 C C . ASP A 1 26 ? 25.609 14.809 -2.397 1.00 0.00 26 ASP A C 20
ATOM 12040 O O . ASP A 1 26 ? 25.840 14.544 -3.577 1.00 0.00 26 ASP A O 20
ATOM 12049 N N . GLY A 1 27 ? 25.593 16.050 -1.927 1.00 0.00 27 GLY A N 20
ATOM 12050 C CA . GLY A 1 27 ? 25.849 17.184 -2.802 1.00 0.00 27 GLY A CA 20
ATOM 12051 C C . GLY A 1 27 ? 24.811 18.278 -2.594 1.00 0.00 27 GLY A C 20
ATOM 12052 O O . GLY A 1 27 ? 24.045 18.250 -1.630 1.00 0.00 27 GLY A O 20
ATOM 12056 N N . PHE A 1 28 ? 24.795 19.243 -3.503 1.00 0.00 28 PHE A N 20
ATOM 12057 C CA . PHE A 1 28 ? 23.851 20.348 -3.416 1.00 0.00 28 PHE A CA 20
ATOM 12058 C C . PHE A 1 28 ? 22.935 20.365 -4.634 1.00 0.00 28 PHE A C 20
ATOM 12059 O O . PHE A 1 28 ? 21.747 20.670 -4.526 1.00 0.00 28 PHE A O 20
ATOM 12076 N N . LEU A 1 29 ? 23.495 20.032 -5.791 1.00 0.00 29 LEU A N 20
ATOM 12077 C CA . LEU A 1 29 ? 22.720 20.010 -7.025 1.00 0.00 29 LEU A CA 20
ATOM 12078 C C . LEU A 1 29 ? 22.319 18.580 -7.375 1.00 0.00 29 LEU A C 20
ATOM 12079 O O . LEU A 1 29 ? 21.821 17.840 -6.526 1.00 0.00 29 LEU A O 20
ATOM 12095 N N . LYS A 1 30 ? 22.537 18.200 -8.629 1.00 0.00 30 LYS A N 20
ATOM 12096 C CA . LYS A 1 30 ? 22.193 16.855 -9.076 1.00 0.00 30 LYS A CA 20
ATOM 12097 C C . LYS A 1 30 ? 23.455 16.041 -9.341 1.00 0.00 30 LYS A C 20
ATOM 12098 O O . LYS A 1 30 ? 23.739 15.676 -10.482 1.00 0.00 30 LYS A O 20
ATOM 12117 N N . GLN A 1 31 ? 24.212 15.762 -8.284 1.00 0.00 31 GLN A N 20
ATOM 12118 C CA . GLN A 1 31 ? 25.445 14.993 -8.429 1.00 0.00 31 GLN A CA 20
ATOM 12119 C C . GLN A 1 31 ? 25.164 13.491 -8.414 1.00 0.00 31 GLN A C 20
ATOM 12120 O O . GLN A 1 31 ? 25.255 12.835 -9.453 1.00 0.00 31 GLN A O 20
ATOM 12134 N N . ARG A 1 32 ? 24.828 12.937 -7.246 1.00 0.00 32 ARG A N 20
ATOM 12135 C CA . ARG A 1 32 ? 24.552 11.506 -7.165 1.00 0.00 32 ARG A CA 20
ATOM 12136 C C . ARG A 1 32 ? 24.084 11.110 -5.766 1.00 0.00 32 ARG A C 20
ATOM 12137 O O . ARG A 1 32 ? 24.508 11.693 -4.768 1.00 0.00 32 ARG A O 20
ATOM 12158 N N . CYS A 1 33 ? 23.212 10.108 -5.706 1.00 0.00 33 CYS A N 20
ATOM 12159 C CA . CYS A 1 33 ? 22.693 9.627 -4.429 1.00 0.00 33 CYS A CA 20
ATOM 12160 C C . CYS A 1 33 ? 23.313 8.277 -4.083 1.00 0.00 33 CYS A C 20
ATOM 12161 O O . CYS A 1 33 ? 23.730 7.530 -4.968 1.00 0.00 33 CYS A O 20
ATOM 12168 N N . VAL A 1 34 ? 23.368 7.967 -2.793 1.00 0.00 34 VAL A N 20
ATOM 12169 C CA . VAL A 1 34 ? 23.939 6.701 -2.348 1.00 0.00 34 VAL A CA 20
ATOM 12170 C C . VAL A 1 34 ? 23.205 6.197 -1.110 1.00 0.00 34 VAL A C 20
ATOM 12171 O O . VAL A 1 34 ? 23.647 6.408 0.019 1.00 0.00 34 VAL A O 20
ATOM 12184 N N . CYS A 1 35 ? 22.073 5.537 -1.333 1.00 0.00 35 CYS A N 20
ATOM 12185 C CA . CYS A 1 35 ? 21.270 5.014 -0.237 1.00 0.00 35 CYS A CA 20
ATOM 12186 C C . CYS A 1 35 ? 22.113 4.167 0.711 1.00 0.00 35 CYS A C 20
ATOM 12187 O O . CYS A 1 35 ? 23.173 3.664 0.339 1.00 0.00 35 CYS A O 20
ATOM 12194 N N . TYR A 1 36 ? 21.627 4.016 1.939 1.00 0.00 36 TYR A N 20
ATOM 12195 C CA . TYR A 1 36 ? 22.334 3.230 2.945 1.00 0.00 36 TYR A CA 20
ATOM 12196 C C . TYR A 1 36 ? 23.023 2.029 2.307 1.00 0.00 36 TYR A C 20
ATOM 12197 O O . TYR A 1 36 ? 24.242 2.019 2.134 1.00 0.00 36 TYR A O 20
ATOM 12215 N N . ARG A 1 37 ? 22.236 1.015 1.963 1.00 0.00 37 ARG A N 20
ATOM 12216 C CA . ARG A 1 37 ? 22.781 -0.189 1.348 1.00 0.00 37 ARG A CA 20
ATOM 12217 C C . ARG A 1 37 ? 23.735 0.172 0.215 1.00 0.00 37 ARG A C 20
ATOM 12218 O O . ARG A 1 37 ? 23.314 0.669 -0.830 1.00 0.00 37 ARG A O 20
ATOM 12239 N N . LYS A 1 38 ? 25.021 -0.080 0.432 1.00 0.00 38 LYS A N 20
ATOM 12240 C CA . LYS A 1 38 ? 26.029 0.220 -0.577 1.00 0.00 38 LYS A CA 20
ATOM 12241 C C . LYS A 1 38 ? 25.554 -0.218 -1.957 1.00 0.00 38 LYS A C 20
ATOM 12242 O O . LYS A 1 38 ? 26.360 -0.433 -2.863 1.00 0.00 38 LYS A O 20
#

Foldseek 3Di:
DLDDPVPCCSVQVVVVVVVAHAFDQPDDDRDDTDGPPD

Organism: Olivierus martensii (NCBI:txid34649)

Secondary structure (DSSP, 8-state):
--BTBS-HHHHHHHHHTTT-----B--SSS--B--S--

Nearest PDB structures (foldseek):
  5xa6-assembly1_A  TM=8.772E-01  e=1.387E-06  Buthus sp. IY-2001
  2lr5-assembly1_A  TM=7.978E-01  e=1.574E-03  Microsporum canis
  6bam-assembly1_A  TM=6.265E-01  e=4.938E-01  Centruroides limpidus
  5xa6-assembly1_A  TM=8.937E-01  e=2.177E-06  Buthus sp. IY-2001
  2lr5-assembly1_A  TM=6.772E-01  e=1.274E-02  Microsporum canis

InterPro domains:
  IPR001542 Defensin, invertebrate/fungal [PF01097] (25-60)
  IPR001542 Defensin, invertebrate/fungal [PS51378] (25-61)
  IPR036574 Knottin, scorpion toxin-like superfamily [G3DSA:3.30.30.10] (31-62)
  IPR036574 Knottin, scorpion toxin-like superfamily [SSF57095] (25-61)

Sequence (38 aa):
GFGCPFNQGKCHRHCRSIRRRGGYCDGFLKQRCVCYRKGFGCPFNQGKCHRHCRSIRRRGGYCDGFLKQRCVCYRKGFGCPFNQGKCHRHCRSIRRRGGYCDGFLKQRCVCYRKGFGCPFNQGKCHRHCRSIRRRGGYCDGFLKQRCVCYRKGFGCPFNQGKCHRHCRSIRRRGGYCDGFLKQRCVCYRKGFGCPFNQGKCHRHCRSIRRRGGYCDGFLKQRCVCYRKGFGCPFNQGKCHRHCRSIRRRGGYCDGFLKQRCVCYRKGFGCPFNQGKCHRHCRSIRRRGGYCDGFLKQRCVCYRKGFGCPFNQGKCHRHCRSIRRRGGYCDGFLKQRCVCYRKGFGCPFNQGKCHRHCRSIRRRGGYCDGFLKQRCVCYRKGFGCPFNQGKCHRHCRSIRRRGGYCDGFLKQRCVCYRKGFGCPFNQGKCHRHCRSIRRRGGYCDGFLKQRCVCYRKGFGCPFNQGKCHRHCRSIRRRGGYCDGFLKQRCVCYRKGFGCPFNQGKCHRHCRSIRRRGGYCDGFLKQRCVCYRKGFGCPFNQGKCHRHCRSIRRRGGYCDGFLKQRCVCYRKGFGCPFNQGKCHRHCRSIRRRGGYCDGFLKQRCVCYRKGFGCPFNQGKCHRHCRSIRRRGGYCDGFLKQRCVCYRKGFGCPFNQGKCHRHCRSIRRRGGYCDGFLKQRCVCYRKGFGCPFNQGKCHRHCRSIRRRGGYCDGFLKQRCVCYRKGFGCPFNQGKCHRHCRSIRRRGGYCDGFLKQRCVCYRK